Protein AF-0000000080757463 (afdb_homodimer)

Structure (mmCIF, N/CA/C/O backbone):
data_AF-0000000080757463-model_v1
#
loop_
_entity.id
_entity.type
_entity.pdbx_description
1 polymer 'Peptidase M24'
#
loop_
_atom_site.group_PDB
_atom_site.id
_atom_site.type_symbol
_atom_site.label_atom_id
_atom_site.label_alt_id
_atom_site.label_comp_id
_atom_site.label_asym_id
_atom_site.label_entity_id
_atom_site.label_seq_id
_atom_site.pdbx_PDB_ins_code
_atom_site.Cartn_x
_atom_site.Cartn_y
_atom_site.Cartn_z
_atom_site.occupancy
_atom_site.B_iso_or_equiv
_atom_site.auth_seq_id
_atom_site.auth_comp_id
_atom_site.auth_asym_id
_atom_site.auth_atom_id
_atom_site.pdbx_PDB_model_num
ATOM 1 N N . MET A 1 1 ? -2.064 -7.059 25.828 1 57.78 1 MET A N 1
ATOM 2 C CA . MET A 1 1 ? -0.611 -7.168 25.75 1 57.78 1 MET A CA 1
ATOM 3 C C . MET A 1 1 ? -0.156 -7.32 24.312 1 57.78 1 MET A C 1
ATOM 5 O O . MET A 1 1 ? -0.795 -8.023 23.516 1 57.78 1 MET A O 1
ATOM 9 N N . VAL A 1 2 ? 0.838 -6.5 23.859 1 76.94 2 VAL A N 1
ATOM 10 C CA . VAL A 1 2 ? 1.385 -6.512 22.516 1 76.94 2 VAL A CA 1
ATOM 11 C C . VAL A 1 2 ? 2.139 -7.82 22.266 1 76.94 2 VAL A C 1
ATOM 13 O O . VAL A 1 2 ? 2.986 -8.211 23.078 1 76.94 2 VAL A O 1
ATOM 16 N N . LYS A 1 3 ? 1.661 -8.602 21.438 1 87.75 3 LYS A N 1
ATOM 17 C CA . LYS A 1 3 ? 2.367 -9.812 21.031 1 87.75 3 LYS A CA 1
ATOM 18 C C . LYS A 1 3 ? 3.713 -9.484 20.406 1 87.75 3 LYS A C 1
ATOM 20 O O . LYS A 1 3 ? 3.766 -8.93 19.297 1 87.75 3 LYS A O 1
ATOM 25 N N . ARG A 1 4 ? 4.797 -9.875 21.188 1 96.62 4 ARG A N 1
ATOM 26 C CA . ARG A 1 4 ? 6.141 -9.562 20.719 1 96.62 4 ARG A CA 1
ATOM 27 C C . ARG A 1 4 ? 6.809 -10.789 20.109 1 96.62 4 ARG A C 1
ATOM 29 O O . ARG A 1 4 ? 6.652 -11.906 20.609 1 96.62 4 ARG A O 1
ATOM 36 N N . VAL A 1 5 ? 7.516 -10.57 18.984 1 98.5 5 VAL A N 1
ATOM 37 C CA . VAL A 1 5 ? 8.359 -11.648 18.469 1 98.5 5 VAL A CA 1
ATOM 38 C C . VAL A 1 5 ? 9.383 -12.055 19.531 1 98.5 5 VAL A C 1
ATOM 40 O O . VAL A 1 5 ? 10.078 -11.203 20.094 1 98.5 5 VAL A O 1
ATOM 43 N N . PRO A 1 6 ? 9.484 -13.352 19.828 1 98.44 6 PRO A N 1
ATOM 44 C CA . PRO A 1 6 ? 10.406 -13.789 20.891 1 98.44 6 PRO A CA 1
ATOM 45 C C . PRO A 1 6 ? 11.859 -13.414 20.594 1 98.44 6 PRO A C 1
ATOM 47 O O . PRO A 1 6 ? 12.289 -13.484 19.438 1 98.44 6 PRO A O 1
ATOM 50 N N . LEU A 1 7 ? 12.625 -13.086 21.656 1 98.44 7 LEU A N 1
ATOM 51 C CA . LEU A 1 7 ? 14.023 -12.695 21.516 1 98.44 7 LEU A CA 1
ATOM 52 C C . LEU A 1 7 ? 14.828 -13.797 20.828 1 98.44 7 LEU A C 1
ATOM 54 O O . LEU A 1 7 ? 15.672 -13.508 19.969 1 98.44 7 LEU A O 1
ATOM 58 N N . GLU A 1 8 ? 14.57 -15.008 21.203 1 98.56 8 GLU A N 1
ATOM 59 C CA . GLU A 1 8 ? 15.305 -16.141 20.641 1 98.56 8 GLU A CA 1
ATOM 60 C C . GLU A 1 8 ? 15.086 -16.234 19.125 1 98.56 8 GLU A C 1
ATOM 62 O O . GLU A 1 8 ? 16 -16.609 18.391 1 98.56 8 GLU A O 1
ATOM 67 N N . GLU A 1 9 ? 13.852 -15.93 18.672 1 98.75 9 GLU A N 1
ATOM 68 C CA . GLU A 1 9 ? 13.555 -15.914 17.234 1 98.75 9 GLU A CA 1
ATOM 69 C C . GLU A 1 9 ? 14.336 -14.82 16.531 1 98.75 9 GLU A C 1
ATOM 71 O O . GLU A 1 9 ? 14.898 -15.047 15.453 1 98.75 9 GLU A O 1
ATOM 76 N N . LEU A 1 10 ? 14.414 -13.641 17.109 1 98.81 10 LEU A N 1
ATOM 77 C CA . LEU A 1 10 ? 15.156 -12.531 16.516 1 98.81 10 LEU A CA 1
ATOM 78 C C . LEU A 1 10 ? 16.641 -12.852 16.422 1 98.81 10 LEU A C 1
ATOM 80 O O . LEU A 1 10 ? 17.266 -12.586 15.391 1 98.81 10 LEU A O 1
ATOM 84 N N . LYS A 1 11 ? 17.188 -13.445 17.469 1 98.44 11 LYS A N 1
ATOM 85 C CA . LYS A 1 11 ? 18.594 -13.828 17.484 1 98.44 11 LYS A CA 1
ATOM 86 C C . LYS A 1 11 ? 18.891 -14.875 16.406 1 98.44 11 LYS A C 1
ATOM 88 O O . LYS A 1 11 ? 19.891 -14.781 15.711 1 98.44 11 LYS A O 1
ATOM 93 N N . ALA A 1 12 ? 18 -15.82 16.312 1 98.62 12 ALA A N 1
ATOM 94 C CA . ALA A 1 12 ? 18.172 -16.891 15.336 1 98.62 12 ALA A CA 1
ATOM 95 C C . ALA A 1 12 ? 18.156 -16.328 13.914 1 98.62 12 ALA A C 1
ATOM 97 O O . ALA A 1 12 ? 18.922 -16.766 13.062 1 98.62 12 ALA A O 1
ATOM 98 N N . ARG A 1 13 ? 17.266 -15.375 13.625 1 98.69 13 ARG A N 1
ATOM 99 C CA . ARG A 1 13 ? 17.188 -14.742 12.312 1 98.69 13 ARG A CA 1
ATOM 100 C C . ARG A 1 13 ? 18.469 -14 11.969 1 98.69 13 ARG A C 1
ATOM 102 O O . ARG A 1 13 ? 18.969 -14.109 10.852 1 98.69 13 ARG A O 1
ATOM 109 N N . MET A 1 14 ? 18.984 -13.281 12.938 1 98.62 14 MET A N 1
ATOM 110 C CA . MET A 1 14 ? 20.219 -12.539 12.742 1 98.62 14 MET A CA 1
ATOM 111 C C . MET A 1 14 ? 21.391 -13.492 12.477 1 98.62 14 MET A C 1
ATOM 113 O O . MET A 1 14 ? 22.219 -13.234 11.602 1 98.62 14 MET A O 1
ATOM 117 N N . GLU A 1 15 ? 21.422 -14.586 13.227 1 98.25 15 GLU A N 1
ATOM 118 C CA . GLU A 1 15 ? 22.484 -15.57 13.047 1 98.25 15 GLU A CA 1
ATOM 119 C C . GLU A 1 15 ? 22.406 -16.219 11.672 1 98.25 15 GLU A C 1
ATOM 121 O O . GLU A 1 15 ? 23.438 -16.391 11 1 98.25 15 GLU A O 1
ATOM 126 N N . ARG A 1 16 ? 21.234 -16.562 11.242 1 98.31 16 ARG A N 1
ATOM 127 C CA . ARG A 1 16 ? 21.062 -17.156 9.922 1 98.31 16 ARG A CA 1
ATOM 128 C C . ARG A 1 16 ? 21.453 -16.172 8.828 1 98.31 16 ARG A C 1
ATOM 130 O O . ARG A 1 16 ? 22.047 -16.562 7.82 1 98.31 16 ARG A O 1
ATOM 137 N N . PHE A 1 17 ? 21.156 -14.922 9.039 1 98.69 17 PHE A N 1
ATOM 138 C CA . PHE A 1 17 ? 21.516 -13.875 8.094 1 98.69 17 PHE A CA 1
ATOM 139 C C . PHE A 1 17 ? 23.031 -13.789 7.949 1 98.69 17 PHE A C 1
ATOM 141 O O . PHE A 1 17 ? 23.562 -13.797 6.836 1 98.69 17 PHE A O 1
ATOM 148 N N . ARG A 1 18 ? 23.703 -13.719 9.07 1 98.56 18 ARG A N 1
ATOM 149 C CA . ARG A 1 18 ? 25.156 -13.602 9.047 1 98.56 18 ARG A CA 1
ATOM 150 C C . ARG A 1 18 ? 25.781 -14.836 8.406 1 98.56 18 ARG A C 1
ATOM 152 O O . ARG A 1 18 ? 26.75 -14.719 7.645 1 98.56 18 ARG A O 1
ATOM 159 N N . THR A 1 19 ? 25.25 -15.969 8.727 1 98.25 19 THR A N 1
ATOM 160 C CA . THR A 1 19 ? 25.766 -17.203 8.133 1 98.25 19 THR A CA 1
ATOM 161 C C . THR A 1 19 ? 25.609 -17.172 6.617 1 98.25 19 THR A C 1
ATOM 163 O O . THR A 1 19 ? 26.547 -17.516 5.891 1 98.25 19 THR A O 1
ATOM 166 N N . MET A 1 20 ? 24.516 -16.734 6.121 1 98.12 20 MET A N 1
ATOM 167 C CA . MET A 1 20 ? 24.266 -16.672 4.688 1 98.12 20 MET A CA 1
ATOM 168 C C . MET A 1 20 ? 25.141 -15.617 4.02 1 98.12 20 MET A C 1
ATOM 170 O O . MET A 1 20 ? 25.656 -15.844 2.928 1 98.12 20 MET A O 1
ATOM 174 N N . MET A 1 21 ? 25.25 -14.461 4.676 1 98.5 21 MET A N 1
ATOM 175 C CA . MET A 1 21 ? 26.141 -13.43 4.145 1 98.5 21 MET A CA 1
ATOM 176 C C . MET A 1 21 ? 27.562 -13.945 4.016 1 98.5 21 MET A C 1
ATOM 178 O O . MET A 1 21 ? 28.219 -13.711 3 1 98.5 21 MET A O 1
ATOM 182 N N . ASN A 1 22 ? 27.984 -14.656 5.074 1 98.06 22 ASN A N 1
ATOM 183 C CA . ASN A 1 22 ? 29.328 -15.219 5.051 1 98.06 22 ASN A CA 1
ATOM 184 C C . ASN A 1 22 ? 29.5 -16.203 3.898 1 98.06 22 ASN A C 1
ATOM 186 O O . ASN A 1 22 ? 30.594 -16.297 3.312 1 98.06 22 ASN A O 1
ATOM 190 N N . GLN A 1 23 ? 28.5 -16.859 3.576 1 97.38 23 GLN A N 1
ATOM 191 C CA . GLN A 1 23 ? 28.531 -17.875 2.525 1 97.38 23 GLN A CA 1
ATOM 192 C C . GLN A 1 23 ? 28.516 -17.219 1.142 1 97.38 23 GLN A C 1
ATOM 194 O O . GLN A 1 23 ? 29.328 -17.562 0.283 1 97.38 23 GLN A O 1
ATOM 199 N N . TYR A 1 24 ? 27.641 -16.266 0.895 1 96.38 24 TYR A N 1
ATOM 200 C CA . TYR A 1 24 ? 27.406 -15.734 -0.442 1 96.38 24 TYR A CA 1
ATOM 201 C C . TYR A 1 24 ? 28.297 -14.523 -0.704 1 96.38 24 TYR A C 1
ATOM 203 O O . TYR A 1 24 ? 28.609 -14.211 -1.856 1 96.38 24 TYR A O 1
ATOM 211 N N . ASN A 1 25 ? 28.625 -13.82 0.354 1 97.31 25 ASN A N 1
ATOM 212 C CA . ASN A 1 25 ? 29.438 -12.609 0.281 1 97.31 25 ASN A CA 1
ATOM 213 C C . ASN A 1 25 ? 30.516 -12.594 1.356 1 97.31 25 ASN A C 1
ATOM 215 O O . ASN A 1 25 ? 30.5 -11.742 2.25 1 97.31 25 ASN A O 1
ATOM 219 N N . PRO A 1 26 ? 31.547 -13.406 1.146 1 97.19 26 PRO A N 1
ATOM 220 C CA . PRO A 1 26 ? 32.531 -13.586 2.219 1 97.19 26 PRO A CA 1
ATOM 221 C C . PRO A 1 26 ? 33.25 -12.297 2.574 1 97.19 26 PRO A C 1
ATOM 223 O O . PRO A 1 26 ? 33.812 -12.188 3.668 1 97.19 26 PRO A O 1
ATOM 226 N N . GLU A 1 27 ? 33.219 -11.305 1.724 1 96.81 27 GLU A N 1
ATOM 227 C CA . GLU A 1 27 ? 34 -10.086 1.969 1 96.81 27 GLU A CA 1
ATOM 228 C C . GLU A 1 27 ? 33.094 -8.984 2.557 1 96.81 27 GLU A C 1
ATOM 230 O O . GLU A 1 27 ? 33.562 -7.863 2.775 1 96.81 27 GLU A O 1
ATOM 235 N N . TRP A 1 28 ? 31.812 -9.352 2.783 1 98.19 28 TRP A N 1
ATOM 236 C CA . TRP A 1 28 ? 30.922 -8.289 3.256 1 98.19 28 TRP A CA 1
ATOM 237 C C . TRP A 1 28 ? 31.391 -7.762 4.609 1 98.19 28 TRP A C 1
ATOM 239 O O . TRP A 1 28 ? 31.969 -8.5 5.41 1 98.19 28 TRP A O 1
ATOM 249 N N . LYS A 1 29 ? 31.172 -6.41 4.883 1 97.75 29 LYS A N 1
ATOM 250 C CA . LYS A 1 29 ? 31.578 -5.797 6.148 1 97.75 29 LYS A CA 1
ATOM 251 C C . LYS A 1 29 ? 30.391 -5.125 6.828 1 97.75 29 LYS A C 1
ATOM 253 O O . LYS A 1 29 ? 30.359 -4.98 8.055 1 97.75 29 LYS A O 1
ATOM 258 N N . MET A 1 30 ? 29.422 -4.688 6.07 1 97.94 30 MET A N 1
ATOM 259 C CA . MET A 1 30 ? 28.281 -3.982 6.633 1 97.94 30 MET A CA 1
ATOM 260 C C . MET A 1 30 ? 27.047 -4.113 5.73 1 97.94 30 MET A C 1
ATOM 262 O O . MET A 1 30 ? 27.172 -4.031 4.504 1 97.94 30 MET A O 1
ATOM 266 N N . ALA A 1 31 ? 25.953 -4.414 6.332 1 98.75 31 ALA A N 1
ATOM 267 C CA . ALA A 1 31 ? 24.656 -4.402 5.664 1 98.75 31 ALA A CA 1
ATOM 268 C C . ALA A 1 31 ? 23.719 -3.367 6.289 1 98.75 31 ALA A C 1
ATOM 270 O O . ALA A 1 31 ? 23.844 -3.053 7.477 1 98.75 31 ALA A O 1
ATOM 271 N N . VAL A 1 32 ? 22.875 -2.822 5.543 1 98.75 32 VAL A N 1
ATOM 272 C CA . VAL A 1 32 ? 21.875 -1.878 6.043 1 98.75 32 VAL A CA 1
ATOM 273 C C . VAL A 1 32 ? 20.5 -2.242 5.5 1 98.75 32 VAL A C 1
ATOM 275 O O . VAL A 1 32 ? 20.359 -2.553 4.316 1 98.75 32 VAL A O 1
ATOM 278 N N . ILE A 1 33 ? 19.531 -2.295 6.352 1 98.75 33 ILE A N 1
ATOM 279 C CA . ILE A 1 33 ? 18.141 -2.572 6.012 1 98.75 33 ILE A CA 1
ATOM 280 C C . ILE A 1 33 ? 17.297 -1.323 6.234 1 98.75 33 ILE A C 1
ATOM 282 O O . ILE A 1 33 ? 17.344 -0.718 7.309 1 98.75 33 ILE A O 1
ATOM 286 N N . PHE A 1 34 ? 16.5 -0.985 5.176 1 98.44 34 PHE A N 1
ATOM 287 C CA . PHE A 1 34 ? 15.672 0.215 5.262 1 98.44 34 PHE A CA 1
ATOM 288 C C . PHE A 1 34 ? 14.188 -0.142 5.254 1 98.44 34 PHE A C 1
ATOM 290 O O . PHE A 1 34 ? 13.383 0.524 5.902 1 98.44 34 PHE A O 1
ATOM 297 N N . SER A 1 35 ? 13.797 -1.185 4.473 1 98.19 35 SER A N 1
ATOM 298 C CA . SER A 1 35 ? 12.383 -1.499 4.305 1 98.19 35 SER A CA 1
ATOM 299 C C . SER A 1 35 ? 11.734 -1.857 5.633 1 98.19 35 SER A C 1
ATOM 301 O O . SER A 1 35 ? 12.273 -2.66 6.398 1 98.19 35 SER A O 1
ATOM 303 N N . LYS A 1 36 ? 10.57 -1.315 5.934 1 97.56 36 LYS A N 1
ATOM 304 C CA . LYS A 1 36 ? 9.875 -1.559 7.191 1 97.56 36 LYS A CA 1
ATOM 305 C C . LYS A 1 36 ? 9.57 -3.043 7.371 1 97.56 36 LYS A C 1
ATOM 307 O O . LYS A 1 36 ? 9.625 -3.562 8.492 1 97.56 36 LYS A O 1
ATOM 312 N N . ILE A 1 37 ? 9.305 -3.752 6.285 1 98.06 37 ILE A N 1
ATOM 313 C CA . ILE A 1 37 ? 8.961 -5.168 6.375 1 98.06 37 ILE A CA 1
ATOM 314 C C . ILE A 1 37 ? 10.188 -5.977 6.785 1 98.06 37 ILE A C 1
ATOM 316 O O . ILE A 1 37 ? 10.094 -6.898 7.594 1 98.06 37 ILE A O 1
ATOM 320 N N . ASN A 1 38 ? 11.367 -5.629 6.207 1 98.75 38 ASN A N 1
ATOM 321 C CA . ASN A 1 38 ? 12.578 -6.348 6.586 1 98.75 38 ASN A CA 1
ATOM 322 C C . ASN A 1 38 ? 13.055 -5.945 7.977 1 98.75 38 ASN A C 1
ATOM 324 O O . ASN A 1 38 ? 13.602 -6.77 8.711 1 98.75 38 ASN A O 1
ATOM 328 N N . ILE A 1 39 ? 12.852 -4.688 8.336 1 98.75 39 ILE A N 1
ATOM 329 C CA . ILE A 1 39 ? 13.141 -4.289 9.711 1 98.75 39 ILE A CA 1
ATOM 330 C C . ILE A 1 39 ? 12.273 -5.094 10.68 1 98.75 39 ILE A C 1
ATOM 332 O O . ILE A 1 39 ? 12.766 -5.605 11.688 1 98.75 39 ILE A O 1
ATOM 336 N N . TYR A 1 40 ? 11.008 -5.25 10.367 1 98.69 40 TYR A N 1
ATOM 337 C CA . TYR A 1 40 ? 10.125 -6.047 11.211 1 98.69 40 TYR A CA 1
ATOM 338 C C . TYR A 1 40 ? 10.641 -7.48 11.328 1 98.69 40 TYR A C 1
ATOM 340 O O . TYR A 1 40 ? 10.633 -8.055 12.422 1 98.69 40 TYR A O 1
ATOM 348 N N . TYR A 1 41 ? 11.07 -8.039 10.203 1 98.88 41 TYR A N 1
ATOM 349 C CA . TYR A 1 41 ? 11.57 -9.406 10.219 1 98.88 41 TYR A CA 1
ATOM 350 C C . TYR A 1 41 ? 12.703 -9.562 11.227 1 98.88 41 TYR A C 1
ATOM 352 O O . TYR A 1 41 ? 12.695 -10.484 12.047 1 98.88 41 TYR A O 1
ATOM 360 N N . PHE A 1 42 ? 13.609 -8.617 11.242 1 98.88 42 PHE A N 1
ATOM 361 C CA . PHE A 1 42 ? 14.836 -8.773 12.023 1 98.88 42 PHE A CA 1
ATOM 362 C C . PHE A 1 42 ? 14.641 -8.281 13.453 1 98.88 42 PHE A C 1
ATOM 364 O O . PHE A 1 42 ? 15.367 -8.68 14.359 1 98.88 42 PHE A O 1
ATOM 371 N N . THR A 1 43 ? 13.625 -7.355 13.625 1 98.81 43 THR A N 1
ATOM 372 C CA . THR A 1 43 ? 13.648 -6.676 14.914 1 98.81 43 THR A CA 1
ATOM 373 C C . THR A 1 43 ? 12.289 -6.754 15.602 1 98.81 43 THR A C 1
ATOM 375 O O . THR A 1 43 ? 12.156 -6.41 16.781 1 98.81 43 THR A O 1
ATOM 378 N N . GLY A 1 44 ? 11.211 -7.078 14.898 1 98.56 44 GLY A N 1
ATOM 379 C CA . GLY A 1 44 ? 9.906 -7.277 15.492 1 98.56 44 GLY A CA 1
ATOM 380 C C . GLY A 1 44 ? 9.086 -6 15.586 1 98.56 44 GLY A C 1
ATOM 381 O O . GLY A 1 44 ? 8.031 -5.977 16.219 1 98.56 44 GLY A O 1
ATOM 382 N N . THR A 1 45 ? 9.594 -4.871 15.016 1 98 45 THR A N 1
ATOM 383 C CA . THR A 1 45 ? 8.867 -3.605 14.977 1 98 45 THR A CA 1
ATOM 384 C C . THR A 1 45 ? 9.062 -2.92 13.625 1 98 45 THR A C 1
ATOM 386 O O . THR A 1 45 ? 9.969 -3.279 12.867 1 98 45 THR A O 1
ATOM 389 N N . MET A 1 46 ? 8.125 -2.021 13.273 1 95.56 46 MET A N 1
ATOM 390 C CA . MET A 1 46 ? 8.133 -1.376 11.969 1 95.56 46 MET A CA 1
ATOM 391 C C . MET A 1 46 ? 8.305 0.133 12.102 1 95.56 46 MET A C 1
ATOM 393 O O . MET A 1 46 ? 7.477 0.904 11.617 1 95.56 46 MET A O 1
ATOM 397 N N . PRO A 1 47 ? 9.352 0.654 12.688 1 96.31 47 PRO A N 1
ATOM 398 C CA . PRO A 1 47 ? 9.562 2.102 12.773 1 96.31 47 PRO A CA 1
ATOM 399 C C . PRO A 1 47 ? 10.086 2.705 11.477 1 96.31 47 PRO A C 1
ATOM 401 O O . PRO A 1 47 ? 10.445 1.971 10.547 1 96.31 47 PRO A O 1
ATOM 404 N N . GLU A 1 48 ? 9.992 4.031 11.305 1 96.06 48 GLU A N 1
ATOM 405 C CA . GLU A 1 48 ? 10.828 4.73 10.336 1 96.06 48 GLU A CA 1
ATOM 406 C C . GLU A 1 48 ? 12.281 4.789 10.797 1 96.06 48 GLU A C 1
ATOM 408 O O . GLU A 1 48 ? 12.57 5.316 11.875 1 96.06 48 GLU A O 1
ATOM 413 N N . GLY A 1 49 ? 13.133 4.191 10.078 1 97.19 49 GLY A N 1
ATOM 414 C CA . GLY A 1 49 ? 14.531 4.145 10.469 1 97.19 49 GLY A CA 1
ATOM 415 C C . GLY A 1 49 ? 15.367 3.227 9.602 1 97.19 49 GLY A C 1
ATOM 416 O O . GLY A 1 49 ? 15.125 3.113 8.398 1 97.19 49 GLY A O 1
ATOM 417 N N . MET A 1 50 ? 16.484 2.717 10.164 1 98.38 50 MET A N 1
ATOM 418 C CA . MET A 1 50 ? 17.359 1.792 9.461 1 98.38 50 MET A CA 1
ATOM 419 C C . MET A 1 50 ? 18.016 0.817 10.438 1 98.38 50 MET A C 1
ATOM 421 O O . MET A 1 50 ? 18.234 1.154 11.602 1 98.38 50 MET A O 1
ATOM 425 N N . LEU A 1 51 ? 18.188 -0.385 10.07 1 98.81 51 LEU A N 1
ATOM 426 C CA . LEU A 1 51 ? 18.938 -1.396 10.805 1 98.81 51 LEU A CA 1
ATOM 427 C C . LEU A 1 51 ? 20.344 -1.545 10.242 1 98.81 51 LEU A C 1
ATOM 429 O O . LEU A 1 51 ? 20.516 -1.907 9.078 1 98.81 51 LEU A O 1
ATOM 433 N N . LEU A 1 52 ? 21.359 -1.188 11.008 1 98.56 52 LEU A N 1
ATOM 434 C CA . LEU A 1 52 ? 22.75 -1.374 10.617 1 98.56 52 LEU A CA 1
ATOM 435 C C . LEU A 1 52 ? 23.312 -2.676 11.188 1 98.56 52 LEU A C 1
ATOM 437 O O . LEU A 1 52 ? 23.266 -2.898 12.398 1 98.56 52 LEU A O 1
ATOM 441 N N . ILE A 1 53 ? 23.875 -3.525 10.344 1 98.56 53 ILE A N 1
ATOM 442 C CA . ILE A 1 53 ? 24.406 -4.824 10.734 1 98.56 53 ILE A CA 1
ATOM 443 C C . ILE A 1 53 ? 25.875 -4.914 10.352 1 98.56 53 ILE A C 1
ATOM 445 O O . ILE A 1 53 ? 26.219 -5.359 9.25 1 98.56 53 ILE A O 1
ATOM 449 N N . PRO A 1 54 ? 26.781 -4.492 11.227 1 97.31 54 PRO A N 1
ATOM 450 C CA . PRO A 1 54 ? 28.188 -4.785 10.992 1 97.31 54 PRO A CA 1
ATOM 451 C C . PRO A 1 54 ? 28.5 -6.281 11.039 1 97.31 54 PRO A C 1
ATOM 453 O O . PRO A 1 54 ? 27.875 -7.02 11.805 1 97.31 54 PRO A O 1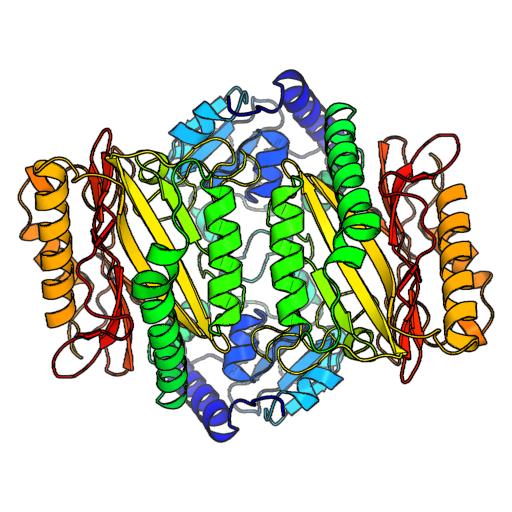
ATOM 456 N N . ARG A 1 55 ? 29.453 -6.715 10.258 1 96.44 55 ARG A N 1
ATOM 457 C CA . ARG A 1 55 ? 29.812 -8.125 10.172 1 96.44 55 ARG A CA 1
ATOM 458 C C . ARG A 1 55 ? 30.188 -8.68 11.539 1 96.44 55 ARG A C 1
ATOM 460 O O . ARG A 1 55 ? 29.766 -9.781 11.906 1 96.44 55 ARG A O 1
ATOM 467 N N . GLU A 1 56 ? 30.969 -7.91 12.312 1 91.44 56 GLU A N 1
ATOM 468 C CA . GLU A 1 56 ? 31.578 -8.453 13.523 1 91.44 56 GLU A CA 1
ATOM 469 C C . GLU A 1 56 ? 30.922 -7.859 14.773 1 91.44 56 GLU A C 1
ATOM 471 O O . GLU A 1 56 ? 31.094 -8.391 15.875 1 91.44 56 GLU A O 1
ATOM 476 N N . ASP A 1 57 ? 30.203 -6.789 14.711 1 93.56 57 ASP A N 1
ATOM 477 C CA . ASP A 1 57 ? 29.641 -6.109 15.875 1 93.56 57 ASP A CA 1
ATOM 478 C C . ASP A 1 57 ? 28.125 -6.316 15.945 1 93.56 57 ASP A C 1
ATOM 480 O O . ASP A 1 57 ? 27.531 -6.883 15.031 1 93.56 57 ASP A O 1
ATOM 484 N N . GLU A 1 58 ? 27.594 -5.867 17.062 1 95.75 58 GLU A N 1
ATOM 485 C CA . GLU A 1 58 ? 26.156 -5.977 17.281 1 95.75 58 GLU A CA 1
ATOM 486 C C . GLU A 1 58 ? 25.391 -5.102 16.297 1 95.75 58 GLU A C 1
ATOM 488 O O . GLU A 1 58 ? 25.812 -3.99 15.977 1 95.75 58 GLU A O 1
ATOM 493 N N . ALA A 1 59 ? 24.281 -5.641 15.789 1 98.38 59 ALA A N 1
ATOM 494 C CA . ALA A 1 59 ? 23.375 -4.859 14.953 1 98.38 59 ALA A CA 1
ATOM 495 C C . ALA A 1 59 ? 22.625 -3.818 15.773 1 98.38 59 ALA A C 1
ATOM 497 O O . ALA A 1 59 ? 22.281 -4.066 16.938 1 98.38 59 ALA A O 1
ATOM 498 N N . VAL A 1 60 ? 22.375 -2.645 15.188 1 98.62 60 VAL A N 1
ATOM 499 C CA . VAL A 1 60 ? 21.672 -1.571 15.883 1 98.62 60 VAL A CA 1
ATOM 500 C C . VAL A 1 60 ? 20.5 -1.083 15.023 1 98.62 60 VAL A C 1
ATOM 502 O O . VAL A 1 60 ? 20.672 -0.78 13.844 1 98.62 60 VAL A O 1
ATOM 505 N N . LEU A 1 61 ? 19.281 -1.061 15.625 1 98.81 61 LEU A N 1
ATOM 506 C CA . LEU A 1 61 ? 18.141 -0.414 15 1 98.81 61 LEU A CA 1
ATOM 507 C C . LEU A 1 61 ? 18.094 1.072 15.344 1 98.81 61 LEU A C 1
ATOM 509 O O . LEU A 1 61 ? 17.875 1.444 16.5 1 98.81 61 LEU A O 1
ATOM 513 N N . TRP A 1 62 ? 18.375 1.896 14.328 1 98.75 62 TRP A N 1
ATOM 514 C CA . TRP A 1 62 ? 18.281 3.344 14.477 1 98.75 62 TRP A CA 1
ATOM 515 C C . TRP A 1 62 ? 16.891 3.83 14.094 1 98.75 62 TRP A C 1
ATOM 517 O O . TRP A 1 62 ? 16.438 3.633 12.953 1 98.75 62 TRP A O 1
ATOM 527 N N . VAL A 1 63 ? 16.172 4.488 15.047 1 98.12 63 VAL A N 1
ATOM 528 C CA . VAL A 1 63 ? 14.773 4.828 14.852 1 98.12 63 VAL A CA 1
ATOM 529 C C . VAL A 1 63 ? 14.617 6.34 14.734 1 98.12 63 VAL A C 1
ATOM 531 O O . VAL A 1 63 ? 15.047 7.086 15.617 1 98.12 63 VAL A O 1
ATOM 534 N N . ARG A 1 64 ? 14.094 6.777 13.633 1 95.44 64 ARG A N 1
ATOM 535 C CA . ARG A 1 64 ? 13.812 8.195 13.406 1 95.44 64 ARG A CA 1
ATOM 536 C C . ARG A 1 64 ? 12.445 8.578 13.953 1 95.44 64 ARG A C 1
ATOM 538 O O . ARG A 1 64 ? 12.297 9.633 14.57 1 95.44 64 ARG A O 1
ATOM 545 N N . ARG A 1 65 ? 11.398 7.777 13.672 1 93.12 65 ARG A N 1
ATOM 546 C CA . ARG A 1 65 ? 10.055 7.992 14.203 1 93.12 65 ARG A CA 1
ATOM 547 C C . ARG A 1 65 ? 9.531 6.734 14.883 1 93.12 65 ARG A C 1
ATOM 549 O O . ARG A 1 65 ? 9.711 5.625 14.375 1 93.12 65 ARG A O 1
ATOM 556 N N . SER A 1 66 ? 8.859 6.945 16.078 1 91 66 SER A N 1
ATOM 557 C CA . SER A 1 66 ? 8.188 5.93 16.891 1 91 66 SER A CA 1
ATOM 558 C C . SER A 1 66 ? 9.188 5.141 17.734 1 91 66 SER A C 1
ATOM 560 O O . SER A 1 66 ? 9.125 3.91 17.781 1 91 66 SER A O 1
ATOM 562 N N . PHE A 1 67 ? 10.188 5.859 18.266 1 96.19 67 PHE A N 1
ATOM 563 C CA . PHE A 1 67 ? 11.18 5.219 19.125 1 96.19 67 PHE A CA 1
ATOM 564 C C . PHE A 1 67 ? 10.516 4.535 20.312 1 96.19 67 PHE A C 1
ATOM 566 O O . PHE A 1 67 ? 10.781 3.369 20.594 1 96.19 67 PHE A O 1
ATOM 573 N N . GLU A 1 68 ? 9.633 5.219 21 1 95.62 68 GLU A N 1
ATOM 574 C CA . GLU A 1 68 ? 8.938 4.676 22.156 1 95.62 68 GLU A CA 1
ATOM 575 C C . GLU A 1 68 ? 8.156 3.418 21.797 1 95.62 68 GLU A C 1
ATOM 577 O O . GLU A 1 68 ? 8.172 2.434 22.531 1 95.62 68 GLU A O 1
ATOM 582 N N . ARG A 1 69 ? 7.496 3.471 20.688 1 96.31 69 ARG A N 1
ATOM 583 C CA . ARG A 1 69 ? 6.738 2.307 20.234 1 96.31 69 ARG A CA 1
ATOM 584 C C . ARG A 1 69 ? 7.664 1.133 19.938 1 96.31 69 ARG A C 1
ATOM 586 O O . ARG A 1 69 ? 7.352 -0.013 20.266 1 96.31 69 ARG A O 1
ATOM 593 N N . ALA A 1 70 ? 8.789 1.41 19.25 1 97.81 70 ALA A N 1
ATOM 594 C CA . ALA A 1 70 ? 9.75 0.352 18.953 1 97.81 70 ALA A CA 1
ATOM 595 C C . ALA A 1 70 ? 10.219 -0.34 20.234 1 97.81 70 ALA A C 1
ATOM 597 O O . ALA A 1 70 ? 10.328 -1.567 20.281 1 97.81 70 ALA A O 1
ATOM 598 N N . LYS A 1 71 ? 10.438 0.456 21.25 1 97.19 71 LYS A N 1
ATOM 599 C CA . LYS A 1 71 ? 10.867 -0.094 22.531 1 97.19 71 LYS A CA 1
ATOM 600 C C . LYS A 1 71 ? 9.758 -0.92 23.172 1 97.19 71 LYS A C 1
ATOM 602 O O . LYS A 1 71 ? 10.023 -1.932 23.828 1 97.19 71 LYS A O 1
ATOM 607 N N . ASP A 1 72 ? 8.562 -0.498 22.969 1 96.25 72 ASP A N 1
ATOM 608 C CA . ASP A 1 72 ? 7.406 -1.176 23.531 1 96.25 72 ASP A CA 1
ATOM 609 C C . ASP A 1 72 ? 7.16 -2.516 22.844 1 96.25 72 ASP A C 1
ATOM 611 O O . ASP A 1 72 ? 6.809 -3.502 23.5 1 96.25 72 ASP A O 1
ATOM 615 N N . GLU A 1 73 ? 7.387 -2.592 21.547 1 96.69 73 GLU A N 1
ATOM 616 C CA . GLU A 1 73 ? 6.879 -3.711 20.766 1 96.69 73 GLU A CA 1
ATOM 617 C C . GLU A 1 73 ? 7.988 -4.707 20.438 1 96.69 73 GLU A C 1
ATOM 619 O O . GLU A 1 73 ? 7.715 -5.832 20.016 1 96.69 73 GLU A O 1
ATOM 624 N N . SER A 1 74 ? 9.266 -4.355 20.672 1 98.25 74 SER A N 1
ATOM 625 C CA . SER A 1 74 ? 10.367 -5.191 20.188 1 98.25 74 SER A CA 1
ATOM 626 C C . SER A 1 74 ? 11.242 -5.66 21.344 1 98.25 74 SER A C 1
ATOM 628 O O . SER A 1 74 ? 11.508 -4.898 22.281 1 98.25 74 SER A O 1
ATOM 630 N N . LEU A 1 75 ? 11.688 -6.875 21.266 1 98.44 75 LEU A N 1
ATOM 631 C CA . LEU A 1 75 ? 12.656 -7.41 22.219 1 98.44 75 LEU A CA 1
ATOM 632 C C . LEU A 1 75 ? 14.07 -7.324 21.656 1 98.44 75 LEU A C 1
ATOM 634 O O . LEU A 1 75 ? 15.016 -7.859 22.234 1 98.44 75 LEU A O 1
ATOM 638 N N . PHE A 1 76 ? 14.219 -6.648 20.453 1 98.56 76 PHE A N 1
ATOM 639 C CA . PHE A 1 76 ? 15.539 -6.465 19.859 1 98.56 76 PHE A CA 1
ATOM 640 C C . PHE A 1 76 ? 16.453 -5.703 20.812 1 98.56 76 PHE A C 1
ATOM 642 O O . PHE A 1 76 ? 16.062 -4.668 21.359 1 98.56 76 PHE A O 1
ATOM 649 N N . PRO A 1 77 ? 17.625 -6.141 21.031 1 97.25 77 PRO A N 1
ATOM 650 C CA . PRO A 1 77 ? 18.422 -5.66 22.172 1 97.25 77 PRO A CA 1
ATOM 651 C C . PRO A 1 77 ? 18.922 -4.23 21.969 1 97.25 77 PRO A C 1
ATOM 653 O O . PRO A 1 77 ? 19.062 -3.484 22.938 1 97.25 77 PRO A O 1
ATOM 656 N N . GLU A 1 78 ? 19.281 -3.824 20.766 1 98.25 78 GLU A N 1
ATOM 657 C CA . GLU A 1 78 ? 19.938 -2.537 20.547 1 98.25 78 GLU A CA 1
ATOM 658 C C . GLU A 1 78 ? 19.078 -1.625 19.672 1 98.25 78 GLU A C 1
ATOM 660 O O . GLU A 1 78 ? 19.266 -1.57 18.453 1 98.25 78 GLU A O 1
ATOM 665 N N . ILE A 1 79 ? 18.234 -0.833 20.281 1 98.69 79 ILE A N 1
ATOM 666 C CA . ILE A 1 79 ? 17.391 0.163 19.625 1 98.69 79 ILE A CA 1
ATOM 667 C C . ILE A 1 79 ? 17.812 1.562 20.062 1 98.69 79 ILE A C 1
ATOM 669 O O . ILE A 1 79 ? 17.859 1.853 21.266 1 98.69 79 ILE A O 1
ATOM 673 N N . ARG A 1 80 ? 18.156 2.404 19.125 1 98.56 80 ARG A N 1
ATOM 674 C CA . ARG A 1 80 ? 18.625 3.752 19.422 1 98.56 80 ARG A CA 1
ATOM 675 C C . ARG A 1 80 ? 17.844 4.793 18.625 1 98.56 80 ARG A C 1
ATOM 677 O O . ARG A 1 80 ? 17.453 4.539 17.484 1 98.56 80 ARG A O 1
ATOM 684 N N . PRO A 1 81 ? 17.594 5.945 19.172 1 97.25 81 PRO A N 1
ATOM 685 C CA . PRO A 1 81 ? 16.922 7.023 18.438 1 97.25 81 PRO A CA 1
ATOM 686 C C . PRO A 1 81 ? 17.859 7.773 17.5 1 97.25 81 PRO A C 1
ATOM 688 O O . PRO A 1 81 ? 19.062 7.82 17.734 1 97.25 81 PRO A O 1
ATOM 691 N N . MET A 1 82 ? 17.375 8.297 16.453 1 96.69 82 MET A N 1
ATOM 692 C CA . MET A 1 82 ? 18.078 9.234 15.586 1 96.69 82 MET A CA 1
ATOM 693 C C . MET A 1 82 ? 17.125 10.289 15.023 1 96.69 82 MET A C 1
ATOM 695 O O . MET A 1 82 ? 15.945 10.008 14.828 1 96.69 82 MET A O 1
ATOM 699 N N . ASN A 1 83 ? 17.625 11.484 14.734 1 93.06 83 ASN A N 1
ATOM 700 C CA . ASN A 1 83 ? 16.875 12.5 14 1 93.06 83 ASN A CA 1
ATOM 701 C C . ASN A 1 83 ? 17.219 12.484 12.508 1 93.06 83 ASN A C 1
ATOM 703 O O . ASN A 1 83 ? 16.391 12.852 11.672 1 93.06 83 ASN A O 1
ATOM 707 N N . SER A 1 84 ? 18.453 12.172 12.289 1 94.44 84 SER A N 1
ATOM 708 C CA . SER A 1 84 ? 18.969 12.062 10.938 1 94.44 84 SER A CA 1
ATOM 709 C C . SER A 1 84 ? 20.109 11.047 10.867 1 94.44 84 SER A C 1
ATOM 711 O O . SER A 1 84 ? 20.594 10.57 11.898 1 94.44 84 SER A O 1
ATOM 713 N N . TYR A 1 85 ? 20.516 10.734 9.648 1 96.88 85 TYR A N 1
ATOM 714 C CA . TYR A 1 85 ? 21.625 9.789 9.461 1 96.88 85 TYR A CA 1
ATOM 715 C C . TYR A 1 85 ? 22.891 10.297 10.141 1 96.88 85 TYR A C 1
ATOM 717 O O . TYR A 1 85 ? 23.734 9.5 10.562 1 96.88 85 TYR A O 1
ATOM 725 N N . ARG A 1 86 ? 23.031 11.625 10.266 1 95.62 86 ARG A N 1
ATOM 726 C CA . ARG A 1 86 ? 24.188 12.242 10.898 1 95.62 86 ARG A CA 1
ATOM 727 C C . ARG A 1 86 ? 24.344 11.766 12.344 1 95.62 86 ARG A C 1
ATOM 729 O O . ARG A 1 86 ? 25.469 11.602 12.828 1 95.62 86 ARG A O 1
ATOM 736 N N . ASP A 1 87 ? 23.234 11.531 13 1 96.25 87 ASP A N 1
ATOM 737 C CA . ASP A 1 87 ? 23.25 11.109 14.391 1 96.25 87 ASP A CA 1
ATOM 738 C C . ASP A 1 87 ? 23.797 9.688 14.523 1 96.25 87 ASP A C 1
ATOM 740 O O . ASP A 1 87 ? 24.422 9.352 15.539 1 96.25 87 ASP A O 1
ATOM 744 N N . ALA A 1 88 ? 23.562 8.875 13.555 1 96.19 88 ALA A N 1
ATOM 745 C CA . ALA A 1 88 ? 23.875 7.449 13.633 1 96.19 88 ALA A CA 1
ATOM 746 C C . ALA A 1 88 ? 25.344 7.195 13.25 1 96.19 88 ALA A C 1
ATOM 748 O O . ALA A 1 88 ? 26 6.352 13.852 1 96.19 88 ALA A O 1
ATOM 749 N N . VAL A 1 89 ? 25.859 7.984 12.258 1 96.06 89 VAL A N 1
ATOM 750 C CA . VAL A 1 89 ? 27.156 7.676 11.648 1 96.06 89 VAL A CA 1
ATOM 751 C C . VAL A 1 89 ? 28.266 7.789 12.703 1 96.06 89 VAL A C 1
ATOM 753 O O . VAL A 1 89 ? 29.266 7.074 12.633 1 96.06 89 VAL A O 1
ATOM 756 N N . GLY A 1 90 ? 28.109 8.648 13.688 1 92.38 90 GLY A N 1
ATOM 757 C CA . GLY A 1 90 ? 29.109 8.875 14.719 1 92.38 90 GLY A CA 1
ATOM 758 C C . GLY A 1 90 ? 29.406 7.645 15.547 1 92.38 90 GLY A C 1
ATOM 759 O O . GLY A 1 90 ? 30.453 7.562 16.203 1 92.38 90 GLY A O 1
ATOM 760 N N . SER A 1 91 ? 28.516 6.719 15.516 1 93.06 91 SER A N 1
ATOM 761 C CA . SER A 1 91 ? 28.672 5.512 16.312 1 93.06 91 SER A CA 1
ATOM 762 C C . SER A 1 91 ? 29.531 4.477 15.602 1 93.06 91 SER A C 1
ATOM 764 O O . SER A 1 91 ? 29.828 3.416 16.156 1 93.06 91 SER A O 1
ATOM 766 N N . TYR A 1 92 ? 30 4.852 14.391 1 92.75 92 TYR A N 1
ATOM 767 C CA . TYR A 1 92 ? 30.766 3.906 13.594 1 92.75 92 TYR A CA 1
ATOM 768 C C . TYR A 1 92 ? 32.094 4.516 13.156 1 92.75 92 TYR A C 1
ATOM 770 O O . TYR A 1 92 ? 32.125 5.621 12.609 1 92.75 92 TYR A O 1
ATOM 778 N N . GLN A 1 93 ? 33.312 4.055 13.445 1 85.06 93 GLN A N 1
ATOM 779 C CA . GLN A 1 93 ? 34.625 4.629 13.203 1 85.06 93 GLN A CA 1
ATOM 780 C C . GLN A 1 93 ? 35.188 4.133 11.883 1 85.06 93 GLN A C 1
ATOM 782 O O . GLN A 1 93 ? 35.875 4.883 11.18 1 85.06 93 GLN A O 1
ATOM 787 N N . ASN A 1 94 ? 34.969 2.949 11.391 1 87.38 94 ASN A N 1
ATOM 788 C CA . ASN A 1 94 ? 35.562 2.352 10.211 1 87.38 94 ASN A CA 1
ATOM 789 C C . ASN A 1 94 ? 34.531 1.813 9.242 1 87.38 94 ASN A C 1
ATOM 791 O O . ASN A 1 94 ? 34.375 0.599 9.086 1 87.38 94 ASN A O 1
ATOM 795 N N . LEU A 1 95 ? 34.031 2.867 8.523 1 94.19 95 LEU A N 1
ATOM 796 C CA . LEU A 1 95 ? 33.062 2.451 7.535 1 94.19 95 LEU A CA 1
ATOM 797 C C . LEU A 1 95 ? 33.719 1.812 6.324 1 94.19 95 LEU A C 1
ATOM 799 O O . LEU A 1 95 ? 34.719 2.334 5.816 1 94.19 95 LEU A O 1
ATOM 803 N N . PRO A 1 96 ? 33.25 0.67 5.898 1 96.12 96 PRO A N 1
ATOM 804 C CA . PRO A 1 96 ? 33.812 0.043 4.703 1 96.12 96 PRO A CA 1
ATOM 805 C C . PRO A 1 96 ? 33.5 0.819 3.426 1 96.12 96 PRO A C 1
ATOM 807 O O . PRO A 1 96 ? 32.656 1.705 3.434 1 96.12 96 PRO A O 1
ATOM 810 N N . ASP A 1 97 ? 34.219 0.446 2.332 1 96.62 97 ASP A N 1
ATOM 811 C CA . ASP A 1 97 ? 33.969 1.07 1.034 1 96.62 97 ASP A CA 1
ATOM 812 C C . ASP A 1 97 ? 32.656 0.586 0.426 1 96.62 97 ASP A C 1
ATOM 814 O O . ASP A 1 97 ? 32.031 1.315 -0.329 1 96.62 97 ASP A O 1
ATOM 818 N N . THR A 1 98 ? 32.344 -0.687 0.77 1 98 98 THR A N 1
ATOM 819 C CA . THR A 1 98 ? 31.172 -1.318 0.147 1 98 98 THR A CA 1
ATOM 820 C C . THR A 1 98 ? 30.078 -1.589 1.181 1 98 98 THR A C 1
ATOM 822 O O . THR A 1 98 ? 30.359 -2.141 2.25 1 98 98 THR A O 1
ATOM 825 N N . VAL A 1 99 ? 28.859 -1.165 0.919 1 98.25 99 VAL A N 1
ATOM 826 C CA . VAL A 1 99 ? 27.719 -1.479 1.765 1 98.25 99 VAL A CA 1
ATOM 827 C C . VAL A 1 99 ? 26.75 -2.387 1.007 1 98.25 99 VAL A C 1
ATOM 829 O O . VAL A 1 99 ? 26.578 -2.25 -0.207 1 98.25 99 VAL A O 1
ATOM 832 N N . TYR A 1 100 ? 26.203 -3.4 1.685 1 98.75 100 TYR A N 1
ATOM 833 C CA . TYR A 1 100 ? 25.141 -4.246 1.138 1 98.75 100 TYR A CA 1
ATOM 834 C C . TYR A 1 100 ? 23.766 -3.748 1.567 1 98.75 100 TYR A C 1
ATOM 836 O O . TYR A 1 100 ? 23.516 -3.539 2.758 1 98.75 100 TYR A O 1
ATOM 844 N N . LEU A 1 101 ? 22.844 -3.453 0.66 1 98.62 101 LEU A N 1
ATOM 845 C CA . LEU A 1 101 ? 21.516 -2.988 1.008 1 98.62 101 LEU A CA 1
ATOM 846 C C . LEU A 1 101 ? 20.484 -3.49 0.002 1 98.62 101 LEU A C 1
ATOM 848 O O . LEU A 1 101 ? 20.828 -4.203 -0.943 1 98.62 101 LEU A O 1
ATOM 852 N N . GLU A 1 102 ? 19.219 -3.26 0.226 1 98.56 102 GLU A N 1
ATOM 853 C CA . GLU A 1 102 ? 18.125 -3.695 -0.633 1 98.56 102 GLU A CA 1
ATOM 854 C C . GLU A 1 102 ? 18.016 -2.816 -1.875 1 98.56 102 GLU A C 1
ATOM 856 O O . GLU A 1 102 ? 17.219 -1.866 -1.901 1 98.56 102 GLU A O 1
ATOM 861 N N . THR A 1 103 ? 18.672 -3.207 -2.924 1 98.69 103 THR A N 1
ATOM 862 C CA . THR A 1 103 ? 18.75 -2.365 -4.113 1 98.69 103 THR A CA 1
ATOM 863 C C . THR A 1 103 ? 17.422 -2.379 -4.871 1 98.69 103 THR A C 1
ATOM 865 O O . THR A 1 103 ? 17.156 -1.485 -5.68 1 98.69 103 THR A O 1
ATOM 868 N N . GLU A 1 104 ? 16.562 -3.395 -4.656 1 98.31 104 GLU A N 1
ATOM 869 C CA . GLU A 1 104 ? 15.242 -3.465 -5.285 1 98.31 104 GLU A CA 1
ATOM 870 C C . GLU A 1 104 ? 14.242 -2.561 -4.57 1 98.31 104 GLU A C 1
ATOM 872 O O . GLU A 1 104 ? 13.141 -2.336 -5.062 1 98.31 104 GLU A O 1
ATOM 877 N N . PHE A 1 105 ? 14.641 -2.002 -3.461 1 98.25 105 PHE A N 1
ATOM 878 C CA . PHE A 1 105 ? 13.75 -1.221 -2.615 1 98.25 105 PHE A CA 1
ATOM 879 C C . PHE A 1 105 ? 14.227 0.221 -2.506 1 98.25 105 PHE A C 1
ATOM 881 O O . PHE A 1 105 ? 13.438 1.157 -2.633 1 98.25 105 PHE A O 1
ATOM 888 N N . VAL A 1 106 ? 15.477 0.495 -2.299 1 98.69 106 VAL A N 1
ATOM 889 C CA . VAL A 1 106 ? 16.016 1.803 -1.95 1 98.69 106 VAL A CA 1
ATOM 890 C C . VAL A 1 106 ? 16.062 2.693 -3.189 1 98.69 106 VAL A C 1
ATOM 892 O O . VAL A 1 106 ? 16.781 2.41 -4.145 1 98.69 106 VAL A O 1
ATOM 895 N N . PRO A 1 107 ? 15.305 3.82 -3.176 1 98.56 107 PRO A N 1
ATOM 896 C CA . PRO A 1 107 ? 15.344 4.762 -4.297 1 98.56 107 PRO A CA 1
ATOM 897 C C . PRO A 1 107 ? 16.703 5.445 -4.445 1 98.56 107 PRO A C 1
ATOM 899 O O . PRO A 1 107 ? 17.422 5.605 -3.463 1 98.56 107 PRO A O 1
ATOM 902 N N . ILE A 1 108 ? 16.922 5.934 -5.602 1 98.44 108 ILE A N 1
ATOM 903 C CA . ILE A 1 108 ? 18.188 6.586 -5.93 1 98.44 108 ILE A CA 1
ATOM 904 C C . ILE A 1 108 ? 18.422 7.758 -4.977 1 98.44 108 ILE A C 1
ATOM 906 O O . ILE A 1 108 ? 19.484 7.855 -4.359 1 98.44 108 ILE A O 1
ATOM 910 N N . ALA A 1 109 ? 17.406 8.586 -4.781 1 98.44 109 ALA A N 1
ATOM 911 C CA . ALA A 1 109 ? 17.562 9.789 -3.967 1 98.44 109 ALA A CA 1
ATOM 912 C C . ALA A 1 109 ? 17.75 9.43 -2.496 1 98.44 109 ALA A C 1
ATOM 914 O O . ALA A 1 109 ? 18.484 10.117 -1.779 1 98.44 109 ALA A O 1
ATOM 915 N N . MET A 1 110 ? 17.047 8.422 -2.035 1 97.69 110 MET A N 1
ATOM 916 C CA . MET A 1 110 ? 17.203 7.984 -0.652 1 97.69 110 MET A CA 1
ATOM 917 C C . MET A 1 110 ? 18.641 7.531 -0.384 1 97.69 110 MET A C 1
ATOM 919 O O . MET A 1 110 ? 19.219 7.871 0.648 1 97.69 110 MET A O 1
ATOM 923 N N . PHE A 1 111 ? 19.234 6.73 -1.216 1 97.81 111 PHE A N 1
ATOM 924 C CA . PHE A 1 111 ? 20.609 6.277 -1.063 1 97.81 111 PHE A CA 1
ATOM 925 C C . PHE A 1 111 ? 21.562 7.457 -1.061 1 97.81 111 PHE A C 1
ATOM 927 O O . PHE A 1 111 ? 22.531 7.473 -0.299 1 97.81 111 PHE A O 1
ATOM 934 N N . GLN A 1 112 ? 21.297 8.445 -1.982 1 97.62 112 GLN A N 1
ATOM 935 C CA . GLN A 1 112 ? 22.172 9.625 -2.053 1 97.62 112 GLN A CA 1
ATOM 936 C C . GLN A 1 112 ? 22.172 10.383 -0.729 1 97.62 112 GLN A C 1
ATOM 938 O O . GLN A 1 112 ? 23.234 10.812 -0.261 1 97.62 112 GLN A O 1
ATOM 943 N N . ARG A 1 113 ? 21.016 10.562 -0.112 1 97.25 113 ARG A N 1
ATOM 944 C CA . ARG A 1 113 ? 20.938 11.219 1.188 1 97.25 113 ARG A CA 1
ATOM 945 C C . ARG A 1 113 ? 21.672 10.422 2.254 1 97.25 113 ARG A C 1
ATOM 947 O O . ARG A 1 113 ? 22.359 10.992 3.098 1 97.25 113 ARG A O 1
ATOM 954 N N . PHE A 1 114 ? 21.5 9.094 2.229 1 97.94 114 PHE A N 1
ATOM 955 C CA . PHE A 1 114 ? 22.188 8.195 3.146 1 97.94 114 PHE A CA 1
ATOM 956 C C . PHE A 1 114 ? 23.703 8.289 2.967 1 97.94 114 PHE A C 1
ATOM 958 O O . PHE A 1 114 ? 24.438 8.398 3.947 1 97.94 114 PHE A O 1
ATOM 965 N N . GLN A 1 115 ? 24.141 8.32 1.738 1 97.44 115 GLN A N 1
ATOM 966 C CA . GLN A 1 115 ? 25.547 8.305 1.361 1 97.44 115 GLN A CA 1
ATOM 967 C C . GLN A 1 115 ? 26.25 9.602 1.782 1 97.44 115 GLN A C 1
ATOM 969 O O . GLN A 1 115 ? 27.453 9.617 2.008 1 97.44 115 GLN A O 1
ATOM 974 N N . LYS A 1 116 ? 25.531 10.68 1.89 1 97.06 116 LYS A N 1
ATOM 975 C CA . LYS A 1 116 ? 26.078 11.961 2.322 1 97.06 116 LYS A CA 1
ATOM 976 C C . LYS A 1 116 ? 26.75 11.836 3.688 1 97.06 116 LYS A C 1
ATOM 978 O O . LYS A 1 116 ? 27.781 12.477 3.945 1 97.06 116 LYS A O 1
ATOM 983 N N . TYR A 1 117 ? 26.203 11.016 4.531 1 96.62 117 TYR A N 1
ATOM 984 C CA . TYR A 1 117 ? 26.719 10.875 5.887 1 96.62 117 TYR A CA 1
ATOM 985 C C . TYR A 1 117 ? 27.469 9.562 6.043 1 96.62 117 TYR A C 1
ATOM 987 O O . TYR A 1 117 ? 28.422 9.477 6.828 1 96.62 117 TYR A O 1
ATOM 995 N N . PHE A 1 118 ? 27 8.547 5.293 1 97.44 118 PHE A N 1
ATOM 996 C CA . PHE A 1 118 ? 27.719 7.273 5.195 1 97.44 118 PHE A CA 1
ATOM 997 C C . PHE A 1 118 ? 28.406 7.145 3.846 1 97.44 118 PHE A C 1
ATOM 999 O O . PHE A 1 118 ? 27.891 6.504 2.932 1 97.44 118 PHE A O 1
ATOM 1006 N N . PRO A 1 119 ? 29.625 7.664 3.74 1 95.25 119 PRO A N 1
ATOM 1007 C CA . PRO A 1 119 ? 30.25 7.855 2.428 1 95.25 119 PRO A CA 1
ATOM 1008 C C . PRO A 1 119 ? 30.766 6.551 1.827 1 95.25 119 PRO A C 1
ATOM 1010 O O . PRO A 1 119 ? 31.938 6.469 1.438 1 95.25 119 PRO A O 1
ATOM 1013 N N . PHE A 1 120 ? 29.875 5.543 1.755 1 95.69 120 PHE A N 1
ATOM 1014 C CA . PHE A 1 120 ? 30.188 4.312 1.044 1 95.69 120 PHE A CA 1
ATOM 1015 C C . PHE A 1 120 ? 30.469 4.594 -0.428 1 95.69 120 PHE A C 1
ATOM 1017 O O . PHE A 1 120 ? 29.812 5.43 -1.042 1 95.69 120 PHE A O 1
ATOM 1024 N N . LYS A 1 121 ? 31.406 3.84 -1.006 1 95.56 121 LYS A N 1
ATOM 1025 C CA . LYS A 1 121 ? 31.781 4.047 -2.4 1 95.56 121 LYS A CA 1
ATOM 1026 C C . LYS A 1 121 ? 31 3.107 -3.324 1 95.56 121 LYS A C 1
ATOM 1028 O O . LYS A 1 121 ? 30.719 3.453 -4.473 1 95.56 121 LYS A O 1
ATOM 1033 N N . ASN A 1 122 ? 30.75 1.896 -2.811 1 96.81 122 ASN A N 1
ATOM 1034 C CA . ASN A 1 122 ? 30.094 0.865 -3.613 1 96.81 122 ASN A CA 1
ATOM 1035 C C . ASN A 1 122 ? 28.859 0.303 -2.912 1 96.81 122 ASN A C 1
ATOM 1037 O O . ASN A 1 122 ? 28.828 0.235 -1.683 1 96.81 122 ASN A O 1
ATOM 1041 N N . VAL A 1 123 ? 27.875 -0.029 -3.764 1 97.94 123 VAL A N 1
ATOM 1042 C CA . VAL A 1 123 ? 26.656 -0.658 -3.27 1 97.94 123 VAL A CA 1
ATOM 1043 C C . VAL A 1 123 ? 26.484 -2.043 -3.893 1 97.94 123 VAL A C 1
ATOM 1045 O O . VAL A 1 123 ? 26.688 -2.213 -5.098 1 97.94 123 VAL A O 1
ATOM 1048 N N . LYS A 1 124 ? 26.25 -3.02 -3.104 1 98.38 124 LYS A N 1
ATOM 1049 C CA . LYS A 1 124 ? 25.922 -4.367 -3.562 1 98.38 124 LYS A CA 1
ATOM 1050 C C . LYS A 1 124 ? 24.562 -4.82 -3.027 1 98.38 124 LYS A C 1
ATOM 1052 O O . LYS A 1 124 ? 24.141 -4.379 -1.96 1 98.38 124 LYS A O 1
ATOM 1057 N N . PRO A 1 125 ? 23.844 -5.68 -3.758 1 98.38 125 PRO A N 1
ATOM 1058 C CA . PRO A 1 125 ? 22.484 -6.039 -3.395 1 98.38 125 PRO A CA 1
ATOM 1059 C C . PRO A 1 125 ? 22.422 -7.062 -2.26 1 98.38 125 PRO A C 1
ATOM 1061 O O . PRO A 1 125 ? 23.25 -7.977 -2.203 1 98.38 125 PRO A O 1
ATOM 1064 N N . LEU A 1 126 ? 21.438 -6.863 -1.377 1 97.75 126 LEU A N 1
ATOM 1065 C CA . LEU A 1 126 ? 21.078 -7.797 -0.315 1 97.75 126 LEU A CA 1
ATOM 1066 C C . LEU A 1 126 ? 19.828 -8.586 -0.688 1 97.75 126 LEU A C 1
ATOM 1068 O O . LEU A 1 126 ? 19.469 -9.539 0.005 1 97.75 126 LEU A O 1
ATOM 1072 N N . ASP A 1 127 ? 19.234 -8.305 -1.741 1 98.06 127 ASP A N 1
ATOM 1073 C CA . ASP A 1 127 ? 17.875 -8.703 -2.051 1 98.06 127 ASP A CA 1
ATOM 1074 C C . ASP A 1 127 ? 17.734 -10.219 -2.094 1 98.06 127 ASP A C 1
ATOM 1076 O O . ASP A 1 127 ? 16.828 -10.789 -1.475 1 98.06 127 ASP A O 1
ATOM 1080 N N . MET A 1 128 ? 18.656 -10.883 -2.727 1 97.19 128 MET A N 1
ATOM 1081 C CA . MET A 1 128 ? 18.578 -12.336 -2.877 1 97.19 128 MET A CA 1
ATOM 1082 C C . MET A 1 128 ? 18.812 -13.039 -1.542 1 97.19 128 MET A C 1
ATOM 1084 O O . MET A 1 128 ? 18.172 -14.047 -1.25 1 97.19 128 MET A O 1
ATOM 1088 N N . VAL A 1 129 ? 19.734 -12.5 -0.725 1 98.12 129 VAL A N 1
ATOM 1089 C CA . VAL A 1 129 ? 20.016 -13.094 0.575 1 98.12 129 VAL A CA 1
ATOM 1090 C C . VAL A 1 129 ? 18.781 -13.023 1.469 1 98.12 129 VAL A C 1
ATOM 1092 O O . VAL A 1 129 ? 18.422 -14.008 2.104 1 98.12 129 VAL A O 1
ATOM 1095 N N . ILE A 1 130 ? 18.141 -11.898 1.486 1 98.38 130 ILE A N 1
ATOM 1096 C CA . ILE A 1 130 ? 16.953 -11.703 2.322 1 98.38 130 ILE A CA 1
ATOM 1097 C C . ILE A 1 130 ? 15.82 -12.586 1.815 1 98.38 130 ILE A C 1
ATOM 1099 O O . ILE A 1 130 ? 15.102 -13.211 2.607 1 98.38 130 ILE A O 1
ATOM 1103 N N . ALA A 1 131 ? 15.648 -12.664 0.477 1 98.19 131 ALA A N 1
ATOM 1104 C CA . ALA A 1 131 ? 14.609 -13.5 -0.113 1 98.19 131 ALA A CA 1
ATOM 1105 C C . ALA A 1 131 ? 14.797 -14.969 0.273 1 98.19 131 ALA A C 1
ATOM 1107 O O . ALA A 1 131 ? 13.836 -15.641 0.652 1 98.19 131 ALA A O 1
ATOM 1108 N N . LYS A 1 132 ? 16.031 -15.453 0.188 1 98.06 132 LYS A N 1
ATOM 1109 C CA . LYS A 1 132 ? 16.328 -16.844 0.534 1 98.06 132 LYS A CA 1
ATOM 1110 C C . LYS A 1 132 ? 16.109 -17.094 2.023 1 98.06 132 LYS A C 1
ATOM 1112 O O . LYS A 1 132 ? 15.547 -18.125 2.406 1 98.06 132 LYS A O 1
ATOM 1117 N N . LEU A 1 133 ? 16.547 -16.156 2.799 1 98.38 133 LEU A N 1
ATOM 1118 C CA . LEU A 1 133 ? 16.391 -16.25 4.246 1 98.38 133 LEU A CA 1
ATOM 1119 C C . LEU A 1 133 ? 14.922 -16.375 4.633 1 98.38 133 LEU A C 1
ATOM 1121 O O . LEU A 1 133 ? 14.547 -17.266 5.395 1 98.38 133 LEU A O 1
ATOM 1125 N N . ARG A 1 134 ? 14.07 -15.547 4.051 1 98.69 134 ARG A N 1
ATOM 1126 C CA . ARG A 1 134 ? 12.656 -15.477 4.402 1 98.69 134 ARG A CA 1
ATOM 1127 C C . ARG A 1 134 ? 11.883 -16.625 3.758 1 98.69 134 ARG A C 1
ATOM 1129 O O . ARG A 1 134 ? 10.742 -16.906 4.137 1 98.69 134 ARG A O 1
ATOM 1136 N N . SER A 1 135 ? 12.477 -17.281 2.752 1 98.69 135 SER A N 1
ATOM 1137 C CA . SER A 1 135 ? 11.773 -18.344 2.041 1 98.69 135 SER A CA 1
ATOM 1138 C C . SER A 1 135 ? 11.602 -19.578 2.922 1 98.69 135 SER A C 1
ATOM 1140 O O . SER A 1 135 ? 10.703 -20.391 2.693 1 98.69 135 SER A O 1
ATOM 1142 N N . VAL A 1 136 ? 12.469 -19.766 3.895 1 98.69 136 VAL A N 1
ATOM 1143 C CA . VAL A 1 136 ? 12.359 -20.875 4.828 1 98.69 136 VAL A CA 1
ATOM 1144 C C . VAL A 1 136 ? 11.812 -20.391 6.164 1 98.69 136 VAL A C 1
ATOM 1146 O O . VAL A 1 136 ? 12.492 -19.641 6.879 1 98.69 136 VAL A O 1
ATOM 1149 N N . LYS A 1 137 ? 10.672 -20.859 6.527 1 98.81 137 LYS A N 1
ATOM 1150 C CA . LYS A 1 137 ? 10 -20.359 7.734 1 98.81 137 LYS A CA 1
ATOM 1151 C C . LYS A 1 137 ? 10.438 -21.156 8.961 1 98.81 137 LYS A C 1
ATOM 1153 O O . LYS A 1 137 ? 10.641 -22.375 8.883 1 98.81 137 LYS A O 1
ATOM 1158 N N . SER A 1 138 ? 10.594 -20.469 10.07 1 98.56 138 SER A N 1
ATOM 1159 C CA . SER A 1 138 ? 10.766 -21.109 11.367 1 98.56 138 SER A CA 1
ATOM 1160 C C . SER A 1 138 ? 9.453 -21.688 11.883 1 98.56 138 SER A C 1
ATOM 1162 O O . SER A 1 138 ? 8.391 -21.438 11.305 1 98.56 138 SER A O 1
ATOM 1164 N N . SER A 1 139 ? 9.578 -22.469 13 1 98.44 139 SER A N 1
ATOM 1165 C CA . SER A 1 139 ? 8.375 -22.984 13.641 1 98.44 139 SER A CA 1
ATOM 1166 C C . SER A 1 139 ? 7.473 -21.844 14.109 1 98.44 139 SER A C 1
ATOM 1168 O O . SER A 1 139 ? 6.246 -21.953 14.039 1 98.44 139 SER A O 1
ATOM 1170 N N . TYR A 1 140 ? 8.07 -20.781 14.609 1 98.44 140 TYR A N 1
ATOM 1171 C CA . TYR A 1 140 ? 7.328 -19.609 15.031 1 98.44 140 TYR A CA 1
ATOM 1172 C C . TYR A 1 140 ? 6.508 -19.031 13.883 1 98.44 140 TYR A C 1
ATOM 1174 O O . TYR A 1 140 ? 5.32 -18.75 14.039 1 98.44 140 TYR A O 1
ATOM 1182 N N . GLU A 1 141 ? 7.125 -18.875 12.742 1 98.81 141 GLU A N 1
ATOM 1183 C CA . GLU A 1 141 ? 6.465 -18.312 11.57 1 98.81 141 GLU A CA 1
ATOM 1184 C C . GLU A 1 141 ? 5.363 -19.25 11.062 1 98.81 141 GLU A C 1
ATOM 1186 O O . GLU A 1 141 ? 4.285 -18.797 10.68 1 98.81 141 GLU A O 1
ATOM 1191 N N . LEU A 1 142 ? 5.637 -20.484 11.039 1 98.88 142 LEU A N 1
ATOM 1192 C CA . LEU A 1 142 ? 4.68 -21.453 10.531 1 98.88 142 LEU A CA 1
ATOM 1193 C C . LEU A 1 142 ? 3.398 -21.453 11.359 1 98.88 142 LEU A C 1
ATOM 1195 O O . LEU A 1 142 ? 2.305 -21.625 10.82 1 98.88 142 LEU A O 1
ATOM 1199 N N . GLU A 1 143 ? 3.557 -21.297 12.633 1 98.69 143 GLU A N 1
ATOM 1200 C CA . GLU A 1 143 ? 2.371 -21.25 13.484 1 98.69 143 GLU A CA 1
ATOM 1201 C C . GLU A 1 143 ? 1.473 -20.078 13.102 1 98.69 143 GLU A C 1
ATOM 1203 O O . GLU A 1 143 ? 0.248 -20.203 13.078 1 98.69 143 GLU A O 1
ATOM 1208 N N . ILE A 1 144 ? 2.037 -18.969 12.812 1 98.75 144 ILE A N 1
ATOM 1209 C CA . ILE A 1 144 ? 1.286 -17.766 12.438 1 98.75 144 ILE A CA 1
ATOM 1210 C C . ILE A 1 144 ? 0.646 -17.969 11.07 1 98.75 144 ILE A C 1
ATOM 1212 O O . ILE A 1 144 ? -0.524 -17.641 10.867 1 98.75 144 ILE A O 1
ATOM 1216 N N . VAL A 1 145 ? 1.402 -18.516 10.125 1 98.81 145 VAL A N 1
ATOM 1217 C CA . VAL A 1 145 ? 0.891 -18.75 8.781 1 98.81 145 VAL A CA 1
ATOM 1218 C C . VAL A 1 145 ? -0.285 -19.719 8.836 1 98.81 145 VAL A C 1
ATOM 1220 O O . VAL A 1 145 ? -1.269 -19.562 8.117 1 98.81 145 VAL A O 1
ATOM 1223 N N . LYS A 1 146 ? -0.193 -20.75 9.688 1 98.88 146 LYS A N 1
ATOM 1224 C CA . LYS A 1 146 ? -1.282 -21.703 9.852 1 98.88 146 LYS A CA 1
ATOM 1225 C C . LYS A 1 146 ? -2.539 -21.031 10.391 1 98.88 146 LYS A C 1
ATOM 1227 O O . LYS A 1 146 ? -3.652 -21.344 9.969 1 98.88 146 LYS A O 1
ATOM 1232 N N . GLN A 1 147 ? -2.352 -20.141 11.328 1 98.81 147 GLN A N 1
ATOM 1233 C CA . GLN A 1 147 ? -3.482 -19.359 11.82 1 98.81 147 GLN A CA 1
ATOM 1234 C C . GLN A 1 147 ? -4.152 -18.578 10.688 1 98.81 147 GLN A C 1
ATOM 1236 O O . GLN A 1 147 ? -5.379 -18.562 10.578 1 98.81 147 GLN A O 1
ATOM 1241 N N . ALA A 1 148 ? -3.365 -17.922 9.867 1 98.88 148 ALA A N 1
ATOM 1242 C CA . ALA A 1 148 ? -3.896 -17.219 8.711 1 98.88 148 ALA A CA 1
ATOM 1243 C C . ALA A 1 148 ? -4.656 -18.172 7.789 1 98.88 148 ALA A C 1
ATOM 1245 O O . ALA A 1 148 ? -5.715 -17.812 7.262 1 98.88 148 ALA A O 1
ATOM 1246 N N . GLY A 1 149 ? -4.105 -19.312 7.598 1 98.88 149 GLY A N 1
ATOM 1247 C CA . GLY A 1 149 ? -4.738 -20.297 6.746 1 98.88 149 GLY A CA 1
ATOM 1248 C C . GLY A 1 149 ? -6.102 -20.734 7.246 1 98.88 149 GLY A C 1
ATOM 1249 O O . GLY A 1 149 ? -7.047 -20.859 6.461 1 98.88 149 GLY A O 1
ATOM 1250 N N . GLU A 1 150 ? -6.191 -20.969 8.531 1 98.88 150 GLU A N 1
ATOM 1251 C CA . GLU A 1 150 ? -7.461 -21.375 9.125 1 98.88 150 GLU A CA 1
ATOM 1252 C C . GLU A 1 150 ? -8.531 -20.312 8.93 1 98.88 150 GLU A C 1
ATOM 1254 O O . GLU A 1 150 ? -9.68 -20.625 8.602 1 98.88 150 GLU A O 1
ATOM 1259 N N . ILE A 1 151 ? -8.172 -19.109 9.18 1 98.81 151 ILE A N 1
ATOM 1260 C CA . ILE A 1 151 ? -9.078 -17.984 8.961 1 98.81 151 ILE A CA 1
ATOM 1261 C C . ILE A 1 151 ? -9.492 -17.938 7.492 1 98.81 151 ILE A C 1
ATOM 1263 O O . ILE A 1 151 ? -10.68 -17.797 7.18 1 98.81 151 ILE A O 1
ATOM 1267 N N . HIS A 1 152 ? -8.477 -18.062 6.621 1 98.88 152 HIS A N 1
ATOM 1268 C CA . HIS A 1 152 ? -8.688 -17.984 5.18 1 98.88 152 HIS A CA 1
ATOM 1269 C C . HIS A 1 152 ? -9.688 -19.031 4.707 1 98.88 152 HIS A C 1
ATOM 1271 O O . HIS A 1 152 ? -10.594 -18.719 3.93 1 98.88 152 HIS A O 1
ATOM 1277 N N . LYS A 1 153 ? -9.531 -20.234 5.184 1 98.88 153 LYS A N 1
ATOM 1278 C CA . LYS A 1 153 ? -10.445 -21.344 4.875 1 98.88 153 LYS A CA 1
ATOM 1279 C C . LYS A 1 153 ? -11.867 -21.016 5.324 1 98.88 153 LYS A C 1
ATOM 1281 O O . LYS A 1 153 ? -12.812 -21.109 4.535 1 98.88 153 LYS A O 1
ATOM 1286 N N . ARG A 1 154 ? -11.992 -20.656 6.543 1 98.81 154 ARG A N 1
ATOM 1287 C CA . ARG A 1 154 ? -13.312 -20.391 7.113 1 98.81 154 ARG A CA 1
ATOM 1288 C C . ARG A 1 154 ? -14.016 -19.281 6.344 1 98.81 154 ARG A C 1
ATOM 1290 O O . ARG A 1 154 ? -15.203 -19.391 6.031 1 98.81 154 ARG A O 1
ATOM 1297 N N . VAL A 1 155 ? -13.312 -18.219 6.027 1 98.81 155 VAL A N 1
ATOM 1298 C CA . VAL A 1 155 ? -13.891 -17.062 5.363 1 98.81 155 VAL A CA 1
ATOM 1299 C C . VAL A 1 155 ? -14.398 -17.453 3.979 1 98.81 155 VAL A C 1
ATOM 1301 O O . VAL A 1 155 ? -15.57 -17.25 3.656 1 98.81 155 VAL A O 1
ATOM 1304 N N . LEU A 1 156 ? -13.57 -18.047 3.168 1 98.81 156 LEU A N 1
ATOM 1305 C CA . LEU A 1 156 ? -13.93 -18.266 1.77 1 98.81 156 LEU A CA 1
ATOM 1306 C C . LEU A 1 156 ? -14.852 -19.469 1.618 1 98.81 156 LEU A C 1
ATOM 1308 O O . LEU A 1 156 ? -15.695 -19.5 0.721 1 98.81 156 LEU A O 1
ATOM 1312 N N . GLU A 1 157 ? -14.727 -20.469 2.469 1 98.69 157 GLU A N 1
ATOM 1313 C CA . GLU A 1 157 ? -15.5 -21.703 2.279 1 98.69 157 GLU A CA 1
ATOM 1314 C C . GLU A 1 157 ? -16.844 -21.625 3.008 1 98.69 157 GLU A C 1
ATOM 1316 O O . GLU A 1 157 ? -17.812 -22.25 2.6 1 98.69 157 GLU A O 1
ATOM 1321 N N . GLU A 1 158 ? -16.906 -20.828 4.094 1 98.44 158 GLU A N 1
ATOM 1322 C CA . GLU A 1 158 ? -18.109 -20.859 4.918 1 98.44 158 GLU A CA 1
ATOM 1323 C C . GLU A 1 158 ? -18.781 -19.484 4.953 1 98.44 158 GLU A C 1
ATOM 1325 O O . GLU A 1 158 ? -20 -19.391 4.785 1 98.44 158 GLU A O 1
ATOM 1330 N N . ARG A 1 159 ? -18.062 -18.391 5.109 1 98.62 159 ARG A N 1
ATOM 1331 C CA . ARG A 1 159 ? -18.641 -17.078 5.328 1 98.62 159 ARG A CA 1
ATOM 1332 C C . ARG A 1 159 ? -19.109 -16.453 4.012 1 98.62 159 ARG A C 1
ATOM 1334 O O . ARG A 1 159 ? -20.156 -15.82 3.949 1 98.62 159 ARG A O 1
ATOM 1341 N N . VAL A 1 160 ? -18.344 -16.609 2.949 1 98.69 160 VAL A N 1
ATOM 1342 C CA . VAL A 1 160 ? -18.641 -15.969 1.669 1 98.69 160 VAL A CA 1
ATOM 1343 C C . VAL A 1 160 ? -19.984 -16.469 1.141 1 98.69 160 VAL A C 1
ATOM 1345 O O . VAL A 1 160 ? -20.812 -15.68 0.697 1 98.69 160 VAL A O 1
ATOM 1348 N N . PRO A 1 161 ? -20.25 -17.797 1.146 1 98.5 161 PRO A N 1
ATOM 1349 C CA . PRO A 1 161 ? -21.547 -18.281 0.672 1 98.5 161 PRO A CA 1
ATOM 1350 C C . PRO A 1 161 ? -22.719 -17.578 1.355 1 98.5 161 PRO A C 1
ATOM 1352 O O . PRO A 1 161 ? -23.781 -17.422 0.75 1 98.5 161 PRO A O 1
ATOM 1355 N N . GLU A 1 162 ? -22.5 -17.078 2.564 1 97.81 162 GLU A N 1
ATOM 1356 C CA . GLU A 1 162 ? -23.578 -16.469 3.346 1 97.81 162 GLU A CA 1
ATOM 1357 C C . GLU A 1 162 ? -23.797 -15.016 2.941 1 97.81 162 GLU A C 1
ATOM 1359 O O . GLU A 1 162 ? -24.859 -14.438 3.23 1 97.81 162 GLU A O 1
ATOM 1364 N N . ILE A 1 163 ? -22.859 -14.422 2.281 1 96.88 163 ILE A N 1
ATOM 1365 C CA . ILE A 1 163 ? -23 -12.984 2.068 1 96.88 163 ILE A CA 1
ATOM 1366 C C . ILE A 1 163 ? -23.281 -12.711 0.593 1 96.88 163 ILE A C 1
ATOM 1368 O O . ILE A 1 163 ? -23.578 -11.57 0.216 1 96.88 163 ILE A O 1
ATOM 1372 N N . LEU A 1 164 ? -23.203 -13.719 -0.298 1 98.5 164 LEU A N 1
ATOM 1373 C CA . LEU A 1 164 ? -23.484 -13.531 -1.716 1 98.5 164 LEU A CA 1
ATOM 1374 C C . LEU A 1 164 ? -24.984 -13.359 -1.948 1 98.5 164 LEU A C 1
ATOM 1376 O O . LEU A 1 164 ? -25.781 -14.156 -1.462 1 98.5 164 LEU A O 1
ATOM 1380 N N . GLU A 1 165 ? -25.297 -12.312 -2.623 1 97.75 165 GLU A N 1
ATOM 1381 C CA . GLU A 1 165 ? -26.703 -11.992 -2.924 1 97.75 165 GLU A CA 1
ATOM 1382 C C . GLU A 1 165 ? -26.859 -11.523 -4.367 1 97.75 165 GLU A C 1
ATOM 1384 O O . GLU A 1 165 ? -26.047 -10.734 -4.859 1 97.75 165 GLU A O 1
ATOM 1389 N N . GLU A 1 166 ? -27.953 -12.047 -4.996 1 98.38 166 GLU A N 1
ATOM 1390 C CA . GLU A 1 166 ? -28.234 -11.586 -6.348 1 98.38 166 GLU A CA 1
ATOM 1391 C C . GLU A 1 166 ? -28.375 -10.062 -6.395 1 98.38 166 GLU A C 1
ATOM 1393 O O . GLU A 1 166 ? -29.031 -9.469 -5.527 1 98.38 166 GLU A O 1
ATOM 1398 N N . GLY A 1 167 ? -27.703 -9.445 -7.348 1 98.56 167 GLY A N 1
ATOM 1399 C CA . GLY A 1 167 ? -27.859 -8.016 -7.562 1 98.56 167 GLY A CA 1
ATOM 1400 C C . GLY A 1 167 ? -26.766 -7.195 -6.891 1 98.56 167 GLY A C 1
ATOM 1401 O O . GLY A 1 167 ? -26.594 -6.016 -7.203 1 98.56 167 GLY A O 1
ATOM 1402 N N . MET A 1 168 ? -26.031 -7.789 -6.023 1 98.31 168 MET A N 1
ATOM 1403 C CA . MET A 1 168 ? -24.953 -7.027 -5.387 1 98.31 168 MET A CA 1
ATOM 1404 C C . MET A 1 168 ? -23.844 -6.719 -6.383 1 98.31 168 MET A C 1
ATOM 1406 O O . MET A 1 168 ? -23.625 -7.473 -7.332 1 98.31 168 MET A O 1
ATOM 1410 N N . THR A 1 169 ? -23.125 -5.664 -6.18 1 98.12 169 THR A N 1
ATOM 1411 C CA . THR A 1 169 ? -21.984 -5.32 -7.031 1 98.12 169 THR A CA 1
ATOM 1412 C C . THR A 1 169 ? -20.719 -5.992 -6.531 1 98.12 169 THR A C 1
ATOM 1414 O O . THR A 1 169 ? -20.672 -6.477 -5.398 1 98.12 169 THR A O 1
ATOM 1417 N N . GLU A 1 170 ? -19.672 -6.055 -7.383 1 98.31 170 GLU A N 1
ATOM 1418 C CA . GLU A 1 170 ? -18.375 -6.555 -6.949 1 98.31 170 GLU A CA 1
ATOM 1419 C C . GLU A 1 170 ? -17.828 -5.727 -5.789 1 98.31 170 GLU A C 1
ATOM 1421 O O . GLU A 1 170 ? -17.234 -6.277 -4.852 1 98.31 170 GLU A O 1
ATOM 1426 N N . ALA A 1 171 ? -18.016 -4.406 -5.863 1 97.44 171 ALA A N 1
ATOM 1427 C CA . ALA A 1 171 ? -17.531 -3.512 -4.816 1 97.44 171 ALA A CA 1
ATOM 1428 C C . ALA A 1 171 ? -18.234 -3.789 -3.49 1 97.44 171 ALA A C 1
ATOM 1430 O O . ALA A 1 171 ? -17.594 -3.76 -2.432 1 97.44 171 ALA A O 1
ATOM 1431 N N . GLU A 1 172 ? -19.516 -4.016 -3.562 1 97.69 172 GLU A N 1
ATOM 1432 C CA . GLU A 1 172 ? -20.25 -4.371 -2.357 1 97.69 172 GLU A CA 1
ATOM 1433 C C . GLU A 1 172 ? -19.719 -5.664 -1.742 1 97.69 172 GLU A C 1
ATOM 1435 O O . GLU A 1 172 ? -19.531 -5.742 -0.528 1 97.69 172 GLU A O 1
ATOM 1440 N N . LEU A 1 173 ? -19.484 -6.645 -2.584 1 98.31 173 LEU A N 1
ATOM 1441 C CA . LEU A 1 173 ? -18.922 -7.895 -2.092 1 98.31 173 LEU A CA 1
ATOM 1442 C C . LEU A 1 173 ? -17.547 -7.664 -1.464 1 98.31 173 LEU A C 1
ATOM 1444 O O . LEU A 1 173 ? -17.25 -8.211 -0.403 1 98.31 173 LEU A O 1
ATOM 1448 N N . ALA A 1 174 ? -16.734 -6.898 -2.104 1 97.5 174 ALA A N 1
ATOM 1449 C CA . ALA A 1 174 ? -15.391 -6.629 -1.611 1 97.5 174 ALA A CA 1
ATOM 1450 C C . ALA A 1 174 ? -15.43 -6.008 -0.218 1 97.5 174 ALA A C 1
ATOM 1452 O O . ALA A 1 174 ? -14.656 -6.395 0.662 1 97.5 174 ALA A O 1
ATOM 1453 N N . THR A 1 175 ? -16.297 -5.051 0.014 1 96.75 175 THR A N 1
ATOM 1454 C CA . THR A 1 175 ? -16.375 -4.359 1.296 1 96.75 175 THR A CA 1
ATOM 1455 C C . THR A 1 175 ? -16.906 -5.297 2.383 1 96.75 175 THR A C 1
ATOM 1457 O O . THR A 1 175 ? -16.391 -5.293 3.506 1 96.75 175 THR A O 1
ATOM 1460 N N . ARG A 1 176 ? -17.891 -6.074 2.025 1 97.5 176 ARG A N 1
ATOM 1461 C CA . ARG A 1 176 ? -18.406 -7.043 2.986 1 97.5 176 ARG A CA 1
ATOM 1462 C C . ARG A 1 176 ? -17.344 -8.078 3.336 1 97.5 176 ARG A C 1
ATOM 1464 O O . ARG A 1 176 ? -17.188 -8.445 4.504 1 97.5 176 ARG A O 1
ATOM 1471 N N . LEU A 1 177 ? -16.688 -8.562 2.311 1 98.19 177 LEU A N 1
ATOM 1472 C CA . LEU A 1 177 ? -15.625 -9.555 2.508 1 98.19 177 LEU A CA 1
ATOM 1473 C C . LEU A 1 177 ? -14.523 -8.992 3.398 1 98.19 177 LEU A C 1
ATOM 1475 O O . LEU A 1 177 ? -14.031 -9.688 4.293 1 98.19 177 LEU A O 1
ATOM 1479 N N . PHE A 1 178 ? -14.117 -7.742 3.18 1 97.31 178 PHE A N 1
ATOM 1480 C CA . PHE A 1 178 ? -13.102 -7.094 4.004 1 97.31 178 PHE A CA 1
ATOM 1481 C C . PHE A 1 178 ? -13.5 -7.117 5.473 1 97.31 178 PHE A C 1
ATOM 1483 O O . PHE A 1 178 ? -12.695 -7.461 6.336 1 97.31 178 PHE A O 1
ATOM 1490 N N . SER A 1 179 ? -14.727 -6.77 5.699 1 96.75 179 SER A N 1
ATOM 1491 C CA . SER A 1 179 ? -15.234 -6.73 7.07 1 96.75 179 SER A CA 1
ATOM 1492 C C . SER A 1 179 ? -15.203 -8.117 7.707 1 96.75 179 SER A C 1
ATOM 1494 O O . SER A 1 179 ? -14.75 -8.273 8.844 1 96.75 179 SER A O 1
ATOM 1496 N N . VAL A 1 180 ? -15.633 -9.078 6.965 1 98 180 VAL A N 1
ATOM 1497 C CA . VAL A 1 180 ? -15.68 -10.453 7.461 1 98 180 VAL A CA 1
ATOM 1498 C C . VAL A 1 180 ? -14.266 -10.945 7.742 1 98 180 VAL A C 1
ATOM 1500 O O . VAL A 1 180 ? -14.016 -11.594 8.766 1 98 180 VAL A O 1
ATOM 1503 N N . MET A 1 181 ? -13.367 -10.68 6.879 1 98.31 181 MET A N 1
ATOM 1504 C CA . MET A 1 181 ? -11.984 -11.109 7.039 1 98.31 181 MET A CA 1
ATOM 1505 C C . MET A 1 181 ? -11.375 -10.531 8.312 1 98.31 181 MET A C 1
ATOM 1507 O O . MET A 1 181 ? -10.766 -11.25 9.102 1 98.31 181 MET A O 1
ATOM 1511 N N . VAL A 1 182 ? -11.516 -9.227 8.5 1 97.56 182 VAL A N 1
ATOM 1512 C CA . VAL A 1 182 ? -10.938 -8.578 9.672 1 97.56 182 VAL A CA 1
ATOM 1513 C C . VAL A 1 182 ? -11.602 -9.102 10.938 1 97.56 182 VAL A C 1
ATOM 1515 O O . VAL A 1 182 ? -10.93 -9.359 11.945 1 97.56 182 VAL A O 1
ATOM 1518 N N . GLU A 1 183 ? -12.906 -9.266 10.844 1 97.06 183 GLU A N 1
ATOM 1519 C CA . GLU A 1 183 ? -13.633 -9.836 11.977 1 97.06 183 GLU A CA 1
ATOM 1520 C C . GLU A 1 183 ? -13.062 -11.195 12.367 1 97.06 183 GLU A C 1
ATOM 1522 O O . GLU A 1 183 ? -12.938 -11.508 13.547 1 97.06 183 GLU A O 1
ATOM 1527 N N . GLU A 1 184 ? -12.656 -11.977 11.375 1 98.12 184 GLU A N 1
ATOM 1528 C CA . GLU A 1 184 ? -12.188 -13.344 11.609 1 98.12 184 GLU A CA 1
ATOM 1529 C C . GLU A 1 184 ? -10.711 -13.359 12 1 98.12 184 GLU A C 1
ATOM 1531 O O . GLU A 1 184 ? -10.188 -14.398 12.414 1 98.12 184 GLU A O 1
ATOM 1536 N N . GLY A 1 185 ? -10.023 -12.266 11.828 1 97.56 185 GLY A N 1
ATOM 1537 C CA . GLY A 1 185 ? -8.664 -12.227 12.344 1 97.56 185 GLY A CA 1
ATOM 1538 C C . GLY A 1 185 ? -7.66 -11.711 11.328 1 97.56 185 GLY A C 1
ATOM 1539 O O . GLY A 1 185 ? -6.477 -11.555 11.648 1 97.56 185 GLY A O 1
ATOM 1540 N N . HIS A 1 186 ? -8.117 -11.445 10.078 1 98.06 186 HIS A N 1
ATOM 1541 C CA . HIS A 1 186 ? -7.25 -10.883 9.047 1 98.06 186 HIS A CA 1
ATOM 1542 C C . HIS A 1 186 ? -6.672 -9.547 9.492 1 98.06 186 HIS A C 1
ATOM 1544 O O . HIS A 1 186 ? -7.32 -8.797 10.227 1 98.06 186 HIS A O 1
ATOM 1550 N N . GLN A 1 187 ? -5.52 -9.195 9 1 97 187 GLN A N 1
ATOM 1551 C CA . GLN A 1 187 ? -4.77 -8.039 9.477 1 97 187 GLN A CA 1
ATOM 1552 C C . GLN A 1 187 ? -5.117 -6.789 8.672 1 97 187 GLN A C 1
ATOM 1554 O O . GLN A 1 187 ? -4.445 -5.762 8.789 1 97 187 GLN A O 1
ATOM 1559 N N . GLY A 1 188 ? -5.984 -6.859 7.711 1 95.31 188 GLY A N 1
ATOM 1560 C CA . GLY A 1 188 ? -6.574 -5.676 7.105 1 95.31 188 GLY A CA 1
ATOM 1561 C C . GLY A 1 188 ? -5.773 -5.141 5.938 1 95.31 188 GLY A C 1
ATOM 1562 O O . GLY A 1 188 ? -6.152 -4.141 5.32 1 95.31 188 GLY A O 1
ATOM 1563 N N . ILE A 1 189 ? -4.629 -5.773 5.578 1 95.38 189 ILE A N 1
ATOM 1564 C CA . ILE A 1 189 ? -3.824 -5.348 4.438 1 95.38 189 ILE A CA 1
ATOM 1565 C C . ILE A 1 189 ? -3.131 -6.555 3.814 1 95.38 189 ILE A C 1
ATOM 1567 O O . ILE A 1 189 ? -2.926 -7.574 4.48 1 95.38 189 ILE A O 1
ATOM 1571 N N . SER A 1 190 ? -2.834 -6.496 2.551 1 96.62 190 SER A N 1
ATOM 1572 C CA . SER A 1 190 ? -2.023 -7.461 1.817 1 96.62 190 SER A CA 1
ATOM 1573 C C . SER A 1 190 ? -0.785 -6.805 1.219 1 96.62 190 SER A C 1
ATOM 1575 O O . SER A 1 190 ? -0.887 -5.785 0.535 1 96.62 190 SER A O 1
ATOM 1577 N N . ARG A 1 191 ? 0.375 -7.398 1.501 1 97.19 191 ARG A N 1
ATOM 1578 C CA . ARG A 1 191 ? 1.637 -6.832 1.04 1 97.19 191 ARG A CA 1
ATOM 1579 C C . ARG A 1 191 ? 2.238 -7.668 -0.083 1 97.19 191 ARG A C 1
ATOM 1581 O O . ARG A 1 191 ? 2.186 -8.898 -0.042 1 97.19 191 ARG A O 1
ATOM 1588 N N . PHE A 1 192 ? 2.82 -6.973 -1.063 1 96.5 192 PHE A N 1
ATOM 1589 C CA . PHE A 1 192 ? 3.432 -7.652 -2.199 1 96.5 192 PHE A CA 1
ATOM 1590 C C . PHE A 1 192 ? 4.883 -7.219 -2.375 1 96.5 192 PHE A C 1
ATOM 1592 O O . PHE A 1 192 ? 5.219 -6.055 -2.15 1 96.5 192 PHE A O 1
ATOM 1599 N N . SER A 1 193 ? 5.711 -8.125 -2.816 1 95.44 193 SER A N 1
ATOM 1600 C CA . SER A 1 193 ? 7.121 -7.84 -3.072 1 95.44 193 SER A CA 1
ATOM 1601 C C . SER A 1 193 ? 7.301 -7.082 -4.383 1 95.44 193 SER A C 1
ATOM 1603 O O . SER A 1 193 ? 8.227 -6.281 -4.523 1 95.44 193 SER A O 1
ATOM 1605 N N . MET A 1 194 ? 6.418 -7.355 -5.324 1 93.25 194 MET A N 1
ATOM 1606 C CA . MET A 1 194 ? 6.488 -6.617 -6.578 1 93.25 194 MET A CA 1
ATOM 1607 C C . MET A 1 194 ? 6.383 -5.113 -6.332 1 93.25 194 MET A C 1
ATOM 1609 O O . MET A 1 194 ? 5.434 -4.648 -5.699 1 93.25 194 MET A O 1
ATOM 1613 N N . PHE A 1 195 ? 7.363 -4.371 -6.859 1 93.94 195 PHE A N 1
ATOM 1614 C CA . PHE A 1 195 ? 7.477 -2.941 -6.594 1 93.94 195 PHE A CA 1
ATOM 1615 C C . PHE A 1 195 ? 6.273 -2.191 -7.164 1 93.94 195 PHE A C 1
ATOM 1617 O O . PHE A 1 195 ? 5.805 -2.504 -8.258 1 93.94 195 PHE A O 1
ATOM 1624 N N . ASP A 1 196 ? 5.754 -1.218 -6.414 1 95 196 ASP A N 1
ATOM 1625 C CA . ASP A 1 196 ? 4.676 -0.319 -6.82 1 95 196 ASP A CA 1
ATOM 1626 C C . ASP A 1 196 ? 3.414 -1.1 -7.176 1 95 196 ASP A C 1
ATOM 1628 O O . ASP A 1 196 ? 2.816 -0.874 -8.227 1 95 196 ASP A O 1
ATOM 1632 N N . THR A 1 197 ? 3.062 -2.137 -6.336 1 93.19 197 THR A N 1
ATOM 1633 C CA . THR A 1 197 ? 1.876 -2.963 -6.535 1 93.19 197 THR A CA 1
ATOM 1634 C C . THR A 1 197 ? 0.908 -2.814 -5.367 1 93.19 197 THR A C 1
ATOM 1636 O O . THR A 1 197 ? 1.246 -3.143 -4.227 1 93.19 197 THR A O 1
ATOM 1639 N N . GLU A 1 198 ? -0.269 -2.299 -5.656 1 90.88 198 GLU A N 1
ATOM 1640 C CA . GLU A 1 198 ? -1.353 -2.16 -4.688 1 90.88 198 GLU A CA 1
ATOM 1641 C C . GLU A 1 198 ? -2.414 -3.238 -4.887 1 90.88 198 GLU A C 1
ATOM 1643 O O . GLU A 1 198 ? -2.734 -3.598 -6.023 1 90.88 198 GLU A O 1
ATOM 1648 N N . MET A 1 199 ? -3.021 -3.854 -3.848 1 90.31 199 MET A N 1
ATOM 1649 C CA . MET A 1 199 ? -4.023 -4.898 -4.031 1 90.31 199 MET A CA 1
ATOM 1650 C C . MET A 1 199 ? -5.125 -4.785 -2.982 1 90.31 199 MET A C 1
ATOM 1652 O O . MET A 1 199 ? -6.195 -5.375 -3.133 1 90.31 199 MET A O 1
ATOM 1656 N N . VAL A 1 200 ? -5.098 -3.938 -1.944 1 90.44 200 VAL A N 1
ATOM 1657 C CA . VAL A 1 200 ? -5.996 -3.848 -0.795 1 90.44 200 VAL A CA 1
ATOM 1658 C C . VAL A 1 200 ? -6.203 -5.234 -0.192 1 90.44 200 VAL A C 1
ATOM 1660 O O . VAL A 1 200 ? -5.445 -5.656 0.684 1 90.44 200 VAL A O 1
ATOM 1663 N N . ILE A 1 201 ? -7.129 -6.145 -0.853 1 92.88 201 ILE A N 1
ATOM 1664 C CA . ILE A 1 201 ? -7.23 -7.504 -0.337 1 92.88 201 ILE A CA 1
ATOM 1665 C C . ILE A 1 201 ? -7.105 -8.5 -1.486 1 92.88 201 ILE A C 1
ATOM 1667 O O . ILE A 1 201 ? -6.895 -9.695 -1.26 1 92.88 201 ILE A O 1
ATOM 1671 N N . GLY A 1 202 ? -7.289 -8.109 -2.711 1 96.06 202 GLY A N 1
ATOM 1672 C CA . GLY A 1 202 ? -7.156 -9.008 -3.842 1 96.06 202 GLY A CA 1
ATOM 1673 C C . GLY A 1 202 ? -8.148 -8.727 -4.953 1 96.06 202 GLY A C 1
ATOM 1674 O O . GLY A 1 202 ? -8.578 -7.586 -5.137 1 96.06 202 GLY A O 1
ATOM 1675 N N . HIS A 1 203 ? -8.422 -9.703 -5.816 1 96.94 203 HIS A N 1
ATOM 1676 C CA . HIS A 1 203 ? -9.359 -9.609 -6.934 1 96.94 203 HIS A CA 1
ATOM 1677 C C . HIS A 1 203 ? -10.695 -10.266 -6.586 1 96.94 203 HIS A C 1
ATOM 1679 O O . HIS A 1 203 ? -10.75 -11.461 -6.297 1 96.94 203 HIS A O 1
ATOM 1685 N N . ILE A 1 204 ? -11.727 -9.523 -6.559 1 98 204 ILE A N 1
ATOM 1686 C CA . ILE A 1 204 ? -13.102 -9.961 -6.332 1 98 204 ILE A CA 1
ATOM 1687 C C . ILE A 1 204 ? -13.945 -9.68 -7.578 1 98 204 ILE A C 1
ATOM 1689 O O . ILE A 1 204 ? -14.164 -8.523 -7.938 1 98 204 ILE A O 1
ATOM 1693 N N . CYS A 1 205 ? -14.422 -10.781 -8.195 1 97.38 205 CYS A N 1
ATOM 1694 C CA . CYS A 1 205 ? -14.953 -10.594 -9.539 1 97.38 205 CYS A CA 1
ATOM 1695 C C . CYS A 1 205 ? -16.172 -11.492 -9.781 1 97.38 205 CYS A C 1
ATOM 1697 O O . CYS A 1 205 ? -16.281 -12.555 -9.18 1 97.38 205 CYS A O 1
ATOM 1699 N N . PHE A 1 206 ? -17.062 -11.008 -10.672 1 98.62 206 PHE A N 1
ATOM 1700 C CA . PHE A 1 206 ? -18.109 -11.836 -11.258 1 98.62 206 PHE A CA 1
ATOM 1701 C C . PHE A 1 206 ? -17.844 -12.078 -12.742 1 98.62 206 PHE A C 1
ATOM 1703 O O . PHE A 1 206 ? -17.594 -11.133 -13.492 1 98.62 206 PHE A O 1
ATOM 1710 N N . GLY A 1 207 ? -17.859 -13.305 -13.133 1 98.06 207 GLY A N 1
ATOM 1711 C CA . GLY A 1 207 ? -17.812 -13.672 -14.539 1 98.06 207 GLY A CA 1
ATOM 1712 C C . GLY A 1 207 ? -16.594 -13.133 -15.266 1 98.06 207 GLY A C 1
ATOM 1713 O O . GLY A 1 207 ? -15.469 -13.305 -14.797 1 98.06 207 GLY A O 1
ATOM 1714 N N . GLU A 1 208 ? -16.812 -12.398 -16.297 1 97.25 208 GLU A N 1
ATOM 1715 C CA . GLU A 1 208 ? -15.781 -12 -17.25 1 97.25 208 GLU A CA 1
ATOM 1716 C C . GLU A 1 208 ? -14.844 -10.969 -16.625 1 97.25 208 GLU A C 1
ATOM 1718 O O . GLU A 1 208 ? -13.75 -10.727 -17.141 1 97.25 208 GLU A O 1
ATOM 1723 N N . SER A 1 209 ? -15.305 -10.367 -15.578 1 97.81 209 SER A N 1
ATOM 1724 C CA . SER A 1 209 ? -14.398 -9.461 -14.875 1 97.81 209 SER A CA 1
ATOM 1725 C C . SER A 1 209 ? -13.117 -10.164 -14.469 1 97.81 209 SER A C 1
ATOM 1727 O O . SER A 1 209 ? -12.047 -9.555 -14.445 1 97.81 209 SER A O 1
ATOM 1729 N N . SER A 1 210 ? -13.195 -11.461 -14.242 1 98.19 210 SER A N 1
ATOM 1730 C CA . SER A 1 210 ? -12.078 -12.234 -13.711 1 98.19 210 SER A CA 1
ATOM 1731 C C . SER A 1 210 ? -11.047 -12.523 -14.789 1 98.19 210 SER A C 1
ATOM 1733 O O . SER A 1 210 ? -9.953 -13.008 -14.5 1 98.19 210 SER A O 1
ATOM 1735 N N . ILE A 1 211 ? -11.32 -12.219 -16.047 1 97.69 211 ILE A N 1
ATOM 1736 C CA . ILE A 1 211 ? -10.336 -12.422 -17.109 1 97.69 211 ILE A CA 1
ATOM 1737 C C . ILE A 1 211 ? -10.023 -11.094 -17.797 1 97.69 211 ILE A C 1
ATOM 1739 O O . ILE A 1 211 ? -9.422 -11.07 -18.859 1 97.69 211 ILE A O 1
ATOM 1743 N N . TYR A 1 212 ? -10.531 -9.953 -17.203 1 96.56 212 TYR A N 1
ATOM 1744 C CA . TYR A 1 212 ? -10.172 -8.617 -17.688 1 96.56 212 TYR A CA 1
ATOM 1745 C C . TYR A 1 212 ? -8.758 -8.25 -17.25 1 96.56 212 TYR A C 1
ATOM 1747 O O . TYR A 1 212 ? -8.352 -8.531 -16.125 1 96.56 212 TYR A O 1
ATOM 1755 N N . PRO A 1 213 ? -7.965 -7.594 -18.078 1 95.25 213 PRO A N 1
ATOM 1756 C CA . PRO A 1 213 ? -6.547 -7.344 -17.797 1 95.25 213 PRO A CA 1
ATOM 1757 C C . PRO A 1 213 ? -6.336 -6.473 -16.562 1 95.25 213 PRO A C 1
ATOM 1759 O O . PRO A 1 213 ? -7.09 -5.527 -16.328 1 95.25 213 PRO A O 1
ATOM 1762 N N . THR A 1 214 ? -5.336 -6.773 -15.828 1 94.12 214 THR A N 1
ATOM 1763 C CA . THR A 1 214 ? -4.867 -5.969 -14.711 1 94.12 214 THR A CA 1
ATOM 1764 C C . THR A 1 214 ? -3.365 -5.73 -14.805 1 94.12 214 THR A C 1
ATOM 1766 O O . THR A 1 214 ? -2.668 -6.41 -15.555 1 94.12 214 THR A O 1
ATOM 1769 N N . TYR A 1 215 ? -2.818 -4.781 -14.062 1 92.38 215 TYR A N 1
ATOM 1770 C CA . TYR A 1 215 ? -1.381 -4.531 -14.07 1 92.38 215 TYR A CA 1
ATOM 1771 C C . TYR A 1 215 ? -0.648 -5.512 -13.164 1 92.38 215 TYR A C 1
ATOM 1773 O O . TYR A 1 215 ? 0.584 -5.551 -13.148 1 92.38 215 TYR A O 1
ATOM 1781 N N . PHE A 1 216 ? -1.38 -6.266 -12.367 1 92.81 216 PHE A N 1
ATOM 1782 C CA . PHE A 1 216 ? -0.807 -7.277 -11.492 1 92.81 216 PHE A CA 1
ATOM 1783 C C . PHE A 1 216 ? -0.333 -8.484 -12.289 1 92.81 216 PHE A C 1
ATOM 1785 O O . PHE A 1 216 ? -1.004 -8.914 -13.234 1 92.81 216 PHE A O 1
ATOM 1792 N N . ASN A 1 217 ? 0.827 -8.977 -11.914 1 93.38 217 ASN A N 1
ATOM 1793 C CA . ASN A 1 217 ? 1.353 -10.172 -12.555 1 93.38 217 ASN A CA 1
ATOM 1794 C C . ASN A 1 217 ? 0.713 -11.445 -11.992 1 93.38 217 ASN A C 1
ATOM 1796 O O . ASN A 1 217 ? 1.362 -12.203 -11.273 1 93.38 217 ASN A O 1
ATOM 1800 N N . GLY A 1 218 ? -0.476 -11.734 -12.328 1 94.75 218 GLY A N 1
ATOM 1801 C CA . GLY A 1 218 ? -1.269 -12.898 -11.984 1 94.75 218 GLY A CA 1
ATOM 1802 C C . GLY A 1 218 ? -2.203 -13.344 -13.094 1 94.75 218 GLY A C 1
ATOM 1803 O O . GLY A 1 218 ? -2.389 -12.625 -14.078 1 94.75 218 GLY A O 1
ATOM 1804 N N . PRO A 1 219 ? -2.641 -14.516 -13.008 1 96.56 219 PRO A N 1
ATOM 1805 C CA . PRO A 1 219 ? -3.449 -15.062 -14.094 1 96.56 219 PRO A CA 1
ATOM 1806 C C . PRO A 1 219 ? -4.836 -14.43 -14.18 1 96.56 219 PRO A C 1
ATOM 1808 O O . PRO A 1 219 ? -5.465 -14.453 -15.242 1 96.56 219 PRO A O 1
ATOM 1811 N N . GLY A 1 220 ? -5.324 -13.922 -13.07 1 94.88 220 GLY A N 1
ATOM 1812 C CA . GLY A 1 220 ? -6.688 -13.414 -13.023 1 94.88 220 GLY A CA 1
ATOM 1813 C C . GLY A 1 220 ? -6.793 -11.953 -13.43 1 94.88 220 GLY A C 1
ATOM 1814 O O . GLY A 1 220 ? -5.859 -11.398 -14.008 1 94.88 220 GLY A O 1
ATOM 1815 N N . GLY A 1 221 ? -8.016 -11.445 -13.258 1 93.88 221 GLY A N 1
ATOM 1816 C CA . GLY A 1 221 ? -8.281 -10.062 -13.617 1 93.88 221 GLY A CA 1
ATOM 1817 C C . GLY A 1 221 ? -9.344 -9.414 -12.742 1 93.88 221 GLY A C 1
ATOM 1818 O O . GLY A 1 221 ? -9.734 -9.977 -11.719 1 93.88 221 GLY A O 1
ATOM 1819 N N . CYS A 1 222 ? -9.688 -8.211 -13.117 1 95.75 222 CYS A N 1
ATOM 1820 C CA . CYS A 1 222 ? -10.742 -7.461 -12.445 1 95.75 222 CYS A CA 1
ATOM 1821 C C . CYS A 1 222 ? -10.984 -6.125 -13.133 1 95.75 222 CYS A C 1
ATOM 1823 O O . CYS A 1 222 ? -10.031 -5.43 -13.5 1 95.75 222 CYS A O 1
ATOM 1825 N N . TYR A 1 223 ? -12.234 -5.793 -13.273 1 95.94 223 TYR A N 1
ATOM 1826 C CA . TYR A 1 223 ? -12.531 -4.477 -13.82 1 95.94 223 TYR A CA 1
ATOM 1827 C C . TYR A 1 223 ? -12.07 -3.373 -12.883 1 95.94 223 TYR A C 1
ATOM 1829 O O . TYR A 1 223 ? -11.516 -2.361 -13.32 1 95.94 223 TYR A O 1
ATOM 1837 N N . GLY A 1 224 ? -12.289 -3.664 -11.547 1 95.19 224 GLY A N 1
ATOM 1838 C CA . GLY A 1 224 ? -11.898 -2.688 -10.547 1 95.19 224 GLY A CA 1
ATOM 1839 C C . GLY A 1 224 ? -12.859 -1.52 -10.438 1 95.19 224 GLY A C 1
ATOM 1840 O O . GLY A 1 224 ? -13.977 -1.583 -10.953 1 95.19 224 GLY A O 1
ATOM 1841 N N . LEU A 1 225 ? -12.461 -0.442 -9.797 1 96 225 LEU A N 1
ATOM 1842 C CA . LEU A 1 225 ? -13.336 0.67 -9.453 1 96 225 LEU A CA 1
ATOM 1843 C C . LEU A 1 225 ? -13.273 1.763 -10.516 1 96 225 LEU A C 1
ATOM 1845 O O . LEU A 1 225 ? -14.281 2.391 -10.828 1 96 225 LEU A O 1
ATOM 1849 N N . SER A 1 226 ? -12.086 2.02 -11.031 1 96 226 SER A N 1
ATOM 1850 C CA . SER A 1 226 ? -11.828 3.066 -12.016 1 96 226 SER A CA 1
ATOM 1851 C C . SER A 1 226 ? -10.422 2.938 -12.594 1 96 226 SER A C 1
ATOM 1853 O O . SER A 1 226 ? -9.609 2.154 -12.102 1 96 226 SER A O 1
ATOM 1855 N N . PRO A 1 227 ? -10.117 3.656 -13.664 1 96.69 227 PRO A N 1
ATOM 1856 C CA . PRO A 1 227 ? -8.75 3.646 -14.195 1 96.69 227 PRO A CA 1
ATOM 1857 C C . PRO A 1 227 ? -7.711 4.047 -13.148 1 96.69 227 PRO A C 1
ATOM 1859 O O . PRO A 1 227 ? -6.57 3.576 -13.195 1 96.69 227 PRO A O 1
ATOM 1862 N N . ALA A 1 228 ? -8.148 4.867 -12.156 1 97.12 228 ALA A N 1
ATOM 1863 C CA . ALA A 1 228 ? -7.238 5.332 -11.117 1 97.12 228 ALA A CA 1
ATOM 1864 C C . ALA A 1 228 ? -7.086 4.289 -10.016 1 97.12 228 ALA A C 1
ATOM 1866 O O . ALA A 1 228 ? -6.117 4.316 -9.25 1 97.12 228 ALA A O 1
ATOM 1867 N N . VAL A 1 229 ? -8.117 3.404 -9.906 1 96.31 229 VAL A N 1
ATOM 1868 C CA . VAL A 1 229 ? -8.102 2.365 -8.875 1 96.31 229 VAL A CA 1
ATOM 1869 C C . VAL A 1 229 ? -8.641 1.06 -9.461 1 96.31 229 VAL A C 1
ATOM 1871 O O . VAL A 1 229 ? -9.734 0.615 -9.094 1 96.31 229 VAL A O 1
ATOM 1874 N N . PRO A 1 230 ? -7.848 0.408 -10.258 1 94.44 230 PRO A N 1
ATOM 1875 C CA . PRO A 1 230 ? -8.281 -0.856 -10.859 1 94.44 230 PRO A CA 1
ATOM 1876 C C . PRO A 1 230 ? -8.211 -2.029 -9.891 1 94.44 230 PRO A C 1
ATOM 1878 O O . PRO A 1 230 ? -7.688 -3.092 -10.234 1 94.44 230 PRO A O 1
ATOM 1881 N N . LEU A 1 231 ? -8.727 -1.846 -8.672 1 93.62 231 LEU A N 1
ATOM 1882 C CA . LEU A 1 231 ? -8.664 -2.797 -7.562 1 93.62 231 LEU A CA 1
ATOM 1883 C C . LEU A 1 231 ? -10.055 -3.061 -7 1 93.62 231 LEU A C 1
ATOM 1885 O O . LEU A 1 231 ? -11.016 -2.365 -7.344 1 93.62 231 LEU A O 1
ATOM 1889 N N . LEU A 1 232 ? -10.141 -4.043 -6.035 1 90.44 232 LEU A N 1
ATOM 1890 C CA . LEU A 1 232 ? -11.312 -4.402 -5.246 1 90.44 232 LEU A CA 1
ATOM 1891 C C . LEU A 1 232 ? -12.383 -5.047 -6.121 1 90.44 232 LEU A C 1
ATOM 1893 O O . LEU A 1 232 ? -12.305 -6.242 -6.422 1 90.44 232 LEU A O 1
ATOM 1897 N N . GLY A 1 233 ? -13.25 -4.246 -6.867 1 94.56 233 GLY A N 1
ATOM 1898 C CA . GLY A 1 233 ? -14.359 -4.703 -7.695 1 94.56 233 GLY A CA 1
ATOM 1899 C C . GLY A 1 233 ? -15.141 -3.568 -8.328 1 94.56 233 GLY A C 1
ATOM 1900 O O . GLY A 1 233 ? -15.102 -2.436 -7.844 1 94.56 233 GLY A O 1
ATOM 1901 N N . SER A 1 234 ? -15.867 -3.941 -9.305 1 96.25 234 SER A N 1
ATOM 1902 C CA . SER A 1 234 ? -16.641 -2.969 -10.062 1 96.25 234 SER A CA 1
ATOM 1903 C C . SER A 1 234 ? -17.859 -2.502 -9.273 1 96.25 234 SER A C 1
ATOM 1905 O O . SER A 1 234 ? -18.531 -3.305 -8.617 1 96.25 234 SER A O 1
ATOM 1907 N N . ARG A 1 235 ? -18.141 -1.198 -9.328 1 95.75 235 ARG A N 1
ATOM 1908 C CA . ARG A 1 235 ? -19.359 -0.65 -8.758 1 95.75 235 ARG A CA 1
ATOM 1909 C C . ARG A 1 235 ? -20.562 -0.918 -9.664 1 95.75 235 ARG A C 1
ATOM 1911 O O . ARG A 1 235 ? -21.703 -0.75 -9.25 1 95.75 235 ARG A O 1
ATOM 1918 N N . GLU A 1 236 ? -20.344 -1.372 -10.883 1 95.81 236 GLU A N 1
ATOM 1919 C CA . GLU A 1 236 ? -21.391 -1.476 -11.898 1 95.81 236 GLU A CA 1
ATOM 1920 C C . GLU A 1 236 ? -21.781 -2.93 -12.133 1 95.81 236 GLU A C 1
ATOM 1922 O O . GLU A 1 236 ? -22.969 -3.229 -12.359 1 95.81 236 GLU A O 1
ATOM 1927 N N . ARG A 1 237 ? -20.766 -3.822 -12.094 1 96.94 237 ARG A N 1
ATOM 1928 C CA . ARG A 1 237 ? -21.031 -5.23 -12.352 1 96.94 237 ARG A CA 1
ATOM 1929 C C . ARG A 1 237 ? -21.828 -5.855 -11.211 1 96.94 237 ARG A C 1
ATOM 1931 O O . ARG A 1 237 ? -21.391 -5.824 -10.055 1 96.94 237 ARG A O 1
ATOM 1938 N N . ARG A 1 238 ? -22.938 -6.43 -11.562 1 98.19 238 ARG A N 1
ATOM 1939 C CA . ARG A 1 238 ? -23.828 -7.004 -10.562 1 98.19 238 ARG A CA 1
ATOM 1940 C C . ARG A 1 238 ? -23.906 -8.523 -10.695 1 98.19 238 ARG A C 1
ATOM 1942 O O . ARG A 1 238 ? -23.891 -9.055 -11.805 1 98.19 238 ARG A O 1
ATOM 1949 N N . LEU A 1 239 ? -24.047 -9.18 -9.609 1 98.69 239 LEU A N 1
ATOM 1950 C CA . LEU A 1 239 ? -24.125 -10.633 -9.555 1 98.69 239 LEU A CA 1
ATOM 1951 C C . LEU A 1 239 ? -25.469 -11.117 -10.109 1 98.69 239 LEU A C 1
ATOM 1953 O O . LEU A 1 239 ? -26.516 -10.633 -9.711 1 98.69 239 LEU A O 1
ATOM 1957 N N . LYS A 1 240 ? -25.406 -12.07 -11 1 98.25 240 LYS A N 1
ATOM 1958 C CA . LYS A 1 240 ? -26.594 -12.672 -11.578 1 98.25 240 LYS A CA 1
ATOM 1959 C C . LYS A 1 240 ? -26.516 -14.195 -11.562 1 98.25 240 LYS A C 1
ATOM 1961 O O . LYS A 1 240 ? -25.422 -14.758 -11.508 1 98.25 240 LYS A O 1
ATOM 1966 N N . LYS A 1 241 ? -27.719 -14.812 -11.633 1 98.12 241 LYS A N 1
ATOM 1967 C CA . LYS A 1 241 ? -27.766 -16.266 -11.758 1 98.12 241 LYS A CA 1
ATOM 1968 C C . LYS A 1 241 ? -26.953 -16.734 -12.969 1 98.12 241 LYS A C 1
ATOM 1970 O O . LYS A 1 241 ? -27.047 -16.141 -14.047 1 98.12 241 LYS A O 1
ATOM 1975 N N . GLY A 1 242 ? -26.109 -17.688 -12.703 1 98.12 242 GLY A N 1
ATOM 1976 C CA . GLY A 1 242 ? -25.281 -18.234 -13.766 1 98.12 242 GLY A CA 1
ATOM 1977 C C . GLY A 1 242 ? -23.859 -17.719 -13.727 1 98.12 242 GLY A C 1
ATOM 1978 O O . GLY A 1 242 ? -22.969 -18.25 -14.406 1 98.12 242 GLY A O 1
ATOM 1979 N N . ASP A 1 243 ? -23.641 -16.688 -12.906 1 98.62 243 ASP A N 1
ATOM 1980 C CA . ASP A 1 243 ? -22.312 -16.094 -12.836 1 98.62 243 ASP A CA 1
ATOM 1981 C C . ASP A 1 243 ? -21.344 -16.984 -12.07 1 98.62 243 ASP A C 1
ATOM 1983 O O . ASP A 1 243 ? -21.719 -17.609 -11.07 1 98.62 243 ASP A O 1
ATOM 1987 N N . LEU A 1 244 ? -20.094 -17.016 -12.562 1 98.81 244 LEU A N 1
ATOM 1988 C CA . LEU A 1 244 ? -18.969 -17.422 -11.742 1 98.81 244 LEU A CA 1
ATOM 1989 C C . LEU A 1 244 ? -18.562 -16.312 -10.773 1 98.81 244 LEU A C 1
ATOM 1991 O O . LEU A 1 244 ? -18.391 -15.164 -11.18 1 98.81 244 LEU A O 1
ATOM 1995 N N . VAL A 1 245 ? -18.547 -16.594 -9.508 1 98.88 245 VAL A N 1
ATOM 1996 C CA . VAL A 1 245 ? -17.938 -15.695 -8.539 1 98.88 245 VAL A CA 1
ATOM 1997 C C . VAL A 1 245 ? -16.484 -16.109 -8.289 1 98.88 245 VAL A C 1
ATOM 1999 O O . VAL A 1 245 ? -16.219 -17.25 -7.91 1 98.88 245 VAL A O 1
ATOM 2002 N N . PHE A 1 246 ? -15.562 -15.258 -8.57 1 98.75 246 PHE A N 1
ATOM 2003 C CA . PHE A 1 246 ? -14.125 -15.477 -8.461 1 98.75 246 PHE A CA 1
ATOM 2004 C C . PHE A 1 246 ? -13.531 -14.602 -7.363 1 98.75 246 PHE A C 1
ATOM 2006 O O . PHE A 1 246 ? -13.539 -13.375 -7.469 1 98.75 246 PHE A O 1
ATOM 2013 N N . ILE A 1 247 ? -13.047 -15.188 -6.277 1 98.75 247 ILE A N 1
ATOM 2014 C CA . ILE A 1 247 ? -12.43 -14.461 -5.18 1 98.75 247 ILE A CA 1
ATOM 2015 C C . ILE A 1 247 ? -10.992 -14.93 -4.996 1 98.75 247 ILE A C 1
ATOM 2017 O O . ILE A 1 247 ? -10.75 -16.078 -4.617 1 98.75 247 ILE A O 1
ATOM 2021 N N . ASP A 1 248 ? -10.055 -14.141 -5.34 1 98.44 248 ASP A N 1
ATOM 2022 C CA . ASP A 1 248 ? -8.617 -14.344 -5.18 1 98.44 248 ASP A CA 1
ATOM 2023 C C . ASP A 1 248 ? -8.016 -13.297 -4.25 1 98.44 248 ASP A C 1
ATOM 2025 O O . ASP A 1 248 ? -7.684 -12.188 -4.684 1 98.44 248 ASP A O 1
ATOM 2029 N N . VAL A 1 249 ? -7.855 -13.633 -2.98 1 98.44 249 VAL A N 1
ATOM 2030 C CA . VAL A 1 249 ? -7.453 -12.641 -1.988 1 98.44 249 VAL A CA 1
ATOM 2031 C C . VAL A 1 249 ? -6.391 -13.234 -1.068 1 98.44 249 VAL A C 1
ATOM 2033 O O . VAL A 1 249 ? -6.254 -14.461 -0.973 1 98.44 249 VAL A O 1
ATOM 2036 N N . ALA A 1 250 ? -5.602 -12.422 -0.439 1 98.5 250 ALA A N 1
ATOM 2037 C CA . ALA A 1 250 ? -4.672 -12.812 0.617 1 98.5 250 ALA A CA 1
ATOM 2038 C C . ALA A 1 250 ? -5.309 -12.648 1.995 1 98.5 250 ALA A C 1
ATOM 2040 O O . ALA A 1 250 ? -6.27 -11.891 2.156 1 98.5 250 ALA A O 1
ATOM 2041 N N . CYS A 1 251 ? -4.895 -13.367 2.9 1 98.75 251 CYS A N 1
ATOM 2042 C CA . CYS A 1 251 ? -5.234 -13.258 4.316 1 98.75 251 CYS A CA 1
ATOM 2043 C C . CYS A 1 251 ? -3.977 -13.281 5.18 1 98.75 251 CYS A C 1
ATOM 2045 O O . CYS A 1 251 ? -3.086 -14.109 4.961 1 98.75 251 CYS A O 1
ATOM 2047 N N . GLY A 1 252 ? -3.895 -12.359 6.09 1 98.38 252 GLY A N 1
ATOM 2048 C CA . GLY A 1 252 ? -2.678 -12.273 6.883 1 98.38 252 GLY A CA 1
ATOM 2049 C C . GLY A 1 252 ? -2.943 -12.156 8.375 1 98.38 252 GLY A C 1
ATOM 2050 O O . GLY A 1 252 ? -3.986 -11.641 8.781 1 98.38 252 GLY A O 1
ATOM 2051 N N . VAL A 1 253 ? -2.004 -12.625 9.18 1 98.38 253 VAL A N 1
ATOM 2052 C CA . VAL A 1 253 ? -1.949 -12.5 10.633 1 98.38 253 VAL A CA 1
ATOM 2053 C C . VAL A 1 253 ? -0.533 -12.125 11.062 1 98.38 253 VAL A C 1
ATOM 2055 O O . VAL A 1 253 ? 0.436 -12.773 10.664 1 98.38 253 VAL A O 1
ATOM 2058 N N . ASP A 1 254 ? -0.402 -11.047 11.805 1 97.69 254 ASP A N 1
ATOM 2059 C CA . ASP A 1 254 ? 0.866 -10.609 12.383 1 97.69 254 ASP A CA 1
ATOM 2060 C C . ASP A 1 254 ? 1.96 -10.555 11.32 1 97.69 254 ASP A C 1
ATOM 2062 O O . ASP A 1 254 ? 3.094 -10.969 11.562 1 97.69 254 ASP A O 1
ATOM 2066 N N . GLY A 1 255 ? 1.569 -10.148 10.164 1 97.94 255 GLY A N 1
ATOM 2067 C CA . GLY A 1 255 ? 2.52 -9.891 9.094 1 97.94 255 GLY A CA 1
ATOM 2068 C C . GLY A 1 255 ? 2.598 -11.016 8.078 1 97.94 255 GLY A C 1
ATOM 2069 O O . GLY A 1 255 ? 2.973 -10.789 6.922 1 97.94 255 GLY A O 1
ATOM 2070 N N . TYR A 1 256 ? 2.232 -12.195 8.438 1 98.81 256 TYR A N 1
ATOM 2071 C CA . TYR A 1 256 ? 2.406 -13.352 7.562 1 98.81 256 TYR A CA 1
ATOM 2072 C C . TYR A 1 256 ? 1.11 -13.688 6.832 1 98.81 256 TYR A C 1
ATOM 2074 O O . TYR A 1 256 ? 0.033 -13.68 7.43 1 98.81 256 TYR A O 1
ATOM 2082 N N . HIS A 1 257 ? 1.257 -14.094 5.52 1 98.81 257 HIS A N 1
ATOM 2083 C CA . HIS A 1 257 ? 0.093 -14.211 4.648 1 98.81 257 HIS A CA 1
ATOM 2084 C C . HIS A 1 257 ? -0.114 -15.656 4.207 1 98.81 257 HIS A C 1
ATOM 2086 O O . HIS A 1 257 ? 0.828 -16.453 4.207 1 98.81 257 HIS A O 1
ATOM 2092 N N . THR A 1 258 ? -1.303 -15.922 3.836 1 98.88 258 THR A N 1
ATOM 2093 C CA . THR A 1 258 ? -1.684 -17 2.926 1 98.88 258 THR A CA 1
ATOM 2094 C C . THR A 1 258 ? -2.404 -16.438 1.702 1 98.88 258 THR A C 1
ATOM 2096 O O . THR A 1 258 ? -2.807 -15.273 1.69 1 98.88 258 THR A O 1
ATOM 2099 N N . ASP A 1 259 ? -2.461 -17.234 0.69 1 98.81 259 ASP A N 1
ATOM 2100 C CA . ASP A 1 259 ? -3.139 -16.906 -0.559 1 98.81 259 ASP A CA 1
ATOM 2101 C C . ASP A 1 259 ? -4.121 -18 -0.959 1 98.81 259 ASP A C 1
ATOM 2103 O O . ASP A 1 259 ? -3.832 -19.188 -0.806 1 98.81 259 ASP A O 1
ATOM 2107 N N . LYS A 1 260 ? -5.305 -17.594 -1.343 1 98.81 260 LYS A N 1
ATOM 2108 C CA . LYS A 1 260 ? -6.336 -18.562 -1.718 1 98.81 260 LYS A CA 1
ATOM 2109 C C . LYS A 1 260 ? -7.277 -17.984 -2.77 1 98.81 260 LYS A C 1
ATOM 2111 O O . LYS A 1 260 ? -7.637 -16.797 -2.705 1 98.81 260 LYS A O 1
ATOM 2116 N N . THR A 1 261 ? -7.535 -18.719 -3.764 1 98.75 261 THR A N 1
ATOM 2117 C CA . THR A 1 261 ? -8.625 -18.453 -4.695 1 98.75 261 THR A CA 1
ATOM 2118 C C . THR A 1 261 ? -9.758 -19.453 -4.508 1 98.75 261 THR A C 1
ATOM 2120 O O . THR A 1 261 ? -9.508 -20.656 -4.414 1 98.75 261 THR A O 1
ATOM 2123 N N . MET A 1 262 ? -10.891 -19 -4.352 1 98.75 262 MET A N 1
ATOM 2124 C CA . MET A 1 262 ? -12.102 -19.812 -4.32 1 98.75 262 MET A CA 1
ATOM 2125 C C . MET A 1 262 ? -13.094 -19.344 -5.379 1 98.75 262 MET A C 1
ATOM 2127 O O . MET A 1 262 ? -13.125 -18.156 -5.727 1 98.75 262 MET A O 1
ATOM 2131 N N . THR A 1 263 ? -13.844 -20.281 -5.898 1 98.75 263 THR A N 1
ATOM 2132 C CA . THR A 1 263 ? -14.852 -19.984 -6.918 1 98.75 263 THR A CA 1
ATOM 2133 C C . THR A 1 263 ? -16.219 -20.531 -6.504 1 98.75 263 THR A C 1
ATOM 2135 O O . THR A 1 263 ? -16.297 -21.531 -5.789 1 98.75 263 THR A O 1
ATOM 2138 N N . TYR A 1 264 ? -17.219 -19.875 -6.965 1 98.88 264 TYR A N 1
ATOM 2139 C CA . TYR A 1 264 ? -18.594 -20.25 -6.652 1 98.88 264 TYR A CA 1
ATOM 2140 C C . TYR A 1 264 ? -19.469 -20.203 -7.898 1 98.88 264 TYR A C 1
ATOM 2142 O O . TYR A 1 264 ? -19.297 -19.344 -8.766 1 98.88 264 TYR A O 1
ATOM 2150 N N . MET A 1 265 ? -20.375 -21.172 -8 1 98.81 265 MET A N 1
ATOM 2151 C CA . MET A 1 265 ? -21.422 -21.141 -9.023 1 98.81 265 MET A CA 1
ATOM 2152 C C . MET A 1 265 ? -22.719 -20.578 -8.453 1 98.81 265 MET A C 1
ATOM 2154 O O . MET A 1 265 ? -23.359 -21.203 -7.605 1 98.81 265 MET A O 1
ATOM 2158 N N . PHE A 1 266 ? -23.094 -19.406 -8.914 1 98.75 266 PHE A N 1
ATOM 2159 C CA . PHE A 1 266 ? -24.188 -18.688 -8.273 1 98.75 266 PHE A CA 1
ATOM 2160 C C . PHE A 1 266 ? -25.5 -18.938 -9.023 1 98.75 266 PHE A C 1
ATOM 2162 O O . PHE A 1 266 ? -25.609 -18.625 -10.203 1 98.75 266 PHE A O 1
ATOM 2169 N N . GLY A 1 267 ? -26.516 -19.516 -8.391 1 98.25 267 GLY A N 1
ATOM 2170 C CA . GLY A 1 267 ? -27.875 -19.641 -8.875 1 98.25 267 GLY A CA 1
ATOM 2171 C C . GLY A 1 267 ? -28.078 -20.812 -9.82 1 98.25 267 GLY A C 1
ATOM 2172 O O . GLY A 1 267 ? -29.188 -21.328 -9.969 1 98.25 267 GLY A O 1
ATOM 2173 N N . SER A 1 268 ? -27.094 -21.188 -10.609 1 98 268 SER A N 1
ATOM 2174 C CA . SER A 1 268 ? -27.141 -22.312 -11.539 1 98 268 SER A CA 1
ATOM 2175 C C . SER A 1 268 ? -25.734 -22.812 -11.859 1 98 268 SER A C 1
ATOM 2177 O O . SER A 1 268 ? -24.75 -22.125 -11.594 1 98 268 SER A O 1
ATOM 2179 N N . PRO A 1 269 ? -25.656 -23.984 -12.422 1 98 269 PRO A N 1
ATOM 2180 C CA . PRO A 1 269 ? -24.344 -24.5 -12.789 1 98 269 PRO A CA 1
ATOM 2181 C C . PRO A 1 269 ? -23.719 -23.734 -13.961 1 98 269 PRO A C 1
ATOM 2183 O O . PRO A 1 269 ? -24.438 -23.203 -14.805 1 98 269 PRO A O 1
ATOM 2186 N N . LEU A 1 270 ? -22.422 -23.734 -13.977 1 98.44 270 LEU A N 1
ATOM 2187 C CA . LEU A 1 270 ? -21.688 -23.234 -15.141 1 98.44 270 LEU A CA 1
ATOM 2188 C C . LEU A 1 270 ? -21.75 -24.234 -16.297 1 98.44 270 LEU A C 1
ATOM 2190 O O . LEU A 1 270 ? -22.172 -25.375 -16.109 1 98.44 270 LEU A O 1
ATOM 2194 N N . PRO A 1 271 ? -21.328 -23.781 -17.484 1 98.19 271 PRO A N 1
ATOM 2195 C CA . PRO A 1 271 ? -21.234 -24.734 -18.578 1 98.19 271 PRO A CA 1
ATOM 2196 C C . PRO A 1 271 ? -20.266 -25.891 -18.297 1 98.19 271 PRO A C 1
ATOM 2198 O O . PRO A 1 271 ? -19.234 -25.672 -17.625 1 98.19 271 PRO A O 1
ATOM 2201 N N . ASP A 1 272 ? -20.516 -27.047 -18.828 1 98.19 272 ASP A N 1
ATOM 2202 C CA . ASP A 1 272 ? -19.75 -28.266 -18.562 1 98.19 272 ASP A CA 1
ATOM 2203 C C . ASP A 1 272 ? -18.266 -28.047 -18.859 1 98.19 272 ASP A C 1
ATOM 2205 O O . ASP A 1 272 ? -17.406 -28.516 -18.109 1 98.19 272 ASP A O 1
ATOM 2209 N N . GLU A 1 273 ? -18 -27.328 -19.875 1 97.56 273 GLU A N 1
ATOM 2210 C CA . GLU A 1 273 ? -16.609 -27.078 -20.25 1 97.56 273 GLU A CA 1
ATOM 2211 C C . GLU A 1 273 ? -15.859 -26.344 -19.156 1 97.56 273 GLU A C 1
ATOM 2213 O O . GLU A 1 273 ? -14.711 -26.656 -18.859 1 97.56 273 GLU A O 1
ATOM 2218 N N . ALA A 1 274 ? -16.516 -25.344 -18.625 1 98.5 274 ALA A N 1
ATOM 2219 C CA . ALA A 1 274 ? -15.906 -24.578 -17.531 1 98.5 274 ALA A CA 1
ATOM 2220 C C . ALA A 1 274 ? -15.656 -25.453 -16.312 1 98.5 274 ALA A C 1
ATOM 2222 O O . ALA A 1 274 ? -14.594 -25.375 -15.695 1 98.5 274 ALA A O 1
ATOM 2223 N N . ILE A 1 275 ? -16.562 -26.297 -16 1 98.75 275 ILE A N 1
ATOM 2224 C CA . ILE A 1 275 ? -16.469 -27.188 -14.852 1 98.75 275 ILE A CA 1
ATOM 2225 C C . ILE A 1 275 ? -15.328 -28.188 -15.062 1 98.75 275 ILE A C 1
ATOM 2227 O O . ILE A 1 275 ? -14.531 -28.438 -14.156 1 98.75 275 ILE A O 1
ATOM 2231 N N . GLU A 1 276 ? -15.258 -28.734 -16.234 1 98.31 276 GLU A N 1
ATOM 2232 C CA . GLU A 1 276 ? -14.211 -29.703 -16.562 1 98.31 276 GLU A CA 1
ATOM 2233 C C . GLU A 1 276 ? -12.828 -29.062 -16.469 1 98.31 276 GLU A C 1
ATOM 2235 O O . GLU A 1 276 ? -11.883 -29.672 -15.961 1 98.31 276 GLU A O 1
ATOM 2240 N N . ASN A 1 277 ? -12.719 -27.875 -17.031 1 98.56 277 ASN A N 1
ATOM 2241 C CA . ASN A 1 277 ? -11.445 -27.156 -16.953 1 98.56 277 ASN A CA 1
ATOM 2242 C C . ASN A 1 277 ? -11.07 -26.828 -15.508 1 98.56 277 ASN A C 1
ATOM 2244 O O . ASN A 1 277 ? -9.898 -26.906 -15.141 1 98.56 277 ASN A O 1
ATOM 2248 N N . HIS A 1 278 ? -12.062 -26.469 -14.727 1 98.81 278 HIS A N 1
ATOM 2249 C CA . HIS A 1 278 ? -11.82 -26.234 -13.305 1 98.81 278 HIS A CA 1
ATOM 2250 C C . HIS A 1 278 ? -11.273 -27.484 -12.633 1 98.81 278 HIS A C 1
ATOM 2252 O O . HIS A 1 278 ? -10.289 -27.422 -11.898 1 98.81 278 HIS A O 1
ATOM 2258 N N . LYS A 1 279 ? -11.922 -28.594 -12.859 1 98.69 279 LYS A N 1
ATOM 2259 C CA . LYS A 1 279 ? -11.492 -29.844 -12.258 1 98.69 279 LYS A CA 1
ATOM 2260 C C . LYS A 1 279 ? -10.047 -30.172 -12.641 1 98.69 279 LYS A C 1
ATOM 2262 O O . LYS A 1 279 ? -9.281 -30.672 -11.812 1 98.69 279 LYS A O 1
ATOM 2267 N N . LYS A 1 280 ? -9.742 -29.938 -13.844 1 98.62 280 LYS A N 1
ATOM 2268 C CA . LYS A 1 280 ? -8.367 -30.156 -14.289 1 98.62 280 LYS A CA 1
ATOM 2269 C C . LYS A 1 280 ? -7.391 -29.266 -13.539 1 98.62 280 LYS A C 1
ATOM 2271 O O . LYS A 1 280 ? -6.293 -29.703 -13.18 1 98.62 280 LYS A O 1
ATOM 2276 N N . CYS A 1 281 ? -7.742 -28 -13.32 1 98.81 281 CYS A N 1
ATOM 2277 C CA . CYS A 1 281 ? -6.906 -27.094 -12.539 1 98.81 281 CYS A CA 1
ATOM 2278 C C . CYS A 1 281 ? -6.707 -27.625 -11.125 1 98.81 281 CYS A C 1
ATOM 2280 O O . CYS A 1 281 ? -5.605 -27.547 -10.578 1 98.81 281 CYS A O 1
ATOM 2282 N N . VAL A 1 282 ? -7.754 -28.156 -10.508 1 98.81 282 VAL A N 1
ATOM 2283 C CA . VAL A 1 282 ? -7.672 -28.75 -9.172 1 98.81 282 VAL A CA 1
ATOM 2284 C C . VAL A 1 282 ? -6.707 -29.938 -9.188 1 98.81 282 VAL A C 1
ATOM 2286 O O . VAL A 1 282 ? -5.867 -30.062 -8.297 1 98.81 282 VAL A O 1
ATOM 2289 N N . ASP A 1 283 ? -6.84 -30.766 -10.203 1 98.69 283 ASP A N 1
ATOM 2290 C CA . ASP A 1 283 ? -5.949 -31.922 -10.336 1 98.69 283 ASP A CA 1
ATOM 2291 C C . ASP A 1 283 ? -4.492 -31.484 -10.453 1 98.69 283 ASP A C 1
ATOM 2293 O O . ASP A 1 283 ? -3.6 -32.094 -9.875 1 98.69 283 ASP A O 1
ATOM 2297 N N . ILE A 1 284 ? -4.258 -30.453 -11.211 1 98.75 284 ILE A N 1
ATOM 2298 C CA . ILE A 1 284 ? -2.912 -29.922 -11.398 1 98.75 284 ILE A CA 1
ATOM 2299 C C . ILE A 1 284 ? -2.359 -29.422 -10.062 1 98.75 284 ILE A C 1
ATOM 2301 O O . ILE A 1 284 ? -1.21 -29.703 -9.719 1 98.75 284 ILE A O 1
ATOM 2305 N N . GLN A 1 285 ? -3.188 -28.656 -9.305 1 98.81 285 GLN A N 1
ATOM 2306 C CA . GLN A 1 285 ? -2.75 -28.203 -7.988 1 98.81 285 GLN A CA 1
ATOM 2307 C C . GLN A 1 285 ? -2.334 -29.391 -7.117 1 98.81 285 GLN A C 1
ATOM 2309 O O . GLN A 1 285 ? -1.29 -29.359 -6.465 1 98.81 285 GLN A O 1
ATOM 2314 N N . ASN A 1 286 ? -3.189 -30.438 -7.109 1 98.62 286 ASN A N 1
ATOM 2315 C CA . ASN A 1 286 ? -2.912 -31.609 -6.293 1 98.62 286 ASN A CA 1
ATOM 2316 C C . ASN A 1 286 ? -1.615 -32.312 -6.715 1 98.62 286 ASN A C 1
ATOM 2318 O O . ASN A 1 286 ? -0.845 -32.75 -5.871 1 98.62 286 ASN A O 1
ATOM 2322 N N . LYS A 1 287 ? -1.441 -32.375 -8.008 1 98.69 287 LYS A N 1
ATOM 2323 C CA . LYS A 1 287 ? -0.211 -32.969 -8.516 1 98.69 287 LYS A CA 1
ATOM 2324 C C . LYS A 1 287 ? 1.013 -32.188 -8.07 1 98.69 287 LYS A C 1
ATOM 2326 O O . LYS A 1 287 ? 1.98 -32.75 -7.562 1 98.69 287 LYS A O 1
ATOM 2331 N N . ILE A 1 288 ? 1.002 -30.859 -8.25 1 98.88 288 ILE A N 1
ATOM 2332 C CA . ILE A 1 288 ? 2.115 -30.016 -7.82 1 98.88 288 ILE A CA 1
ATOM 2333 C C . ILE A 1 288 ? 2.338 -30.172 -6.316 1 98.88 288 ILE A C 1
ATOM 2335 O O . ILE A 1 288 ? 3.475 -30.328 -5.863 1 98.88 288 ILE A O 1
ATOM 2339 N N . ALA A 1 289 ? 1.241 -30.156 -5.547 1 98.81 289 ALA A N 1
ATOM 2340 C CA . ALA A 1 289 ? 1.325 -30.281 -4.094 1 98.81 289 ALA A CA 1
ATOM 2341 C C . ALA A 1 289 ? 2.055 -31.562 -3.699 1 98.81 289 ALA A C 1
ATOM 2343 O O . ALA A 1 289 ? 2.871 -31.562 -2.773 1 98.81 289 ALA A O 1
ATOM 2344 N N . SER A 1 290 ? 1.762 -32.656 -4.395 1 98.69 290 SER A N 1
ATOM 2345 C CA . SER A 1 290 ? 2.379 -33.938 -4.082 1 98.69 290 SER A CA 1
ATOM 2346 C C . SER A 1 290 ? 3.883 -33.906 -4.332 1 98.69 290 SER A C 1
ATOM 2348 O O . SER A 1 290 ? 4.629 -34.719 -3.783 1 98.69 290 SER A O 1
ATOM 2350 N N . MET A 1 291 ? 4.352 -32.938 -5.125 1 98.69 291 MET A N 1
ATOM 2351 C CA . MET A 1 291 ? 5.758 -32.844 -5.5 1 98.69 291 MET A CA 1
ATOM 2352 C C . MET A 1 291 ? 6.504 -31.875 -4.582 1 98.69 291 MET A C 1
ATOM 2354 O O . MET A 1 291 ? 7.73 -31.766 -4.648 1 98.69 291 MET A O 1
ATOM 2358 N N . LEU A 1 292 ? 5.816 -31.109 -3.734 1 98.81 292 LEU A N 1
ATOM 2359 C CA . LEU A 1 292 ? 6.441 -30.141 -2.848 1 98.81 292 LEU A CA 1
ATOM 2360 C C . LEU A 1 292 ? 7.176 -30.828 -1.704 1 98.81 292 LEU A C 1
ATOM 2362 O O . LEU A 1 292 ? 6.754 -30.75 -0.548 1 98.81 292 LEU A O 1
ATOM 2366 N N . LYS A 1 293 ? 8.281 -31.406 -2.027 1 98.75 293 LYS A N 1
ATOM 2367 C CA . LYS A 1 293 ? 9.141 -32.125 -1.082 1 98.75 293 LYS A CA 1
ATOM 2368 C C . LYS A 1 293 ? 10.539 -31.5 -1.047 1 98.75 293 LYS A C 1
ATOM 2370 O O . LYS A 1 293 ? 11.008 -30.953 -2.047 1 98.75 293 LYS A O 1
ATOM 2375 N N . PRO A 1 294 ? 11.18 -31.578 0.21 1 98.69 294 PRO A N 1
ATOM 2376 C CA . PRO A 1 294 ? 12.57 -31.125 0.236 1 98.69 294 PRO A CA 1
ATOM 2377 C C . PRO A 1 294 ? 13.43 -31.781 -0.843 1 98.69 294 PRO A C 1
ATOM 2379 O O . PRO A 1 294 ? 13.328 -33 -1.062 1 98.69 294 PRO A O 1
ATOM 2382 N N . GLY A 1 295 ? 14.172 -30.969 -1.523 1 98.69 295 GLY A N 1
ATOM 2383 C CA . GLY A 1 295 ? 15.023 -31.484 -2.578 1 98.69 295 GLY A CA 1
ATOM 2384 C C . GLY A 1 295 ? 14.453 -31.281 -3.969 1 98.69 295 GLY A C 1
ATOM 2385 O O . GLY A 1 295 ? 15.188 -31.297 -4.957 1 98.69 295 GLY A O 1
ATOM 2386 N N . ALA A 1 296 ? 13.102 -31.188 -4.094 1 98.75 296 ALA A N 1
ATOM 2387 C CA . ALA A 1 296 ? 12.477 -30.938 -5.391 1 98.75 296 ALA A CA 1
ATOM 2388 C C . ALA A 1 296 ? 12.906 -29.594 -5.961 1 98.75 296 ALA A C 1
ATOM 2390 O O . ALA A 1 296 ? 13.062 -28.609 -5.219 1 98.75 296 ALA A O 1
ATOM 2391 N N . ILE A 1 297 ? 13.117 -29.547 -7.258 1 98.81 297 ILE A N 1
ATOM 2392 C CA . ILE A 1 297 ? 13.531 -28.328 -7.934 1 98.81 297 ILE A CA 1
ATOM 2393 C C . ILE A 1 297 ? 12.32 -27.656 -8.586 1 98.81 297 ILE A C 1
ATOM 2395 O O . ILE A 1 297 ? 11.656 -28.25 -9.438 1 98.81 297 ILE A O 1
ATOM 2399 N N . PRO A 1 298 ? 11.984 -26.438 -8.227 1 98.88 298 PRO A N 1
ATOM 2400 C CA . PRO A 1 298 ? 10.797 -25.75 -8.75 1 98.88 298 PRO A CA 1
ATOM 2401 C C . PRO A 1 298 ? 10.742 -25.75 -10.281 1 98.88 298 PRO A C 1
ATOM 2403 O O . PRO A 1 298 ? 9.68 -26 -10.859 1 98.88 298 PRO A O 1
ATOM 2406 N N . ALA A 1 299 ? 11.852 -25.5 -10.945 1 98.81 299 ALA A N 1
ATOM 2407 C CA . ALA A 1 299 ? 11.875 -25.484 -12.406 1 98.81 299 ALA A CA 1
ATOM 2408 C C . ALA A 1 299 ? 11.469 -26.844 -12.969 1 98.81 299 ALA A C 1
ATOM 2410 O O . ALA A 1 299 ? 10.797 -26.922 -14 1 98.81 299 ALA A O 1
ATOM 2411 N N . ASN A 1 300 ? 11.914 -27.938 -12.32 1 98.81 300 ASN A N 1
ATOM 2412 C CA . ASN A 1 300 ? 11.539 -29.281 -12.75 1 98.81 300 ASN A CA 1
ATOM 2413 C C . ASN A 1 300 ? 10.047 -29.531 -12.555 1 98.81 300 ASN A C 1
ATOM 2415 O O . ASN A 1 300 ? 9.406 -30.141 -13.414 1 98.81 300 ASN A O 1
ATOM 2419 N N . ILE A 1 301 ? 9.516 -29.078 -11.43 1 98.88 301 ILE A N 1
ATOM 2420 C CA . ILE A 1 301 ? 8.086 -29.203 -11.188 1 98.88 301 ILE A CA 1
ATOM 2421 C C . ILE A 1 301 ? 7.309 -28.484 -12.281 1 98.88 301 ILE A C 1
ATOM 2423 O O . ILE A 1 301 ? 6.363 -29.031 -12.852 1 98.88 301 ILE A O 1
ATOM 2427 N N . TYR A 1 302 ? 7.742 -27.266 -12.602 1 98.81 302 TYR A N 1
ATOM 2428 C CA . TYR A 1 302 ? 7.113 -26.453 -13.641 1 98.81 302 TYR A CA 1
ATOM 2429 C C . TYR A 1 302 ? 7.102 -27.188 -14.977 1 98.81 302 TYR A C 1
ATOM 2431 O O . TYR A 1 302 ? 6.051 -27.328 -15.602 1 98.81 302 TYR A O 1
ATOM 2439 N N . ARG A 1 303 ? 8.227 -27.719 -15.383 1 98.5 303 ARG A N 1
ATOM 2440 C CA . ARG A 1 303 ? 8.359 -28.391 -16.656 1 98.5 303 ARG A CA 1
ATOM 2441 C C . ARG A 1 303 ? 7.508 -29.656 -16.703 1 98.5 303 ARG A C 1
ATOM 2443 O O . ARG A 1 303 ? 6.852 -29.938 -17.703 1 98.5 303 ARG A O 1
ATOM 2450 N N . ASP A 1 304 ? 7.59 -30.391 -15.609 1 98.31 304 ASP A N 1
ATOM 2451 C CA . ASP A 1 304 ? 6.828 -31.625 -15.539 1 98.31 304 ASP A CA 1
ATOM 2452 C C . ASP A 1 304 ? 5.34 -31.375 -15.766 1 98.31 304 ASP A C 1
ATOM 2454 O O . ASP A 1 304 ? 4.688 -32.094 -16.531 1 98.31 304 ASP A O 1
ATOM 2458 N N . ILE A 1 305 ? 4.824 -30.359 -15.133 1 98.5 305 ILE A N 1
ATOM 2459 C CA . ILE A 1 305 ? 3.404 -30.031 -15.227 1 98.5 305 ILE A CA 1
ATOM 2460 C C . ILE A 1 305 ? 3.092 -29.5 -16.625 1 98.5 305 ILE A C 1
ATOM 2462 O O . ILE A 1 305 ? 2.191 -30 -17.297 1 98.5 305 ILE A O 1
ATOM 2466 N N . MET A 1 306 ? 3.865 -28.531 -17.094 1 98.19 306 MET A N 1
ATOM 2467 C CA . MET A 1 306 ? 3.592 -27.891 -18.375 1 98.19 306 MET A CA 1
ATOM 2468 C C . MET A 1 306 ? 3.691 -28.891 -19.516 1 98.19 306 MET A C 1
ATOM 2470 O O . MET A 1 306 ? 2.887 -28.859 -20.453 1 98.19 306 MET A O 1
ATOM 2474 N N . ASP A 1 307 ? 4.621 -29.797 -19.422 1 97.44 307 ASP A N 1
ATOM 2475 C CA . ASP A 1 307 ? 4.832 -30.781 -20.469 1 97.44 307 ASP A CA 1
ATOM 2476 C C . ASP A 1 307 ? 3.707 -31.812 -20.484 1 97.44 307 ASP A C 1
ATOM 2478 O O . ASP A 1 307 ? 3.477 -32.469 -21.5 1 97.44 307 ASP A O 1
ATOM 2482 N N . SER A 1 308 ? 3.078 -31.969 -19.375 1 97.19 308 SER A N 1
ATOM 2483 C CA . SER A 1 308 ? 2.039 -33 -19.266 1 97.19 308 SER A CA 1
ATOM 2484 C C . SER A 1 308 ? 0.717 -32.5 -19.828 1 97.19 308 SER A C 1
ATOM 2486 O O . SER A 1 308 ? -0.213 -33.281 -20.031 1 97.19 308 SER A O 1
ATOM 2488 N N . LEU A 1 309 ? 0.554 -31.188 -20.109 1 97.12 309 LEU A N 1
ATOM 2489 C CA . LEU A 1 309 ? -0.702 -30.594 -20.562 1 97.12 309 LEU A CA 1
ATOM 2490 C C . LEU A 1 309 ? -0.831 -30.672 -22.078 1 97.12 309 LEU A C 1
ATOM 2492 O O . LEU A 1 309 ? 0.158 -30.516 -22.797 1 97.12 309 LEU A O 1
ATOM 2496 N N . ASP A 1 310 ? -2.002 -30.953 -22.625 1 95.31 310 ASP A N 1
ATOM 2497 C CA . ASP A 1 310 ? -2.221 -30.953 -24.062 1 95.31 310 ASP A CA 1
ATOM 2498 C C . ASP A 1 310 ? -2.363 -29.531 -24.594 1 95.31 310 ASP A C 1
ATOM 2500 O O . ASP A 1 310 ? -2.533 -28.578 -23.828 1 95.31 310 ASP A O 1
ATOM 2504 N N . GLU A 1 311 ? -2.307 -29.344 -25.844 1 93.81 311 GLU A N 1
ATOM 2505 C CA . GLU A 1 311 ? -2.311 -28.047 -26.5 1 93.81 311 GLU A CA 1
ATOM 2506 C C . GLU A 1 311 ? -3.592 -27.281 -26.188 1 93.81 311 GLU A C 1
ATOM 2508 O O . GLU A 1 311 ? -3.561 -26.062 -26 1 93.81 311 GLU A O 1
ATOM 2513 N N . LYS A 1 312 ? -4.629 -27.984 -26.172 1 94.12 312 LYS A N 1
ATOM 2514 C CA . LYS A 1 312 ? -5.918 -27.359 -25.922 1 94.12 312 LYS A CA 1
ATOM 2515 C C . LYS A 1 312 ? -5.965 -26.75 -24.516 1 94.12 312 LYS A C 1
ATOM 2517 O O . LYS A 1 312 ? -6.457 -25.625 -24.344 1 94.12 312 LYS A O 1
ATOM 2522 N N . PHE A 1 313 ? -5.469 -27.453 -23.547 1 96.62 313 PHE A N 1
ATOM 2523 C CA . PHE A 1 313 ? -5.496 -26.953 -22.172 1 96.62 313 PHE A CA 1
ATOM 2524 C C . PHE A 1 313 ? -4.5 -25.812 -22 1 96.62 313 PHE A C 1
ATOM 2526 O O . PHE A 1 313 ? -4.734 -24.906 -21.203 1 96.62 313 PHE A O 1
ATOM 2533 N N . HIS A 1 314 ? -3.439 -25.797 -22.766 1 96.12 314 HIS A N 1
ATOM 2534 C CA . HIS A 1 314 ? -2.436 -24.75 -22.703 1 96.12 314 HIS A CA 1
ATOM 2535 C C . HIS A 1 314 ? -3.043 -23.391 -23.047 1 96.12 314 HIS A C 1
ATOM 2537 O O . HIS A 1 314 ? -2.605 -22.359 -22.531 1 96.12 314 HIS A O 1
ATOM 2543 N N . GLN A 1 315 ? -3.996 -23.484 -23.953 1 96.06 315 GLN A N 1
ATOM 2544 C CA . GLN A 1 315 ? -4.652 -22.25 -24.344 1 96.06 315 GLN A CA 1
ATOM 2545 C C . GLN A 1 315 ? -5.395 -21.625 -23.172 1 96.06 315 GLN A C 1
ATOM 2547 O O . GLN A 1 315 ? -6.242 -22.266 -22.547 1 96.06 315 GLN A O 1
ATOM 2552 N N . ASN A 1 316 ? -5.047 -20.406 -22.766 1 97.31 316 ASN A N 1
ATOM 2553 C CA . ASN A 1 316 ? -5.668 -19.625 -21.703 1 97.31 316 ASN A CA 1
ATOM 2554 C C . ASN A 1 316 ? -5.387 -20.234 -20.328 1 97.31 316 ASN A C 1
ATOM 2556 O O . ASN A 1 316 ? -6.078 -19.922 -19.359 1 97.31 316 ASN A O 1
ATOM 2560 N N . PHE A 1 317 ? -4.453 -21.281 -20.266 1 98.56 317 PHE A N 1
ATOM 2561 C CA . PHE A 1 317 ? -3.967 -21.734 -18.969 1 98.56 317 PHE A CA 1
ATOM 2562 C C . PHE A 1 317 ? -3.031 -20.703 -18.359 1 98.56 317 PHE A C 1
ATOM 2564 O O . PHE A 1 317 ? -2.141 -20.188 -19.031 1 98.56 317 PHE A O 1
ATOM 2571 N N . MET A 1 318 ? -3.25 -20.359 -17.094 1 98.56 318 MET A N 1
ATOM 2572 C CA . MET A 1 318 ? -2.531 -19.359 -16.312 1 98.56 318 MET A CA 1
ATOM 2573 C C . MET A 1 318 ? -2.664 -17.984 -16.953 1 98.56 318 MET A C 1
ATOM 2575 O O . MET A 1 318 ? -1.688 -17.219 -17.031 1 98.56 318 MET A O 1
ATOM 2579 N N . GLY A 1 319 ? -3.859 -17.703 -17.406 1 97.06 319 GLY A N 1
ATOM 2580 C CA . GLY A 1 319 ? -4.176 -16.406 -17.984 1 97.06 319 GLY A CA 1
ATOM 2581 C C . GLY A 1 319 ? -5.297 -16.469 -19.016 1 97.06 319 GLY A C 1
ATOM 2582 O O . GLY A 1 319 ? -6.094 -17.406 -19.016 1 97.06 319 GLY A O 1
ATOM 2583 N N . PHE A 1 320 ? -5.438 -15.461 -19.812 1 96.75 320 PHE A N 1
ATOM 2584 C CA . PHE A 1 320 ? -6.441 -15.359 -20.875 1 96.75 320 PHE A CA 1
ATOM 2585 C C . PHE A 1 320 ? -5.898 -14.57 -22.062 1 96.75 320 PHE A C 1
ATOM 2587 O O . PHE A 1 320 ? -5.414 -13.453 -21.891 1 96.75 320 PHE A O 1
ATOM 2594 N N . GLY A 1 321 ? -5.992 -15.117 -23.188 1 92.5 321 GLY A N 1
ATOM 2595 C CA . GLY A 1 321 ? -5.469 -14.484 -24.375 1 92.5 321 GLY A CA 1
ATOM 2596 C C . GLY A 1 321 ? -3.959 -14.328 -24.359 1 92.5 321 GLY A C 1
ATOM 2597 O O . GLY A 1 321 ? -3.232 -15.297 -24.125 1 92.5 321 GLY A O 1
ATOM 2598 N N . LYS A 1 322 ? -3.449 -13.125 -24.5 1 88.56 322 LYS A N 1
ATOM 2599 C CA . LYS A 1 322 ? -2.016 -12.859 -24.578 1 88.56 322 LYS A CA 1
ATOM 2600 C C . LYS A 1 322 ? -1.438 -12.539 -23.203 1 88.56 322 LYS A C 1
ATOM 2602 O O . LYS A 1 322 ? -0.263 -12.188 -23.094 1 88.56 322 LYS A O 1
ATOM 2607 N N . ARG A 1 323 ? -2.262 -12.695 -22.25 1 91.06 323 ARG A N 1
ATOM 2608 C CA . ARG A 1 323 ? -1.837 -12.312 -20.922 1 91.06 323 ARG A CA 1
ATOM 2609 C C . ARG A 1 323 ? -1.675 -13.539 -20.016 1 91.06 323 ARG A C 1
ATOM 2611 O O . ARG A 1 323 ? -2.391 -13.688 -19.031 1 91.06 323 ARG A O 1
ATOM 2618 N N . LYS A 1 324 ? -0.797 -14.367 -20.359 1 94.94 324 LYS A N 1
ATOM 2619 C CA . LYS A 1 324 ? -0.482 -15.539 -19.531 1 94.94 324 LYS A CA 1
ATOM 2620 C C . LYS A 1 324 ? 0.757 -15.297 -18.688 1 94.94 324 LYS A C 1
ATOM 2622 O O . LYS A 1 324 ? 1.715 -14.664 -19.125 1 94.94 324 LYS A O 1
ATOM 2627 N N . VAL A 1 325 ? 0.702 -15.766 -17.5 1 96.94 325 VAL A N 1
ATOM 2628 C CA . VAL A 1 325 ? 1.885 -15.68 -16.641 1 96.94 325 VAL A CA 1
ATOM 2629 C C . VAL A 1 325 ? 2.705 -16.969 -16.766 1 96.94 325 VAL A C 1
ATOM 2631 O O . VAL A 1 325 ? 2.205 -17.984 -17.25 1 96.94 325 VAL A O 1
ATOM 2634 N N . LYS A 1 326 ? 3.961 -16.922 -16.328 1 96.5 326 LYS A N 1
ATOM 2635 C CA . LYS A 1 326 ? 4.902 -18.016 -16.578 1 96.5 326 LYS A CA 1
ATOM 2636 C C . LYS A 1 326 ? 5.305 -18.688 -15.266 1 96.5 326 LYS A C 1
ATOM 2638 O O . LYS A 1 326 ? 6.488 -18.938 -15.039 1 96.5 326 LYS A O 1
ATOM 2643 N N . PHE A 1 327 ? 4.398 -18.875 -14.406 1 98.62 327 PHE A N 1
ATOM 2644 C CA . PHE A 1 327 ? 4.613 -19.578 -13.141 1 98.62 327 PHE A CA 1
ATOM 2645 C C . PHE A 1 327 ? 3.35 -20.312 -12.711 1 98.62 327 PHE A C 1
ATOM 2647 O O . PHE A 1 327 ? 2.258 -20.031 -13.211 1 98.62 327 PHE A O 1
ATOM 2654 N N . LEU A 1 328 ? 3.443 -21.266 -11.828 1 98.81 328 LEU A N 1
ATOM 2655 C CA . LEU A 1 328 ? 2.311 -22.062 -11.359 1 98.81 328 LEU A CA 1
ATOM 2656 C C . LEU A 1 328 ? 2.064 -21.844 -9.875 1 98.81 328 LEU A C 1
ATOM 2658 O O . LEU A 1 328 ? 1.025 -22.234 -9.344 1 98.81 328 LEU A O 1
ATOM 2662 N N . GLY A 1 329 ? 2.992 -21.172 -9.227 1 98.75 329 GLY A N 1
ATOM 2663 C CA . GLY A 1 329 ? 2.943 -20.922 -7.797 1 98.75 329 GLY A CA 1
ATOM 2664 C C . GLY A 1 329 ? 4.094 -20.062 -7.309 1 98.75 329 GLY A C 1
ATOM 2665 O O . GLY A 1 329 ? 5.027 -19.781 -8.062 1 98.75 329 GLY A O 1
ATOM 2666 N N . HIS A 1 330 ? 4.02 -19.625 -6.152 1 98.88 330 HIS A N 1
ATOM 2667 C CA . HIS A 1 330 ? 5.035 -18.75 -5.59 1 98.88 330 HIS A CA 1
ATOM 2668 C C . HIS A 1 330 ? 5.145 -18.922 -4.082 1 98.88 330 HIS A C 1
ATOM 2670 O O . HIS A 1 330 ? 4.18 -19.328 -3.426 1 98.88 330 HIS A O 1
ATOM 2676 N N . GLY A 1 331 ? 6.391 -18.594 -3.59 1 98.88 331 GLY A N 1
ATOM 2677 C CA . GLY A 1 331 ? 6.551 -18.5 -2.146 1 98.88 331 GLY A CA 1
ATOM 2678 C C . GLY A 1 331 ? 5.711 -17.406 -1.521 1 98.88 331 GLY A C 1
ATOM 2679 O O . GLY A 1 331 ? 5.273 -16.469 -2.209 1 98.88 331 GLY A O 1
ATOM 2680 N N . ILE A 1 332 ? 5.484 -17.562 -0.225 1 98.88 332 ILE A N 1
ATOM 2681 C CA . ILE A 1 332 ? 4.629 -16.609 0.475 1 98.88 332 ILE A CA 1
ATOM 2682 C C . ILE A 1 332 ? 5.047 -16.516 1.94 1 98.88 332 ILE A C 1
ATOM 2684 O O . ILE A 1 332 ? 5.496 -17.516 2.525 1 98.88 332 ILE A O 1
ATOM 2688 N N . GLY A 1 333 ? 4.977 -15.352 2.51 1 98.75 333 GLY A N 1
ATOM 2689 C CA . GLY A 1 333 ? 5.332 -15.055 3.887 1 98.75 333 GLY A CA 1
ATOM 2690 C C . GLY A 1 333 ? 4.895 -13.672 4.328 1 98.75 333 GLY A C 1
ATOM 2691 O O . GLY A 1 333 ? 3.705 -13.352 4.289 1 98.75 333 GLY A O 1
ATOM 2692 N N . LEU A 1 334 ? 5.855 -12.812 4.637 1 98.75 334 LEU A N 1
ATOM 2693 C CA . LEU A 1 334 ? 5.539 -11.445 5.027 1 98.75 334 LEU A CA 1
ATOM 2694 C C . LEU A 1 334 ? 4.953 -10.664 3.855 1 98.75 334 LEU A C 1
ATOM 2696 O O . LEU A 1 334 ? 4.285 -9.648 4.051 1 98.75 334 LEU A O 1
ATOM 2700 N N . GLN A 1 335 ? 5.238 -11.148 2.676 1 98.5 335 GLN A N 1
ATOM 2701 C CA . GLN A 1 335 ? 4.617 -10.695 1.438 1 98.5 335 GLN A CA 1
ATOM 2702 C C . GLN A 1 335 ? 3.982 -11.852 0.677 1 98.5 335 GLN A C 1
ATOM 2704 O O . GLN A 1 335 ? 4.387 -13.008 0.846 1 98.5 335 GLN A O 1
ATOM 2709 N N . VAL A 1 336 ? 3.045 -11.57 -0.159 1 98.5 336 VAL A N 1
ATOM 2710 C CA . VAL A 1 336 ? 2.25 -12.586 -0.833 1 98.5 336 VAL A CA 1
ATOM 2711 C C . VAL A 1 336 ? 3.088 -13.266 -1.915 1 98.5 336 VAL A C 1
ATOM 2713 O O . VAL A 1 336 ? 3.064 -14.492 -2.053 1 98.5 336 VAL A O 1
ATOM 2716 N N . ASP A 1 337 ? 3.814 -12.445 -2.65 1 97.81 337 ASP A N 1
ATOM 2717 C CA . ASP A 1 337 ? 4.645 -12.953 -3.736 1 97.81 337 ASP A CA 1
ATOM 2718 C C . ASP A 1 337 ? 6.113 -13.016 -3.322 1 97.81 337 ASP A C 1
ATOM 2720 O O . ASP A 1 337 ? 6.855 -12.047 -3.502 1 97.81 337 ASP A O 1
ATOM 2724 N N . GLU A 1 338 ? 6.559 -14.133 -2.797 1 98.38 338 GLU A N 1
ATOM 2725 C CA . GLU A 1 338 ? 7.945 -14.344 -2.387 1 98.38 338 GLU A CA 1
ATOM 2726 C C . GLU A 1 338 ? 8.57 -15.516 -3.137 1 98.38 338 GLU A C 1
ATOM 2728 O O . GLU A 1 338 ? 7.902 -16.172 -3.945 1 98.38 338 GLU A O 1
ATOM 2733 N N . MET A 1 339 ? 9.82 -15.742 -2.92 1 97.75 339 MET A N 1
ATOM 2734 C CA . MET A 1 339 ? 10.547 -16.906 -3.438 1 97.75 339 MET A CA 1
ATOM 2735 C C . MET A 1 339 ? 10.273 -18.141 -2.582 1 97.75 339 MET A C 1
ATOM 2737 O O . MET A 1 339 ? 10 -18.016 -1.388 1 97.75 339 MET A O 1
ATOM 2741 N N . PRO A 1 340 ? 10.352 -19.219 -3.232 1 98.5 340 PRO A N 1
ATOM 2742 C CA . PRO A 1 340 ? 10.641 -19.484 -4.645 1 98.5 340 PRO A CA 1
ATOM 2743 C C . PRO A 1 340 ? 9.391 -19.438 -5.52 1 98.5 340 PRO A C 1
ATOM 2745 O O . PRO A 1 340 ? 8.273 -19.328 -5 1 98.5 340 PRO A O 1
ATOM 2748 N N . VAL A 1 341 ? 9.609 -19.469 -6.738 1 98.81 341 VAL A N 1
ATOM 2749 C CA . VAL A 1 341 ? 8.531 -19.484 -7.719 1 98.81 341 VAL A CA 1
ATOM 2750 C C . VAL A 1 341 ? 8.57 -20.812 -8.492 1 98.81 341 VAL A C 1
ATOM 2752 O O . VAL A 1 341 ? 9.641 -21.297 -8.844 1 98.81 341 VAL A O 1
ATOM 2755 N N . ILE A 1 342 ? 7.43 -21.438 -8.664 1 98.88 342 ILE A N 1
ATOM 2756 C CA . ILE A 1 342 ? 7.363 -22.594 -9.539 1 98.88 342 ILE A CA 1
ATOM 2757 C C . ILE A 1 342 ? 7.344 -22.141 -11 1 98.88 342 ILE A C 1
ATOM 2759 O O . ILE A 1 342 ? 6.273 -21.953 -11.578 1 98.88 342 ILE A O 1
ATOM 2763 N N . ALA A 1 343 ? 8.477 -22.062 -11.555 1 98.75 343 ALA A N 1
ATOM 2764 C CA . ALA A 1 343 ? 8.703 -21.531 -12.898 1 98.75 343 ALA A CA 1
ATOM 2765 C C . ALA A 1 343 ? 10.078 -21.953 -13.43 1 98.75 343 ALA A C 1
ATOM 2767 O O . ALA A 1 343 ? 10.914 -22.453 -12.672 1 98.75 343 ALA A O 1
ATOM 2768 N N . GLU A 1 344 ? 10.281 -21.719 -14.672 1 98.25 344 GLU A N 1
ATOM 2769 C CA . GLU A 1 344 ? 11.602 -21.938 -15.25 1 98.25 344 GLU A CA 1
ATOM 2770 C C . GLU A 1 344 ? 12.641 -21.031 -14.594 1 98.25 344 GLU A C 1
ATOM 2772 O O . GLU A 1 344 ? 12.336 -19.906 -14.195 1 98.25 344 GLU A O 1
ATOM 2777 N N . GLY A 1 345 ? 13.773 -21.531 -14.406 1 97.38 345 GLY A N 1
ATOM 2778 C CA . GLY A 1 345 ? 14.875 -20.719 -13.914 1 97.38 345 GLY A CA 1
ATOM 2779 C C . GLY A 1 345 ? 15.07 -20.828 -12.406 1 97.38 345 GLY A C 1
ATOM 2780 O O . GLY A 1 345 ? 16.109 -20.438 -11.883 1 97.38 345 GLY A O 1
ATOM 2781 N N . PHE A 1 346 ? 14.156 -21.375 -11.734 1 98.19 346 PHE A N 1
ATOM 2782 C CA . PHE A 1 346 ? 14.289 -21.578 -10.297 1 98.19 346 PHE A CA 1
ATOM 2783 C C . PHE A 1 346 ? 14.82 -22.984 -10 1 98.19 346 PHE A C 1
ATOM 2785 O O . PHE A 1 346 ? 14.039 -23.922 -9.836 1 98.19 346 PHE A O 1
ATOM 2792 N N . ASN A 1 347 ? 16.141 -23.078 -9.805 1 98.19 347 ASN A N 1
ATOM 2793 C CA . ASN A 1 347 ? 16.812 -24.375 -9.812 1 98.19 347 ASN A CA 1
ATOM 2794 C C . ASN A 1 347 ? 17.281 -24.766 -8.422 1 98.19 347 ASN A C 1
ATOM 2796 O O . ASN A 1 347 ? 17.812 -25.875 -8.227 1 98.19 347 ASN A O 1
ATOM 2800 N N . GLU A 1 348 ? 17.141 -23.891 -7.426 1 97.88 348 GLU A N 1
ATOM 2801 C CA . GLU A 1 348 ? 17.5 -24.281 -6.062 1 97.88 348 GLU A CA 1
ATOM 2802 C C . GLU A 1 348 ? 16.438 -25.203 -5.465 1 97.88 348 GLU A C 1
ATOM 2804 O O . GLU A 1 348 ? 15.234 -24.938 -5.598 1 97.88 348 GLU A O 1
ATOM 2809 N N . PRO A 1 349 ? 16.812 -26.234 -4.805 1 98.56 349 PRO A N 1
ATOM 2810 C CA . PRO A 1 349 ? 15.859 -27.203 -4.266 1 98.56 349 PRO A CA 1
ATOM 2811 C C . PRO A 1 349 ? 14.984 -26.609 -3.16 1 98.56 349 PRO A C 1
ATOM 2813 O O . PRO A 1 349 ? 15.445 -25.766 -2.391 1 98.56 349 PRO A O 1
ATOM 2816 N N . LEU A 1 350 ? 13.773 -27.125 -3.074 1 98.81 350 LEU A N 1
ATOM 2817 C CA . LEU A 1 350 ? 12.875 -26.781 -1.973 1 98.81 350 LEU A CA 1
ATOM 2818 C C . LEU A 1 350 ? 13.422 -27.312 -0.649 1 98.81 350 LEU A C 1
ATOM 2820 O O . LEU A 1 350 ? 14.18 -28.281 -0.628 1 98.81 350 LEU A O 1
ATOM 2824 N N . LYS A 1 351 ? 13.094 -26.625 0.397 1 98.69 351 LYS A N 1
ATOM 2825 C CA . LYS A 1 351 ? 13.469 -27.031 1.751 1 98.69 351 LYS A CA 1
ATOM 2826 C C . LYS A 1 351 ? 12.234 -27.156 2.645 1 98.69 351 LYS A C 1
ATOM 2828 O O . LYS A 1 351 ? 11.211 -26.516 2.395 1 98.69 351 LYS A O 1
ATOM 2833 N N . GLU A 1 352 ? 12.383 -28.047 3.68 1 98.25 352 GLU A N 1
ATOM 2834 C CA . GLU A 1 352 ? 11.336 -28.125 4.695 1 98.25 352 GLU A CA 1
ATOM 2835 C C . GLU A 1 352 ? 11.078 -26.766 5.328 1 98.25 352 GLU A C 1
ATOM 2837 O O . GLU A 1 352 ? 12.016 -26.016 5.621 1 98.25 352 GLU A O 1
ATOM 2842 N N . GLY A 1 353 ? 9.812 -26.406 5.438 1 97.75 353 GLY A N 1
ATOM 2843 C CA . GLY A 1 353 ? 9.453 -25.141 6.07 1 97.75 353 GLY A CA 1
ATOM 2844 C C . GLY A 1 353 ? 9.141 -24.047 5.07 1 97.75 353 GLY A C 1
ATOM 2845 O O . GLY A 1 353 ? 8.617 -22.984 5.441 1 97.75 353 GLY A O 1
ATOM 2846 N N . MET A 1 354 ? 9.469 -24.297 3.791 1 98.88 354 MET A N 1
ATOM 2847 C CA . MET A 1 354 ? 9.016 -23.359 2.771 1 98.88 354 MET A CA 1
ATOM 2848 C C . MET A 1 354 ? 7.496 -23.422 2.615 1 98.88 354 MET A C 1
ATOM 2850 O O . MET A 1 354 ? 6.887 -24.469 2.838 1 98.88 354 MET A O 1
ATOM 2854 N N . VAL A 1 355 ? 6.887 -22.312 2.387 1 98.94 355 VAL A N 1
ATOM 2855 C CA . VAL A 1 355 ? 5.453 -22.172 2.166 1 98.94 355 VAL A CA 1
ATOM 2856 C C . VAL A 1 355 ? 5.191 -21.609 0.771 1 98.94 355 VAL A C 1
ATOM 2858 O O . VAL A 1 355 ? 5.785 -20.609 0.38 1 98.94 355 VAL A O 1
ATOM 2861 N N . LEU A 1 356 ? 4.328 -22.266 -0.011 1 98.94 356 LEU A N 1
ATOM 2862 C CA . LEU A 1 356 ? 4.039 -21.844 -1.375 1 98.94 356 LEU A CA 1
ATOM 2863 C C . LEU A 1 356 ? 2.533 -21.781 -1.619 1 98.94 356 LEU A C 1
ATOM 2865 O O . LEU A 1 356 ? 1.793 -22.656 -1.147 1 98.94 356 LEU A O 1
ATOM 2869 N N . ALA A 1 357 ? 2.098 -20.828 -2.303 1 98.94 357 ALA A N 1
ATOM 2870 C CA . ALA A 1 357 ? 0.758 -20.812 -2.885 1 98.94 357 ALA A CA 1
ATOM 2871 C C . ALA A 1 357 ? 0.763 -21.406 -4.293 1 98.94 357 ALA A C 1
ATOM 2873 O O . ALA A 1 357 ? 1.559 -20.984 -5.141 1 98.94 357 ALA A O 1
ATOM 2874 N N . LEU A 1 358 ? -0.045 -22.375 -4.562 1 98.88 358 LEU A N 1
ATOM 2875 C CA . LEU A 1 358 ? -0.204 -22.984 -5.875 1 98.88 358 LEU A CA 1
ATOM 2876 C C . LEU A 1 358 ? -1.491 -22.516 -6.543 1 98.88 358 LEU A C 1
ATOM 2878 O O . LEU A 1 358 ? -2.568 -22.594 -5.949 1 98.88 358 LEU A O 1
ATOM 2882 N N . GLU A 1 359 ? -1.404 -22.016 -7.754 1 98.5 359 GLU A N 1
ATOM 2883 C CA . GLU A 1 359 ? -2.578 -21.297 -8.242 1 98.5 359 GLU A CA 1
ATOM 2884 C C . GLU A 1 359 ? -2.834 -21.594 -9.719 1 98.5 359 GLU A C 1
ATOM 2886 O O . GLU A 1 359 ? -2.973 -20.672 -10.523 1 98.5 359 GLU A O 1
ATOM 2891 N N . PRO A 1 360 ? -2.939 -22.891 -10.102 1 98.56 360 PRO A N 1
ATOM 2892 C CA . PRO A 1 360 ? -3.365 -23.156 -11.477 1 98.56 360 PRO A CA 1
ATOM 2893 C C . PRO A 1 360 ? -4.75 -22.594 -11.781 1 98.56 360 PRO A C 1
ATOM 2895 O O . PRO A 1 360 ? -5.719 -22.922 -11.094 1 98.56 360 PRO A O 1
ATOM 2898 N N . LYS A 1 361 ? -4.875 -21.781 -12.789 1 98.75 361 LYS A N 1
ATOM 2899 C CA . LYS A 1 361 ? -6.121 -21.156 -13.219 1 98.75 361 LYS A CA 1
ATOM 2900 C C . LYS A 1 361 ? -6.211 -21.078 -14.742 1 98.75 361 LYS A C 1
ATOM 2902 O O . LYS A 1 361 ? -5.188 -21.094 -15.43 1 98.75 361 LYS A O 1
ATOM 2907 N N . LYS A 1 362 ? -7.395 -21.062 -15.172 1 98.75 362 LYS A N 1
ATOM 2908 C CA . LYS A 1 362 ? -7.602 -21 -16.609 1 98.75 362 LYS A CA 1
ATOM 2909 C C . LYS A 1 362 ? -8.75 -20.062 -16.969 1 98.75 362 LYS A C 1
ATOM 2911 O O . LYS A 1 362 ? -9.82 -20.141 -16.359 1 98.75 362 LYS A O 1
ATOM 2916 N N . GLY A 1 363 ? -8.461 -19.188 -17.922 1 98.44 363 GLY A N 1
ATOM 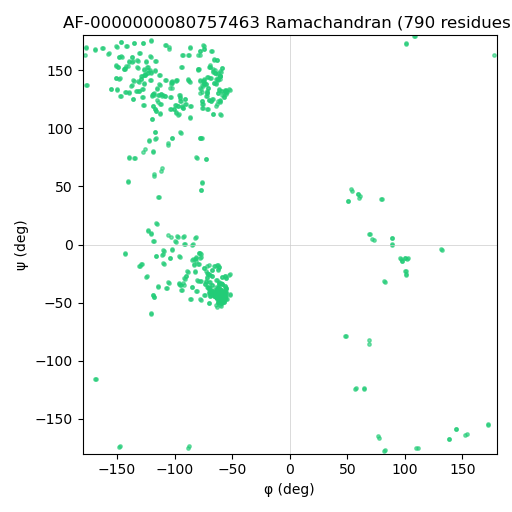2917 C CA . GLY A 1 363 ? -9.523 -18.328 -18.406 1 98.44 363 GLY A CA 1
ATOM 2918 C C . GLY A 1 363 ? -10.469 -19.016 -19.375 1 98.44 363 GLY A C 1
ATOM 2919 O O . GLY A 1 363 ? -10.039 -19.766 -20.25 1 98.44 363 GLY A O 1
ATOM 2920 N N . ILE A 1 364 ? -11.727 -18.828 -19.188 1 98.31 364 ILE A N 1
ATOM 2921 C CA . ILE A 1 364 ? -12.766 -19.359 -20.062 1 98.31 364 ILE A CA 1
ATOM 2922 C C . ILE A 1 364 ? -13.57 -18.219 -20.672 1 98.31 364 ILE A C 1
ATOM 2924 O O . ILE A 1 364 ? -14.203 -17.453 -19.953 1 98.31 364 ILE A O 1
ATOM 2928 N N . GLU A 1 365 ? -13.578 -18.094 -21.953 1 96.88 365 GLU A N 1
ATOM 2929 C CA . GLU A 1 365 ? -14.297 -17.047 -22.656 1 96.88 365 GLU A CA 1
ATOM 2930 C C . GLU A 1 365 ? -15.766 -17.016 -22.266 1 96.88 365 GLU A C 1
ATOM 2932 O O . GLU A 1 365 ? -16.406 -18.078 -22.188 1 96.88 365 GLU A O 1
ATOM 2937 N N . ASN A 1 366 ? -16.297 -15.883 -21.938 1 97 366 ASN A N 1
ATOM 2938 C CA . ASN A 1 366 ? -17.688 -15.609 -21.625 1 97 366 ASN A CA 1
ATOM 2939 C C . ASN A 1 366 ? -18.094 -16.188 -20.281 1 97 366 ASN A C 1
ATOM 2941 O O . ASN A 1 366 ? -19.281 -16.188 -19.922 1 97 366 ASN A O 1
ATOM 2945 N N . VAL A 1 367 ? -17.188 -16.766 -19.516 1 98.38 367 VAL A N 1
ATOM 2946 C CA . VAL A 1 367 ? -17.469 -17.328 -18.219 1 98.38 367 VAL A CA 1
ATOM 2947 C C . VAL A 1 367 ? -16.625 -16.641 -17.141 1 98.38 367 VAL A C 1
ATOM 2949 O O . VAL A 1 367 ? -17.156 -16.078 -16.188 1 98.38 367 VAL A O 1
ATOM 2952 N N . GLY A 1 368 ? -15.336 -16.688 -17.266 1 98.56 368 GLY A N 1
ATOM 2953 C CA . GLY A 1 368 ? -14.43 -16.125 -16.281 1 98.56 368 GLY A CA 1
ATOM 2954 C C . GLY A 1 368 ? -13.227 -17.016 -16 1 98.56 368 GLY A C 1
ATOM 2955 O O . GLY A 1 368 ? -12.914 -17.906 -16.797 1 98.56 368 GLY A O 1
ATOM 2956 N N . MET A 1 369 ? -12.516 -16.734 -14.992 1 98.75 369 MET A N 1
ATOM 2957 C CA . MET A 1 369 ? -11.336 -17.484 -14.562 1 98.75 369 MET A CA 1
ATOM 2958 C C . MET A 1 369 ? -11.727 -18.656 -13.672 1 98.75 369 MET A C 1
ATOM 2960 O O . MET A 1 369 ? -12.328 -18.469 -12.617 1 98.75 369 MET A O 1
ATOM 2964 N N . VAL A 1 370 ? -11.414 -19.859 -14.078 1 98.75 370 VAL A N 1
ATOM 2965 C CA . VAL A 1 370 ? -11.695 -21.031 -13.25 1 98.75 370 VAL A CA 1
ATOM 2966 C C . VAL A 1 370 ? -10.391 -21.531 -12.625 1 98.75 370 VAL A C 1
ATOM 2968 O O . VAL A 1 370 ? -9.305 -21.109 -13.016 1 98.75 370 VAL A O 1
ATOM 2971 N N . GLY A 1 371 ? -10.539 -22.422 -11.68 1 98.56 371 GLY A N 1
ATOM 2972 C CA . GLY A 1 371 ? -9.414 -22.922 -10.906 1 98.56 371 GLY A CA 1
ATOM 2973 C C . GLY A 1 371 ? -9.438 -22.469 -9.453 1 98.56 371 GLY A C 1
ATOM 2974 O O . GLY A 1 371 ? -10.422 -21.875 -9 1 98.56 371 GLY A O 1
ATOM 2975 N N . ILE A 1 372 ? -8.383 -22.812 -8.727 1 98.19 372 ILE A N 1
ATOM 2976 C CA . ILE A 1 372 ? -8.273 -22.516 -7.297 1 98.19 372 ILE A CA 1
ATOM 2977 C C . ILE A 1 372 ? -6.84 -22.109 -6.961 1 98.19 372 ILE A C 1
ATOM 2979 O O . ILE A 1 372 ? -5.961 -22.141 -7.824 1 98.19 372 ILE A O 1
ATOM 2983 N N . GLU A 1 373 ? -6.645 -21.672 -5.871 1 98.81 373 GLU A N 1
ATOM 2984 C CA . GLU A 1 373 ? -5.34 -21.438 -5.262 1 98.81 373 GLU A CA 1
ATOM 2985 C C . GLU A 1 373 ? -5.359 -21.75 -3.771 1 98.81 373 GLU A C 1
ATOM 2987 O O . GLU A 1 373 ? -6.293 -21.375 -3.061 1 98.81 373 GLU A O 1
ATOM 2992 N N . ASN A 1 374 ? -4.445 -22.469 -3.346 1 98.88 374 ASN A N 1
ATOM 2993 C CA . ASN A 1 374 ? -4.281 -22.75 -1.924 1 98.88 374 ASN A CA 1
ATOM 2994 C C . ASN A 1 374 ? -2.82 -22.672 -1.498 1 98.88 374 ASN A C 1
ATOM 2996 O O . ASN A 1 374 ? -1.923 -22.656 -2.342 1 98.88 374 ASN A O 1
ATOM 3000 N N . THR A 1 375 ? -2.598 -22.531 -0.213 1 98.94 375 THR A N 1
ATOM 3001 C CA . THR A 1 375 ? -1.269 -22.391 0.368 1 98.94 375 THR A CA 1
ATOM 3002 C C . THR A 1 375 ? -0.811 -23.703 1.01 1 98.94 375 THR A C 1
ATOM 3004 O O . THR A 1 375 ? -1.566 -24.328 1.751 1 98.94 375 THR A O 1
ATOM 3007 N N . PHE A 1 376 ? 0.44 -24.062 0.739 1 98.94 376 PHE A N 1
ATOM 3008 C CA . PHE A 1 376 ? 0.974 -25.344 1.152 1 98.94 376 PHE A CA 1
ATOM 3009 C C . PHE A 1 376 ? 2.299 -25.172 1.884 1 98.94 376 PHE A C 1
ATOM 3011 O O . PHE A 1 376 ? 3.117 -24.328 1.509 1 98.94 376 PHE A O 1
ATOM 3018 N N . ILE A 1 377 ? 2.521 -26 2.92 1 98.94 377 ILE A N 1
ATOM 3019 C CA . ILE A 1 377 ? 3.818 -26.109 3.58 1 98.94 377 ILE A CA 1
ATOM 3020 C C . ILE A 1 377 ? 4.586 -27.297 3 1 98.94 377 ILE A C 1
ATOM 3022 O O . ILE A 1 377 ? 4.035 -28.391 2.861 1 98.94 377 ILE A O 1
ATOM 3026 N N . VAL A 1 378 ? 5.793 -27.094 2.596 1 98.94 378 VAL A N 1
ATOM 3027 C CA . VAL A 1 378 ? 6.648 -28.156 2.082 1 98.94 378 VAL A CA 1
ATOM 3028 C C . VAL A 1 378 ? 7.008 -29.125 3.211 1 98.94 378 VAL A C 1
ATOM 3030 O O . VAL A 1 378 ? 7.555 -28.719 4.234 1 98.94 378 VAL A O 1
ATOM 3033 N N . THR A 1 379 ? 6.707 -30.422 3.043 1 98.44 379 THR A N 1
ATOM 3034 C CA . THR A 1 379 ? 7.035 -31.453 4.012 1 98.44 379 THR A CA 1
ATOM 3035 C C . THR A 1 379 ? 7.609 -32.688 3.311 1 98.44 379 THR A C 1
ATOM 3037 O O . THR A 1 379 ? 7.621 -32.75 2.08 1 98.44 379 THR A O 1
ATOM 3040 N N . GLY A 1 380 ? 8.039 -33.594 4.121 1 98 380 GLY A N 1
ATOM 3041 C CA . GLY A 1 380 ? 8.578 -34.844 3.588 1 98 380 GLY A CA 1
ATOM 3042 C C . GLY A 1 380 ? 7.555 -35.656 2.809 1 98 380 GLY A C 1
ATOM 3043 O O . GLY A 1 380 ? 7.914 -36.438 1.942 1 98 380 GLY A O 1
ATOM 3044 N N . GLN A 1 381 ? 6.262 -35.438 3.01 1 97.94 381 GLN A N 1
ATOM 3045 C CA . GLN A 1 381 ? 5.18 -36.219 2.387 1 97.94 381 GLN A CA 1
ATOM 3046 C C . GLN A 1 381 ? 4.516 -35.406 1.273 1 97.94 381 GLN A C 1
ATOM 3048 O O . GLN A 1 381 ? 3.494 -35.812 0.724 1 97.94 381 GLN A O 1
ATOM 3053 N N . GLY A 1 382 ? 5.062 -34.312 0.949 1 98.38 382 GLY A N 1
ATOM 3054 C CA . GLY A 1 382 ? 4.418 -33.406 0.011 1 98.38 382 GLY A CA 1
ATOM 3055 C C . GLY A 1 382 ? 3.861 -32.156 0.673 1 98.38 382 GLY A C 1
ATOM 3056 O O . GLY A 1 382 ? 4.043 -31.953 1.875 1 98.38 382 GLY A O 1
ATOM 3057 N N . GLY A 1 383 ? 3.311 -31.359 -0.169 1 98.75 383 GLY A N 1
ATOM 3058 C CA . GLY A 1 383 ? 2.736 -30.125 0.353 1 98.75 383 GLY A CA 1
ATOM 3059 C C . GLY A 1 383 ? 1.53 -30.359 1.242 1 98.75 383 GLY A C 1
ATOM 3060 O O . GLY A 1 383 ? 0.57 -31.016 0.835 1 98.75 383 GLY A O 1
ATOM 3061 N N . LYS A 1 384 ? 1.571 -29.844 2.422 1 98.69 384 LYS A N 1
ATOM 3062 C CA . LYS A 1 384 ? 0.415 -29.875 3.314 1 98.69 384 LYS A CA 1
ATOM 3063 C C . LYS A 1 384 ? -0.419 -28.594 3.17 1 98.69 384 LYS A C 1
ATOM 3065 O O . LYS A 1 384 ? 0.054 -27.5 3.473 1 98.69 384 LYS A O 1
ATOM 3070 N N . CYS A 1 385 ? -1.636 -28.75 2.752 1 98.88 385 CYS A N 1
ATOM 3071 C CA . CYS A 1 385 ? -2.51 -27.594 2.557 1 98.88 385 CYS A CA 1
ATOM 3072 C C . CYS A 1 385 ? -2.92 -27 3.895 1 98.88 385 CYS A C 1
ATOM 3074 O O . CYS A 1 385 ? -3.328 -27.719 4.809 1 98.88 385 CYS A O 1
ATOM 3076 N N . ILE A 1 386 ? -2.854 -25.672 4.008 1 98.88 386 ILE A N 1
ATOM 3077 C CA . ILE A 1 386 ? -3.215 -25.062 5.277 1 98.88 386 ILE A CA 1
ATOM 3078 C C . ILE A 1 386 ? -4.41 -24.125 5.078 1 98.88 386 ILE A C 1
ATOM 3080 O O . ILE A 1 386 ? -4.855 -23.469 6.016 1 98.88 386 ILE A O 1
ATOM 3084 N N . THR A 1 387 ? -4.965 -24.062 3.832 1 98.88 387 THR A N 1
ATOM 3085 C CA . THR A 1 387 ? -6.105 -23.203 3.564 1 98.88 387 THR A CA 1
ATOM 3086 C C . THR A 1 387 ? -7.332 -24.031 3.184 1 98.88 387 THR A C 1
ATOM 3088 O O . THR A 1 387 ? -8.242 -23.531 2.52 1 98.88 387 THR A O 1
ATOM 3091 N N . GLY A 1 388 ? -7.379 -25.25 3.451 1 97.88 388 GLY A N 1
ATOM 3092 C CA . GLY A 1 388 ? -8.547 -26.094 3.24 1 97.88 388 GLY A CA 1
ATOM 3093 C C . GLY A 1 388 ? -8.445 -26.938 1.991 1 97.88 388 GLY A C 1
ATOM 3094 O O . GLY A 1 388 ? -7.527 -26.766 1.186 1 97.88 388 GLY A O 1
ATOM 3095 N N . ASP A 1 389 ? -9.383 -27.875 1.733 1 94.69 389 ASP A N 1
ATOM 3096 C CA . ASP A 1 389 ? -9.305 -28.859 0.65 1 94.69 389 ASP A CA 1
ATOM 3097 C C . ASP A 1 389 ? -10.523 -28.75 -0.265 1 94.69 389 ASP A C 1
ATOM 3099 O O . ASP A 1 389 ? -10.797 -29.672 -1.048 1 94.69 389 ASP A O 1
ATOM 3103 N N . ASN A 1 390 ? -11.305 -27.672 -0.089 1 98.31 390 ASN A N 1
ATOM 3104 C CA . ASN A 1 390 ? -12.445 -27.5 -0.979 1 98.31 390 ASN A CA 1
ATOM 3105 C C . ASN A 1 390 ? -12.008 -27.344 -2.432 1 98.31 390 ASN A C 1
ATOM 3107 O O . ASN A 1 390 ? -11.148 -26.5 -2.732 1 98.31 390 ASN A O 1
ATOM 3111 N N . PRO A 1 391 ? -12.578 -28.078 -3.338 1 98.38 391 PRO A N 1
ATOM 3112 C CA . PRO A 1 391 ? -12.109 -28.047 -4.727 1 98.38 391 PRO A CA 1
ATOM 3113 C C . PRO A 1 391 ? -12.672 -26.859 -5.508 1 98.38 391 PRO A C 1
ATOM 3115 O O . PRO A 1 391 ? -12.43 -26.734 -6.711 1 98.38 391 PRO A O 1
ATOM 3118 N N . GLY A 1 392 ? -13.375 -25.953 -4.887 1 98.44 392 GLY A N 1
ATOM 3119 C CA . GLY A 1 392 ? -13.922 -24.797 -5.562 1 98.44 392 GLY A CA 1
ATOM 3120 C C . GLY A 1 392 ? -15.219 -25.078 -6.289 1 98.44 392 GLY A C 1
ATOM 3121 O O . GLY A 1 392 ? -15.805 -26.156 -6.117 1 98.44 392 GLY A O 1
ATOM 3122 N N . LEU A 1 393 ? -15.766 -24.094 -6.969 1 98.69 393 LEU A N 1
ATOM 3123 C CA . LEU A 1 393 ? -17.062 -24.156 -7.633 1 98.69 393 LEU A CA 1
ATOM 3124 C C . LEU A 1 393 ? -18.156 -24.578 -6.656 1 98.69 393 LEU A C 1
ATOM 3126 O O . LEU A 1 393 ? -18.922 -25.5 -6.945 1 98.69 393 LEU A O 1
ATOM 3130 N N . ILE A 1 394 ? -18.125 -23.938 -5.492 1 98.75 394 ILE A N 1
ATOM 3131 C CA . ILE A 1 394 ? -19.156 -24.203 -4.504 1 98.75 394 ILE A CA 1
ATOM 3132 C C . ILE A 1 394 ? -20.531 -23.844 -5.078 1 98.75 394 ILE A C 1
ATOM 3134 O O . ILE A 1 394 ? -20.75 -22.703 -5.492 1 98.75 394 ILE A O 1
ATOM 3138 N N . PRO A 1 395 ? -21.438 -24.781 -5.113 1 98.56 395 PRO A N 1
ATOM 3139 C CA . PRO A 1 395 ? -22.75 -24.484 -5.66 1 98.56 395 PRO A CA 1
ATOM 3140 C C . PRO A 1 395 ? -23.625 -23.672 -4.699 1 98.56 395 PRO A C 1
ATOM 3142 O O . PRO A 1 395 ? -23.844 -24.094 -3.559 1 98.56 395 PRO A O 1
ATOM 3145 N N . LEU A 1 396 ? -24.016 -22.547 -5.148 1 97.94 396 LEU A N 1
ATOM 3146 C CA . LEU A 1 396 ? -24.953 -21.703 -4.402 1 97.94 396 LEU A CA 1
ATOM 3147 C C . LEU A 1 396 ? -26.234 -21.484 -5.184 1 97.94 396 LEU A C 1
ATOM 3149 O O . LEU A 1 396 ? -26.438 -20.422 -5.785 1 97.94 396 LEU A O 1
ATOM 3153 N N . TYR A 1 397 ? -27.125 -22.625 -5.074 1 94.25 397 TYR A N 1
ATOM 3154 C CA . TYR A 1 397 ? -28.344 -22.625 -5.875 1 94.25 397 TYR A CA 1
ATOM 3155 C C . TYR A 1 397 ? -29.547 -22.266 -5.023 1 94.25 397 TYR A C 1
ATOM 3157 O O . TYR A 1 397 ? -29.609 -22.594 -3.838 1 94.25 397 TYR A O 1
ATOM 3165 N N . MET B 1 1 ? -19.859 2.582 -18.453 1 57.66 1 MET B N 1
ATOM 3166 C CA . MET B 1 1 ? -18.828 3.217 -19.266 1 57.66 1 MET B CA 1
ATOM 3167 C C . MET B 1 1 ? -17.688 3.707 -18.375 1 57.66 1 MET B C 1
ATOM 3169 O O . MET B 1 1 ? -17.906 4.219 -17.281 1 57.66 1 MET B O 1
ATOM 3173 N N . VAL B 1 2 ? -16.406 3.365 -18.734 1 77.12 2 VAL B N 1
ATOM 3174 C CA . VAL B 1 2 ? -15.203 3.748 -18.016 1 77.12 2 VAL B CA 1
ATOM 3175 C C . VAL B 1 2 ? -15 5.258 -18.109 1 77.12 2 VAL B C 1
ATOM 3177 O O . VAL B 1 2 ? -15.023 5.82 -19.219 1 77.12 2 VAL B O 1
ATOM 3180 N N . LYS B 1 3 ? -15.117 5.926 -17.078 1 87.5 3 LYS B N 1
ATOM 3181 C CA . LYS B 1 3 ? -14.805 7.352 -17.047 1 87.5 3 LYS B CA 1
ATOM 3182 C C . LYS B 1 3 ? -13.344 7.605 -17.406 1 87.5 3 LYS B C 1
ATOM 3184 O O . LYS B 1 3 ? -12.438 7.234 -16.656 1 87.5 3 LYS B O 1
ATOM 3189 N N . ARG B 1 4 ? -13.203 8.266 -18.625 1 96.69 4 ARG B N 1
ATOM 3190 C CA . ARG B 1 4 ? -11.852 8.523 -19.109 1 96.69 4 ARG B CA 1
ATOM 3191 C C . ARG B 1 4 ? -11.453 9.977 -18.891 1 96.69 4 ARG B C 1
ATOM 3193 O O . ARG B 1 4 ? -12.273 10.883 -19.047 1 96.69 4 ARG B O 1
ATOM 3200 N N . VAL B 1 5 ? -10.195 10.172 -18.453 1 98.5 5 VAL B N 1
ATOM 3201 C CA . VAL B 1 5 ? -9.68 11.539 -18.438 1 98.5 5 VAL B CA 1
ATOM 3202 C C . VAL B 1 5 ? -9.75 12.148 -19.828 1 98.5 5 VAL B C 1
ATOM 3204 O O . VAL B 1 5 ? -9.289 11.547 -20.797 1 98.5 5 VAL B O 1
ATOM 3207 N N . PRO B 1 6 ? -10.336 13.352 -19.953 1 98.44 6 PRO B N 1
ATOM 3208 C CA . PRO B 1 6 ? -10.484 13.945 -21.281 1 98.44 6 PRO B CA 1
ATOM 3209 C C . PRO B 1 6 ? -9.141 14.18 -21.969 1 98.44 6 PRO B C 1
ATOM 3211 O O . PRO B 1 6 ? -8.164 14.547 -21.328 1 98.44 6 PRO B O 1
ATOM 3214 N N . LEU B 1 7 ? -9.117 14.008 -23.312 1 98.44 7 LEU B N 1
ATOM 3215 C CA . LEU B 1 7 ? -7.906 14.18 -24.109 1 98.44 7 LEU B CA 1
ATOM 3216 C C . LEU B 1 7 ? -7.32 15.578 -23.922 1 98.44 7 LEU B C 1
ATOM 3218 O O . LEU B 1 7 ? -6.102 15.727 -23.797 1 98.44 7 LEU B O 1
ATOM 3222 N N . GLU B 1 8 ? -8.172 16.547 -23.891 1 98.56 8 GLU B N 1
ATOM 3223 C CA . GLU B 1 8 ? -7.723 17.922 -23.75 1 98.56 8 GLU B CA 1
ATOM 3224 C C . GLU B 1 8 ? -7.004 18.141 -22.422 1 98.56 8 GLU B C 1
ATOM 3226 O O . GLU B 1 8 ? -6.051 18.906 -22.344 1 98.56 8 GLU B O 1
ATOM 3231 N N . GLU B 1 9 ? -7.484 17.469 -21.344 1 98.75 9 GLU B N 1
ATOM 3232 C CA . GLU B 1 9 ? -6.824 17.516 -20.047 1 98.75 9 GLU B CA 1
ATOM 3233 C C . GLU B 1 9 ? -5.438 16.891 -20.109 1 98.75 9 GLU B C 1
ATOM 3235 O O . GLU B 1 9 ? -4.477 17.453 -19.562 1 98.75 9 GLU B O 1
ATOM 3240 N N . LEU B 1 10 ? -5.305 15.758 -20.766 1 98.81 10 LEU B N 1
ATOM 3241 C CA . LEU B 1 10 ? -4.02 15.086 -20.891 1 98.81 10 LEU B CA 1
ATOM 3242 C C . LEU B 1 10 ? -3.029 15.938 -21.672 1 98.81 10 LEU B C 1
ATOM 3244 O O . LEU B 1 10 ? -1.865 16.062 -21.281 1 98.81 10 LEU B O 1
ATOM 3248 N N . LYS B 1 11 ? -3.502 16.547 -22.75 1 98.44 11 LYS B N 1
ATOM 3249 C CA . LYS B 1 11 ? -2.654 17.422 -23.562 1 98.44 11 LYS B CA 1
ATOM 3250 C C . LYS B 1 11 ? -2.18 18.625 -22.766 1 98.44 11 LYS B C 1
ATOM 3252 O O . LYS B 1 11 ? -1.007 19 -22.828 1 98.44 11 LYS B O 1
ATOM 3257 N N . ALA B 1 12 ? -3.096 19.188 -22.031 1 98.62 12 ALA B N 1
ATOM 3258 C CA . ALA B 1 12 ? -2.766 20.359 -21.219 1 98.62 12 ALA B CA 1
ATOM 3259 C C . ALA B 1 12 ? -1.718 20.016 -20.172 1 98.62 12 ALA B C 1
ATOM 3261 O O . ALA B 1 12 ? -0.809 20.812 -19.906 1 98.62 12 ALA B O 1
ATOM 3262 N N . ARG B 1 13 ? -1.81 18.859 -19.531 1 98.69 13 ARG B N 1
ATOM 3263 C CA . ARG B 1 13 ? -0.845 18.406 -18.531 1 98.69 13 ARG B CA 1
ATOM 3264 C C . ARG B 1 13 ? 0.542 18.25 -19.141 1 98.69 13 ARG B C 1
ATOM 3266 O O . ARG B 1 13 ? 1.538 18.688 -18.547 1 98.69 13 ARG B O 1
ATOM 3273 N N . MET B 1 14 ? 0.574 17.641 -20.297 1 98.62 14 MET B N 1
ATOM 3274 C CA . MET B 1 14 ? 1.842 17.438 -20.984 1 98.62 14 MET B CA 1
ATOM 3275 C C . MET B 1 14 ? 2.479 18.781 -21.375 1 98.62 14 MET B C 1
ATOM 3277 O O . MET B 1 14 ? 3.688 18.953 -21.219 1 98.62 14 MET B O 1
ATOM 3281 N N . GLU B 1 15 ? 1.65 19.703 -21.828 1 98.31 15 GLU B N 1
ATOM 3282 C CA . GLU B 1 15 ? 2.145 21.016 -22.203 1 98.31 15 GLU B CA 1
ATOM 3283 C C . GLU B 1 15 ? 2.691 21.766 -21 1 98.31 15 GLU B C 1
ATOM 3285 O O . GLU B 1 15 ? 3.758 22.375 -21.078 1 98.31 15 GLU B O 1
ATOM 3290 N N . ARG B 1 16 ? 1.992 21.719 -19.906 1 98.38 16 ARG B N 1
ATOM 3291 C CA . ARG B 1 16 ? 2.459 22.359 -18.688 1 98.38 16 ARG B CA 1
ATOM 3292 C C . ARG B 1 16 ? 3.764 21.734 -18.203 1 98.38 16 ARG B C 1
ATOM 3294 O O . ARG B 1 16 ? 4.656 22.453 -17.719 1 98.38 16 ARG B O 1
ATOM 3301 N N . PHE B 1 17 ? 3.871 20.453 -18.344 1 98.75 17 PHE B N 1
ATOM 3302 C CA . PHE B 1 17 ? 5.09 19.75 -17.953 1 98.75 17 PHE B CA 1
ATOM 3303 C C . PHE B 1 17 ? 6.277 20.234 -18.766 1 98.75 17 PHE B C 1
ATOM 3305 O O . PHE B 1 17 ? 7.32 20.594 -18.203 1 98.75 17 PHE B O 1
ATOM 3312 N N . ARG B 1 18 ? 6.098 20.266 -20.062 1 98.56 18 ARG B N 1
ATOM 3313 C CA . ARG B 1 18 ? 7.18 20.703 -20.938 1 98.56 18 ARG B CA 1
ATOM 3314 C C . ARG B 1 18 ? 7.566 22.156 -20.656 1 98.56 18 ARG B C 1
ATOM 3316 O O . ARG B 1 18 ? 8.75 22.5 -20.656 1 98.56 18 ARG B O 1
ATOM 3323 N N . THR B 1 19 ? 6.59 22.953 -20.438 1 98.31 19 THR B N 1
ATOM 3324 C CA . THR B 1 19 ? 6.852 24.359 -20.125 1 98.31 19 THR B CA 1
ATOM 3325 C C . THR B 1 19 ? 7.676 24.469 -18.844 1 98.31 19 THR B C 1
ATOM 3327 O O . THR B 1 19 ? 8.664 25.219 -18.797 1 98.31 19 THR B O 1
ATOM 3330 N N . MET B 1 20 ? 7.363 23.734 -17.844 1 98.12 20 MET B N 1
ATOM 3331 C CA . MET B 1 20 ? 8.078 23.766 -16.562 1 98.12 20 MET B CA 1
ATOM 3332 C C . MET B 1 20 ? 9.484 23.203 -16.719 1 98.12 20 MET B C 1
ATOM 3334 O O . MET B 1 20 ? 10.438 23.734 -16.156 1 98.12 20 MET B O 1
ATOM 3338 N N . MET B 1 21 ? 9.578 22.094 -17.453 1 98.5 21 MET B N 1
ATOM 3339 C CA . MET B 1 21 ? 10.906 21.531 -17.703 1 98.5 21 MET B CA 1
ATOM 3340 C C . MET B 1 21 ? 11.805 22.547 -18.406 1 98.5 21 MET B C 1
ATOM 3342 O O . MET B 1 21 ? 12.969 22.703 -18.031 1 98.5 21 MET B O 1
ATOM 3346 N N . ASN B 1 22 ? 11.203 23.219 -19.406 1 98.06 22 ASN B N 1
ATOM 3347 C CA . ASN B 1 22 ? 11.969 24.234 -20.125 1 98.06 22 ASN B CA 1
ATOM 3348 C C . ASN B 1 22 ? 12.43 25.359 -19.203 1 98.06 22 ASN B C 1
ATOM 3350 O O . ASN B 1 22 ? 13.516 25.906 -19.375 1 98.06 22 ASN B O 1
ATOM 3354 N N . GLN B 1 23 ? 11.664 25.625 -18.25 1 97.38 23 GLN B N 1
ATOM 3355 C CA . GLN B 1 23 ? 11.961 26.703 -17.312 1 97.38 23 GLN B CA 1
ATOM 3356 C C . GLN B 1 23 ? 13.016 26.281 -16.297 1 97.38 23 GLN B C 1
ATOM 3358 O O . GLN B 1 23 ? 13.992 27 -16.078 1 97.38 23 GLN B O 1
ATOM 3363 N N . TYR B 1 24 ? 12.898 25.125 -15.703 1 96.38 24 TYR B N 1
ATOM 3364 C CA . TYR B 1 24 ? 13.742 24.703 -14.586 1 96.38 24 TYR B CA 1
ATOM 3365 C C . TYR B 1 24 ? 14.969 23.953 -15.078 1 96.38 24 TYR B C 1
ATOM 3367 O O . TYR B 1 24 ? 16 23.938 -14.398 1 96.38 24 TYR B O 1
ATOM 3375 N N . ASN B 1 25 ? 14.812 23.297 -16.188 1 97.38 25 ASN B N 1
ATOM 3376 C CA . ASN B 1 25 ? 15.875 22.484 -16.781 1 97.38 25 ASN B CA 1
ATOM 3377 C C . ASN B 1 25 ? 16 22.734 -18.281 1 97.38 25 ASN B C 1
ATOM 3379 O O . ASN B 1 25 ? 15.75 21.828 -19.094 1 97.38 25 ASN B O 1
ATOM 3383 N N . PRO B 1 26 ? 16.562 23.875 -18.641 1 97.25 26 PRO B N 1
ATOM 3384 C CA . PRO B 1 26 ? 16.547 24.266 -20.047 1 97.25 26 PRO B CA 1
ATOM 3385 C C . PRO B 1 26 ? 17.312 23.297 -20.938 1 97.25 26 PRO B C 1
ATOM 3387 O O . PRO B 1 26 ? 17.109 23.266 -22.156 1 97.25 26 PRO B O 1
ATOM 3390 N N . GLU B 1 27 ? 18.172 22.469 -20.375 1 96.88 27 GLU B N 1
ATOM 3391 C CA . GLU B 1 27 ? 19.016 21.594 -21.188 1 96.88 27 GLU B CA 1
ATOM 3392 C C . GLU B 1 27 ? 18.438 20.188 -21.266 1 96.88 27 GLU B C 1
ATOM 3394 O O . GLU B 1 27 ? 19.031 19.281 -21.859 1 96.88 27 GLU B O 1
ATOM 3399 N N . TRP B 1 28 ? 17.234 20.016 -20.609 1 98.19 28 TRP B N 1
ATOM 3400 C CA . TRP B 1 28 ? 16.719 18.656 -20.578 1 98.19 28 TRP B CA 1
ATOM 3401 C C . TRP B 1 28 ? 16.406 18.156 -22 1 98.19 28 TRP B C 1
ATOM 3403 O O . TRP B 1 28 ? 16.062 18.953 -22.875 1 98.19 28 TRP B O 1
ATOM 3413 N N . LYS B 1 29 ? 16.594 16.812 -22.25 1 97.81 29 LYS B N 1
ATOM 3414 C CA . LYS B 1 29 ? 16.328 16.234 -23.562 1 97.81 29 LYS B CA 1
ATOM 3415 C C . LYS B 1 29 ? 15.32 15.086 -23.469 1 97.81 29 LYS B C 1
ATOM 3417 O O . LYS B 1 29 ? 14.617 14.789 -24.438 1 97.81 29 LYS B O 1
ATOM 3422 N N . MET B 1 30 ? 15.258 14.43 -22.344 1 97.94 30 MET B N 1
ATOM 3423 C CA . MET B 1 30 ? 14.367 13.289 -22.188 1 97.94 30 MET B CA 1
ATOM 3424 C C . MET B 1 30 ? 14 13.078 -20.719 1 97.94 30 MET B C 1
ATOM 3426 O O . MET B 1 30 ? 14.859 13.203 -19.844 1 97.94 30 MET B O 1
ATOM 3430 N N . ALA B 1 31 ? 12.75 12.867 -20.484 1 98.75 31 ALA B N 1
ATOM 3431 C CA . ALA B 1 31 ? 12.242 12.469 -19.172 1 98.75 31 ALA B CA 1
ATOM 3432 C C . ALA B 1 31 ? 11.586 11.086 -19.234 1 98.75 31 ALA B C 1
ATOM 3434 O O . ALA B 1 31 ? 11.07 10.688 -20.281 1 98.75 31 ALA B O 1
ATOM 3435 N N . VAL B 1 32 ? 11.633 10.383 -18.203 1 98.75 32 VAL B N 1
ATOM 3436 C CA . VAL B 1 32 ? 10.969 9.086 -18.109 1 98.75 32 VAL B CA 1
ATOM 3437 C C . VAL B 1 32 ? 10.195 8.984 -16.797 1 98.75 32 VAL B C 1
ATOM 3439 O O . VAL B 1 32 ? 10.695 9.375 -15.742 1 98.75 32 VAL B O 1
ATOM 3442 N N . ILE B 1 33 ? 8.969 8.562 -16.875 1 98.81 33 ILE B N 1
ATOM 3443 C CA . ILE B 1 33 ? 8.086 8.359 -15.734 1 98.81 33 ILE B CA 1
ATOM 3444 C C . ILE B 1 33 ? 7.809 6.867 -15.562 1 98.81 33 ILE B C 1
ATOM 3446 O O . ILE B 1 33 ? 7.414 6.188 -16.516 1 98.81 33 ILE B O 1
ATOM 3450 N N . PHE B 1 34 ? 8.016 6.402 -14.281 1 98.5 34 PHE B N 1
ATOM 3451 C CA . PHE B 1 34 ? 7.809 4.984 -14.008 1 98.5 34 PHE B CA 1
ATOM 3452 C C . PHE B 1 34 ? 6.637 4.781 -13.055 1 98.5 34 PHE B C 1
ATOM 3454 O O . PHE B 1 34 ? 5.914 3.787 -13.156 1 98.5 34 PHE B O 1
ATOM 3461 N N . SER B 1 35 ? 6.453 5.695 -12.078 1 98.25 35 SER B N 1
ATOM 3462 C CA . SER B 1 35 ? 5.441 5.5 -11.047 1 98.25 35 SER B CA 1
ATOM 3463 C C . SER B 1 35 ? 4.043 5.418 -11.656 1 98.25 35 SER B C 1
ATOM 3465 O O . SER B 1 35 ? 3.668 6.258 -12.477 1 98.25 35 SER B O 1
ATOM 3467 N N . LYS B 1 36 ? 3.244 4.457 -11.266 1 97.62 36 LYS B N 1
ATOM 3468 C CA . LYS B 1 36 ? 1.899 4.258 -11.797 1 97.62 36 LYS B CA 1
ATOM 3469 C C . LYS B 1 36 ? 1.028 5.488 -11.562 1 97.62 36 LYS B C 1
ATOM 3471 O O . LYS B 1 36 ? 0.2 5.84 -12.398 1 97.62 36 LYS B O 1
ATOM 3476 N N . ILE B 1 37 ? 1.24 6.188 -10.445 1 98.06 37 ILE B N 1
ATOM 3477 C CA . ILE B 1 37 ? 0.424 7.352 -10.125 1 98.06 37 ILE B CA 1
ATOM 3478 C C . ILE B 1 37 ? 0.751 8.492 -11.086 1 98.06 37 ILE B C 1
ATOM 3480 O O . ILE B 1 37 ? -0.146 9.203 -11.539 1 98.06 37 ILE B O 1
ATOM 3484 N N . ASN B 1 38 ? 2.055 8.68 -11.383 1 98.75 38 ASN B N 1
ATOM 3485 C CA . ASN B 1 38 ? 2.424 9.734 -12.32 1 98.75 38 ASN B CA 1
ATOM 3486 C C . ASN B 1 38 ? 2.062 9.359 -13.758 1 98.75 38 ASN B C 1
ATOM 3488 O O . ASN B 1 38 ? 1.705 10.227 -14.555 1 98.75 38 ASN B O 1
ATOM 3492 N N . ILE B 1 39 ? 2.162 8.078 -14.078 1 98.75 39 ILE B N 1
ATOM 3493 C CA . ILE B 1 39 ? 1.681 7.637 -15.383 1 98.75 39 ILE B CA 1
ATOM 3494 C C . ILE B 1 39 ? 0.189 7.938 -15.516 1 98.75 39 ILE B C 1
ATOM 3496 O O . ILE B 1 39 ? -0.26 8.453 -16.531 1 98.75 39 ILE B O 1
ATOM 3500 N N . TYR B 1 40 ? -0.565 7.664 -14.492 1 98.75 40 TYR B N 1
ATOM 3501 C CA . TYR B 1 40 ? -1.992 7.969 -14.516 1 98.75 40 TYR B CA 1
ATOM 3502 C C . TYR B 1 40 ? -2.229 9.453 -14.734 1 98.75 40 TYR B C 1
ATOM 3504 O O . TYR B 1 40 ? -3.107 9.844 -15.508 1 98.75 40 TYR B O 1
ATOM 3512 N N . TYR B 1 41 ? -1.446 10.281 -14.039 1 98.88 41 TYR B N 1
ATOM 3513 C CA . TYR B 1 41 ? -1.605 11.719 -14.18 1 98.88 41 TYR B CA 1
ATOM 3514 C C . TYR B 1 41 ? -1.469 12.148 -15.633 1 98.88 41 TYR B C 1
ATOM 3516 O O . TYR B 1 41 ? -2.305 12.891 -16.156 1 98.88 41 TYR B O 1
ATOM 3524 N N . PHE B 1 42 ? -0.494 11.602 -16.328 1 98.88 42 PHE B N 1
ATOM 3525 C CA . PHE B 1 42 ? -0.157 12.094 -17.656 1 98.88 42 PHE B CA 1
ATOM 3526 C C . PHE B 1 42 ? -0.978 11.375 -18.719 1 98.88 42 PHE B C 1
ATOM 3528 O O . PHE B 1 42 ? -1.159 11.891 -19.828 1 98.88 42 PHE B O 1
ATOM 3535 N N . THR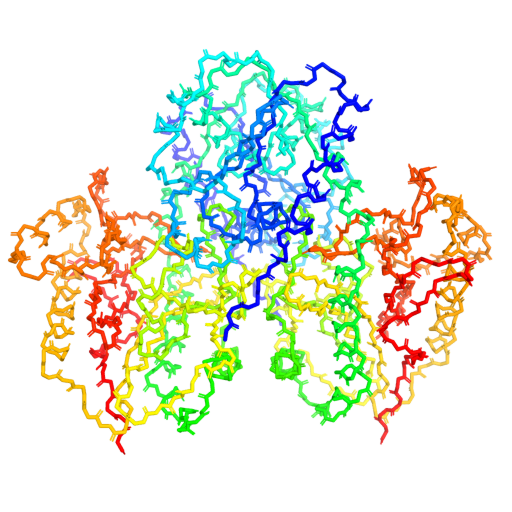 B 1 43 ? -1.468 10.133 -18.359 1 98.81 43 THR B N 1
ATOM 3536 C CA . THR B 1 43 ? -1.978 9.344 -19.469 1 98.81 43 THR B CA 1
ATOM 3537 C C . THR B 1 43 ? -3.383 8.828 -19.172 1 98.81 43 THR B C 1
ATOM 3539 O O . THR B 1 43 ? -4.062 8.312 -20.062 1 98.81 43 THR B O 1
ATOM 3542 N N . GLY B 1 44 ? -3.838 8.828 -17.938 1 98.56 44 GLY B N 1
ATOM 3543 C CA . GLY B 1 44 ? -5.199 8.461 -17.594 1 98.56 44 GLY B CA 1
ATOM 3544 C C . GLY B 1 44 ? -5.363 6.973 -17.328 1 98.56 44 GLY B C 1
ATOM 3545 O O . GLY B 1 44 ? -6.484 6.488 -17.188 1 98.56 44 GLY B O 1
ATOM 3546 N N . THR B 1 45 ? -4.254 6.191 -17.328 1 98 45 THR B N 1
ATOM 3547 C CA . THR B 1 45 ? -4.273 4.766 -17.031 1 98 45 THR B CA 1
ATOM 3548 C C . THR B 1 45 ? -3.07 4.379 -16.172 1 98 45 THR B C 1
ATOM 3550 O O . THR B 1 45 ? -2.104 5.141 -16.078 1 98 45 THR B O 1
ATOM 3553 N N . MET B 1 46 ? -3.197 3.252 -15.445 1 95.62 46 MET B N 1
ATOM 3554 C CA . MET B 1 46 ? -2.162 2.822 -14.508 1 95.62 46 MET B CA 1
ATOM 3555 C C . MET B 1 46 ? -1.58 1.475 -14.922 1 95.62 46 MET B C 1
ATOM 3557 O O . MET B 1 46 ? -1.615 0.515 -14.156 1 95.62 46 MET B O 1
ATOM 3561 N N . PRO B 1 47 ? -0.985 1.315 -16.078 1 96.38 47 PRO B N 1
ATOM 3562 C CA . PRO B 1 47 ? -0.368 0.044 -16.453 1 96.38 47 PRO B CA 1
ATOM 3563 C C . PRO B 1 47 ? 1.011 -0.156 -15.836 1 96.38 47 PRO B C 1
ATOM 3565 O O . PRO B 1 47 ? 1.555 0.766 -15.219 1 96.38 47 PRO B O 1
ATOM 3568 N N . GLU B 1 48 ? 1.529 -1.4 -15.82 1 96.12 48 GLU B N 1
ATOM 3569 C CA . GLU B 1 48 ? 2.963 -1.618 -15.648 1 96.12 48 GLU B CA 1
ATOM 3570 C C . GLU B 1 48 ? 3.734 -1.2 -16.906 1 96.12 48 GLU B C 1
ATOM 3572 O O . GLU B 1 48 ? 3.49 -1.722 -17.984 1 96.12 48 GLU B O 1
ATOM 3577 N N . GLY B 1 49 ? 4.555 -0.232 -16.766 1 97.25 49 GLY B N 1
ATOM 3578 C CA . GLY B 1 49 ? 5.289 0.273 -17.922 1 97.25 49 GLY B CA 1
ATOM 3579 C C . GLY B 1 49 ? 6.07 1.536 -17.625 1 97.25 49 GLY B C 1
ATOM 3580 O O . GLY B 1 49 ? 6.586 1.705 -16.516 1 97.25 49 GLY B O 1
ATOM 3581 N N . MET B 1 50 ? 6.336 2.338 -18.672 1 98.44 50 MET B N 1
ATOM 3582 C CA . MET B 1 50 ? 7.043 3.605 -18.531 1 98.44 50 MET B CA 1
ATOM 3583 C C . MET B 1 50 ? 6.555 4.617 -19.562 1 98.44 50 MET B C 1
ATOM 3585 O O . MET B 1 50 ? 6.125 4.234 -20.656 1 98.44 50 MET B O 1
ATOM 3589 N N . LEU B 1 51 ? 6.461 5.84 -19.234 1 98.88 51 LEU B N 1
ATOM 3590 C CA . LEU B 1 51 ? 6.18 6.949 -20.125 1 98.88 51 LEU B CA 1
ATOM 3591 C C . LEU B 1 51 ? 7.461 7.676 -20.516 1 98.88 51 LEU B C 1
ATOM 3593 O O . LEU B 1 51 ? 8.156 8.227 -19.656 1 98.88 51 LEU B O 1
ATOM 3597 N N . LEU B 1 52 ? 7.848 7.609 -21.781 1 98.62 52 LEU B N 1
ATOM 3598 C CA . LEU B 1 52 ? 9 8.336 -22.297 1 98.62 52 LEU B CA 1
ATOM 3599 C C . LEU B 1 52 ? 8.578 9.664 -22.922 1 98.62 52 LEU B C 1
ATOM 3601 O O . LEU B 1 52 ? 7.727 9.695 -23.812 1 98.62 52 LEU B O 1
ATOM 3605 N N . ILE B 1 53 ? 9.172 10.766 -22.484 1 98.56 53 ILE B N 1
ATOM 3606 C CA . ILE B 1 53 ? 8.836 12.102 -22.953 1 98.56 53 ILE B CA 1
ATOM 3607 C C . ILE B 1 53 ? 10.078 12.773 -23.531 1 98.56 53 ILE B C 1
ATOM 3609 O O . ILE B 1 53 ? 10.82 13.453 -22.812 1 98.56 53 ILE B O 1
ATOM 3613 N N . PRO B 1 54 ? 10.336 12.609 -24.812 1 97.38 54 PRO B N 1
ATOM 3614 C CA . PRO B 1 54 ? 11.367 13.422 -25.453 1 97.38 54 PRO B CA 1
ATOM 3615 C C . PRO B 1 54 ? 11.008 14.906 -25.469 1 97.38 54 PRO B C 1
ATOM 3617 O O . PRO B 1 54 ? 9.836 15.266 -25.609 1 97.38 54 PRO B O 1
ATOM 3620 N N . ARG B 1 55 ? 12.016 15.758 -25.391 1 96.5 55 ARG B N 1
ATOM 3621 C CA . ARG B 1 55 ? 11.805 17.203 -25.359 1 96.5 55 ARG B CA 1
ATOM 3622 C C . ARG B 1 55 ? 11.039 17.672 -26.578 1 96.5 55 ARG B C 1
ATOM 3624 O O . ARG B 1 55 ? 10.117 18.484 -26.469 1 96.5 55 ARG B O 1
ATOM 3631 N N . GLU B 1 56 ? 11.383 17.141 -27.75 1 91.44 56 GLU B N 1
ATOM 3632 C CA . GLU B 1 56 ? 10.875 17.703 -29 1 91.44 56 GLU B CA 1
ATOM 3633 C C . GLU B 1 56 ? 9.883 16.766 -29.672 1 91.44 56 GLU B C 1
ATOM 3635 O O . GLU B 1 56 ? 9.148 17.172 -30.578 1 91.44 56 GLU B O 1
ATOM 3640 N N . ASP B 1 57 ? 9.805 15.523 -29.312 1 93.62 57 ASP B N 1
ATOM 3641 C CA . ASP B 1 57 ? 8.953 14.539 -29.969 1 93.62 57 ASP B CA 1
ATOM 3642 C C . ASP B 1 57 ? 7.758 14.164 -29.094 1 93.62 57 ASP B C 1
ATOM 3644 O O . ASP B 1 57 ? 7.68 14.586 -27.938 1 93.62 57 ASP B O 1
ATOM 3648 N N . GLU B 1 58 ? 6.883 13.414 -29.703 1 95.81 58 GLU B N 1
ATOM 3649 C CA . GLU B 1 58 ? 5.695 12.961 -29 1 95.81 58 GLU B CA 1
ATOM 3650 C C . GLU B 1 58 ? 6.062 12 -27.859 1 95.81 58 GLU B C 1
ATOM 3652 O O . GLU B 1 58 ? 6.965 11.172 -28.016 1 95.81 58 GLU B O 1
ATOM 3657 N N . ALA B 1 59 ? 5.391 12.156 -26.734 1 98.38 59 ALA B N 1
ATOM 3658 C CA . ALA B 1 59 ? 5.547 11.219 -25.625 1 98.38 59 ALA B CA 1
ATOM 3659 C C . ALA B 1 59 ? 4.895 9.875 -25.953 1 98.38 59 ALA B C 1
ATOM 3661 O O . ALA B 1 59 ? 3.855 9.828 -26.609 1 98.38 59 ALA B O 1
ATOM 3662 N N . VAL B 1 60 ? 5.504 8.781 -25.5 1 98.62 60 VAL B N 1
ATOM 3663 C CA . VAL B 1 60 ? 4.977 7.441 -25.75 1 98.62 60 VAL B CA 1
ATOM 3664 C C . VAL B 1 60 ? 4.848 6.68 -24.438 1 98.62 60 VAL B C 1
ATOM 3666 O O . VAL B 1 60 ? 5.797 6.613 -23.656 1 98.62 60 VAL B O 1
ATOM 3669 N N . LEU B 1 61 ? 3.633 6.137 -24.172 1 98.81 61 LEU B N 1
ATOM 3670 C CA . LEU B 1 61 ? 3.43 5.203 -23.062 1 98.81 61 LEU B CA 1
ATOM 3671 C C . LEU B 1 61 ? 3.742 3.773 -23.5 1 98.81 61 LEU B C 1
ATOM 3673 O O . LEU B 1 61 ? 3.018 3.197 -24.312 1 98.81 61 LEU B O 1
ATOM 3677 N N . TRP B 1 62 ? 4.852 3.254 -23 1 98.75 62 TRP B N 1
ATOM 3678 C CA . TRP B 1 62 ? 5.219 1.862 -23.234 1 98.75 62 TRP B CA 1
ATOM 3679 C C . TRP B 1 62 ? 4.645 0.956 -22.141 1 98.75 62 TRP B C 1
ATOM 3681 O O . TRP B 1 62 ? 4.949 1.121 -20.969 1 98.75 62 TRP B O 1
ATOM 3691 N N . VAL B 1 63 ? 3.809 -0.041 -22.547 1 98.12 63 VAL B N 1
ATOM 3692 C CA . VAL B 1 63 ? 3.055 -0.843 -21.594 1 98.12 63 VAL B CA 1
ATOM 3693 C C . VAL B 1 63 ? 3.572 -2.279 -21.609 1 98.12 63 VAL B C 1
ATOM 3695 O O . VAL B 1 63 ? 3.607 -2.928 -22.656 1 98.12 63 VAL B O 1
ATOM 3698 N N . ARG B 1 64 ? 4.023 -2.729 -20.484 1 95.5 64 ARG B N 1
ATOM 3699 C CA . ARG B 1 64 ? 4.48 -4.105 -20.312 1 95.5 64 ARG B CA 1
ATOM 3700 C C . ARG B 1 64 ? 3.318 -5.031 -19.969 1 95.5 64 ARG B C 1
ATOM 3702 O O . ARG B 1 64 ? 3.223 -6.137 -20.5 1 95.5 64 ARG B O 1
ATOM 3709 N N . ARG B 1 65 ? 2.457 -4.645 -19.016 1 93.25 65 ARG B N 1
ATOM 3710 C CA . ARG B 1 65 ? 1.262 -5.398 -18.656 1 93.25 65 ARG B CA 1
ATOM 3711 C C . ARG B 1 65 ? 0.02 -4.516 -18.719 1 93.25 65 ARG B C 1
ATOM 3713 O O . ARG B 1 65 ? 0.057 -3.355 -18.297 1 93.25 65 ARG B O 1
ATOM 3720 N N . SER B 1 66 ? -1.102 -5.109 -19.266 1 91.31 66 SER B N 1
ATOM 3721 C CA . SER B 1 66 ? -2.428 -4.508 -19.344 1 91.31 66 SER B CA 1
ATOM 3722 C C . SER B 1 66 ? -2.514 -3.531 -20.516 1 91.31 66 SER B C 1
ATOM 3724 O O . SER B 1 66 ? -3.041 -2.426 -20.375 1 91.31 66 SER B O 1
ATOM 3726 N N . PHE B 1 67 ? -1.885 -3.908 -21.641 1 96.25 67 PHE B N 1
ATOM 3727 C CA . PHE B 1 67 ? -1.934 -3.064 -22.828 1 96.25 67 PHE B CA 1
ATOM 3728 C C . PHE B 1 67 ? -3.373 -2.834 -23.266 1 96.25 67 PHE B C 1
ATOM 3730 O O . PHE B 1 67 ? -3.779 -1.696 -23.516 1 96.25 67 PHE B O 1
ATOM 3737 N N . GLU B 1 68 ? -4.148 -3.869 -23.359 1 95.62 68 GLU B N 1
ATOM 3738 C CA . GLU B 1 68 ? -5.543 -3.775 -23.781 1 95.62 68 GLU B CA 1
ATOM 3739 C C . GLU B 1 68 ? -6.34 -2.854 -22.859 1 95.62 68 GLU B C 1
ATOM 3741 O O . GLU B 1 68 ? -7.129 -2.035 -23.328 1 95.62 68 GLU B O 1
ATOM 3746 N N . ARG B 1 69 ? -6.113 -2.996 -21.609 1 96.31 69 ARG B N 1
ATOM 3747 C CA . ARG B 1 69 ? -6.801 -2.139 -20.641 1 96.31 69 ARG B CA 1
ATOM 3748 C C . ARG B 1 69 ? -6.395 -0.681 -20.828 1 96.31 69 ARG B C 1
ATOM 3750 O O . ARG B 1 69 ? -7.234 0.218 -20.75 1 96.31 69 ARG B O 1
ATOM 3757 N N . ALA B 1 70 ? -5.082 -0.437 -20.984 1 97.81 70 ALA B N 1
ATOM 3758 C CA . ALA B 1 70 ? -4.605 0.927 -21.203 1 97.81 70 ALA B CA 1
ATOM 3759 C C . ALA B 1 70 ? -5.301 1.57 -22.406 1 97.81 70 ALA B C 1
ATOM 3761 O O . ALA B 1 70 ? -5.695 2.738 -22.344 1 97.81 70 ALA B O 1
ATOM 3762 N N . LYS B 1 71 ? -5.477 0.786 -23.438 1 97.19 71 LYS B N 1
ATOM 3763 C CA . LYS B 1 71 ? -6.152 1.284 -24.625 1 97.19 71 LYS B CA 1
ATOM 3764 C C . LYS B 1 71 ? -7.629 1.558 -24.344 1 97.19 71 LYS B C 1
ATOM 3766 O O . LYS B 1 71 ? -8.203 2.508 -24.891 1 97.19 71 LYS B O 1
ATOM 3771 N N . ASP B 1 72 ? -8.188 0.756 -23.531 1 96.25 72 ASP B N 1
ATOM 3772 C CA . ASP B 1 72 ? -9.602 0.879 -23.188 1 96.25 72 ASP B CA 1
ATOM 3773 C C . ASP B 1 72 ? -9.852 2.115 -22.328 1 96.25 72 ASP B C 1
ATOM 3775 O O . ASP B 1 72 ? -10.859 2.803 -22.484 1 96.25 72 ASP B O 1
ATOM 3779 N N . GLU B 1 73 ? -8.922 2.441 -21.438 1 96.62 73 GLU B N 1
ATOM 3780 C CA . GLU B 1 73 ? -9.219 3.391 -20.359 1 96.62 73 GLU B CA 1
ATOM 3781 C C . GLU B 1 73 ? -8.594 4.754 -20.641 1 96.62 73 GLU B C 1
ATOM 3783 O O . GLU B 1 73 ? -8.938 5.746 -20 1 96.62 73 GLU B O 1
ATOM 3788 N N . SER B 1 74 ? -7.703 4.863 -21.641 1 98.25 74 SER B N 1
ATOM 3789 C CA . SER B 1 74 ? -6.945 6.094 -21.828 1 98.25 74 SER B CA 1
ATOM 3790 C C . SER B 1 74 ? -7.191 6.699 -23.203 1 98.25 74 SER B C 1
ATOM 3792 O O . SER B 1 74 ? -7.297 5.973 -24.203 1 98.25 74 SER B O 1
ATOM 3794 N N . LEU B 1 75 ? -7.27 7.996 -23.25 1 98.44 75 LEU B N 1
ATOM 3795 C CA . LEU B 1 75 ? -7.352 8.719 -24.516 1 98.44 75 LEU B CA 1
ATOM 3796 C C . LEU B 1 75 ? -5.98 9.234 -24.938 1 98.44 75 LEU B C 1
ATOM 3798 O O . LEU B 1 75 ? -5.871 10 -25.891 1 98.44 75 LEU B O 1
ATOM 3802 N N . PHE B 1 76 ? -4.914 8.805 -24.172 1 98.56 76 PHE B N 1
ATOM 3803 C CA . PHE B 1 76 ? -3.555 9.195 -24.531 1 98.56 76 PHE B CA 1
ATOM 3804 C C . PHE B 1 76 ? -3.205 8.711 -25.922 1 98.56 76 PHE B C 1
ATOM 3806 O O . PHE B 1 76 ? -3.438 7.547 -26.266 1 98.56 76 PHE B O 1
ATOM 3813 N N . PRO B 1 77 ? -2.67 9.523 -26.75 1 97.31 77 PRO B N 1
ATOM 3814 C CA . PRO B 1 77 ? -2.613 9.234 -28.188 1 97.31 77 PRO B CA 1
ATOM 3815 C C . PRO B 1 77 ? -1.629 8.117 -28.516 1 97.31 77 PRO B C 1
ATOM 3817 O O . PRO B 1 77 ? -1.854 7.355 -29.469 1 97.31 77 PRO B O 1
ATOM 3820 N N . GLU B 1 78 ? -0.487 8.031 -27.844 1 98.25 78 GLU B N 1
ATOM 3821 C CA . GLU B 1 78 ? 0.568 7.102 -28.234 1 98.25 78 GLU B CA 1
ATOM 3822 C C . GLU B 1 78 ? 0.823 6.062 -27.156 1 98.25 78 GLU B C 1
ATOM 3824 O O . GLU B 1 78 ? 1.705 6.242 -26.312 1 98.25 78 GLU B O 1
ATOM 3829 N N . ILE B 1 79 ? 0.156 4.938 -27.234 1 98.69 79 ILE B N 1
ATOM 3830 C CA . ILE B 1 79 ? 0.326 3.799 -26.328 1 98.69 79 ILE B CA 1
ATOM 3831 C C . ILE B 1 79 ? 0.864 2.604 -27.125 1 98.69 79 ILE B C 1
ATOM 3833 O O . ILE B 1 79 ? 0.278 2.199 -28.125 1 98.69 79 ILE B O 1
ATOM 3837 N N . ARG B 1 80 ? 1.979 2.072 -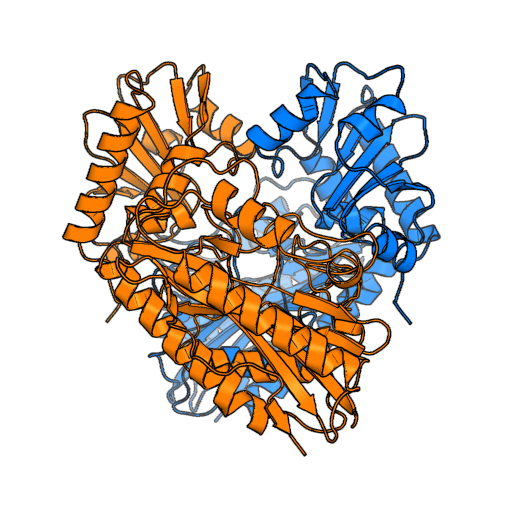26.688 1 98.56 80 ARG B N 1
ATOM 3838 C CA . ARG B 1 80 ? 2.625 0.963 -27.391 1 98.56 80 ARG B CA 1
ATOM 3839 C C . ARG B 1 80 ? 2.939 -0.176 -26.422 1 98.56 80 ARG B C 1
ATOM 3841 O O . ARG B 1 80 ? 3.256 0.061 -25.25 1 98.56 80 ARG B O 1
ATOM 3848 N N . PRO B 1 81 ? 2.855 -1.403 -26.844 1 97.25 81 PRO B N 1
ATOM 3849 C CA . PRO B 1 81 ? 3.215 -2.547 -26 1 97.25 81 PRO B CA 1
ATOM 3850 C C . PRO B 1 81 ? 4.723 -2.775 -25.938 1 97.25 81 PRO B C 1
ATOM 3852 O O . PRO B 1 81 ? 5.453 -2.404 -26.859 1 97.25 81 PRO B O 1
ATOM 3855 N N . MET B 1 82 ? 5.199 -3.293 -24.875 1 96.69 82 MET B N 1
ATOM 3856 C CA . MET B 1 82 ? 6.57 -3.789 -24.75 1 96.69 82 MET B CA 1
ATOM 3857 C C . MET B 1 82 ? 6.621 -5.031 -23.875 1 96.69 82 MET B C 1
ATOM 3859 O O . MET B 1 82 ? 5.805 -5.184 -22.953 1 96.69 82 MET B O 1
ATOM 3863 N N . ASN B 1 83 ? 7.582 -5.926 -24.109 1 93.12 83 ASN B N 1
ATOM 3864 C CA . ASN B 1 83 ? 7.863 -7.039 -23.203 1 93.12 83 ASN B CA 1
ATOM 3865 C C . ASN B 1 83 ? 9 -6.707 -22.25 1 93.12 83 ASN B C 1
ATOM 3867 O O . ASN B 1 83 ? 9.047 -7.238 -21.125 1 93.12 83 ASN B O 1
ATOM 3871 N N . SER B 1 84 ? 9.891 -5.945 -22.766 1 94.5 84 SER B N 1
ATOM 3872 C CA . SER B 1 84 ? 11.047 -5.473 -22 1 94.5 84 SER B CA 1
ATOM 3873 C C . SER B 1 84 ? 11.523 -4.113 -22.5 1 94.5 84 SER B C 1
ATOM 3875 O O . SER B 1 84 ? 11.07 -3.637 -23.547 1 94.5 84 SER B O 1
ATOM 3877 N N . TYR B 1 85 ? 12.422 -3.512 -21.75 1 96.94 85 TYR B N 1
ATOM 3878 C CA . TYR B 1 85 ? 12.969 -2.219 -22.156 1 96.94 85 TYR B CA 1
ATOM 3879 C C . TYR B 1 85 ? 13.641 -2.309 -23.516 1 96.94 85 TYR B C 1
ATOM 3881 O O . TYR B 1 85 ? 13.695 -1.325 -24.266 1 96.94 85 TYR B O 1
ATOM 3889 N N . ARG B 1 86 ? 14.148 -3.5 -23.859 1 95.62 86 ARG B N 1
ATOM 3890 C CA . ARG B 1 86 ? 14.82 -3.73 -25.141 1 95.62 86 ARG B CA 1
ATOM 3891 C C . ARG B 1 86 ? 13.883 -3.428 -26.312 1 95.62 86 ARG B C 1
ATOM 3893 O O . ARG B 1 86 ? 14.32 -2.93 -27.344 1 95.62 86 ARG B O 1
ATOM 3900 N N . ASP B 1 87 ? 12.609 -3.701 -26.125 1 96.31 87 ASP B N 1
ATOM 3901 C CA . ASP B 1 87 ? 11.625 -3.48 -27.188 1 96.31 87 ASP B CA 1
ATOM 3902 C C . ASP B 1 87 ? 11.414 -1.989 -27.438 1 96.31 87 ASP B C 1
ATOM 3904 O O . ASP B 1 87 ? 11.117 -1.581 -28.562 1 96.31 87 ASP B O 1
ATOM 3908 N N . ALA B 1 88 ? 11.539 -1.2 -26.422 1 96.31 88 ALA B N 1
ATOM 3909 C CA . ALA B 1 88 ? 11.203 0.218 -26.484 1 96.31 88 ALA B CA 1
ATOM 3910 C C . ALA B 1 88 ? 12.367 1.036 -27.031 1 96.31 88 ALA B C 1
ATOM 3912 O O . ALA B 1 88 ? 12.164 1.98 -27.797 1 96.31 88 ALA B O 1
ATOM 3913 N N . VAL B 1 89 ? 13.625 0.633 -26.672 1 96.12 89 VAL B N 1
ATOM 3914 C CA . VAL B 1 89 ? 14.797 1.464 -26.953 1 96.12 89 VAL B CA 1
ATOM 3915 C C . VAL B 1 89 ? 14.977 1.621 -28.453 1 96.12 89 VAL B C 1
ATOM 3917 O O . VAL B 1 89 ? 15.461 2.654 -28.922 1 96.12 89 VAL B O 1
ATOM 3920 N N . GLY B 1 90 ? 14.586 0.645 -29.234 1 92.44 90 GLY B N 1
ATOM 3921 C CA . GLY B 1 90 ? 14.75 0.659 -30.688 1 92.44 90 GLY B CA 1
ATOM 3922 C C . GLY B 1 90 ? 14.008 1.796 -31.359 1 92.44 90 GLY B C 1
ATOM 3923 O O . GLY B 1 90 ? 14.32 2.168 -32.5 1 92.44 90 GLY B O 1
ATOM 3924 N N . SER B 1 91 ? 13.07 2.334 -30.672 1 93.25 91 SER B N 1
ATOM 3925 C CA . SER B 1 91 ? 12.25 3.402 -31.234 1 93.25 91 SER B CA 1
ATOM 3926 C C . SER B 1 91 ? 12.922 4.762 -31.062 1 93.25 91 SER B C 1
ATOM 3928 O O . SER B 1 91 ? 12.406 5.773 -31.547 1 93.25 91 SER B O 1
ATOM 3930 N N . TYR B 1 92 ? 14.109 4.738 -30.438 1 92.88 92 TYR B N 1
ATOM 3931 C CA . TYR B 1 92 ? 14.797 5.996 -30.156 1 92.88 92 TYR B CA 1
ATOM 3932 C C . TYR B 1 92 ? 16.219 5.973 -30.703 1 92.88 92 TYR B C 1
ATOM 3934 O O . TYR B 1 92 ? 16.984 5.039 -30.422 1 92.88 92 TYR B O 1
ATOM 3942 N N . GLN B 1 93 ? 16.703 6.793 -31.594 1 85.31 93 GLN B N 1
ATOM 3943 C CA . GLN B 1 93 ? 18 6.777 -32.281 1 85.31 93 GLN B CA 1
ATOM 3944 C C . GLN B 1 93 ? 19.031 7.609 -31.516 1 85.31 93 GLN B C 1
ATOM 3946 O O . GLN B 1 93 ? 20.203 7.25 -31.469 1 85.31 93 GLN B O 1
ATOM 3951 N N . ASN B 1 94 ? 18.719 8.695 -30.875 1 87.44 94 ASN B N 1
ATOM 3952 C CA . ASN B 1 94 ? 19.656 9.609 -30.234 1 87.44 94 ASN B CA 1
ATOM 3953 C C . ASN B 1 94 ? 19.297 9.844 -28.766 1 87.44 94 ASN B C 1
ATOM 3955 O O . ASN B 1 94 ? 18.797 10.906 -28.406 1 87.44 94 ASN B O 1
ATOM 3959 N N . LEU B 1 95 ? 19.812 8.797 -28.031 1 94.31 95 LEU B N 1
ATOM 3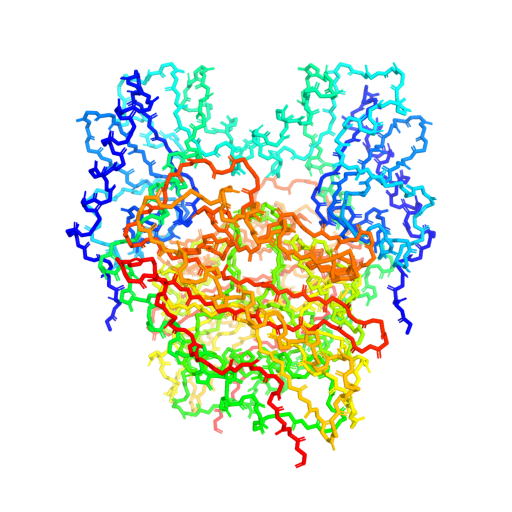960 C CA . LEU B 1 95 ? 19.562 8.953 -26.609 1 94.31 95 LEU B CA 1
ATOM 3961 C C . LEU B 1 95 ? 20.531 9.953 -25.984 1 94.31 95 LEU B C 1
ATOM 3963 O O . LEU B 1 95 ? 21.734 9.906 -26.266 1 94.31 95 LEU B O 1
ATOM 3967 N N . PRO B 1 96 ? 20.031 10.898 -25.234 1 96.19 96 PRO B N 1
ATOM 3968 C CA . PRO B 1 96 ? 20.922 11.844 -24.547 1 96.19 96 PRO B CA 1
ATOM 3969 C C . PRO B 1 96 ? 21.766 11.188 -23.453 1 96.19 96 PRO B C 1
ATOM 3971 O O . PRO B 1 96 ? 21.484 10.055 -23.062 1 96.19 96 PRO B O 1
ATOM 3974 N N . ASP B 1 97 ? 22.781 11.93 -22.984 1 96.69 97 ASP B N 1
ATOM 3975 C CA . ASP B 1 97 ? 23.641 11.445 -21.891 1 96.69 97 ASP B CA 1
ATOM 3976 C C . ASP B 1 97 ? 22.891 11.484 -20.562 1 96.69 97 ASP B C 1
ATOM 3978 O O . ASP B 1 97 ? 23.172 10.68 -19.672 1 96.69 97 ASP B O 1
ATOM 3982 N N . THR B 1 98 ? 21.984 12.492 -20.469 1 98 98 THR B N 1
ATOM 3983 C CA . THR B 1 98 ? 21.312 12.734 -19.188 1 98 98 THR B CA 1
ATOM 3984 C C . THR B 1 98 ? 19.812 12.445 -19.312 1 98 98 THR B C 1
ATOM 3986 O O . THR B 1 98 ? 19.156 12.914 -20.234 1 98 98 THR B O 1
ATOM 3989 N N . VAL B 1 99 ? 19.25 11.641 -18.422 1 98.31 99 VAL B N 1
ATOM 3990 C CA . VAL B 1 99 ? 17.812 11.398 -18.344 1 98.31 99 VAL B CA 1
ATOM 3991 C C . VAL B 1 99 ? 17.266 11.984 -17.047 1 98.31 99 VAL B C 1
ATOM 3993 O O . VAL B 1 99 ? 17.938 11.953 -16 1 98.31 99 VAL B O 1
ATOM 3996 N N . TYR B 1 100 ? 16.109 12.641 -17.109 1 98.75 100 TYR B N 1
ATOM 3997 C CA . TYR B 1 100 ? 15.383 13.102 -15.93 1 98.75 100 TYR B CA 1
ATOM 3998 C C . TYR B 1 100 ? 14.328 12.086 -15.492 1 98.75 100 TYR B C 1
ATOM 4000 O O . TYR B 1 100 ? 13.508 11.656 -16.297 1 98.75 100 TYR B O 1
ATOM 4008 N N . LEU B 1 101 ? 14.336 11.594 -14.266 1 98.69 101 LEU B N 1
ATOM 4009 C CA . LEU B 1 101 ? 13.352 10.625 -13.789 1 98.69 101 LEU B CA 1
ATOM 4010 C C . LEU B 1 101 ? 13.055 10.844 -12.312 1 98.69 101 LEU B C 1
ATOM 4012 O O . LEU B 1 101 ? 13.602 11.758 -11.688 1 98.69 101 LEU B O 1
ATOM 4016 N N . GLU B 1 102 ? 12.109 10.141 -11.75 1 98.56 102 GLU B N 1
ATOM 4017 C CA . GLU B 1 102 ? 11.695 10.258 -10.359 1 98.56 102 GLU B CA 1
ATOM 4018 C C . GLU B 1 102 ? 12.688 9.562 -9.43 1 98.56 102 GLU B C 1
ATOM 4020 O O . GLU B 1 102 ? 12.5 8.406 -9.055 1 98.56 102 GLU B O 1
ATOM 4025 N N . THR B 1 103 ? 13.641 10.297 -8.953 1 98.69 103 THR B N 1
ATOM 4026 C CA . THR B 1 103 ? 14.727 9.703 -8.172 1 98.69 103 THR B CA 1
ATOM 4027 C C . THR B 1 103 ? 14.242 9.336 -6.773 1 98.69 103 THR B C 1
ATOM 4029 O O . THR B 1 103 ? 14.867 8.523 -6.094 1 98.69 103 THR B O 1
ATOM 4032 N N . GLU B 1 104 ? 13.141 9.93 -6.293 1 98.31 104 GLU B N 1
ATOM 4033 C CA . GLU B 1 104 ? 12.562 9.594 -4.992 1 98.31 104 GLU B CA 1
ATOM 4034 C C . GLU B 1 104 ? 11.75 8.312 -5.062 1 98.31 104 GLU B C 1
ATOM 4036 O O . GLU B 1 104 ? 11.344 7.766 -4.035 1 98.31 104 GLU B O 1
ATOM 4041 N N . PHE B 1 105 ? 11.555 7.793 -6.242 1 98.31 105 PHE B N 1
ATOM 4042 C CA . PHE B 1 105 ? 10.695 6.637 -6.465 1 98.31 105 PHE B CA 1
ATOM 4043 C C . PHE B 1 105 ? 11.492 5.469 -7.031 1 98.31 105 PHE B C 1
ATOM 4045 O O . PHE B 1 105 ? 11.352 4.332 -6.574 1 98.31 105 PHE B O 1
ATOM 4052 N N . VAL B 1 106 ? 12.344 5.641 -7.992 1 98.69 106 VAL B N 1
ATOM 4053 C CA . VAL B 1 106 ? 13 4.59 -8.766 1 98.69 106 VAL B CA 1
ATOM 4054 C C . VAL B 1 106 ? 14.102 3.941 -7.93 1 98.69 106 VAL B C 1
ATOM 4056 O O . VAL B 1 106 ? 15.094 4.59 -7.586 1 98.69 106 VAL B O 1
ATOM 4059 N N . PRO B 1 107 ? 13.977 2.629 -7.629 1 98.62 107 PRO B N 1
ATOM 4060 C CA . PRO B 1 107 ? 15.023 1.918 -6.898 1 98.62 107 PRO B CA 1
ATOM 4061 C C . PRO B 1 107 ? 16.328 1.802 -7.688 1 98.62 107 PRO B C 1
ATOM 4063 O O . PRO B 1 107 ? 16.297 1.79 -8.922 1 98.62 107 PRO B O 1
ATOM 4066 N N . ILE B 1 108 ? 17.359 1.582 -6.98 1 98.44 108 ILE B N 1
ATOM 4067 C CA . ILE B 1 108 ? 18.688 1.479 -7.574 1 98.44 108 ILE B CA 1
ATOM 4068 C C . ILE B 1 108 ? 18.703 0.364 -8.617 1 98.44 108 ILE B C 1
ATOM 4070 O O . ILE B 1 108 ? 19.125 0.581 -9.758 1 98.44 108 ILE B O 1
ATOM 4074 N N . ALA B 1 109 ? 18.172 -0.793 -8.25 1 98.44 109 ALA B N 1
ATOM 4075 C CA . ALA B 1 109 ? 18.219 -1.95 -9.141 1 98.44 109 ALA B CA 1
ATOM 4076 C C . ALA B 1 109 ? 17.344 -1.741 -10.367 1 98.44 109 ALA B C 1
ATOM 4078 O O . ALA B 1 109 ? 17.672 -2.197 -11.469 1 98.44 109 ALA B O 1
ATOM 4079 N N . MET B 1 110 ? 16.188 -1.13 -10.18 1 97.75 110 MET B N 1
ATOM 4080 C CA . MET B 1 110 ? 15.305 -0.847 -11.297 1 97.75 110 MET B CA 1
ATOM 4081 C C . MET B 1 110 ? 15.984 0.056 -12.32 1 97.75 110 MET B C 1
ATOM 4083 O O . MET B 1 110 ? 15.891 -0.182 -13.531 1 97.75 110 MET B O 1
ATOM 4087 N N . PHE B 1 111 ? 16.625 1.126 -11.922 1 97.88 111 PHE B N 1
ATOM 4088 C CA . PHE B 1 111 ? 17.328 2.027 -12.82 1 97.88 111 PHE B CA 1
ATOM 4089 C C . PHE B 1 111 ? 18.438 1.287 -13.562 1 97.88 111 PHE B C 1
ATOM 4091 O O . PHE B 1 111 ? 18.656 1.524 -14.75 1 97.88 111 PHE B O 1
ATOM 4098 N N . GLN B 1 112 ? 19.172 0.395 -12.805 1 97.69 112 GLN B N 1
ATOM 4099 C CA . GLN B 1 112 ? 20.25 -0.365 -13.422 1 97.69 112 GLN B CA 1
ATOM 4100 C C . GLN B 1 112 ? 19.734 -1.23 -14.562 1 97.69 112 GLN B C 1
ATOM 4102 O O . GLN B 1 112 ? 20.359 -1.307 -15.625 1 97.69 112 GLN B O 1
ATOM 4107 N N . ARG B 1 113 ? 18.594 -1.896 -14.367 1 97.31 113 ARG B N 1
ATOM 4108 C CA . ARG B 1 113 ? 17.984 -2.699 -15.422 1 97.31 113 ARG B CA 1
ATOM 4109 C C . ARG B 1 113 ? 17.578 -1.83 -16.609 1 97.31 113 ARG B C 1
ATOM 4111 O O . ARG B 1 113 ? 17.766 -2.215 -17.766 1 97.31 113 ARG B O 1
ATOM 4118 N N . PHE B 1 114 ? 17 -0.669 -16.297 1 98 114 PHE B N 1
ATOM 4119 C CA . PHE B 1 114 ? 16.594 0.29 -17.328 1 98 114 PHE B CA 1
ATOM 4120 C C . PHE B 1 114 ? 17.812 0.773 -18.109 1 98 114 PHE B C 1
ATOM 4122 O O . PHE B 1 114 ? 17.797 0.812 -19.344 1 98 114 PHE B O 1
ATOM 4129 N N . GLN B 1 115 ? 18.891 1.074 -17.422 1 97.5 115 GLN B N 1
ATOM 4130 C CA . GLN B 1 115 ? 20.109 1.649 -17.984 1 97.5 115 GLN B CA 1
ATOM 4131 C C . GLN B 1 115 ? 20.812 0.656 -18.891 1 97.5 115 GLN B C 1
ATOM 4133 O O . GLN B 1 115 ? 21.547 1.055 -19.812 1 97.5 115 GLN B O 1
ATOM 4138 N N . LYS B 1 116 ? 20.641 -0.623 -18.672 1 97.12 116 LYS B N 1
ATOM 4139 C CA . LYS B 1 116 ? 21.234 -1.656 -19.516 1 97.12 116 LYS B CA 1
ATOM 4140 C C . LYS B 1 116 ? 20.828 -1.471 -20.984 1 97.12 116 LYS B C 1
ATOM 4142 O O . LYS B 1 116 ? 21.641 -1.727 -21.875 1 97.12 116 LYS B O 1
ATOM 4147 N N . TYR B 1 117 ? 19.641 -1.033 -21.203 1 96.75 117 TYR B N 1
ATOM 4148 C CA . TYR B 1 117 ? 19.125 -0.889 -22.562 1 96.75 117 TYR B CA 1
ATOM 4149 C C . TYR B 1 117 ? 19.094 0.577 -22.984 1 96.75 117 TYR B C 1
ATOM 4151 O O . TYR B 1 117 ? 19.25 0.898 -24.156 1 96.75 117 TYR B O 1
ATOM 4159 N N . PHE B 1 118 ? 18.844 1.445 -21.969 1 97.5 118 PHE B N 1
ATOM 4160 C CA . PHE B 1 118 ? 18.953 2.887 -22.156 1 97.5 118 PHE B CA 1
ATOM 4161 C C . PHE B 1 118 ? 20.203 3.436 -21.5 1 97.5 118 PHE B C 1
ATOM 4163 O O . PHE B 1 118 ? 20.156 3.961 -20.391 1 97.5 118 PHE B O 1
ATOM 4170 N N . PRO B 1 119 ? 21.344 3.4 -22.219 1 95.44 119 PRO B N 1
ATOM 4171 C CA . PRO B 1 119 ? 22.641 3.621 -21.578 1 95.44 119 PRO B CA 1
ATOM 4172 C C . PRO B 1 119 ? 22.906 5.094 -21.266 1 95.44 119 PRO B C 1
ATOM 4174 O O . PRO B 1 119 ? 23.938 5.637 -21.656 1 95.44 119 PRO B O 1
ATOM 4177 N N . PHE B 1 120 ? 21.938 5.715 -20.547 1 95.88 120 PHE B N 1
ATOM 4178 C CA . PHE B 1 120 ? 22.141 7.059 -20.031 1 95.88 120 PHE B CA 1
ATOM 4179 C C . PHE B 1 120 ? 23.328 7.094 -19.078 1 95.88 120 PHE B C 1
ATOM 4181 O O . PHE B 1 120 ? 23.547 6.16 -18.297 1 95.88 120 PHE B O 1
ATOM 4188 N N . LYS B 1 121 ? 24.062 8.211 -19.094 1 95.75 121 LYS B N 1
ATOM 4189 C CA . LYS B 1 121 ? 25.25 8.344 -18.25 1 95.75 121 LYS B CA 1
ATOM 4190 C C . LYS B 1 121 ? 24.922 9.047 -16.938 1 95.75 121 LYS B C 1
ATOM 4192 O O . LYS B 1 121 ? 25.547 8.773 -15.906 1 95.75 121 LYS B O 1
ATOM 4197 N N . ASN B 1 122 ? 23.984 10.008 -17.031 1 96.94 122 ASN B N 1
ATOM 4198 C CA . ASN B 1 122 ? 23.625 10.82 -15.867 1 96.94 122 ASN B CA 1
ATOM 4199 C C . ASN B 1 122 ? 22.125 10.797 -15.594 1 96.94 122 ASN B C 1
ATOM 4201 O O . ASN B 1 122 ? 21.328 10.68 -16.531 1 96.94 122 ASN B O 1
ATOM 4205 N N . VAL B 1 123 ? 21.812 10.852 -14.281 1 98 123 VAL B N 1
ATOM 4206 C CA . VAL B 1 123 ? 20.422 10.914 -13.844 1 98 123 VAL B CA 1
ATOM 4207 C C . VAL B 1 123 ? 20.188 12.219 -13.086 1 98 123 VAL B C 1
ATOM 4209 O O . VAL B 1 123 ? 21 12.602 -12.234 1 98 123 VAL B O 1
ATOM 4212 N N . LYS B 1 124 ? 19.172 12.93 -13.422 1 98.38 124 LYS B N 1
ATOM 4213 C CA . LYS B 1 124 ? 18.734 14.109 -12.695 1 98.38 124 LYS B CA 1
ATOM 4214 C C . LYS B 1 124 ? 17.281 13.969 -12.234 1 98.38 124 LYS B C 1
ATOM 4216 O O . LYS B 1 124 ? 16.484 13.258 -12.867 1 98.38 124 LYS B O 1
ATOM 4221 N N . PRO B 1 125 ? 16.906 14.586 -11.117 1 98.44 125 PRO B N 1
ATOM 4222 C CA . PRO B 1 125 ? 15.586 14.375 -10.523 1 98.44 125 PRO B CA 1
ATOM 4223 C C . PRO B 1 125 ? 14.484 15.148 -11.242 1 98.44 125 PRO B C 1
ATOM 4225 O O . PRO B 1 125 ? 14.695 16.281 -11.672 1 98.44 125 PRO B O 1
ATOM 4228 N N . LEU B 1 126 ? 13.328 14.484 -11.375 1 97.81 126 LEU B N 1
ATOM 4229 C CA . LEU B 1 126 ? 12.094 15.078 -11.875 1 97.81 126 LEU B CA 1
ATOM 4230 C C . LEU B 1 126 ? 11.141 15.391 -10.719 1 97.81 126 LEU B C 1
ATOM 4232 O O . LEU B 1 126 ? 10.109 16.047 -10.922 1 97.81 126 LEU B O 1
ATOM 4236 N N . ASP B 1 127 ? 11.469 15.055 -9.57 1 98.12 127 ASP B N 1
ATOM 4237 C CA . ASP B 1 127 ? 10.539 14.953 -8.445 1 98.12 127 ASP B CA 1
ATOM 4238 C C . ASP B 1 127 ? 9.914 16.312 -8.133 1 98.12 127 ASP B C 1
ATOM 4240 O O . ASP B 1 127 ? 8.695 16.422 -7.996 1 98.12 127 ASP B O 1
ATOM 4244 N N . MET B 1 128 ? 10.711 17.359 -8.109 1 97.19 128 MET B N 1
ATOM 4245 C CA . MET B 1 128 ? 10.219 18.688 -7.758 1 97.19 128 MET B CA 1
ATOM 4246 C C . MET B 1 128 ? 9.32 19.234 -8.852 1 97.19 128 MET B C 1
ATOM 4248 O O . MET B 1 128 ? 8.32 19.891 -8.57 1 97.19 128 MET B O 1
ATOM 4252 N N . VAL B 1 129 ? 9.664 18.969 -10.125 1 98.12 129 VAL B N 1
ATOM 4253 C CA . VAL B 1 129 ? 8.875 19.453 -11.25 1 98.12 129 VAL B CA 1
ATOM 4254 C C . VAL B 1 129 ? 7.484 18.812 -11.203 1 98.12 129 VAL B C 1
ATOM 4256 O O . VAL B 1 129 ? 6.473 19.516 -11.352 1 98.12 129 VAL B O 1
ATOM 4259 N N . ILE B 1 130 ? 7.422 17.547 -10.969 1 98.44 130 ILE B N 1
ATOM 4260 C CA . ILE B 1 130 ? 6.152 16.828 -10.938 1 98.44 130 ILE B CA 1
ATOM 4261 C C . ILE B 1 130 ? 5.332 17.281 -9.734 1 98.44 130 ILE B C 1
ATOM 4263 O O . ILE B 1 130 ? 4.121 17.5 -9.844 1 98.44 130 ILE B O 1
ATOM 4267 N N . ALA B 1 131 ? 6 17.484 -8.57 1 98.25 131 ALA B N 1
ATOM 4268 C CA . ALA B 1 131 ? 5.312 17.938 -7.371 1 98.25 131 ALA B CA 1
ATOM 4269 C C . ALA B 1 131 ? 4.676 19.312 -7.598 1 98.25 131 ALA B C 1
ATOM 4271 O O . ALA B 1 131 ? 3.521 19.531 -7.223 1 98.25 131 ALA B O 1
ATOM 4272 N N . LYS B 1 132 ? 5.414 20.219 -8.211 1 98.06 132 LYS B N 1
ATOM 4273 C CA . LYS B 1 132 ? 4.91 21.562 -8.484 1 98.06 132 LYS B CA 1
ATOM 4274 C C . LYS B 1 132 ? 3.76 21.531 -9.492 1 98.06 132 LYS B C 1
ATOM 4276 O O . LYS B 1 132 ? 2.754 22.219 -9.32 1 98.06 132 LYS B O 1
ATOM 4281 N N . LEU B 1 133 ? 3.943 20.719 -10.484 1 98.38 133 LEU B N 1
ATOM 4282 C CA . LEU B 1 133 ? 2.924 20.562 -11.516 1 98.38 133 LEU B CA 1
ATOM 4283 C C . LEU B 1 133 ? 1.607 20.078 -10.914 1 98.38 133 LEU B C 1
ATOM 4285 O O . LEU B 1 133 ? 0.553 20.672 -11.172 1 98.38 133 LEU B O 1
ATOM 4289 N N . ARG B 1 134 ? 1.669 19.094 -10.047 1 98.69 134 ARG B N 1
ATOM 4290 C CA . ARG B 1 134 ? 0.479 18.469 -9.477 1 98.69 134 ARG B CA 1
ATOM 4291 C C . ARG B 1 134 ? -0.097 19.328 -8.352 1 98.69 134 ARG B C 1
ATOM 4293 O O . ARG B 1 134 ? -1.233 19.109 -7.922 1 98.69 134 ARG B O 1
ATOM 4300 N N . SER B 1 135 ? 0.688 20.266 -7.84 1 98.69 135 SER B N 1
ATOM 4301 C CA . SER B 1 135 ? 0.234 21.094 -6.719 1 98.69 135 SER B CA 1
ATOM 4302 C C . SER B 1 135 ? -0.871 22.047 -7.148 1 98.69 135 SER B C 1
ATOM 4304 O O . SER B 1 135 ? -1.67 22.484 -6.324 1 98.69 135 SER B O 1
ATOM 4306 N N . VAL B 1 136 ? -0.916 22.406 -8.414 1 98.69 136 VAL B N 1
ATOM 4307 C CA . VAL B 1 136 ? -1.966 23.281 -8.938 1 98.69 136 VAL B CA 1
ATOM 4308 C C . VAL B 1 136 ? -2.977 22.438 -9.727 1 98.69 136 VAL B C 1
ATOM 4310 O O . VAL B 1 136 ? -2.656 21.906 -10.789 1 98.69 136 VAL B O 1
ATOM 4313 N N . LYS B 1 137 ? -4.18 22.406 -9.258 1 98.81 137 LYS B N 1
ATOM 4314 C CA . LYS B 1 137 ? -5.203 21.562 -9.859 1 98.81 137 LYS B CA 1
ATOM 4315 C C . LYS B 1 137 ? -5.934 22.297 -10.984 1 98.81 137 LYS B C 1
ATOM 4317 O O . LYS B 1 137 ? -6.195 23.5 -10.883 1 98.81 137 LYS B O 1
ATOM 4322 N N . SER B 1 138 ? -6.238 21.562 -12.039 1 98.62 138 SER B N 1
ATOM 4323 C CA . SER B 1 138 ? -7.137 22.062 -13.078 1 98.62 138 SER B CA 1
ATOM 4324 C C . SER B 1 138 ? -8.586 22.031 -12.609 1 98.62 138 SER B C 1
ATOM 4326 O O . SER B 1 138 ? -8.898 21.484 -11.547 1 98.62 138 SER B O 1
ATOM 4328 N N . SER B 1 139 ? -9.453 22.656 -13.461 1 98.44 139 SER B N 1
ATOM 4329 C CA . SER B 1 139 ? -10.883 22.609 -13.164 1 98.44 139 SER B CA 1
ATOM 4330 C C . SER B 1 139 ? -11.391 21.172 -13.133 1 98.44 139 SER B C 1
ATOM 4332 O O . SER B 1 139 ? -12.25 20.828 -12.32 1 98.44 139 SER B O 1
ATOM 4334 N N . TYR B 1 140 ? -10.883 20.344 -14.031 1 98.44 140 TYR B N 1
ATOM 4335 C CA . TYR B 1 140 ? -11.242 18.938 -14.07 1 98.44 140 TYR B CA 1
ATOM 4336 C C . TYR B 1 140 ? -10.914 18.25 -12.75 1 98.44 140 TYR B C 1
ATOM 4338 O O . TYR B 1 140 ? -11.742 17.531 -12.188 1 98.44 140 TYR B O 1
ATOM 4346 N N . GLU B 1 141 ? -9.734 18.484 -12.242 1 98.81 141 GLU B N 1
ATOM 4347 C CA . GLU B 1 141 ? -9.281 17.891 -10.992 1 98.81 141 GLU B CA 1
ATOM 4348 C C . GLU B 1 141 ? -10.094 18.406 -9.805 1 98.81 141 GLU B C 1
ATOM 4350 O O . GLU B 1 141 ? -10.461 17.641 -8.914 1 98.81 141 GLU B O 1
ATOM 4355 N N . LEU B 1 142 ? -10.344 19.641 -9.797 1 98.88 142 LEU B N 1
ATOM 4356 C CA . LEU B 1 142 ? -11.07 20.266 -8.695 1 98.88 142 LEU B CA 1
ATOM 4357 C C . LEU B 1 142 ? -12.469 19.688 -8.57 1 98.88 142 LEU B C 1
ATOM 4359 O O . LEU B 1 142 ? -12.984 19.516 -7.461 1 98.88 142 LEU B O 1
ATOM 4363 N N . GLU B 1 143 ? -13.078 19.438 -9.688 1 98.69 143 GLU B N 1
ATOM 4364 C CA . GLU B 1 143 ? -14.406 18.844 -9.641 1 98.69 143 GLU B CA 1
ATOM 4365 C C . GLU B 1 143 ? -14.391 17.484 -8.953 1 98.69 143 GLU B C 1
ATOM 4367 O O . GLU B 1 143 ? -15.289 17.156 -8.172 1 98.69 143 GLU B O 1
ATOM 4372 N N . ILE B 1 144 ? -13.406 16.703 -9.211 1 98.75 144 ILE B N 1
ATOM 4373 C CA . ILE B 1 144 ? -13.273 15.383 -8.617 1 98.75 144 ILE B CA 1
ATOM 4374 C C . ILE B 1 144 ? -12.969 15.508 -7.129 1 98.75 144 ILE B C 1
ATOM 4376 O O . ILE B 1 144 ? -13.555 14.797 -6.305 1 98.75 144 ILE B O 1
ATOM 4380 N N . VAL B 1 145 ? -12.062 16.406 -6.773 1 98.81 145 VAL B N 1
ATOM 4381 C CA . VAL B 1 145 ? -11.695 16.609 -5.379 1 98.81 145 VAL B CA 1
ATOM 4382 C C . VAL B 1 145 ? -12.922 17.078 -4.59 1 98.81 145 VAL B C 1
ATOM 4384 O O . VAL B 1 145 ? -13.125 16.656 -3.445 1 98.81 145 VAL B O 1
ATOM 4387 N N . LYS B 1 146 ? -13.742 17.938 -5.172 1 98.88 146 LYS B N 1
ATOM 4388 C CA . LYS B 1 146 ? -14.961 18.406 -4.52 1 98.88 146 LYS B CA 1
ATOM 4389 C C . LYS B 1 146 ? -15.922 17.25 -4.266 1 98.88 146 LYS B C 1
ATOM 4391 O O . LYS B 1 146 ? -16.578 17.188 -3.221 1 98.88 146 LYS B O 1
ATOM 4396 N N . GLN B 1 147 ? -16.031 16.375 -5.234 1 98.81 147 GLN B N 1
ATOM 4397 C CA . GLN B 1 147 ? -16.859 15.18 -5.039 1 98.81 147 GLN B CA 1
ATOM 4398 C C . GLN B 1 147 ? -16.359 14.359 -3.848 1 98.81 147 GLN B C 1
ATOM 4400 O O . GLN B 1 147 ? -17.156 13.914 -3.021 1 98.81 147 GLN B O 1
ATOM 4405 N N . ALA B 1 148 ? -15.07 14.156 -3.766 1 98.88 148 ALA B N 1
ATOM 4406 C CA . ALA B 1 148 ? -14.484 13.453 -2.625 1 98.88 148 ALA B CA 1
ATOM 4407 C C . ALA B 1 148 ? -14.812 14.172 -1.317 1 98.88 148 ALA B C 1
ATOM 4409 O O . ALA B 1 148 ? -15.109 13.523 -0.308 1 98.88 148 ALA B O 1
ATOM 4410 N N . GLY B 1 149 ? -14.719 15.453 -1.356 1 98.88 149 GLY B N 1
ATOM 4411 C CA . GLY B 1 149 ? -15.008 16.25 -0.174 1 98.88 149 GLY B CA 1
ATOM 4412 C C . GLY B 1 149 ? -16.438 16.094 0.315 1 98.88 149 GLY B C 1
ATOM 4413 O O . GLY B 1 149 ? -16.672 15.977 1.519 1 98.88 149 GLY B O 1
ATOM 4414 N N . GLU B 1 150 ? -17.375 16.109 -0.61 1 98.88 150 GLU B N 1
ATOM 4415 C CA . GLU B 1 150 ? -18.781 15.938 -0.257 1 98.88 150 GLU B CA 1
ATOM 4416 C C . GLU B 1 150 ? -19.031 14.586 0.403 1 98.88 150 GLU B C 1
ATOM 4418 O O . GLU B 1 150 ? -19.75 14.5 1.397 1 98.88 150 GLU B O 1
ATOM 4423 N N . ILE B 1 151 ? -18.484 13.578 -0.159 1 98.88 151 ILE B N 1
ATOM 4424 C CA . ILE B 1 151 ? -18.578 12.242 0.419 1 98.88 151 ILE B CA 1
ATOM 4425 C C . ILE B 1 151 ? -17.969 12.242 1.818 1 98.88 151 ILE B C 1
ATOM 4427 O O . ILE B 1 151 ? -18.562 11.727 2.764 1 98.88 151 ILE B O 1
ATOM 4431 N N . HIS B 1 152 ? -16.766 12.82 1.902 1 98.88 152 HIS B N 1
ATOM 4432 C CA . HIS B 1 152 ? -16.016 12.859 3.148 1 98.88 152 HIS B CA 1
ATOM 4433 C C . HIS B 1 152 ? -16.812 13.516 4.262 1 98.88 152 HIS B C 1
ATOM 4435 O O . HIS B 1 152 ? -16.875 13 5.383 1 98.88 152 HIS B O 1
ATOM 4441 N N . LYS B 1 153 ? -17.438 14.641 3.947 1 98.88 153 LYS B N 1
ATOM 4442 C CA . LYS B 1 153 ? -18.281 15.367 4.887 1 98.88 153 LYS B CA 1
ATOM 4443 C C . LYS B 1 153 ? -19.453 14.492 5.352 1 98.88 153 LYS B C 1
ATOM 4445 O O . LYS B 1 153 ? -19.672 14.328 6.555 1 98.88 153 LYS B O 1
ATOM 4450 N N . ARG B 1 154 ? -20.156 13.953 4.426 1 98.81 154 ARG B N 1
ATOM 4451 C CA . ARG B 1 154 ? -21.328 13.148 4.742 1 98.81 154 ARG B CA 1
ATOM 4452 C C . ARG B 1 154 ? -20.953 11.961 5.629 1 98.81 154 ARG B C 1
ATOM 4454 O O . ARG B 1 154 ? -21.641 11.672 6.609 1 98.81 154 ARG B O 1
ATOM 4461 N N . VAL B 1 155 ? -19.875 11.289 5.309 1 98.88 155 VAL B N 1
ATOM 4462 C CA . VAL B 1 155 ? -19.469 10.086 6.031 1 98.88 155 VAL B CA 1
ATOM 4463 C C . VAL B 1 155 ? -19.125 10.445 7.477 1 98.88 155 VAL B C 1
ATOM 4465 O O . VAL B 1 155 ? -19.688 9.867 8.414 1 98.88 155 VAL B O 1
ATOM 4468 N N . LEU B 1 156 ? -18.266 11.414 7.688 1 98.81 156 LEU B N 1
ATOM 4469 C CA . LEU B 1 156 ? -17.75 11.648 9.031 1 98.81 156 LEU B CA 1
ATOM 4470 C C . LEU B 1 156 ? -18.75 12.445 9.867 1 98.81 156 LEU B C 1
ATOM 4472 O O . LEU B 1 156 ? -18.828 12.273 11.086 1 98.81 156 LEU B O 1
ATOM 4476 N N . GLU B 1 157 ? -19.547 13.305 9.258 1 98.69 157 GLU B N 1
ATOM 4477 C CA . GLU B 1 157 ? -20.438 14.172 10.031 1 98.69 157 GLU B CA 1
ATOM 4478 C C . GLU B 1 157 ? -21.797 13.523 10.258 1 98.69 157 GLU B C 1
ATOM 4480 O O . GLU B 1 157 ? -22.469 13.812 11.25 1 98.69 157 GLU B O 1
ATOM 4485 N N . GLU B 1 158 ? -22.203 12.633 9.344 1 98.44 158 GLU B N 1
ATOM 4486 C CA . GLU B 1 158 ? -23.562 12.117 9.43 1 98.44 158 GLU B CA 1
ATOM 4487 C C . GLU B 1 158 ? -23.578 10.602 9.641 1 98.44 158 GLU B C 1
ATOM 4489 O O . GLU B 1 158 ? -24.297 10.094 10.492 1 98.44 158 GLU B O 1
ATOM 4494 N N . ARG B 1 159 ? -22.75 9.836 8.93 1 98.62 159 ARG B N 1
ATOM 4495 C CA . ARG B 1 159 ? -22.828 8.375 8.945 1 98.62 159 ARG B CA 1
ATOM 4496 C C . ARG B 1 159 ? -22.125 7.805 10.18 1 98.62 159 ARG B C 1
ATOM 4498 O O . ARG B 1 159 ? -22.609 6.848 10.781 1 98.62 159 ARG B O 1
ATOM 4505 N N . VAL B 1 160 ? -21 8.359 10.562 1 98.69 160 VAL B N 1
ATOM 4506 C CA . VAL B 1 160 ? -20.203 7.824 11.664 1 98.69 160 VAL B CA 1
ATOM 4507 C C . VAL B 1 160 ? -21.016 7.863 12.953 1 98.69 160 VAL B C 1
ATOM 4509 O O . VAL B 1 160 ? -21.047 6.887 13.703 1 98.69 160 VAL B O 1
ATOM 4512 N N . PRO B 1 161 ? -21.688 8.992 13.289 1 98.5 161 PRO B N 1
ATOM 4513 C CA . PRO B 1 161 ? -22.5 9.016 14.508 1 98.5 161 PRO B CA 1
ATOM 4514 C C . PRO B 1 161 ? -23.484 7.855 14.586 1 98.5 161 PRO B C 1
ATOM 4516 O O . PRO B 1 161 ? -23.812 7.391 15.688 1 98.5 161 PRO B O 1
ATOM 4519 N N . GLU B 1 162 ? -23.875 7.309 13.438 1 97.81 162 GLU B N 1
ATOM 4520 C CA . GLU B 1 162 ? -24.875 6.254 13.391 1 97.81 162 GLU B CA 1
ATOM 4521 C C . GLU B 1 162 ? -24.266 4.883 13.648 1 97.81 162 GLU B C 1
ATOM 4523 O O . GLU B 1 162 ? -24.969 3.932 13.992 1 97.81 162 GLU B O 1
ATOM 4528 N N . ILE B 1 163 ? -22.984 4.773 13.539 1 96.88 163 ILE B N 1
ATOM 4529 C CA . ILE B 1 163 ? -22.422 3.426 13.594 1 96.88 163 ILE B CA 1
ATOM 4530 C C . ILE B 1 163 ? -21.625 3.252 14.883 1 96.88 163 ILE B C 1
ATOM 4532 O O . ILE B 1 163 ? -21.188 2.146 15.203 1 96.88 163 ILE B O 1
ATOM 4536 N N . LEU B 1 164 ? -21.391 4.324 15.656 1 98.5 164 LEU B N 1
ATOM 4537 C CA . LEU B 1 164 ? -20.672 4.23 16.922 1 98.5 164 LEU B CA 1
ATOM 4538 C C . LEU B 1 164 ? -21.531 3.541 17.984 1 98.5 164 LEU B C 1
ATOM 4540 O O . LEU B 1 164 ? -22.688 3.908 18.188 1 98.5 164 LEU B O 1
ATOM 4544 N N . GLU B 1 165 ? -20.953 2.553 18.578 1 97.75 165 GLU B N 1
ATOM 4545 C CA . GLU B 1 165 ? -21.641 1.778 19.609 1 97.75 165 GLU B CA 1
ATOM 4546 C C . GLU B 1 165 ? -20.719 1.478 20.781 1 97.75 165 GLU B C 1
ATOM 4548 O O . GLU B 1 165 ? -19.547 1.116 20.578 1 97.75 165 GLU B O 1
ATOM 4553 N N . GLU B 1 166 ? -21.312 1.65 22 1 98.38 166 GLU B N 1
ATOM 4554 C CA . GLU B 1 166 ? -20.531 1.298 23.188 1 98.38 166 GLU B CA 1
ATOM 4555 C C . GLU B 1 166 ? -20.047 -0.148 23.109 1 98.38 166 GLU B C 1
ATOM 4557 O O . GLU B 1 166 ? -20.797 -1.045 22.734 1 98.38 166 GLU B O 1
ATOM 4562 N N . GLY B 1 167 ? -18.766 -0.345 23.375 1 98.56 167 GLY B N 1
ATOM 4563 C CA . GLY B 1 167 ? -18.219 -1.688 23.453 1 98.56 167 GLY B CA 1
ATOM 4564 C C . GLY B 1 167 ? -17.547 -2.137 22.172 1 98.56 167 GLY B C 1
ATOM 4565 O O . GLY B 1 167 ? -16.812 -3.121 22.156 1 98.56 167 GLY B O 1
ATOM 4566 N N . MET B 1 168 ? -17.766 -1.436 21.109 1 98.31 168 MET B N 1
ATOM 4567 C CA . MET B 1 168 ? -17.109 -1.829 19.859 1 98.31 168 MET B CA 1
ATOM 4568 C C . MET B 1 168 ? -15.602 -1.583 19.938 1 98.31 168 MET B C 1
ATOM 4570 O O . MET B 1 168 ? -15.148 -0.689 20.641 1 98.31 168 MET B O 1
ATOM 4574 N N . THR B 1 169 ? -14.836 -2.309 19.188 1 98.19 169 THR B N 1
ATOM 4575 C CA . THR B 1 169 ? -13.398 -2.102 19.125 1 98.19 169 THR B CA 1
ATOM 4576 C C . THR B 1 169 ? -13.039 -1.079 18.047 1 98.19 169 THR B C 1
ATOM 4578 O O . THR B 1 169 ? -13.867 -0.763 17.203 1 98.19 169 THR B O 1
ATOM 4581 N N . GLU B 1 170 ? -11.812 -0.528 18.109 1 98.38 170 GLU B N 1
ATOM 4582 C CA . GLU B 1 170 ? -11.336 0.354 17.047 1 98.38 170 GLU B CA 1
ATOM 4583 C C . GLU B 1 170 ? -11.352 -0.354 15.695 1 98.38 170 GLU B C 1
ATOM 4585 O O . GLU B 1 170 ? -11.711 0.243 14.68 1 98.38 170 GLU B O 1
ATOM 4590 N N . ALA B 1 171 ? -10.961 -1.633 15.695 1 97.44 171 ALA B N 1
ATOM 4591 C CA . ALA B 1 171 ? -10.922 -2.416 14.461 1 97.44 171 ALA B CA 1
ATOM 4592 C C . ALA B 1 171 ? -12.32 -2.588 13.875 1 97.44 171 ALA B C 1
ATOM 4594 O O . ALA B 1 171 ? -12.508 -2.52 12.664 1 97.44 171 ALA B O 1
ATOM 4595 N N . GLU B 1 172 ? -13.266 -2.842 14.742 1 97.69 172 GLU B N 1
ATOM 4596 C CA . GLU B 1 172 ? -14.656 -2.939 14.289 1 97.69 172 GLU B CA 1
ATOM 4597 C C . GLU B 1 172 ? -15.117 -1.635 13.648 1 97.69 172 GLU B C 1
ATOM 4599 O O . GLU B 1 172 ? -15.742 -1.647 12.586 1 97.69 172 GLU B O 1
ATOM 4604 N N . LEU B 1 173 ? -14.805 -0.532 14.297 1 98.31 173 LEU B N 1
ATOM 4605 C CA . LEU B 1 173 ? -15.164 0.764 13.734 1 98.31 173 LEU B CA 1
ATOM 4606 C C . LEU B 1 173 ? -14.484 0.97 12.383 1 98.31 173 LEU B C 1
ATOM 4608 O O . LEU B 1 173 ? -15.117 1.453 11.438 1 98.31 173 LEU B O 1
ATOM 4612 N N . ALA B 1 174 ? -13.25 0.641 12.297 1 97.5 174 ALA B N 1
ATOM 4613 C CA . ALA B 1 174 ? -12.492 0.821 11.055 1 97.5 174 ALA B CA 1
ATOM 4614 C C . ALA B 1 174 ? -13.141 0.057 9.906 1 97.5 174 ALA B C 1
ATOM 4616 O O . ALA B 1 174 ? -13.266 0.582 8.797 1 97.5 174 ALA B O 1
ATOM 4617 N N . THR B 1 175 ? -13.555 -1.178 10.133 1 96.75 175 THR B N 1
ATOM 4618 C CA . THR B 1 175 ? -14.133 -2.008 9.078 1 96.75 175 THR B CA 1
ATOM 4619 C C . THR B 1 175 ? -15.508 -1.474 8.664 1 96.75 175 THR B C 1
ATOM 4621 O O . THR B 1 175 ? -15.828 -1.435 7.48 1 96.75 175 THR B O 1
ATOM 4624 N N . ARG B 1 176 ? -16.281 -1.071 9.648 1 97.56 176 ARG B N 1
ATOM 4625 C CA . ARG B 1 176 ? -17.578 -0.485 9.336 1 97.56 176 ARG B CA 1
ATOM 4626 C C . ARG B 1 176 ? -17.406 0.814 8.555 1 97.56 176 ARG B C 1
ATOM 4628 O O . ARG B 1 176 ? -18.141 1.059 7.586 1 97.56 176 ARG B O 1
ATOM 4635 N N . LEU B 1 177 ? -16.484 1.627 9.016 1 98.19 177 LEU B N 1
ATOM 4636 C CA . LEU B 1 177 ? -16.219 2.898 8.352 1 98.19 177 LEU B CA 1
ATOM 4637 C C . LEU B 1 177 ? -15.781 2.674 6.91 1 98.19 177 LEU B C 1
ATOM 4639 O O . LEU B 1 177 ? -16.234 3.381 6.004 1 98.19 177 LEU B O 1
ATOM 4643 N N . PHE B 1 178 ? -14.914 1.695 6.676 1 97.31 178 PHE B N 1
ATOM 4644 C CA . PHE B 1 178 ? -14.461 1.359 5.332 1 97.31 178 PHE B CA 1
ATOM 4645 C C . PHE B 1 178 ? -15.641 1.045 4.422 1 97.31 178 PHE B C 1
ATOM 4647 O O . PHE B 1 178 ? -15.719 1.548 3.299 1 97.31 178 PHE B O 1
ATOM 4654 N N . SER B 1 179 ? -16.516 0.251 4.941 1 96.81 179 SER B N 1
ATOM 4655 C CA . SER B 1 179 ? -17.703 -0.141 4.168 1 96.81 179 SER B CA 1
ATOM 4656 C C . SER B 1 179 ? -18.562 1.066 3.826 1 96.81 179 SER B C 1
ATOM 4658 O O . SER B 1 179 ? -18.984 1.229 2.68 1 96.81 179 SER B O 1
ATOM 4660 N N . VAL B 1 180 ? -18.766 1.895 4.793 1 98.06 180 VAL B N 1
ATOM 4661 C CA . VAL B 1 180 ? -19.594 3.08 4.609 1 98.06 180 VAL B CA 1
ATOM 4662 C C . VAL B 1 180 ? -18.938 4.016 3.594 1 98.06 180 VAL B C 1
ATOM 4664 O O . VAL B 1 180 ? -19.625 4.57 2.725 1 98.06 180 VAL B O 1
ATOM 4667 N N . MET B 1 181 ? -17.688 4.207 3.697 1 98.31 181 MET B N 1
ATOM 4668 C CA . MET B 1 181 ? -16.953 5.09 2.791 1 98.31 181 MET B CA 1
ATOM 4669 C C . MET B 1 181 ? -17.094 4.609 1.348 1 98.31 181 MET B C 1
ATOM 4671 O O . MET B 1 181 ? -17.391 5.398 0.454 1 98.31 181 MET B O 1
ATOM 4675 N N . VAL B 1 182 ? -16.844 3.336 1.119 1 97.62 182 VAL B N 1
ATOM 4676 C CA . VAL B 1 182 ? -16.891 2.799 -0.236 1 97.62 182 VAL B CA 1
ATOM 4677 C C . VAL B 1 182 ? -18.328 2.879 -0.76 1 97.62 182 VAL B C 1
ATOM 4679 O O . VAL B 1 182 ? -18.547 3.227 -1.922 1 97.62 182 VAL B O 1
ATOM 4682 N N . GLU B 1 183 ? -19.25 2.562 0.12 1 97.12 183 GLU B N 1
ATOM 4683 C CA . GLU B 1 183 ? -20.656 2.682 -0.249 1 97.12 183 GLU B CA 1
ATOM 4684 C C . GLU B 1 183 ? -20.984 4.094 -0.725 1 97.12 183 GLU B C 1
ATOM 4686 O O . GLU B 1 183 ? -21.734 4.273 -1.687 1 97.12 183 GLU B O 1
ATOM 4691 N N . GLU B 1 184 ? -20.375 5.094 -0.096 1 98.12 184 GLU B N 1
ATOM 4692 C CA . GLU B 1 184 ? -20.688 6.488 -0.387 1 98.12 184 GLU B CA 1
ATOM 4693 C C . GLU B 1 184 ? -19.891 6.988 -1.589 1 98.12 184 GLU B C 1
ATOM 4695 O O . GLU B 1 184 ? -20.141 8.086 -2.1 1 98.12 184 GLU B O 1
ATOM 4700 N N . GLY B 1 185 ? -18.891 6.258 -2.01 1 97.62 185 GLY B N 1
ATOM 4701 C CA . GLY B 1 185 ? -18.234 6.645 -3.244 1 97.62 185 GLY B CA 1
ATOM 4702 C C . GLY B 1 185 ? -16.719 6.668 -3.125 1 97.62 185 GLY B C 1
ATOM 4703 O O . GLY B 1 185 ? -16.016 6.914 -4.109 1 97.62 185 GLY B O 1
ATOM 4704 N N . HIS B 1 186 ? -16.203 6.426 -1.894 1 98.06 186 HIS B N 1
ATOM 4705 C CA . HIS B 1 186 ? -14.758 6.355 -1.685 1 98.06 186 HIS B CA 1
ATOM 4706 C C . HIS B 1 186 ? -14.125 5.27 -2.551 1 98.06 186 HIS B C 1
ATOM 4708 O O . HIS B 1 186 ? -14.758 4.254 -2.842 1 98.06 186 HIS B O 1
ATOM 4714 N N . GLN B 1 187 ? -12.883 5.434 -2.908 1 97.06 187 GLN B N 1
ATOM 4715 C CA . GLN B 1 187 ? -12.219 4.578 -3.881 1 97.06 187 GLN B CA 1
ATOM 4716 C C . GLN B 1 187 ? -11.523 3.402 -3.197 1 97.06 187 GLN B C 1
ATOM 4718 O O . GLN B 1 187 ? -10.742 2.684 -3.824 1 97.06 187 GLN B O 1
ATOM 4723 N N . GLY B 1 188 ? -11.578 3.273 -1.904 1 95.38 188 GLY B N 1
ATOM 4724 C CA . GLY B 1 188 ? -11.203 2.049 -1.22 1 95.38 188 GLY B CA 1
ATOM 4725 C C . GLY B 1 188 ? -9.727 1.994 -0.863 1 95.38 188 GLY B C 1
ATOM 4726 O O . GLY B 1 188 ? -9.258 1.011 -0.286 1 95.38 188 GLY B O 1
ATOM 4727 N N . ILE B 1 189 ? -8.93 3.043 -1.19 1 95.44 189 ILE B N 1
ATOM 4728 C CA . ILE B 1 189 ? -7.516 3.088 -0.84 1 95.44 189 ILE B CA 1
ATOM 4729 C C . ILE B 1 189 ? -7.086 4.535 -0.622 1 95.44 189 ILE B C 1
ATOM 4731 O O . ILE B 1 189 ? -7.715 5.461 -1.139 1 95.44 189 ILE B O 1
ATOM 4735 N N . SER B 1 190 ? -6.082 4.746 0.183 1 96.62 190 SER B N 1
ATOM 4736 C CA . SER B 1 190 ? -5.414 6.031 0.387 1 96.62 190 SER B CA 1
ATOM 4737 C C . SER B 1 190 ? -3.936 5.949 0.02 1 96.62 190 SER B C 1
ATOM 4739 O O . SER B 1 190 ? -3.227 5.047 0.473 1 96.62 190 SER B O 1
ATOM 4741 N N . ARG B 1 191 ? -3.502 6.891 -0.826 1 97.12 191 ARG B N 1
ATOM 4742 C CA . ARG B 1 191 ? -2.121 6.891 -1.298 1 97.12 191 ARG B CA 1
ATOM 4743 C C . ARG B 1 191 ? -1.329 8.031 -0.672 1 97.12 191 ARG B C 1
ATOM 4745 O O . ARG B 1 191 ? -1.846 9.141 -0.52 1 97.12 191 ARG B O 1
ATOM 4752 N N . PHE B 1 192 ? -0.07 7.734 -0.337 1 96.5 192 PHE B N 1
ATOM 4753 C CA . PHE B 1 192 ? 0.795 8.742 0.275 1 96.5 192 PHE B CA 1
ATOM 4754 C C . PHE B 1 192 ? 2.09 8.891 -0.515 1 96.5 192 PHE B C 1
ATOM 4756 O O . PHE B 1 192 ? 2.619 7.91 -1.043 1 96.5 192 PHE B O 1
ATOM 4763 N N . SER B 1 193 ? 2.607 10.078 -0.551 1 95.44 193 SER B N 1
ATOM 4764 C CA . SER B 1 193 ? 3.861 10.367 -1.24 1 95.44 193 SER B CA 1
ATOM 4765 C C . SER B 1 193 ? 5.062 9.914 -0.418 1 95.44 193 SER B C 1
ATOM 4767 O O . SER B 1 193 ? 6.098 9.539 -0.975 1 95.44 193 SER B O 1
ATOM 4769 N N . MET B 1 194 ? 4.898 9.969 0.887 1 93.25 194 MET B N 1
ATOM 4770 C CA . MET B 1 194 ? 5.977 9.484 1.736 1 93.25 194 MET B CA 1
ATOM 4771 C C . MET B 1 194 ? 6.312 8.031 1.408 1 93.25 194 MET B C 1
ATOM 4773 O O . MET B 1 194 ? 5.434 7.168 1.424 1 93.25 194 MET B O 1
ATOM 4777 N N . PHE B 1 195 ? 7.605 7.773 1.135 1 93.88 195 PHE B N 1
ATOM 4778 C CA . PHE B 1 195 ? 8.055 6.465 0.674 1 93.88 195 PHE B CA 1
ATOM 4779 C C . PHE B 1 195 ? 7.82 5.406 1.745 1 93.88 195 PHE B C 1
ATOM 4781 O O . PHE B 1 195 ? 8.039 5.66 2.932 1 93.88 195 PHE B O 1
ATOM 4788 N N . ASP B 1 196 ? 7.355 4.223 1.344 1 94.88 196 ASP B N 1
ATOM 4789 C CA . ASP B 1 196 ? 7.168 3.049 2.193 1 94.88 196 ASP B CA 1
ATOM 4790 C C . ASP B 1 196 ? 6.203 3.346 3.336 1 94.88 196 ASP B C 1
ATOM 4792 O O . ASP B 1 196 ? 6.496 3.051 4.496 1 94.88 196 ASP B O 1
ATOM 4796 N N . THR B 1 197 ? 5.07 4.062 3.021 1 93.06 197 THR B N 1
ATOM 4797 C CA . THR B 1 197 ? 4.047 4.414 4 1 93.06 197 THR B CA 1
ATOM 4798 C C . THR B 1 197 ? 2.713 3.756 3.648 1 93.06 197 THR B C 1
ATOM 4800 O O . THR B 1 197 ? 2.141 4.031 2.592 1 93.06 197 THR B O 1
ATOM 4803 N N . GLU B 1 198 ? 2.244 2.883 4.527 1 90.81 198 GLU B N 1
ATOM 4804 C CA . GLU B 1 198 ? 0.948 2.223 4.406 1 90.81 198 GLU B CA 1
ATOM 4805 C C . GLU B 1 198 ? -0.082 2.855 5.336 1 90.81 198 GLU B C 1
ATOM 4807 O O . GLU B 1 198 ? 0.241 3.229 6.465 1 90.81 198 GLU B O 1
ATOM 4812 N N . MET B 1 199 ? -1.369 3.061 4.965 1 90.44 199 MET B N 1
ATOM 4813 C CA . MET B 1 199 ? -2.35 3.689 5.844 1 90.44 199 MET B CA 1
ATOM 4814 C C . MET B 1 199 ? -3.725 3.051 5.672 1 90.44 199 MET B C 1
ATOM 4816 O O . MET B 1 199 ? -4.605 3.229 6.512 1 90.44 199 MET B O 1
ATOM 4820 N N . VAL B 1 200 ? -4.031 2.15 4.719 1 90.5 200 VAL B N 1
ATOM 4821 C CA . VAL B 1 200 ? -5.332 1.596 4.348 1 90.5 200 VAL B CA 1
ATOM 4822 C C . VAL B 1 200 ? -6.344 2.725 4.18 1 90.5 200 VAL B C 1
ATOM 4824 O O . VAL B 1 200 ? -6.488 3.281 3.09 1 90.5 200 VAL B O 1
ATOM 4827 N N . ILE B 1 201 ? -6.934 3.312 5.387 1 93 201 ILE B N 1
ATOM 4828 C CA . ILE B 1 201 ? -7.812 4.465 5.223 1 93 201 ILE B CA 1
ATOM 4829 C C . ILE B 1 201 ? -7.395 5.574 6.184 1 93 201 ILE B C 1
ATOM 4831 O O . ILE B 1 201 ? -7.812 6.727 6.031 1 93 201 ILE B O 1
ATOM 4835 N N . GLY B 1 202 ? -6.645 5.289 7.207 1 96.06 202 GLY B N 1
ATOM 4836 C CA . GLY B 1 202 ? -6.191 6.316 8.133 1 96.06 202 GLY B CA 1
ATOM 4837 C C . GLY B 1 202 ? -6.125 5.832 9.57 1 96.06 202 GLY B C 1
ATOM 4838 O O . GLY B 1 202 ? -5.898 4.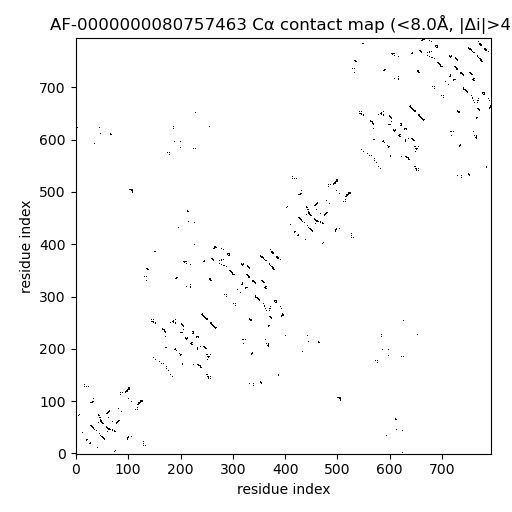648 9.82 1 96.06 202 GLY B O 1
ATOM 4839 N N . HIS B 1 203 ? -6.152 6.746 10.539 1 96.94 203 HIS B N 1
ATOM 4840 C CA . HIS B 1 203 ? -6.105 6.461 11.969 1 96.94 203 HIS B CA 1
ATOM 4841 C C . HIS B 1 203 ? -7.496 6.531 12.594 1 96.94 203 HIS B C 1
ATOM 4843 O O . HIS B 1 203 ? -8.148 7.574 12.547 1 96.94 203 HIS B O 1
ATOM 4849 N N . ILE B 1 204 ? -7.973 5.469 13.102 1 98 204 ILE B N 1
ATOM 4850 C CA . ILE B 1 204 ? -9.242 5.34 13.812 1 98 204 ILE B CA 1
ATOM 4851 C C . ILE B 1 204 ? -8.977 4.938 15.258 1 98 204 ILE B C 1
ATOM 4853 O O . ILE B 1 204 ? -8.484 3.836 15.523 1 98 204 ILE B O 1
ATOM 4857 N N . CYS B 1 205 ? -9.336 5.859 16.188 1 97.5 205 CYS B N 1
ATOM 4858 C CA . CYS B 1 205 ? -8.828 5.672 17.547 1 97.5 205 CYS B CA 1
ATOM 4859 C C . CYS B 1 205 ? -9.859 6.082 18.578 1 97.5 205 CYS B C 1
ATOM 4861 O O . CYS B 1 205 ? -10.695 6.949 18.312 1 97.5 205 CYS B O 1
ATOM 4863 N N . PHE B 1 206 ? -9.781 5.43 19.75 1 98.62 206 PHE B N 1
ATOM 4864 C CA . PHE B 1 206 ? -10.469 5.883 20.953 1 98.62 206 PHE B CA 1
ATOM 4865 C C . PHE B 1 206 ? -9.477 6.391 21.984 1 98.62 206 PHE B C 1
ATOM 4867 O O . PHE B 1 206 ? -8.5 5.707 22.312 1 98.62 206 PHE B O 1
ATOM 4874 N N . GLY B 1 207 ? -9.703 7.547 22.484 1 98.06 207 GLY B N 1
ATOM 4875 C CA . GLY B 1 207 ? -8.953 8.086 23.609 1 98.06 207 GLY B CA 1
ATOM 4876 C C . GLY B 1 207 ? -7.457 8.125 23.359 1 98.06 207 GLY B C 1
ATOM 4877 O O . GLY B 1 207 ? -7.004 8.641 22.328 1 98.06 207 GLY B O 1
ATOM 4878 N N . GLU B 1 208 ? -6.719 7.516 24.219 1 97.25 208 GLU B N 1
ATOM 4879 C CA . GLU B 1 208 ? -5.27 7.645 24.281 1 97.25 208 GLU B CA 1
ATOM 4880 C C . GLU B 1 208 ? -4.602 6.957 23.094 1 97.25 208 GLU B C 1
ATOM 4882 O O . GLU B 1 208 ? -3.43 7.203 22.797 1 97.25 208 GLU B O 1
ATOM 4887 N N . SER B 1 209 ? -5.344 6.102 22.469 1 97.81 209 SER B N 1
ATOM 4888 C CA . SER B 1 209 ? -4.809 5.5 21.25 1 97.81 209 SER B CA 1
ATOM 4889 C C . SER B 1 209 ? -4.398 6.57 20.234 1 97.81 209 SER B C 1
ATOM 4891 O O . SER B 1 209 ? -3.436 6.395 19.484 1 97.81 209 SER B O 1
ATOM 4893 N N . SER B 1 210 ? -5.059 7.707 20.281 1 98.19 210 SER B N 1
ATOM 4894 C CA . SER B 1 210 ? -4.871 8.758 19.281 1 98.19 210 SER B CA 1
ATOM 4895 C C . SER B 1 210 ? -3.588 9.547 19.547 1 98.19 210 SER B C 1
ATOM 4897 O O . SER B 1 210 ? -3.168 10.352 18.719 1 98.19 210 SER B O 1
ATOM 4899 N N . ILE B 1 211 ? -2.91 9.328 20.656 1 97.75 211 ILE B N 1
ATOM 4900 C CA . ILE B 1 211 ? -1.647 10.008 20.922 1 97.75 211 ILE B CA 1
ATOM 4901 C C . ILE B 1 211 ? -0.533 8.977 21.109 1 97.75 211 ILE B C 1
ATOM 4903 O O . ILE B 1 211 ? 0.551 9.312 21.594 1 97.75 211 ILE B O 1
ATOM 4907 N N . TYR B 1 212 ? -0.828 7.664 20.797 1 96.56 212 TYR B N 1
ATOM 4908 C CA . TYR B 1 212 ? 0.198 6.625 20.766 1 96.56 212 TYR B CA 1
ATOM 4909 C C . TYR B 1 212 ? 1.072 6.75 19.531 1 96.56 212 TYR B C 1
ATOM 4911 O O . TYR B 1 212 ? 0.572 7.02 18.438 1 96.56 212 TYR B O 1
ATOM 4919 N N . PRO B 1 213 ? 2.373 6.543 19.625 1 95.19 213 PRO B N 1
ATOM 4920 C CA . PRO B 1 213 ? 3.295 6.797 18.516 1 95.19 213 PRO B CA 1
ATOM 4921 C C . PRO B 1 213 ? 3.012 5.914 17.297 1 95.19 213 PRO B C 1
ATOM 4923 O O . PRO B 1 213 ? 2.682 4.734 17.438 1 95.19 213 PRO B O 1
ATOM 4926 N N . THR B 1 214 ? 3.17 6.465 16.156 1 94 214 THR B N 1
ATOM 4927 C CA . THR B 1 214 ? 3.107 5.746 14.883 1 94 214 THR B CA 1
ATOM 4928 C C . THR B 1 214 ? 4.309 6.09 14.008 1 94 214 THR B C 1
ATOM 4930 O O . THR B 1 214 ? 5.008 7.074 14.266 1 94 214 THR B O 1
ATOM 4933 N N . TYR B 1 215 ? 4.582 5.332 12.969 1 92.19 215 TYR B N 1
ATOM 4934 C CA . TYR B 1 215 ? 5.691 5.621 12.062 1 92.19 215 TYR B CA 1
ATOM 4935 C C . TYR B 1 215 ? 5.301 6.688 11.047 1 92.19 215 TYR B C 1
ATOM 4937 O O . TYR B 1 215 ? 6.148 7.176 10.297 1 92.19 215 TYR B O 1
ATOM 4945 N N . PHE B 1 216 ? 4.035 7.008 10.969 1 92.62 216 PHE B N 1
ATOM 4946 C CA . PHE B 1 216 ? 3.535 8.039 10.062 1 92.62 216 PHE B CA 1
ATOM 4947 C C . PHE B 1 216 ? 3.922 9.43 10.562 1 92.62 216 PHE B C 1
ATOM 4949 O O . PHE B 1 216 ? 3.867 9.703 11.766 1 92.62 216 PHE B O 1
ATOM 4956 N N . ASN B 1 217 ? 4.324 10.258 9.633 1 93.25 217 ASN B N 1
ATOM 4957 C CA . ASN B 1 217 ? 4.656 11.633 9.984 1 93.25 217 ASN B CA 1
ATOM 4958 C C . ASN B 1 217 ? 3.408 12.5 10.094 1 93.25 217 ASN B C 1
ATOM 4960 O O . ASN B 1 217 ? 3.148 13.344 9.234 1 93.25 217 ASN B O 1
ATOM 4964 N N . GLY B 1 218 ? 2.67 12.383 11.117 1 94.69 218 GLY B N 1
ATOM 4965 C CA . GLY B 1 218 ? 1.475 13.125 11.477 1 94.69 218 GLY B CA 1
ATOM 4966 C C . GLY B 1 218 ? 1.326 13.328 12.977 1 94.69 218 GLY B C 1
ATOM 4967 O O . GLY B 1 218 ? 2.053 12.727 13.766 1 94.69 218 GLY B O 1
ATOM 4968 N N . PRO B 1 219 ? 0.532 14.234 13.328 1 96.5 219 PRO B N 1
ATOM 4969 C CA . PRO B 1 219 ? 0.417 14.586 14.75 1 96.5 219 PRO B CA 1
ATOM 4970 C C . PRO B 1 219 ? -0.279 13.5 15.57 1 96.5 219 PRO B C 1
ATOM 4972 O O . PRO B 1 219 ? -0.089 13.422 16.781 1 96.5 219 PRO B O 1
ATOM 4975 N N . GLY B 1 220 ? -1.098 12.711 14.914 1 94.75 220 GLY B N 1
ATOM 4976 C CA . GLY B 1 220 ? -1.903 11.727 15.625 1 94.75 220 GLY B CA 1
ATOM 4977 C C . GLY B 1 220 ? -1.2 10.398 15.812 1 94.75 220 GLY B C 1
ATOM 4978 O O . GLY B 1 220 ? 0.011 10.297 15.609 1 94.75 220 GLY B O 1
ATOM 4979 N N . GLY B 1 221 ? -1.965 9.461 16.375 1 93.88 221 GLY B N 1
ATOM 4980 C CA . GLY B 1 221 ? -1.437 8.133 16.625 1 93.88 221 GLY B CA 1
ATOM 4981 C C . GLY B 1 221 ? -2.484 7.039 16.5 1 93.88 221 GLY B C 1
ATOM 4982 O O . GLY B 1 221 ? -3.588 7.285 16 1 93.88 221 GLY B O 1
ATOM 4983 N N . CYS B 1 222 ? -2.072 5.852 16.844 1 95.75 222 CYS B N 1
ATOM 4984 C CA . CYS B 1 222 ? -2.953 4.688 16.844 1 95.75 222 CYS B CA 1
ATOM 4985 C C . CYS B 1 222 ? -2.225 3.455 17.375 1 95.75 222 CYS B C 1
ATOM 4987 O O . CYS B 1 222 ? -1.078 3.201 17 1 95.75 222 CYS B O 1
ATOM 4989 N N . TYR B 1 223 ? -2.916 2.721 18.203 1 96 223 TYR B N 1
ATOM 4990 C CA . TYR B 1 223 ? -2.318 1.467 18.656 1 96 223 TYR B CA 1
ATOM 4991 C C . TYR B 1 223 ? -2.145 0.499 17.484 1 96 223 TYR B C 1
ATOM 4993 O O . TYR B 1 223 ? -1.112 -0.169 17.375 1 96 223 TYR B O 1
ATOM 5001 N N . GLY B 1 224 ? -3.203 0.508 16.609 1 95.25 224 GLY B N 1
ATOM 5002 C CA . GLY B 1 224 ? -3.16 -0.376 15.461 1 95.25 224 GLY B CA 1
ATOM 5003 C C . GLY B 1 224 ? -3.484 -1.817 15.797 1 95.25 224 GLY B C 1
ATOM 5004 O O . GLY B 1 224 ? -3.984 -2.105 16.891 1 95.25 224 GLY B O 1
ATOM 5005 N N . LEU B 1 225 ? -3.209 -2.734 14.906 1 96 225 LEU B N 1
ATOM 5006 C CA . LEU B 1 225 ? -3.637 -4.125 15.016 1 96 225 LEU B CA 1
ATOM 5007 C C . LEU B 1 225 ? -2.553 -4.977 15.664 1 96 225 LEU B C 1
ATOM 5009 O O . LEU B 1 225 ? -2.854 -5.887 16.438 1 96 225 LEU B O 1
ATOM 5013 N N . SER B 1 226 ? -1.303 -4.719 15.336 1 96 226 SER B N 1
ATOM 5014 C CA . SER B 1 226 ? -0.142 -5.461 15.812 1 96 226 SER B CA 1
ATOM 5015 C C . SER B 1 226 ? 1.158 -4.754 15.453 1 96 226 SER B C 1
ATOM 5017 O O . SER B 1 226 ? 1.151 -3.795 14.68 1 96 226 SER B O 1
ATOM 5019 N N . PRO B 1 227 ? 2.283 -5.16 16.016 1 96.69 227 PRO B N 1
ATOM 5020 C CA . PRO B 1 227 ? 3.566 -4.582 15.617 1 96.69 227 PRO B CA 1
ATOM 5021 C C . PRO B 1 227 ? 3.826 -4.703 14.117 1 96.69 227 PRO B C 1
ATOM 5023 O O . PRO B 1 227 ? 4.492 -3.848 13.531 1 96.69 227 PRO B O 1
ATOM 5026 N N . ALA B 1 228 ? 3.221 -5.754 13.492 1 97.12 228 ALA B N 1
ATOM 5027 C CA . ALA B 1 228 ? 3.412 -5.984 12.062 1 97.12 228 ALA B CA 1
ATOM 5028 C C . ALA B 1 228 ? 2.475 -5.105 11.234 1 97.12 228 ALA B C 1
ATOM 5030 O O . ALA B 1 228 ? 2.715 -4.875 10.047 1 97.12 228 ALA B O 1
ATOM 5031 N N . VAL B 1 229 ? 1.354 -4.676 11.883 1 96.31 229 VAL B N 1
ATOM 5032 C CA . VAL B 1 229 ? 0.365 -3.85 11.195 1 96.31 229 VAL B CA 1
ATOM 5033 C C . VAL B 1 229 ? -0.144 -2.766 12.141 1 96.31 229 VAL B C 1
ATOM 5035 O O . VAL B 1 229 ? -1.298 -2.803 12.578 1 96.31 229 VAL B O 1
ATOM 5038 N N . PRO B 1 230 ? 0.658 -1.767 12.383 1 94.5 230 PRO B N 1
ATOM 5039 C CA . PRO B 1 230 ? 0.256 -0.682 13.281 1 94.5 230 PRO B CA 1
ATOM 5040 C C . PRO B 1 230 ? -0.708 0.302 12.625 1 94.5 230 PRO B C 1
ATOM 5042 O O . PRO B 1 230 ? -0.516 1.518 12.719 1 94.5 230 PRO B O 1
ATOM 5045 N N . LEU B 1 231 ? -1.746 -0.217 11.953 1 93.69 231 LEU B N 1
ATOM 5046 C CA . LEU B 1 231 ? -2.713 0.541 11.164 1 93.69 231 LEU B CA 1
ATOM 5047 C C . LEU B 1 231 ? -4.141 0.211 11.594 1 93.69 231 LEU B C 1
ATOM 5049 O O . LEU B 1 231 ? -4.359 -0.737 12.352 1 93.69 231 LEU B O 1
ATOM 5053 N N . LEU B 1 232 ? -5.109 0.966 11.023 1 90.5 232 LEU B N 1
ATOM 5054 C CA . LEU B 1 232 ? -6.551 0.772 11.164 1 90.5 232 LEU B CA 1
ATOM 5055 C C . LEU B 1 232 ? -7.004 1.088 12.578 1 90.5 232 LEU B C 1
ATOM 5057 O O . LEU B 1 232 ? -7.07 2.256 12.969 1 90.5 232 LEU B O 1
ATOM 5061 N N . GLY B 1 233 ? -6.941 0.108 13.57 1 94.62 233 GLY B N 1
ATOM 5062 C CA . GLY B 1 233 ? -7.391 0.23 14.953 1 94.62 233 GLY B CA 1
ATOM 5063 C C . GLY B 1 233 ? -7.133 -1.019 15.773 1 94.62 233 GLY B C 1
ATOM 5064 O O . GLY B 1 233 ? -6.977 -2.109 15.219 1 94.62 233 GLY B O 1
ATOM 5065 N N . SER B 1 234 ? -7.203 -0.817 17.031 1 96.31 234 SER B N 1
ATOM 5066 C CA . SER B 1 234 ? -6.938 -1.901 17.969 1 96.31 234 SER B CA 1
ATOM 5067 C C . SER B 1 234 ? -8.102 -2.885 18.016 1 96.31 234 SER B C 1
ATOM 5069 O O . SER B 1 234 ? -9.266 -2.48 18.016 1 96.31 234 SER B O 1
ATOM 5071 N N . ARG B 1 235 ? -7.773 -4.18 18.062 1 95.75 235 ARG B N 1
ATOM 5072 C CA . ARG B 1 235 ? -8.781 -5.211 18.281 1 95.75 235 ARG B CA 1
ATOM 5073 C C . ARG B 1 235 ? -9.18 -5.285 19.75 1 95.75 235 ARG B C 1
ATOM 5075 O O . ARG B 1 235 ? -10.18 -5.918 20.094 1 95.75 235 ARG B O 1
ATOM 5082 N N . GLU B 1 236 ? -8.445 -4.629 20.641 1 95.88 236 GLU B N 1
ATOM 5083 C CA . GLU B 1 236 ? -8.617 -4.789 22.078 1 95.88 236 GLU B CA 1
ATOM 5084 C C . GLU B 1 236 ? -9.289 -3.566 22.688 1 95.88 236 GLU B C 1
ATOM 5086 O O . GLU B 1 236 ? -10.094 -3.693 23.625 1 95.88 236 GLU B O 1
ATOM 5091 N N . ARG B 1 237 ? -8.914 -2.373 22.156 1 97 237 ARG B N 1
ATOM 5092 C CA . ARG B 1 237 ? -9.461 -1.144 22.719 1 97 237 ARG B CA 1
ATOM 5093 C C . ARG B 1 237 ? -10.945 -1.008 22.391 1 97 237 ARG B C 1
ATOM 5095 O O . ARG B 1 237 ? -11.328 -1.015 21.219 1 97 237 ARG B O 1
ATOM 5102 N N . ARG B 1 238 ? -11.727 -0.855 23.406 1 98.25 238 ARG B N 1
ATOM 5103 C CA . ARG B 1 238 ? -13.172 -0.782 23.234 1 98.25 238 ARG B CA 1
ATOM 5104 C C . ARG B 1 238 ? -13.703 0.607 23.578 1 98.25 238 ARG B C 1
ATOM 5106 O O . ARG B 1 238 ? -13.211 1.243 24.516 1 98.25 238 ARG B O 1
ATOM 5113 N N . LEU B 1 239 ? -14.695 1.019 22.906 1 98.69 239 LEU B N 1
ATOM 5114 C CA . LEU B 1 239 ? -15.32 2.322 23.094 1 98.69 239 LEU B CA 1
ATOM 5115 C C . LEU B 1 239 ? -16.109 2.354 24.406 1 98.69 239 LEU B C 1
ATOM 5117 O O . LEU B 1 239 ? -16.922 1.462 24.656 1 98.69 239 LEU B O 1
ATOM 5121 N N . LYS B 1 240 ? -15.883 3.371 25.188 1 98.25 240 LYS B N 1
ATOM 5122 C CA . LYS B 1 240 ? -16.609 3.559 26.453 1 98.25 240 LYS B CA 1
ATOM 5123 C C . LYS B 1 240 ? -17.109 4.992 26.578 1 98.25 240 LYS B C 1
ATOM 5125 O O . LYS B 1 240 ? -16.562 5.906 25.953 1 98.25 240 LYS B O 1
ATOM 5130 N N . LYS B 1 241 ? -18.141 5.121 27.453 1 98.12 241 LYS B N 1
ATOM 5131 C CA . LYS B 1 241 ? -18.609 6.465 27.766 1 98.12 241 LYS B CA 1
ATOM 5132 C C . LYS B 1 241 ? -17.484 7.34 28.297 1 98.12 241 LYS B C 1
ATOM 5134 O O . LYS B 1 241 ? -16.688 6.898 29.125 1 98.12 241 LYS B O 1
ATOM 5139 N N . GLY B 1 242 ? -17.406 8.516 27.703 1 98.19 242 GLY B N 1
ATOM 5140 C CA . GLY B 1 242 ? -16.359 9.453 28.109 1 98.19 242 GLY B CA 1
ATOM 5141 C C . GLY B 1 242 ? -15.195 9.492 27.141 1 98.19 242 GLY B C 1
ATOM 5142 O O . GLY B 1 242 ? -14.352 10.398 27.219 1 98.19 242 GLY B O 1
ATOM 5143 N N . ASP B 1 243 ? -15.172 8.523 26.234 1 98.62 243 ASP B N 1
ATOM 5144 C CA . ASP B 1 243 ? -14.055 8.445 25.297 1 98.62 243 ASP B CA 1
ATOM 5145 C C . ASP B 1 243 ? -14.164 9.531 24.219 1 98.62 243 ASP B C 1
ATOM 5147 O O . ASP B 1 243 ? -15.258 9.836 23.75 1 98.62 243 ASP B O 1
ATOM 5151 N N . LEU B 1 244 ? -13 10.078 23.859 1 98.81 244 LEU B N 1
ATOM 5152 C CA . LEU B 1 244 ? -12.844 10.766 22.594 1 98.81 244 LEU B CA 1
ATOM 5153 C C . LEU B 1 244 ? -12.734 9.766 21.438 1 98.81 244 LEU B C 1
ATOM 5155 O O . LEU B 1 244 ? -11.945 8.828 21.5 1 98.81 244 LEU B O 1
ATOM 5159 N N . VAL B 1 245 ? -13.586 9.867 20.469 1 98.88 245 VAL B N 1
ATOM 5160 C CA . VAL B 1 245 ? -13.414 9.141 19.219 1 98.88 245 VAL B CA 1
ATOM 5161 C C . VAL B 1 245 ? -12.695 10.016 18.203 1 98.88 245 VAL B C 1
ATOM 5163 O O . VAL B 1 245 ? -13.148 11.117 17.891 1 98.88 245 VAL B O 1
ATOM 5166 N N . PHE B 1 246 ? -11.555 9.617 17.75 1 98.75 246 PHE B N 1
ATOM 5167 C CA . PHE B 1 246 ? -10.688 10.328 16.828 1 98.75 246 PHE B CA 1
ATOM 5168 C C . PHE B 1 246 ? -10.609 9.602 15.484 1 98.75 246 PHE B C 1
ATOM 5170 O O . PHE B 1 246 ? -10.102 8.477 15.414 1 98.75 246 PHE B O 1
ATOM 5177 N N . ILE B 1 247 ? -11.148 10.172 14.422 1 98.75 247 ILE B N 1
ATOM 5178 C CA . ILE B 1 247 ? -11.109 9.586 13.086 1 98.75 247 ILE B CA 1
ATOM 5179 C C . ILE B 1 247 ? -10.375 10.523 12.133 1 98.75 247 ILE B C 1
ATOM 5181 O O . ILE B 1 247 ? -10.852 11.617 11.836 1 98.75 247 ILE B O 1
ATOM 5185 N N . ASP B 1 248 ? -9.211 10.18 11.734 1 98.44 248 ASP B N 1
ATOM 5186 C CA . ASP B 1 248 ? -8.367 10.875 10.773 1 98.44 248 ASP B CA 1
ATOM 5187 C C . ASP B 1 248 ? -8.117 10.008 9.539 1 98.44 248 ASP B C 1
ATOM 5189 O O . ASP B 1 248 ? -7.215 9.164 9.539 1 98.44 248 ASP B O 1
ATOM 5193 N N . VAL B 1 249 ? -8.898 10.219 8.492 1 98.44 249 VAL B N 1
ATOM 5194 C CA . VAL B 1 249 ? -8.852 9.328 7.336 1 98.44 249 VAL B CA 1
ATOM 5195 C C . VAL B 1 249 ? -8.867 10.148 6.047 1 98.44 249 VAL B C 1
ATOM 5197 O O . VAL B 1 249 ? -9.281 11.312 6.051 1 98.44 249 VAL B O 1
ATOM 5200 N N . ALA B 1 250 ? -8.406 9.602 4.965 1 98.5 250 ALA B N 1
ATOM 5201 C CA . ALA B 1 250 ? -8.531 10.164 3.623 1 98.5 250 ALA B CA 1
ATOM 5202 C C . ALA B 1 250 ? -9.75 9.602 2.9 1 98.5 250 ALA B C 1
ATOM 5204 O O . ALA B 1 250 ? -10.242 8.531 3.254 1 98.5 250 ALA B O 1
ATOM 5205 N N . CYS B 1 251 ? -10.266 10.297 2.043 1 98.75 251 CYS B N 1
ATOM 5206 C CA . CYS B 1 251 ? -11.32 9.891 1.123 1 98.75 251 CYS B CA 1
ATOM 5207 C C . CYS B 1 251 ? -10.969 10.266 -0.313 1 98.75 251 CYS B C 1
ATOM 5209 O O . CYS B 1 251 ? -10.508 11.375 -0.578 1 98.75 251 CYS B O 1
ATOM 5211 N N . GLY B 1 252 ? -11.125 9.312 -1.201 1 98.38 252 GLY B N 1
ATOM 5212 C CA . GLY B 1 252 ? -10.711 9.578 -2.57 1 98.38 252 GLY B CA 1
ATOM 5213 C C . GLY B 1 252 ? -11.758 9.18 -3.596 1 98.38 252 GLY B C 1
ATOM 5214 O O . GLY B 1 252 ? -12.555 8.266 -3.355 1 98.38 252 GLY B O 1
ATOM 5215 N N . VAL B 1 253 ? -11.75 9.859 -4.734 1 98.38 253 VAL B N 1
ATOM 5216 C CA . VAL B 1 253 ? -12.547 9.578 -5.926 1 98.38 253 VAL B CA 1
ATOM 5217 C C . VAL B 1 253 ? -11.672 9.695 -7.172 1 98.38 253 VAL B C 1
ATOM 5219 O O . VAL B 1 253 ? -10.977 10.703 -7.355 1 98.38 253 VAL B O 1
ATOM 5222 N N . ASP B 1 254 ? -11.641 8.664 -7.98 1 97.69 254 ASP B N 1
ATOM 5223 C CA . ASP B 1 254 ? -10.93 8.648 -9.258 1 97.69 254 ASP B CA 1
ATOM 5224 C C . ASP B 1 254 ? -9.484 9.125 -9.086 1 97.69 254 ASP B C 1
ATOM 5226 O O . ASP B 1 254 ? -8.984 9.898 -9.898 1 97.69 254 ASP B O 1
ATOM 5230 N N . GLY B 1 255 ? -8.922 8.75 -7.992 1 97.94 255 GLY B N 1
ATOM 5231 C CA . GLY B 1 255 ? -7.508 8.984 -7.75 1 97.94 255 GLY B CA 1
ATOM 5232 C C . GLY B 1 255 ? -7.246 10.18 -6.859 1 97.94 255 GLY B C 1
ATOM 5233 O O . GLY B 1 255 ? -6.203 10.258 -6.203 1 97.94 255 GLY B O 1
ATOM 5234 N N . TYR B 1 256 ? -8.148 11.109 -6.773 1 98.81 256 TYR B N 1
ATOM 5235 C CA . TYR B 1 256 ? -7.914 12.344 -6.043 1 98.81 256 TYR B CA 1
ATOM 5236 C C . TYR B 1 256 ? -8.508 12.273 -4.641 1 98.81 256 TYR B C 1
ATOM 5238 O O . TYR B 1 256 ? -9.625 11.781 -4.461 1 98.81 256 TYR B O 1
ATOM 5246 N N . HIS B 1 257 ? -7.758 12.875 -3.637 1 98.81 257 HIS B N 1
ATOM 5247 C CA . HIS B 1 257 ? -8.102 12.672 -2.232 1 98.81 257 HIS B CA 1
ATOM 5248 C C . HIS B 1 257 ? -8.5 13.984 -1.571 1 98.81 257 HIS B C 1
ATOM 5250 O O . HIS B 1 257 ? -8.133 15.062 -2.041 1 98.81 257 HIS B O 1
ATOM 5256 N N . THR B 1 258 ? -9.219 13.844 -0.532 1 98.88 258 THR B N 1
ATOM 5257 C CA . THR B 1 258 ? -9.336 14.812 0.553 1 98.88 258 THR B CA 1
ATOM 5258 C C . THR B 1 258 ? -8.898 14.195 1.879 1 98.88 258 THR B C 1
ATOM 5260 O O . THR B 1 258 ? -8.75 12.977 1.981 1 98.88 258 THR B O 1
ATOM 5263 N N . ASP B 1 259 ? -8.609 15.039 2.809 1 98.81 259 ASP B N 1
ATOM 5264 C CA . ASP B 1 259 ? -8.211 14.641 4.156 1 98.81 259 ASP B CA 1
ATOM 5265 C C . ASP B 1 259 ? -9.07 15.344 5.211 1 98.81 259 ASP B C 1
ATOM 5267 O O . ASP B 1 259 ? -9.391 16.531 5.066 1 98.81 259 ASP B O 1
ATOM 5271 N N . LYS B 1 260 ? -9.531 14.594 6.172 1 98.81 260 LYS B N 1
ATOM 5272 C CA . LYS B 1 260 ? -10.383 15.156 7.215 1 98.81 260 LYS B CA 1
ATOM 5273 C C . LYS B 1 260 ? -10.203 14.414 8.539 1 98.81 260 LYS B C 1
ATOM 5275 O O . LYS B 1 260 ? -10.07 13.188 8.547 1 98.81 260 LYS B O 1
ATOM 5280 N N . THR B 1 261 ? -10.062 15.117 9.57 1 98.75 261 THR B N 1
ATOM 5281 C CA . THR B 1 261 ? -10.164 14.594 10.922 1 98.75 261 THR B CA 1
ATOM 5282 C C . THR B 1 261 ? -11.445 15.078 11.594 1 98.75 261 THR B C 1
ATOM 5284 O O . THR B 1 261 ? -11.773 16.266 11.523 1 98.75 261 THR B O 1
ATOM 5287 N N . MET B 1 262 ? -12.172 14.219 12.102 1 98.75 262 MET B N 1
ATOM 5288 C CA . MET B 1 262 ? -13.344 14.523 12.914 1 98.75 262 MET B CA 1
ATOM 5289 C C . MET B 1 262 ? -13.234 13.867 14.289 1 98.75 262 MET B C 1
ATOM 5291 O O . MET B 1 262 ? -12.617 12.812 14.422 1 98.75 262 MET B O 1
ATOM 5295 N N . THR B 1 263 ? -13.789 14.523 15.273 1 98.75 263 THR B N 1
ATOM 5296 C CA . THR B 1 263 ? -13.773 14.016 16.641 1 98.75 263 THR B CA 1
ATOM 5297 C C . THR B 1 263 ? -15.188 13.969 17.219 1 98.75 263 THR B C 1
ATOM 5299 O O . THR B 1 263 ? -16.047 14.773 16.828 1 98.75 263 THR B O 1
ATOM 5302 N N . TYR B 1 264 ? -15.383 13.047 18.094 1 98.88 264 TYR B N 1
ATOM 5303 C CA . TYR B 1 264 ? -16.688 12.844 18.734 1 98.88 264 TYR B CA 1
ATOM 5304 C C . TYR B 1 264 ? -16.531 12.648 20.234 1 98.88 264 TYR B C 1
ATOM 5306 O O . TYR B 1 264 ? -15.57 12.023 20.688 1 98.88 264 TYR B O 1
ATOM 5314 N N . MET B 1 265 ? -17.453 13.219 21 1 98.81 265 MET B N 1
ATOM 5315 C CA . MET B 1 265 ? -17.562 12.938 22.422 1 98.81 265 MET B CA 1
ATOM 5316 C C . MET B 1 265 ? -18.625 11.867 22.688 1 98.81 265 MET B C 1
ATOM 5318 O O . MET B 1 265 ? -19.812 12.102 22.5 1 98.81 265 MET B O 1
ATOM 5322 N N . PHE B 1 266 ? -18.172 10.719 23.125 1 98.75 266 PHE B N 1
ATOM 5323 C CA . PHE B 1 266 ? -19.078 9.578 23.203 1 98.75 266 PHE B CA 1
ATOM 5324 C C . PHE B 1 266 ? -19.641 9.422 24.609 1 98.75 266 PHE B C 1
ATOM 5326 O O . PHE B 1 266 ? -18.891 9.234 25.562 1 98.75 266 PHE B O 1
ATOM 5333 N N . GLY B 1 267 ? -20.953 9.5 24.812 1 98.25 267 GLY B N 1
ATOM 5334 C CA . GLY B 1 267 ? -21.672 9.18 26.031 1 98.25 267 GLY B CA 1
ATOM 5335 C C . GLY B 1 267 ? -21.656 10.312 27.047 1 98.25 267 GLY B C 1
ATOM 5336 O O . GLY B 1 267 ? -22.531 10.391 27.906 1 98.25 267 GLY B O 1
ATOM 5337 N N . SER B 1 268 ? -20.625 11.133 27.109 1 98 268 SER B N 1
ATOM 5338 C CA . SER B 1 268 ? -20.5 12.273 28 1 98 268 SER B CA 1
ATOM 5339 C C . SER B 1 268 ? -19.5 13.289 27.469 1 98 268 SER B C 1
ATOM 5341 O O . SER B 1 268 ? -18.719 12.984 26.562 1 98 268 SER B O 1
ATOM 5343 N N . PRO B 1 269 ? -19.547 14.469 28 1 98 269 PRO B N 1
ATOM 5344 C CA . PRO B 1 269 ? -18.578 15.477 27.562 1 98 269 PRO B CA 1
ATOM 5345 C C . PRO B 1 269 ? -17.156 15.156 28.016 1 98 269 PRO B C 1
ATOM 5347 O O . PRO B 1 269 ? -16.953 14.5 29.047 1 98 269 PRO B O 1
ATOM 5350 N N . LEU B 1 270 ? -16.219 15.633 27.25 1 98.44 270 LEU B N 1
ATOM 5351 C CA . LEU B 1 270 ? -14.812 15.586 27.656 1 98.44 270 LEU B CA 1
ATOM 5352 C C . LEU B 1 270 ? -14.523 16.641 28.734 1 98.44 270 LEU B C 1
ATOM 5354 O O . LEU B 1 270 ? -15.352 17.516 28.984 1 98.44 270 LEU B O 1
ATOM 5358 N N . PRO B 1 271 ? -13.344 16.531 29.359 1 98.19 271 PRO B N 1
ATOM 5359 C CA . PRO B 1 271 ? -12.953 17.594 30.281 1 98.19 271 PRO B CA 1
ATOM 5360 C C . PRO B 1 271 ? -12.859 18.953 29.609 1 98.19 271 PRO B C 1
ATOM 5362 O O . PRO B 1 271 ? -12.461 19.047 28.453 1 98.19 271 PRO B O 1
ATOM 5365 N N . ASP B 1 272 ? -13.141 20 30.344 1 98.19 272 ASP B N 1
ATOM 5366 C CA . ASP B 1 272 ? -13.203 21.375 29.828 1 98.19 272 ASP B CA 1
ATOM 5367 C C . ASP B 1 272 ? -11.898 21.75 29.141 1 98.19 272 ASP B C 1
ATOM 5369 O O . ASP B 1 272 ? -11.914 22.406 28.094 1 98.19 272 ASP B O 1
ATOM 5373 N N . GLU B 1 273 ? -10.836 21.312 29.672 1 97.5 273 GLU B N 1
ATOM 5374 C CA . GLU B 1 273 ? -9.531 21.641 29.109 1 97.5 273 GLU B CA 1
ATOM 5375 C C . GLU B 1 273 ? -9.391 21.094 27.688 1 97.5 273 GLU B C 1
ATOM 5377 O O . GLU B 1 273 ? -8.875 21.766 26.797 1 97.5 273 GLU B O 1
ATOM 5382 N N . ALA B 1 274 ? -9.812 19.859 27.531 1 98.5 274 ALA B N 1
ATOM 5383 C CA . ALA B 1 274 ? -9.766 19.234 26.219 1 98.5 274 ALA B CA 1
ATOM 5384 C C . ALA B 1 274 ? -10.641 19.984 25.219 1 98.5 274 ALA B C 1
ATOM 5386 O O . ALA B 1 274 ? -10.242 20.203 24.078 1 98.5 274 ALA B O 1
ATOM 5387 N N . ILE B 1 275 ? -11.789 20.391 25.625 1 98.75 275 ILE B N 1
ATOM 5388 C CA . ILE B 1 275 ? -12.742 21.094 24.781 1 98.75 275 ILE B CA 1
ATOM 5389 C C . ILE B 1 275 ? -12.172 22.453 24.391 1 98.75 275 ILE B C 1
ATOM 5391 O O . ILE B 1 275 ? -12.25 22.859 23.219 1 98.75 275 ILE B O 1
ATOM 5395 N N . GLU B 1 276 ? -11.602 23.141 25.344 1 98.31 276 GLU B N 1
ATOM 5396 C CA . GLU B 1 276 ? -11.016 24.453 25.094 1 98.31 276 GLU B CA 1
ATOM 5397 C C . GLU B 1 276 ? -9.859 24.359 24.094 1 98.31 276 GLU B C 1
ATOM 5399 O O . GLU B 1 276 ? -9.727 25.188 23.203 1 98.31 276 GLU B O 1
ATOM 5404 N N . ASN B 1 277 ? -9.016 23.375 24.312 1 98.56 277 ASN B N 1
ATOM 5405 C CA . ASN B 1 277 ? -7.902 23.172 23.391 1 98.56 277 ASN B CA 1
ATOM 5406 C C . ASN B 1 277 ? -8.391 22.812 21.984 1 98.56 277 ASN B C 1
ATOM 5408 O O . ASN B 1 277 ? -7.812 23.266 21 1 98.56 277 ASN B O 1
ATOM 5412 N N . HIS B 1 278 ? -9.43 22.016 21.922 1 98.81 278 HIS B N 1
ATOM 5413 C CA . HIS B 1 278 ? -10.047 21.703 20.641 1 98.81 278 HIS B CA 1
ATOM 5414 C C . HIS B 1 278 ? -10.523 22.969 19.938 1 98.81 278 HIS B C 1
ATOM 5416 O O . HIS B 1 278 ? -10.25 23.172 18.75 1 98.81 278 HIS B O 1
ATOM 5422 N N . LYS B 1 279 ? -11.242 23.781 20.641 1 98.69 279 LYS B N 1
ATOM 5423 C CA . LYS B 1 279 ? -11.766 25.031 20.078 1 98.69 279 LYS B CA 1
ATOM 5424 C C . LYS B 1 279 ? -10.641 25.906 19.547 1 98.69 279 LYS B C 1
ATOM 5426 O O . LYS B 1 279 ? -10.773 26.531 18.484 1 98.69 279 LYS B O 1
ATOM 5431 N N . LYS B 1 280 ? -9.602 25.938 20.266 1 98.62 280 LYS B N 1
ATOM 5432 C CA . LYS B 1 280 ? -8.438 26.719 19.828 1 98.62 280 LYS B CA 1
ATOM 5433 C C . LYS B 1 280 ? -7.875 26.141 18.516 1 98.62 280 LYS B C 1
ATOM 5435 O O . LYS B 1 280 ? -7.473 26.906 17.641 1 98.62 280 LYS B O 1
ATOM 5440 N N . CYS B 1 281 ? -7.797 24.828 18.406 1 98.81 281 CYS B N 1
ATOM 5441 C CA . CYS B 1 281 ? -7.352 24.188 17.172 1 98.81 281 CYS B CA 1
ATOM 5442 C C . CYS B 1 281 ? -8.258 24.578 16 1 98.81 281 CYS B C 1
ATOM 5444 O O . CYS B 1 281 ? -7.785 24.844 14.898 1 98.81 281 CYS B O 1
ATOM 5446 N N . VAL B 1 282 ? -9.562 24.609 16.219 1 98.81 282 VAL B N 1
ATOM 5447 C CA . VAL B 1 282 ? -10.523 25 15.203 1 98.81 282 VAL B CA 1
ATOM 5448 C C . VAL B 1 282 ? -10.266 26.453 14.789 1 98.81 282 VAL B C 1
ATOM 5450 O O . VAL B 1 282 ? -10.266 26.766 13.594 1 98.81 282 VAL B O 1
ATOM 5453 N N . ASP B 1 283 ? -10.047 27.312 15.773 1 98.69 283 ASP B N 1
ATOM 5454 C CA . ASP B 1 283 ? -9.758 28.719 15.492 1 98.69 283 ASP B CA 1
ATOM 5455 C C . ASP B 1 283 ? -8.5 28.859 14.641 1 98.69 283 ASP B C 1
ATOM 5457 O O . ASP B 1 283 ? -8.445 29.688 13.734 1 98.69 283 ASP B O 1
ATOM 5461 N N . ILE B 1 284 ? -7.5 28.078 14.961 1 98.75 284 ILE B N 1
ATOM 5462 C CA . ILE B 1 284 ? -6.238 28.109 14.227 1 98.75 284 ILE B CA 1
ATOM 5463 C C . ILE B 1 284 ? -6.48 27.688 12.781 1 98.75 284 ILE B C 1
ATOM 5465 O O . ILE B 1 284 ? -5.977 28.328 11.852 1 98.75 284 ILE B O 1
ATOM 5469 N N . GLN B 1 285 ? -7.238 26.578 12.578 1 98.81 285 GLN B N 1
ATOM 5470 C CA . GLN B 1 285 ? -7.566 26.156 11.219 1 98.81 285 GLN B CA 1
ATOM 5471 C C . GLN B 1 285 ? -8.227 27.281 10.438 1 98.81 285 GLN B C 1
ATOM 5473 O O . GLN B 1 285 ? -7.871 27.547 9.289 1 98.81 285 GLN B O 1
ATOM 5478 N N . ASN B 1 286 ? -9.219 27.938 11.094 1 98.62 286 ASN B N 1
ATOM 5479 C CA . ASN B 1 286 ? -9.953 29.016 10.438 1 98.62 286 ASN B CA 1
ATOM 5480 C C . ASN B 1 286 ? -9.031 30.188 10.078 1 98.62 286 ASN B C 1
ATOM 5482 O O . ASN B 1 286 ? -9.172 30.781 9.008 1 98.62 286 ASN B O 1
ATOM 5486 N N . LYS B 1 287 ? -8.156 30.484 10.992 1 98.69 287 LYS B N 1
ATOM 5487 C CA . LYS B 1 287 ? -7.195 31.547 10.727 1 98.69 287 LYS B CA 1
ATOM 5488 C C . LYS B 1 287 ? -6.309 31.219 9.531 1 98.69 287 LYS B C 1
ATOM 5490 O O . LYS B 1 287 ? -6.145 32.031 8.617 1 98.69 287 LYS B O 1
ATOM 5495 N N . ILE B 1 288 ? -5.727 30 9.5 1 98.88 288 ILE B N 1
ATOM 5496 C CA . ILE B 1 288 ? -4.895 29.578 8.383 1 98.88 288 ILE B CA 1
ATOM 5497 C C . ILE B 1 288 ? -5.707 29.625 7.09 1 98.88 288 ILE B C 1
ATOM 5499 O O . ILE B 1 288 ? -5.23 30.109 6.062 1 98.88 288 ILE B O 1
ATOM 5503 N N . ALA B 1 289 ? -6.93 29.094 7.141 1 98.81 289 ALA B N 1
ATOM 5504 C CA . ALA B 1 289 ? -7.801 29.062 5.965 1 98.81 289 ALA B CA 1
ATOM 5505 C C . ALA B 1 289 ? -7.988 30.453 5.383 1 98.81 289 ALA B C 1
ATOM 5507 O O . ALA B 1 289 ? -7.977 30.641 4.16 1 98.81 289 ALA B O 1
ATOM 5508 N N . SER B 1 290 ? -8.164 31.438 6.254 1 98.69 290 SER B N 1
ATOM 5509 C CA . SER B 1 290 ? -8.391 32.812 5.801 1 98.69 290 SER B CA 1
ATOM 5510 C C . SER B 1 290 ? -7.16 33.375 5.082 1 98.69 290 SER B C 1
ATOM 5512 O O . SER B 1 290 ? -7.266 34.312 4.312 1 98.69 290 SER B O 1
ATOM 5514 N N . MET B 1 291 ? -6 32.75 5.289 1 98.69 291 MET B N 1
ATOM 5515 C CA . MET B 1 291 ? -4.742 33.219 4.719 1 98.69 291 MET B CA 1
ATOM 5516 C C . MET B 1 291 ? -4.426 32.5 3.42 1 98.69 291 MET B C 1
ATOM 5518 O O . MET B 1 291 ? -3.48 32.844 2.715 1 98.69 291 MET B O 1
ATOM 5522 N N . LEU B 1 292 ? -5.148 31.422 3.074 1 98.81 292 LEU B N 1
ATOM 5523 C CA . LEU B 1 292 ? -4.887 30.641 1.876 1 98.81 292 LEU B CA 1
ATOM 5524 C C . LEU B 1 292 ? -5.316 31.391 0.624 1 98.81 292 LEU B C 1
ATOM 5526 O O . LEU B 1 292 ? -6.277 31.016 -0.043 1 98.81 292 LEU B O 1
ATOM 5530 N N . LYS B 1 293 ? -4.551 32.375 0.282 1 98.75 293 LYS B N 1
ATOM 5531 C CA . LYS B 1 293 ? -4.77 33.219 -0.892 1 98.75 293 LYS B CA 1
ATOM 5532 C C . LYS B 1 293 ? -3.578 33.156 -1.845 1 98.75 293 LYS B C 1
ATOM 5534 O O . LYS B 1 293 ? -2.443 32.938 -1.413 1 98.75 293 LYS B O 1
ATOM 5539 N N . PRO B 1 294 ? -3.916 33.312 -3.215 1 98.69 294 PRO B N 1
ATOM 5540 C CA . PRO B 1 294 ? -2.781 33.375 -4.137 1 98.69 294 PRO B CA 1
ATOM 5541 C C . PRO B 1 294 ? -1.766 34.438 -3.723 1 98.69 294 PRO B C 1
ATOM 5543 O O . PRO B 1 294 ? -2.146 35.562 -3.338 1 98.69 294 PRO B O 1
ATOM 5546 N N . GLY B 1 295 ? -0.538 34.062 -3.74 1 98.69 295 GLY B N 1
ATOM 5547 C CA . GLY B 1 295 ? 0.516 35 -3.363 1 98.69 295 GLY B CA 1
ATOM 5548 C C . GLY B 1 295 ? 1.025 34.781 -1.95 1 98.69 295 GLY B C 1
ATOM 5549 O O . GLY B 1 295 ? 2.139 35.188 -1.616 1 98.69 295 GLY B O 1
ATOM 5550 N N . ALA B 1 296 ? 0.197 34.188 -1.045 1 98.75 296 ALA B N 1
ATOM 5551 C CA . ALA B 1 296 ? 0.627 33.906 0.321 1 98.75 296 ALA B CA 1
ATOM 5552 C C . ALA B 1 296 ? 1.767 32.906 0.335 1 98.75 296 ALA B C 1
ATOM 5554 O O . ALA B 1 296 ? 1.781 31.969 -0.467 1 98.75 296 ALA B O 1
ATOM 5555 N N . ILE B 1 297 ? 2.709 33.094 1.218 1 98.81 297 ILE B N 1
ATOM 5556 C CA . ILE B 1 297 ? 3.859 32.219 1.341 1 98.81 297 ILE B CA 1
ATOM 5557 C C . ILE B 1 297 ? 3.641 31.25 2.498 1 98.81 297 ILE B C 1
ATOM 5559 O O . ILE B 1 297 ? 3.473 31.672 3.646 1 98.81 297 ILE B O 1
ATOM 5563 N N . PRO B 1 298 ? 3.635 29.953 2.26 1 98.88 298 PRO B N 1
ATOM 5564 C CA . PRO B 1 298 ? 3.365 28.953 3.303 1 98.88 298 PRO B CA 1
ATOM 5565 C C . PRO B 1 298 ? 4.25 29.141 4.535 1 98.88 298 PRO B C 1
ATOM 5567 O O . PRO B 1 298 ? 3.768 29.047 5.664 1 98.88 298 PRO B O 1
ATOM 5570 N N . ALA B 1 299 ? 5.527 29.391 4.352 1 98.81 299 ALA B N 1
ATOM 5571 C CA . ALA B 1 299 ? 6.434 29.578 5.48 1 98.81 299 ALA B CA 1
ATOM 5572 C C . ALA B 1 299 ? 5.992 30.75 6.344 1 98.81 299 ALA B C 1
ATOM 5574 O O . ALA B 1 299 ? 6.117 30.719 7.57 1 98.81 299 ALA B O 1
ATOM 5575 N N . ASN B 1 300 ? 5.52 31.828 5.715 1 98.81 300 ASN B N 1
ATOM 5576 C CA . ASN B 1 300 ? 5.027 33 6.453 1 98.81 300 ASN B CA 1
ATOM 5577 C C . ASN B 1 300 ? 3.76 32.656 7.238 1 98.81 300 ASN B C 1
ATOM 5579 O O . ASN B 1 300 ? 3.6 33.094 8.383 1 98.81 300 ASN B O 1
ATOM 5583 N N . ILE B 1 301 ? 2.863 31.891 6.613 1 98.88 301 ILE B N 1
ATOM 5584 C CA . ILE B 1 301 ? 1.656 31.453 7.305 1 98.88 301 ILE B CA 1
ATOM 5585 C C . ILE B 1 301 ? 2.037 30.641 8.539 1 98.88 301 ILE B C 1
ATOM 5587 O O . ILE B 1 301 ? 1.511 30.875 9.633 1 98.88 301 ILE B O 1
ATOM 5591 N N . TYR B 1 302 ? 2.986 29.719 8.367 1 98.81 302 TYR B N 1
ATOM 5592 C CA . TYR B 1 302 ? 3.461 28.875 9.453 1 98.81 302 TYR B CA 1
ATOM 5593 C C . TYR B 1 302 ? 3.994 29.719 10.609 1 98.81 302 TYR B C 1
ATOM 5595 O O . TYR B 1 302 ? 3.578 29.547 11.758 1 98.81 302 TYR B O 1
ATOM 5603 N N . ARG B 1 303 ? 4.84 30.672 10.312 1 98.5 303 ARG B N 1
ATOM 5604 C CA . ARG B 1 303 ? 5.461 31.516 11.336 1 98.5 303 ARG B CA 1
ATOM 5605 C C . ARG B 1 303 ? 4.422 32.375 12.047 1 98.5 303 ARG B C 1
ATOM 5607 O O . ARG B 1 303 ? 4.465 32.531 13.266 1 98.5 303 ARG B O 1
ATOM 5614 N N . ASP B 1 304 ? 3.557 32.938 11.234 1 98.31 304 ASP B N 1
ATOM 5615 C CA . ASP B 1 304 ? 2.52 33.781 11.797 1 98.31 304 ASP B CA 1
ATOM 5616 C C . ASP B 1 304 ? 1.699 33.031 12.844 1 98.31 304 ASP B C 1
ATOM 5618 O O . ASP B 1 304 ? 1.436 33.562 13.93 1 98.31 304 ASP B O 1
ATOM 5622 N N . ILE B 1 305 ? 1.33 31.828 12.523 1 98.5 305 ILE B N 1
ATOM 5623 C CA . ILE B 1 305 ? 0.507 31.016 13.422 1 98.5 305 ILE B CA 1
ATOM 5624 C C . ILE B 1 305 ? 1.329 30.594 14.641 1 98.5 305 ILE B C 1
ATOM 5626 O O . ILE B 1 305 ? 0.92 30.812 15.781 1 98.5 305 ILE B O 1
ATOM 5630 N N . MET B 1 306 ? 2.512 30.047 14.414 1 98.12 306 MET B N 1
ATOM 5631 C CA . MET B 1 306 ? 3.332 29.531 15.5 1 98.12 306 MET B CA 1
ATOM 5632 C C . MET B 1 306 ? 3.729 30.641 16.469 1 98.12 306 MET B C 1
ATOM 5634 O O . MET B 1 306 ? 3.74 30.422 17.688 1 98.12 306 MET B O 1
ATOM 5638 N N . ASP B 1 307 ? 3.994 31.781 15.945 1 97.38 307 ASP B N 1
ATOM 5639 C CA . ASP B 1 307 ? 4.414 32.906 16.766 1 97.38 307 ASP B CA 1
ATOM 5640 C C . ASP B 1 307 ? 3.248 33.469 17.594 1 97.38 307 ASP B C 1
ATOM 5642 O O . ASP B 1 307 ? 3.457 34.125 18.625 1 97.38 307 ASP B O 1
ATOM 5646 N N . SER B 1 308 ? 2.072 33.219 17.125 1 97.12 308 SER B N 1
ATOM 5647 C CA . SER B 1 308 ? 0.899 33.75 17.812 1 97.12 308 SER B CA 1
ATOM 5648 C C . SER B 1 308 ? 0.494 32.906 19 1 97.12 308 SER B C 1
ATOM 5650 O O . SER B 1 308 ? -0.326 33.312 19.828 1 97.12 308 SER B O 1
ATOM 5652 N N . LEU B 1 309 ? 1.021 31.656 19.141 1 97.12 309 LEU B N 1
ATOM 5653 C CA . LEU B 1 309 ? 0.619 30.703 20.172 1 97.12 309 LEU B CA 1
ATOM 5654 C C . LEU B 1 309 ? 1.413 30.938 21.453 1 97.12 309 LEU B C 1
ATOM 5656 O O . LEU B 1 309 ? 2.605 31.25 21.406 1 97.12 309 LEU B O 1
ATOM 5660 N N . ASP B 1 310 ? 0.812 30.844 22.625 1 95.31 310 ASP B N 1
ATOM 5661 C CA . ASP B 1 310 ? 1.528 30.953 23.891 1 95.31 310 ASP B CA 1
ATOM 5662 C C . ASP B 1 310 ? 2.266 29.641 24.219 1 95.31 310 ASP B C 1
ATOM 5664 O O . ASP B 1 310 ? 2.02 28.609 23.578 1 95.31 310 ASP B O 1
ATOM 5668 N N . GLU B 1 311 ? 3.125 29.656 25.125 1 93.81 311 GLU B N 1
ATOM 5669 C CA . GLU B 1 311 ? 3.992 28.531 25.484 1 93.81 311 GLU B CA 1
ATOM 5670 C C . GLU B 1 311 ? 3.176 27.312 25.922 1 93.81 311 GLU B C 1
ATOM 5672 O O . GLU B 1 311 ? 3.525 26.188 25.594 1 93.81 311 GLU B O 1
ATOM 5677 N N . LYS B 1 312 ? 2.172 27.594 26.625 1 94 312 LYS B N 1
ATOM 5678 C CA . LYS B 1 312 ? 1.336 26.516 27.125 1 94 312 LYS B CA 1
ATOM 5679 C C . LYS B 1 312 ? 0.677 25.75 25.969 1 94 312 LYS B C 1
ATOM 5681 O O . LYS B 1 312 ? 0.625 24.516 25.984 1 94 312 LYS B O 1
ATOM 5686 N N . PHE B 1 313 ? 0.175 26.453 25 1 96.5 313 PHE B N 1
ATOM 5687 C CA . PHE B 1 313 ? -0.489 25.812 23.875 1 96.5 313 PHE B CA 1
ATOM 5688 C C . PHE B 1 313 ? 0.523 25.109 22.984 1 96.5 313 PHE B C 1
ATOM 5690 O O . PHE B 1 313 ? 0.212 24.078 22.375 1 96.5 313 PHE B O 1
ATOM 5697 N N . HIS B 1 314 ? 1.742 25.594 22.953 1 96 314 HIS B N 1
ATOM 5698 C CA . HIS B 1 314 ? 2.803 24.969 22.156 1 96 314 HIS B CA 1
ATOM 5699 C C . HIS B 1 314 ? 3.084 23.547 22.609 1 96 314 HIS B C 1
ATOM 5701 O O . HIS B 1 314 ? 3.453 22.688 21.812 1 96 314 HIS B O 1
ATOM 5707 N N . GLN B 1 315 ? 2.93 23.422 23.906 1 96 315 GLN B N 1
ATOM 5708 C CA . GLN B 1 315 ? 3.16 22.078 24.453 1 96 315 GLN B CA 1
ATOM 5709 C C . GLN B 1 315 ? 2.15 21.078 23.891 1 96 315 GLN B C 1
ATOM 5711 O O . GLN B 1 315 ? 0.939 21.281 24 1 96 315 GLN B O 1
ATOM 5716 N N . ASN B 1 316 ? 2.588 20.031 23.219 1 97.31 316 ASN B N 1
ATOM 5717 C CA . ASN B 1 316 ? 1.789 18.938 22.656 1 97.31 316 ASN B CA 1
ATOM 5718 C C . ASN B 1 316 ? 0.938 19.422 21.484 1 97.31 316 ASN B C 1
ATOM 5720 O O . ASN B 1 316 ? -0.026 18.766 21.094 1 97.31 316 ASN B O 1
ATOM 5724 N N . PHE B 1 317 ? 1.187 20.734 21 1 98.5 317 PHE B N 1
ATOM 5725 C CA . PHE B 1 317 ? 0.578 21.156 19.75 1 98.5 317 PHE B CA 1
ATOM 5726 C C . PHE B 1 317 ? 1.244 20.469 18.562 1 98.5 317 PHE B C 1
ATOM 5728 O O . PHE B 1 317 ? 2.473 20.406 18.484 1 98.5 317 PHE B O 1
ATOM 5735 N N . MET B 1 318 ? 0.448 19.922 17.656 1 98.56 318 MET B N 1
ATOM 5736 C CA . MET B 1 318 ? 0.852 19.156 16.469 1 98.56 318 MET B CA 1
ATOM 5737 C C . MET B 1 318 ? 1.646 17.922 16.875 1 98.56 318 MET B C 1
ATOM 5739 O O . MET B 1 318 ? 2.648 17.594 16.234 1 98.56 318 MET B O 1
ATOM 5743 N N . GLY B 1 319 ? 1.19 17.297 17.938 1 97.06 319 GLY B N 1
ATOM 5744 C CA . GLY B 1 319 ? 1.793 16.062 18.406 1 97.06 319 GLY B CA 1
ATOM 5745 C C . GLY B 1 319 ? 1.591 15.844 19.906 1 97.06 319 GLY B C 1
ATOM 5746 O O . GLY B 1 319 ? 0.675 16.406 20.5 1 97.06 319 GLY B O 1
ATOM 5747 N N . PHE B 1 320 ? 2.357 14.977 20.484 1 96.69 320 PHE B N 1
ATOM 5748 C CA . PHE B 1 320 ? 2.316 14.648 21.906 1 96.69 320 PHE B CA 1
ATOM 5749 C C . PHE B 1 320 ? 3.703 14.273 22.422 1 96.69 320 PHE B C 1
ATOM 5751 O O . PHE B 1 320 ? 4.367 13.406 21.859 1 96.69 320 PHE B O 1
ATOM 5758 N N . GLY B 1 321 ? 4.102 14.883 23.438 1 92.44 321 GLY B N 1
ATOM 5759 C CA . GLY B 1 321 ? 5.434 14.648 23.984 1 92.44 321 GLY B CA 1
ATOM 5760 C C . GLY B 1 321 ? 6.543 15.07 23.031 1 92.44 321 GLY B C 1
ATOM 5761 O O . GLY B 1 321 ? 6.547 16.203 22.547 1 92.44 321 GLY B O 1
ATOM 5762 N N . LYS B 1 322 ? 7.441 14.18 22.703 1 88.5 322 LYS B N 1
ATOM 5763 C CA . LYS B 1 322 ? 8.594 14.484 21.859 1 88.5 322 LYS B CA 1
ATOM 5764 C C . LYS B 1 322 ? 8.297 14.211 20.391 1 88.5 322 LYS B C 1
ATOM 5766 O O . LYS B 1 322 ? 9.18 14.312 19.531 1 88.5 322 LYS B O 1
ATOM 5771 N N . ARG B 1 323 ? 7.082 13.914 20.156 1 91.25 323 ARG B N 1
ATOM 5772 C CA . ARG B 1 323 ? 6.703 13.539 18.797 1 91.25 323 ARG B CA 1
ATOM 5773 C C . ARG B 1 323 ? 5.82 14.602 18.156 1 91.25 323 ARG B C 1
ATOM 5775 O O . ARG B 1 323 ? 4.641 14.359 17.891 1 91.25 323 ARG B O 1
ATOM 5782 N N . LYS B 1 324 ? 6.359 15.727 17.938 1 94.88 324 LYS B N 1
ATOM 5783 C CA . LYS B 1 324 ? 5.648 16.812 17.25 1 94.88 324 LYS B CA 1
ATOM 5784 C C . LYS B 1 324 ? 6.094 16.938 15.805 1 94.88 324 LYS B C 1
ATOM 5786 O O . LYS B 1 324 ? 7.277 16.766 15.5 1 94.88 324 LYS B O 1
ATOM 5791 N N . VAL B 1 325 ? 5.16 17.188 14.969 1 96.94 325 VAL B N 1
ATOM 5792 C CA . VAL B 1 325 ? 5.516 17.438 13.57 1 96.94 325 VAL B CA 1
ATOM 5793 C C . VAL B 1 325 ? 5.699 18.938 13.344 1 96.94 325 VAL B C 1
ATOM 5795 O O . VAL B 1 325 ? 5.258 19.75 14.156 1 96.94 325 VAL B O 1
ATOM 5798 N N . LYS B 1 326 ? 6.348 19.297 12.25 1 96.5 326 LYS B N 1
ATOM 5799 C CA . LYS B 1 326 ? 6.758 20.672 12.008 1 96.5 326 LYS B CA 1
ATOM 5800 C C . LYS B 1 326 ? 6.008 21.281 10.82 1 96.5 326 LYS B C 1
ATOM 5802 O O . LYS B 1 326 ? 6.613 21.906 9.961 1 96.5 326 LYS B O 1
ATOM 5807 N N . PHE B 1 327 ? 4.773 21.016 10.719 1 98.56 327 PHE B N 1
ATOM 5808 C CA . PHE B 1 327 ? 3.904 21.562 9.688 1 98.56 327 PHE B CA 1
ATOM 5809 C C . PHE B 1 327 ? 2.48 21.734 10.211 1 98.56 327 PHE B C 1
ATOM 5811 O O . PHE B 1 327 ? 2.117 21.141 11.227 1 98.56 327 PHE B O 1
ATOM 5818 N N . LEU B 1 328 ? 1.659 22.531 9.586 1 98.81 328 LEU B N 1
ATOM 5819 C CA . LEU B 1 328 ? 0.287 22.781 10.008 1 98.81 328 LEU B CA 1
ATOM 5820 C C . LEU B 1 328 ? -0.706 22.297 8.961 1 98.81 328 LEU B C 1
ATOM 5822 O O . LEU B 1 328 ? -1.908 22.219 9.227 1 98.81 328 LEU B O 1
ATOM 5826 N N . GLY B 1 329 ? -0.2 21.938 7.809 1 98.75 329 GLY B N 1
ATOM 5827 C CA . GLY B 1 329 ? -1.005 21.5 6.68 1 98.75 329 GLY B CA 1
ATOM 5828 C C . GLY B 1 329 ? -0.174 21.062 5.488 1 98.75 329 GLY B C 1
ATOM 5829 O O . GLY B 1 329 ? 1.047 21.234 5.484 1 98.75 329 GLY B O 1
ATOM 5830 N N . HIS B 1 330 ? -0.768 20.5 4.574 1 98.88 330 HIS B N 1
ATOM 5831 C CA . HIS B 1 330 ? -0.069 19.984 3.402 1 98.88 330 HIS B CA 1
ATOM 5832 C C . HIS B 1 330 ? -0.969 20 2.172 1 98.88 330 HIS B C 1
ATOM 5834 O O . HIS B 1 330 ? -2.195 19.922 2.295 1 98.88 330 HIS B O 1
ATOM 5840 N N . GLY B 1 331 ? -0.26 20.078 0.993 1 98.88 331 GLY B N 1
ATOM 5841 C CA . GLY B 1 331 ? -0.986 19.859 -0.25 1 98.88 331 GLY B CA 1
ATOM 5842 C C . GLY B 1 331 ? -1.558 18.469 -0.375 1 98.88 331 GLY B C 1
ATOM 5843 O O . GLY B 1 331 ? -1.111 17.547 0.311 1 98.88 331 GLY B O 1
ATOM 5844 N N . ILE B 1 332 ? -2.57 18.359 -1.234 1 98.88 332 ILE B N 1
ATOM 5845 C CA . ILE B 1 332 ? -3.254 17.078 -1.392 1 98.88 332 ILE B CA 1
ATOM 5846 C C . ILE B 1 332 ? -3.811 16.969 -2.809 1 98.88 332 ILE B C 1
ATOM 5848 O O . ILE B 1 332 ? -4.211 17.969 -3.408 1 98.88 332 ILE B O 1
ATOM 5852 N N . GLY B 1 333 ? -3.771 15.789 -3.365 1 98.75 333 GLY B N 1
ATOM 5853 C CA . GLY B 1 333 ? -4.246 15.469 -4.703 1 98.75 333 GLY B CA 1
ATOM 5854 C C . GLY B 1 333 ? -4.32 13.977 -4.965 1 98.75 333 GLY B C 1
ATOM 5855 O O . GLY B 1 333 ? -5.016 13.25 -4.254 1 98.75 333 GLY B O 1
ATOM 5856 N N . LEU B 1 334 ? -3.514 13.492 -5.898 1 98.75 334 LEU B N 1
ATOM 5857 C CA . LEU B 1 334 ? -3.473 12.062 -6.191 1 98.75 334 LEU B CA 1
ATOM 5858 C C . LEU B 1 334 ? -2.889 11.289 -5.02 1 98.75 334 LEU B C 1
ATOM 5860 O O . LEU B 1 334 ? -3.109 10.078 -4.898 1 98.75 334 LEU B O 1
ATOM 5864 N N . GLN B 1 335 ? -2.152 11.984 -4.203 1 98.5 335 GLN B N 1
ATOM 5865 C CA . GLN B 1 335 ? -1.673 11.492 -2.914 1 98.5 335 GLN B CA 1
ATOM 5866 C C . GLN B 1 335 ? -2.084 12.43 -1.782 1 98.5 335 GLN B C 1
ATOM 5868 O O . GLN B 1 335 ? -2.322 13.617 -2.008 1 98.5 335 GLN B O 1
ATOM 5873 N N . VAL B 1 336 ? -2.133 11.938 -0.596 1 98.5 336 VAL B N 1
ATOM 5874 C CA . VAL B 1 336 ? -2.662 12.672 0.548 1 98.5 336 VAL B CA 1
ATOM 5875 C C . VAL B 1 336 ? -1.663 13.742 0.978 1 98.5 336 VAL B C 1
ATOM 5877 O O . VAL B 1 336 ? -2.047 14.883 1.258 1 98.5 336 VAL B O 1
ATOM 5880 N N . ASP B 1 337 ? -0.4 13.344 1.014 1 97.81 337 ASP B N 1
ATOM 5881 C CA . ASP B 1 337 ? 0.654 14.266 1.431 1 97.81 337 ASP B CA 1
ATOM 5882 C C . ASP B 1 337 ? 1.423 14.805 0.226 1 97.81 337 ASP B C 1
ATOM 5884 O O . ASP B 1 337 ? 2.404 14.195 -0.21 1 97.81 337 ASP B O 1
ATOM 5888 N N . GLU B 1 338 ? 1.01 15.922 -0.312 1 98.31 338 GLU B N 1
ATOM 5889 C CA . GLU B 1 338 ? 1.664 16.578 -1.443 1 98.31 338 GLU B CA 1
ATOM 5890 C C . GLU B 1 338 ? 2.129 17.984 -1.079 1 98.31 338 GLU B C 1
ATOM 5892 O O . GLU B 1 338 ? 1.907 18.438 0.043 1 98.31 338 GLU B O 1
ATOM 5897 N N . MET B 1 339 ? 2.809 18.625 -1.979 1 97.75 339 MET B N 1
ATOM 5898 C CA . MET B 1 339 ? 3.205 20.016 -1.865 1 97.75 339 MET B CA 1
ATOM 5899 C C . MET B 1 339 ? 2.045 20.938 -2.211 1 97.75 339 MET B C 1
ATOM 5901 O O . MET B 1 339 ? 1.164 20.578 -2.992 1 97.75 339 MET B O 1
ATOM 5905 N N . PRO B 1 340 ? 2.096 22.047 -1.609 1 98.5 340 PRO B N 1
ATOM 5906 C CA . PRO B 1 340 ? 3.057 22.594 -0.64 1 98.5 340 PRO B CA 1
ATOM 5907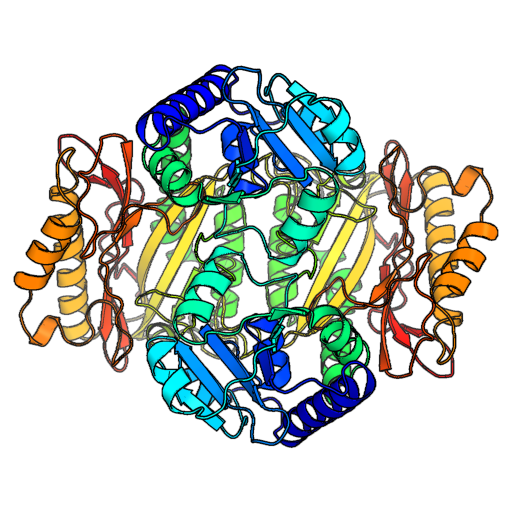 C C . PRO B 1 340 ? 2.719 22.203 0.798 1 98.5 340 PRO B C 1
ATOM 5909 O O . PRO B 1 340 ? 1.657 21.625 1.055 1 98.5 340 PRO B O 1
ATOM 5912 N N . VAL B 1 341 ? 3.602 22.453 1.62 1 98.81 341 VAL B N 1
ATOM 5913 C CA . VAL B 1 341 ? 3.424 22.203 3.049 1 98.81 341 VAL B CA 1
ATOM 5914 C C . VAL B 1 341 ? 3.439 23.531 3.803 1 98.81 341 VAL B C 1
ATOM 5916 O O . VAL B 1 341 ? 4.227 24.438 3.486 1 98.81 341 VAL B O 1
ATOM 5919 N N . ILE B 1 342 ? 2.514 23.719 4.711 1 98.88 342 ILE B N 1
ATOM 5920 C CA . ILE B 1 342 ? 2.572 24.891 5.59 1 98.88 342 ILE B CA 1
ATOM 5921 C C . ILE B 1 342 ? 3.607 24.656 6.688 1 98.88 342 ILE B C 1
ATOM 5923 O O . ILE B 1 342 ? 3.273 24.172 7.77 1 98.88 342 ILE B O 1
ATOM 5927 N N . ALA B 1 343 ? 4.781 25.062 6.414 1 98.75 343 ALA B N 1
ATOM 5928 C CA . ALA B 1 343 ? 5.945 24.828 7.266 1 98.75 343 ALA B CA 1
ATOM 5929 C C . ALA B 1 343 ? 7.082 25.781 6.902 1 98.75 343 ALA B C 1
ATOM 5931 O O . ALA B 1 343 ? 7.035 26.453 5.863 1 98.75 343 ALA B O 1
ATOM 5932 N N . GLU B 1 344 ? 8.062 25.812 7.73 1 98.25 344 GLU B N 1
ATOM 5933 C CA . GLU B 1 344 ? 9.273 26.562 7.402 1 98.25 344 GLU B CA 1
ATOM 5934 C C . GLU B 1 344 ? 9.938 26.016 6.137 1 98.25 344 GLU B C 1
ATOM 5936 O O . GLU B 1 344 ? 9.883 24.812 5.871 1 98.25 344 GLU B O 1
ATOM 5941 N N . GLY B 1 345 ? 10.445 26.875 5.379 1 97.31 345 GLY B N 1
ATOM 5942 C CA . GLY B 1 345 ? 11.219 26.469 4.219 1 97.31 345 GLY B CA 1
ATOM 5943 C C . GLY B 1 345 ? 10.406 26.438 2.938 1 97.31 345 GLY B C 1
ATOM 5944 O O . GLY B 1 345 ? 10.961 26.391 1.841 1 97.31 345 GLY B O 1
ATOM 5945 N N . PHE B 1 346 ? 9.141 26.531 3.037 1 98.19 346 PHE B N 1
ATOM 5946 C CA . PHE B 1 346 ? 8.289 26.578 1.857 1 98.19 346 PHE B CA 1
ATOM 5947 C C . PHE B 1 346 ? 7.969 28.031 1.491 1 98.19 346 PHE B C 1
ATOM 5949 O O . PHE B 1 346 ? 6.969 28.578 1.951 1 98.19 346 PHE B O 1
ATOM 5956 N N . ASN B 1 347 ? 8.758 28.562 0.543 1 98.19 347 ASN B N 1
ATOM 5957 C CA . ASN B 1 347 ? 8.766 30.016 0.321 1 98.19 347 ASN B CA 1
ATOM 5958 C C . ASN B 1 347 ? 8.109 30.375 -1.008 1 98.19 347 ASN B C 1
ATOM 5960 O O . ASN B 1 347 ? 7.965 31.562 -1.328 1 98.19 347 ASN B O 1
ATOM 5964 N N . GLU B 1 348 ? 7.727 29.375 -1.813 1 97.88 348 GLU B N 1
ATOM 5965 C CA . GLU B 1 348 ? 7.008 29.703 -3.045 1 97.88 348 GLU B CA 1
ATOM 5966 C C . GLU B 1 348 ? 5.559 30.078 -2.756 1 97.88 348 GLU B C 1
ATOM 5968 O O . GLU B 1 348 ? 4.887 29.406 -1.963 1 97.88 348 GLU B O 1
ATOM 5973 N N . PRO B 1 349 ? 5.055 31.094 -3.379 1 98.56 349 PRO B N 1
ATOM 5974 C CA . PRO B 1 349 ? 3.699 31.562 -3.098 1 98.56 349 PRO B CA 1
ATOM 5975 C C . PRO B 1 349 ? 2.627 30.562 -3.512 1 98.56 349 PRO B C 1
ATOM 5977 O O . PRO B 1 349 ? 2.795 29.844 -4.504 1 98.56 349 PRO B O 1
ATOM 5980 N N . LEU B 1 350 ? 1.527 30.562 -2.773 1 98.81 350 LEU B N 1
ATOM 5981 C CA . LEU B 1 350 ? 0.351 29.781 -3.141 1 98.81 350 LEU B CA 1
ATOM 5982 C C . LEU B 1 350 ? -0.258 30.297 -4.441 1 98.81 350 LEU B C 1
ATOM 5984 O O . LEU B 1 350 ? -0.095 31.469 -4.789 1 98.81 350 LEU B O 1
ATOM 5988 N N . LYS B 1 351 ? -0.859 29.406 -5.156 1 98.62 351 LYS B N 1
ATOM 5989 C CA . LYS B 1 351 ? -1.562 29.734 -6.391 1 98.62 351 LYS B CA 1
ATOM 5990 C C . LYS B 1 351 ? -3.02 29.281 -6.332 1 98.62 351 LYS B C 1
ATOM 5992 O O . LYS B 1 351 ? -3.359 28.359 -5.602 1 98.62 351 LYS B O 1
ATOM 5997 N N . GLU B 1 352 ? -3.875 30.031 -7.117 1 98.25 352 GLU B N 1
ATOM 5998 C CA . GLU B 1 352 ? -5.258 29.594 -7.273 1 98.25 352 GLU B CA 1
ATOM 5999 C C . GLU B 1 352 ? -5.324 28.156 -7.789 1 98.25 352 GLU B C 1
ATOM 6001 O O . GLU B 1 352 ? -4.566 27.781 -8.688 1 98.25 352 GLU B O 1
ATOM 6006 N N . GLY B 1 353 ? -6.156 27.344 -7.156 1 97.69 353 GLY B N 1
ATOM 6007 C CA . GLY B 1 353 ? -6.328 25.969 -7.598 1 97.69 353 GLY B CA 1
ATOM 6008 C C . GLY B 1 353 ? -5.539 24.984 -6.77 1 97.69 353 GLY B C 1
ATOM 6009 O O . GLY B 1 353 ? -5.754 23.766 -6.875 1 97.69 353 GLY B O 1
ATOM 6010 N N . MET B 1 354 ? -4.633 25.5 -5.93 1 98.88 354 MET B N 1
ATOM 6011 C CA . MET B 1 354 ? -3.994 24.594 -4.973 1 98.88 354 MET B CA 1
ATOM 6012 C C . MET B 1 354 ? -4.992 24.125 -3.926 1 98.88 354 MET B C 1
ATOM 6014 O O . MET B 1 354 ? -5.941 24.828 -3.594 1 98.88 354 MET B O 1
ATOM 6018 N N . VAL B 1 355 ? -4.875 22.906 -3.525 1 98.94 355 VAL B N 1
ATOM 6019 C CA . VAL B 1 355 ? -5.707 22.297 -2.502 1 98.94 355 VAL B CA 1
ATOM 6020 C C . VAL B 1 355 ? -4.844 21.859 -1.321 1 98.94 355 VAL B C 1
ATOM 6022 O O . VAL B 1 355 ? -3.816 21.203 -1.504 1 98.94 355 VAL B O 1
ATOM 6025 N N . LEU B 1 356 ? -5.227 22.25 -0.092 1 98.94 356 LEU B N 1
ATOM 6026 C CA . LEU B 1 356 ? -4.449 21.922 1.1 1 98.94 356 LEU B CA 1
ATOM 6027 C C . LEU B 1 356 ? -5.348 21.359 2.193 1 98.94 356 LEU B C 1
ATOM 6029 O O . LEU B 1 356 ? -6.473 21.828 2.385 1 98.94 356 LEU B O 1
ATOM 6033 N N . ALA B 1 357 ? -4.887 20.406 2.869 1 98.94 357 ALA B N 1
ATOM 6034 C CA . ALA B 1 357 ? -5.477 19.969 4.137 1 98.94 357 ALA B CA 1
ATOM 6035 C C . ALA B 1 357 ? -4.832 20.688 5.316 1 98.94 357 ALA B C 1
ATOM 6037 O O . ALA B 1 357 ? -3.607 20.719 5.445 1 98.94 357 ALA B O 1
ATOM 6038 N N . LEU B 1 358 ? -5.602 21.328 6.133 1 98.88 358 LEU B N 1
ATOM 6039 C CA . LEU B 1 358 ? -5.141 22 7.344 1 98.88 358 LEU B CA 1
ATOM 6040 C C . LEU B 1 358 ? -5.473 21.188 8.586 1 98.88 358 LEU B C 1
ATOM 6042 O O . LEU B 1 358 ? -6.625 20.781 8.781 1 98.88 358 LEU B O 1
ATOM 6046 N N . GLU B 1 359 ? -4.496 20.906 9.422 1 98.5 359 GLU B N 1
ATOM 6047 C CA . GLU B 1 359 ? -4.77 19.891 10.422 1 98.5 359 GLU B CA 1
ATOM 6048 C C . GLU B 1 359 ? -4.16 20.25 11.773 1 98.5 359 GLU B C 1
ATOM 6050 O O . GLU B 1 359 ? -3.43 19.453 12.367 1 98.5 359 GLU B O 1
ATOM 6055 N N . PRO B 1 360 ? -4.48 21.469 12.312 1 98.56 360 PRO B N 1
ATOM 6056 C CA . PRO B 1 360 ? -4.043 21.734 13.688 1 98.56 360 PRO B CA 1
ATOM 6057 C C . PRO B 1 360 ? -4.629 20.75 14.695 1 98.56 360 PRO B C 1
ATOM 6059 O O . PRO B 1 360 ? -5.852 20.609 14.781 1 98.56 360 PRO B O 1
ATOM 6062 N N . LYS B 1 361 ? -3.814 20.078 15.445 1 98.75 361 LYS B N 1
ATOM 6063 C CA . LYS B 1 361 ? -4.211 19.094 16.453 1 98.75 361 LYS B CA 1
ATOM 6064 C C . LYS B 1 361 ? -3.328 19.203 17.703 1 98.75 361 LYS B C 1
ATOM 6066 O O . LYS B 1 361 ? -2.195 19.688 17.625 1 98.75 361 LYS B O 1
ATOM 6071 N N . LYS B 1 362 ? -3.896 18.812 18.75 1 98.75 362 LYS B N 1
ATOM 6072 C CA . LYS B 1 362 ? -3.145 18.859 20 1 98.75 362 LYS B CA 1
ATOM 6073 C C . LYS B 1 362 ? -3.406 17.625 20.859 1 98.75 362 LYS B C 1
ATOM 6075 O O . LYS B 1 362 ? -4.555 17.219 21.031 1 98.75 362 LYS B O 1
ATOM 6080 N N . GLY B 1 363 ? -2.301 17.031 21.312 1 98.44 363 GLY B N 1
ATOM 6081 C CA . GLY B 1 363 ? -2.438 15.914 22.219 1 98.44 363 GLY B CA 1
ATOM 6082 C C . GLY B 1 363 ? -2.785 16.328 23.641 1 98.44 363 GLY B C 1
ATOM 6083 O O . GLY B 1 363 ? -2.225 17.297 24.156 1 98.44 363 GLY B O 1
ATOM 6084 N N . ILE B 1 364 ? -3.717 15.68 24.234 1 98.31 364 ILE B N 1
ATOM 6085 C CA . ILE B 1 364 ? -4.109 15.906 25.609 1 98.31 364 ILE B CA 1
ATOM 6086 C C . ILE B 1 364 ? -3.895 14.633 26.438 1 98.31 364 ILE B C 1
ATOM 6088 O O . ILE B 1 364 ? -4.504 13.594 26.156 1 98.31 364 ILE B O 1
ATOM 6092 N N . GLU B 1 365 ? -3.078 14.688 27.438 1 96.81 365 GLU B N 1
ATOM 6093 C CA . GLU B 1 365 ? -2.775 13.539 28.281 1 96.81 365 GLU B CA 1
ATOM 6094 C C . GLU B 1 365 ? -4.047 12.93 28.859 1 96.81 365 GLU B C 1
ATOM 6096 O O . GLU B 1 365 ? -4.934 13.656 29.328 1 96.81 365 GLU B O 1
ATOM 6101 N N . ASN B 1 366 ? -4.203 11.648 28.766 1 97 366 ASN B N 1
ATOM 6102 C CA . ASN B 1 366 ? -5.281 10.852 29.344 1 97 366 ASN B CA 1
ATOM 6103 C C . ASN B 1 366 ? -6.594 11.062 28.594 1 97 366 ASN B C 1
ATOM 6105 O O . ASN B 1 366 ? -7.645 10.594 29.047 1 97 366 ASN B O 1
ATOM 6109 N N . VAL B 1 367 ? -6.617 11.812 27.531 1 98.31 367 VAL B N 1
ATOM 6110 C CA . VAL B 1 367 ? -7.824 12.07 26.75 1 98.31 367 VAL B CA 1
ATOM 6111 C C . VAL B 1 367 ? -7.621 11.602 25.312 1 98.31 367 VAL B C 1
ATOM 6113 O O . VAL B 1 367 ? -8.383 10.773 24.812 1 98.31 367 VAL B O 1
ATOM 6116 N N . GLY B 1 368 ? -6.648 12.133 24.625 1 98.56 368 GLY B N 1
ATOM 6117 C CA . GLY B 1 368 ? -6.395 11.82 23.234 1 98.56 368 GLY B CA 1
ATOM 6118 C C . GLY B 1 368 ? -6.039 13.039 22.406 1 98.56 368 GLY B C 1
ATOM 6119 O O . GLY B 1 368 ? -5.672 14.078 22.953 1 98.56 368 GLY B O 1
ATOM 6120 N N . MET B 1 369 ? -6.047 12.922 21.141 1 98.75 369 MET B N 1
ATOM 6121 C CA . MET B 1 369 ? -5.742 13.984 20.188 1 98.75 369 MET B CA 1
ATOM 6122 C C . MET B 1 369 ? -6.988 14.805 19.875 1 98.75 369 MET B C 1
ATOM 6124 O O . MET B 1 369 ? -7.984 14.266 19.391 1 98.75 369 MET B O 1
ATOM 6128 N N . VAL B 1 370 ? -6.957 16.078 20.172 1 98.75 370 VAL B N 1
ATOM 6129 C CA . VAL B 1 370 ? -8.086 16.938 19.828 1 98.75 370 VAL B CA 1
ATOM 6130 C C . VAL B 1 370 ? -7.73 17.797 18.625 1 98.75 370 VAL B C 1
ATOM 6132 O O . VAL B 1 370 ? -6.566 17.859 18.219 1 98.75 370 VAL B O 1
ATOM 6135 N N . GLY B 1 371 ? -8.734 18.453 18.094 1 98.56 371 GLY B N 1
ATOM 6136 C CA . GLY B 1 371 ? -8.594 19.234 16.859 1 98.56 371 GLY B CA 1
ATOM 6137 C C . GLY B 1 371 ? -9.312 18.609 15.68 1 98.56 371 GLY B C 1
ATOM 6138 O O . GLY B 1 371 ? -10.055 17.641 15.844 1 98.56 371 GLY B O 1
ATOM 6139 N N . ILE B 1 372 ? -9.141 19.203 14.508 1 98.19 372 ILE B N 1
ATOM 6140 C CA . ILE B 1 372 ? -9.82 18.781 13.289 1 98.19 372 ILE B CA 1
ATOM 6141 C C . ILE B 1 372 ? -8.867 18.906 12.102 1 98.19 372 ILE B C 1
ATOM 6143 O O . ILE B 1 372 ? -7.727 19.359 12.25 1 98.19 372 ILE B O 1
ATOM 6147 N N . GLU B 1 373 ? -9.219 18.438 11.07 1 98.81 373 GLU B N 1
ATOM 6148 C CA . GLU B 1 373 ? -8.578 18.609 9.766 1 98.81 373 GLU B CA 1
ATOM 6149 C C . GLU B 1 373 ? -9.617 18.719 8.656 1 98.81 373 GLU B C 1
ATOM 6151 O O . GLU B 1 373 ? -10.57 17.938 8.609 1 98.81 373 GLU B O 1
ATOM 6156 N N . ASN B 1 374 ? -9.484 19.656 7.859 1 98.88 374 ASN B N 1
ATOM 6157 C CA . ASN B 1 374 ? -10.336 19.797 6.684 1 98.88 374 ASN B CA 1
ATOM 6158 C C . ASN B 1 374 ? -9.531 20.188 5.449 1 98.88 374 ASN B C 1
ATOM 6160 O O . ASN B 1 374 ? -8.383 20.625 5.566 1 98.88 374 ASN B O 1
ATOM 6164 N N . THR B 1 375 ? -10.109 19.984 4.293 1 98.94 375 THR B N 1
ATOM 6165 C CA . THR B 1 375 ? -9.461 20.25 3.01 1 98.94 375 THR B CA 1
ATOM 6166 C C . THR B 1 375 ? -10.008 21.547 2.398 1 98.94 375 THR B C 1
ATOM 6168 O O . THR B 1 375 ? -11.219 21.75 2.352 1 98.94 375 THR B O 1
ATOM 6171 N N . PHE B 1 376 ? -9.086 22.375 1.905 1 98.94 376 PHE B N 1
ATOM 6172 C CA . PHE B 1 376 ? -9.43 23.703 1.424 1 98.94 376 PHE B CA 1
ATOM 6173 C C . PHE B 1 376 ? -8.875 23.938 0.024 1 98.94 376 PHE B C 1
ATOM 6175 O O . PHE B 1 376 ? -7.766 23.5 -0.289 1 98.94 376 PHE B O 1
ATOM 6182 N N . ILE B 1 377 ? -9.641 24.641 -0.819 1 98.94 377 ILE B N 1
ATOM 6183 C CA . ILE B 1 377 ? -9.172 25.141 -2.105 1 98.94 377 ILE B CA 1
ATOM 6184 C C . ILE B 1 377 ? -8.703 26.594 -1.962 1 98.94 377 ILE B C 1
ATOM 6186 O O . ILE B 1 377 ? -9.414 27.422 -1.381 1 98.94 377 ILE B O 1
ATOM 6190 N N . VAL B 1 378 ? -7.535 26.891 -2.406 1 98.94 378 VAL B N 1
ATOM 6191 C CA . VAL B 1 378 ? -7.008 28.25 -2.383 1 98.94 378 VAL B CA 1
ATOM 6192 C C . VAL B 1 378 ? -7.789 29.125 -3.359 1 98.94 378 VAL B C 1
ATOM 6194 O O . VAL B 1 378 ? -7.871 28.828 -4.551 1 98.94 378 VAL B O 1
ATOM 6197 N N . THR B 1 379 ? -8.375 30.234 -2.869 1 98.38 379 THR B N 1
ATOM 6198 C CA . THR B 1 379 ? -9.109 31.188 -3.691 1 98.38 379 THR B CA 1
ATOM 6199 C C . THR B 1 379 ? -8.727 32.625 -3.326 1 98.38 379 THR B C 1
ATOM 6201 O O . THR B 1 379 ? -8 32.844 -2.357 1 98.38 379 THR B O 1
ATOM 6204 N N . GLY B 1 380 ? -9.242 33.5 -4.117 1 98 380 GLY B N 1
ATOM 6205 C CA . GLY B 1 380 ? -8.992 34.906 -3.855 1 98 380 GLY B CA 1
ATOM 6206 C C . GLY B 1 380 ? -9.539 35.375 -2.521 1 98 380 GLY B C 1
ATOM 6207 O O . GLY B 1 380 ? -9.055 36.375 -1.953 1 98 380 GLY B O 1
ATOM 6208 N N . GLN B 1 381 ? -10.5 34.719 -1.923 1 97.94 381 GLN B N 1
ATOM 6209 C CA . GLN B 1 381 ? -11.164 35.094 -0.683 1 97.94 381 GLN B CA 1
ATOM 6210 C C . GLN B 1 381 ? -10.664 34.25 0.49 1 97.94 381 GLN B C 1
ATOM 6212 O O . GLN B 1 381 ? -11.211 34.344 1.594 1 97.94 381 GLN B O 1
ATOM 6217 N N . GLY B 1 382 ? -9.688 33.469 0.273 1 98.38 382 GLY B N 1
ATOM 6218 C CA . GLY B 1 382 ? -9.242 32.531 1.279 1 98.38 382 GLY B CA 1
ATOM 6219 C C . GLY B 1 382 ? -9.578 31.094 0.932 1 98.38 382 GLY B C 1
ATOM 6220 O O . GLY B 1 382 ? -10.102 30.812 -0.149 1 98.38 382 GLY B O 1
ATOM 6221 N N . GLY B 1 383 ? -9.172 30.266 1.825 1 98.69 383 GLY B N 1
ATOM 6222 C CA . GLY B 1 383 ? -9.445 28.859 1.602 1 98.69 383 GLY B CA 1
ATOM 6223 C C . GLY B 1 383 ? -10.922 28.516 1.662 1 98.69 383 GLY B C 1
ATOM 6224 O O . GLY B 1 383 ? -11.594 28.828 2.648 1 98.69 383 GLY B O 1
ATOM 6225 N N . LYS B 1 384 ? -11.414 27.906 0.637 1 98.69 384 LYS B N 1
ATOM 6226 C CA . LYS B 1 384 ? -12.781 27.391 0.639 1 98.69 384 LYS B CA 1
ATOM 6227 C C . LYS B 1 384 ? -12.82 25.938 1.092 1 98.69 384 LYS B C 1
ATOM 6229 O O . LYS B 1 384 ? -12.266 25.047 0.425 1 98.69 384 LYS B O 1
ATOM 6234 N N . CYS B 1 385 ? -13.484 25.688 2.182 1 98.88 385 CYS B N 1
ATOM 6235 C CA . CYS B 1 385 ? -13.562 24.328 2.715 1 98.88 385 CYS B CA 1
ATOM 6236 C C . CYS B 1 385 ? -14.438 23.438 1.835 1 98.88 385 CYS B C 1
ATOM 6238 O O . CYS B 1 385 ? -15.539 23.844 1.455 1 98.88 385 CYS B O 1
ATOM 6240 N N . ILE B 1 386 ? -13.977 22.234 1.537 1 98.88 386 ILE B N 1
ATOM 6241 C CA . ILE B 1 386 ? -14.781 21.359 0.68 1 98.88 386 ILE B CA 1
ATOM 6242 C C . ILE B 1 386 ? -15.164 20.094 1.442 1 98.88 386 ILE B C 1
ATOM 6244 O O . ILE B 1 386 ? -15.797 19.203 0.887 1 98.88 386 ILE B O 1
ATOM 6248 N N . THR B 1 387 ? -14.781 20 2.744 1 98.88 387 THR B N 1
ATOM 6249 C CA . THR B 1 387 ? -15.109 18.812 3.535 1 98.88 387 THR B CA 1
ATOM 6250 C C . THR B 1 387 ? -16.047 19.188 4.684 1 98.88 387 THR B C 1
ATOM 6252 O O . THR B 1 387 ? -16.094 18.484 5.695 1 98.88 387 THR B O 1
ATOM 6255 N N . GLY B 1 388 ? -16.688 20.25 4.656 1 97.88 388 GLY B N 1
ATOM 6256 C CA . GLY B 1 388 ? -17.688 20.625 5.637 1 97.88 388 GLY B CA 1
ATOM 6257 C C . GLY B 1 388 ? -17.172 21.609 6.672 1 97.88 388 GLY B C 1
ATOM 6258 O O . GLY B 1 388 ? -15.977 21.891 6.723 1 97.88 388 GLY B O 1
ATOM 6259 N N . ASP B 1 389 ? -18.031 22.172 7.566 1 94.69 389 ASP B N 1
ATOM 6260 C CA . ASP B 1 389 ? -17.672 23.234 8.492 1 94.69 389 ASP B CA 1
ATOM 6261 C C . ASP B 1 389 ? -17.953 22.812 9.938 1 94.69 389 ASP B C 1
ATOM 6263 O O . ASP B 1 389 ? -17.984 23.656 10.836 1 94.69 389 ASP B O 1
ATOM 6267 N N . ASN B 1 390 ? -18.219 21.5 10.133 1 98.31 390 ASN B N 1
ATOM 6268 C CA . ASN B 1 390 ? -18.422 21.047 11.5 1 98.31 390 ASN B CA 1
ATOM 6269 C C . ASN B 1 390 ? -17.172 21.25 12.352 1 98.31 390 ASN B C 1
ATOM 6271 O O . ASN B 1 390 ? -16.078 20.828 11.953 1 98.31 390 ASN B O 1
ATOM 6275 N N . PRO B 1 391 ? -17.297 21.828 13.5 1 98.31 391 PRO B N 1
ATOM 6276 C CA . PRO B 1 391 ? -16.094 22.156 14.297 1 98.31 391 PRO B CA 1
ATOM 6277 C C . PRO B 1 391 ? -15.586 20.953 15.094 1 98.31 391 PRO B C 1
ATOM 6279 O O . PRO B 1 391 ? -14.641 21.094 15.875 1 98.31 391 PRO B O 1
ATOM 6282 N N . GLY B 1 392 ? -16.141 19.781 14.922 1 98.44 392 GLY B N 1
ATOM 6283 C CA . GLY B 1 392 ? -15.695 18.594 15.641 1 98.44 392 GLY B CA 1
ATOM 6284 C C . GLY B 1 392 ? -16.281 18.484 17.031 1 98.44 392 GLY B C 1
ATOM 6285 O O . GLY B 1 392 ? -17.172 19.25 17.391 1 98.44 392 GLY B O 1
ATOM 6286 N N . LEU B 1 393 ? -15.891 17.484 17.766 1 98.69 393 LEU B N 1
ATOM 6287 C CA . LEU B 1 393 ? -16.422 17.141 19.078 1 98.69 393 LEU B CA 1
ATOM 6288 C C . LEU B 1 393 ? -17.938 17.016 19.031 1 98.69 393 LEU B C 1
ATOM 6290 O O . LEU B 1 393 ? -18.641 17.609 19.844 1 98.69 393 LEU B O 1
ATOM 6294 N N . ILE B 1 394 ? -18.391 16.266 18.016 1 98.75 394 ILE B N 1
ATOM 6295 C CA . ILE B 1 394 ? -19.828 16.016 17.906 1 98.75 394 ILE B CA 1
ATOM 6296 C C . ILE B 1 394 ? -20.312 15.25 19.141 1 98.75 394 ILE B C 1
ATOM 6298 O O . ILE B 1 394 ? -19.797 14.172 19.453 1 98.75 394 ILE B O 1
ATOM 6302 N N . PRO B 1 395 ? -21.266 15.797 19.828 1 98.56 395 PRO B N 1
ATOM 6303 C CA . PRO B 1 395 ? -21.766 15.109 21.031 1 98.56 395 PRO B CA 1
ATOM 6304 C C . PRO B 1 395 ? -22.656 13.922 20.688 1 98.56 395 PRO B C 1
ATOM 6306 O O . PRO B 1 395 ? -23.656 14.07 19.984 1 98.56 395 PRO B O 1
ATOM 6309 N N . LEU B 1 396 ? -22.25 12.789 21.141 1 97.94 396 LEU B N 1
ATOM 6310 C CA . LEU B 1 396 ? -23.062 11.578 21.016 1 97.94 396 LEU B CA 1
ATOM 6311 C C . LEU B 1 396 ? -23.406 11.008 22.375 1 97.94 396 LEU B C 1
ATOM 6313 O O . LEU B 1 396 ? -22.797 10.039 22.828 1 97.94 396 LEU B O 1
ATOM 6317 N N . TYR B 1 397 ? -24.516 11.703 22.984 1 94.31 397 TYR B N 1
ATOM 6318 C CA . TYR B 1 397 ? -24.891 11.367 24.344 1 94.31 397 TYR B CA 1
ATOM 6319 C C . TYR B 1 397 ? -26.125 10.477 24.375 1 94.31 397 TYR B C 1
ATOM 6321 O O . TYR B 1 397 ? -27.016 10.609 23.516 1 94.31 397 TYR B O 1
#

Radius of gyration: 25.9 Å; Cα contacts (8 Å, |Δi|>4): 1950; chains: 2; bounding box: 64×71×63 Å

Solvent-accessible surface area (backbone atoms only — not comparable to full-atom values): 39218 Å² total; per-residue (Å²): 131,84,80,53,56,52,52,68,59,33,52,50,51,51,50,53,49,52,54,49,40,51,70,80,38,68,81,64,51,34,36,44,41,61,52,42,68,59,38,23,69,55,36,32,24,51,44,36,46,39,37,41,35,40,69,88,51,80,54,37,38,37,22,56,31,27,48,70,45,38,60,73,34,24,57,53,88,45,73,44,76,29,89,46,66,67,64,54,44,77,80,54,89,79,79,56,54,49,38,30,29,44,30,77,65,43,16,45,45,55,51,54,61,51,31,73,59,49,76,48,76,41,80,45,72,35,49,67,61,53,42,56,56,62,27,46,42,50,74,72,52,46,55,39,29,44,52,16,12,50,43,46,24,47,41,64,73,56,50,45,72,72,67,66,50,83,61,42,26,24,33,55,48,38,39,52,49,52,36,51,39,40,72,65,53,31,58,79,58,52,48,54,60,58,76,96,58,86,41,60,50,33,35,30,20,53,18,51,28,16,50,30,59,37,52,62,97,51,41,57,20,25,65,10,60,34,52,63,36,60,42,43,12,22,77,77,53,54,41,47,76,46,31,36,38,34,39,40,35,52,31,17,28,81,45,21,31,33,40,37,28,45,28,29,21,31,56,35,77,64,58,67,68,56,52,51,53,22,51,50,23,44,51,49,39,52,54,54,30,58,53,33,23,55,64,35,31,30,22,56,55,33,48,55,54,59,69,69,52,53,73,73,59,55,57,25,40,26,4,39,80,92,50,53,51,80,53,45,29,27,4,37,29,71,25,55,56,37,45,59,43,27,14,78,85,31,71,66,52,41,48,66,40,21,32,34,29,36,46,34,28,31,35,40,88,94,40,16,46,36,30,36,23,40,23,25,37,25,27,92,85,11,34,46,65,42,36,65,83,78,81,41,59,45,77,48,109,131,84,80,52,55,53,51,68,59,32,52,50,50,50,51,52,48,52,53,49,41,51,69,80,39,70,82,64,51,36,36,43,42,62,55,43,69,61,39,24,69,56,36,32,25,51,46,35,46,38,37,41,36,40,69,88,52,80,53,39,38,37,22,56,30,26,48,70,44,38,61,73,34,24,58,53,86,44,70,42,77,30,90,46,67,67,64,54,44,76,79,55,90,78,78,57,55,50,38,30,29,45,29,78,64,45,16,44,45,56,50,52,61,50,31,73,58,49,74,48,78,40,80,44,72,33,49,67,61,54,42,57,56,61,27,47,42,50,73,73,52,47,54,39,29,44,52,16,11,50,42,46,25,47,41,65,74,56,48,44,73,72,69,67,51,82,62,42,25,24,33,57,50,40,39,54,48,51,37,52,39,39,73,63,54,32,58,79,57,54,48,54,60,57,78,96,60,84,42,60,50,32,34,29,22,52,18,52,28,17,52,28,60,37,51,62,97,51,42,58,21,25,66,9,59,34,50,63,37,60,42,44,11,22,76,76,51,53,40,47,76,48,30,36,39,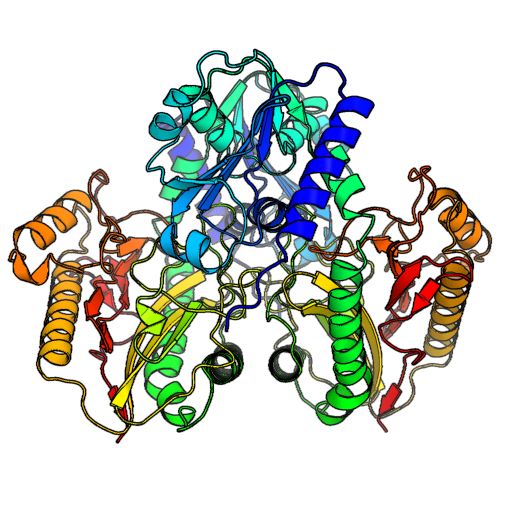34,39,39,36,52,30,17,26,83,44,20,31,32,42,38,30,44,27,30,22,31,56,35,78,64,58,68,67,56,54,52,53,22,51,49,22,41,51,49,39,52,52,54,29,59,52,31,22,56,63,36,32,30,21,57,55,34,48,56,53,60,69,69,52,54,73,74,60,54,56,23,40,25,4,39,80,92,50,54,51,78,55,46,30,28,4,37,27,71,25,54,58,36,43,59,44,28,14,79,86,31,71,67,53,40,46,66,40,21,32,35,28,37,45,34,28,32,35,40,88,95,40,17,48,35,30,36,24,39,23,25,37,26,27,91,85,12,34,44,64,42,36,63,82,78,82,42,59,47,79,49,107

Sequence (794 aa):
MVKRVPLEELKARMERFRTMMNQYNPEWKMAVIFSKINIYYFTGTMPEGMLLIPREDEAVLWVRRSFERAKDESLFPEIRPMNSYRDAVGSYQNLPDTVYLETEFVPIAMFQRFQKYFPFKNVKPLDMVIAKLRSVKSSYELEIVKQAGEIHKRVLEERVPEILEEGMTEAELATRLFSVMVEEGHQGISRFSMFDTEMVIGHICFGESSIYPTYFNGPGGCYGLSPAVPLLGSRERRLKKGDLVFIDVACGVDGYHTDKTMTYMFGSPLPDEAIENHKKCVDIQNKIASMLKPGAIPANIYRDIMDSLDEKFHQNFMGFGKRKVKFLGHGIGLQVDEMPVIAEGFNEPLKEGMVLALEPKKGIENVGMVGIENTFIVTGQGGKCITGDNPGLIPLYMVKRVPLEELKARMERFRTMMNQYNPEWKMAVIFSKINIYYFTGTMPEGMLLIPREDEAVLWVRRSFERAKDESLFPEIRPMNSYRDAVGSYQNLPDTVYLETEFVPIAMFQRFQKYFPFKNVKPLDMVIAKLRSVKSSYELEIVKQAGEIHKRVLEERVPEILEEGMTEAELATRLFSVMVEEGHQGISRFSMFDTEMVIGHICFGESSIYPTYFNGPGGCYGLSPAVPLLGSRERRLKKGDLVFIDVACGVDGYHTDKTMTYMFGSPLPDEAIENHKKCVDIQNKIASMLKPGAIPANIYRDIMDSLDEKFHQNFMGFGKRKVKFLGHGIGLQVDEMPVIAEGFNEPLKEGMVLALEPKKGIENVGMVGIENTFIVTGQGGKCITGDNPGLIPLY

Foldseek 3Di:
DADADDPVQLVVLLVLLLVLCCVPPVPAFKEKEQAQLVCCNNWVGRAHFMWIDGNPDDIATEHQPDQVVSVVHTPRPHYHYDVALLRVLVVPDDQEQEYEYAPLPQDPVNVVRNCVNVVHNYYDYCNVSSLVSQQFDDPVQVVFQLLQLVLLQCLQVPVLLVPDDFFQFLLRSLVVSLVSLVVSAFPQAAAAPPPPDGARWHAWDKFAQQQDDDPDQFATHHCADDPVGRYRHHRPDTDDQQIKIWDWGWGGHSLWIWTKIFIAHANDDHDPVLVVLQVVLLVLLVVLQQQLAFFRFLAVSLCVSVVVDDPVSPAQKRHHDPRHHFFFKAWTTSHRHGDDTNGHPRGDTHDFRRKMKGWTWGADPRHHIHYMIFMFGRYNRGTDTSNDSDSHHHYSD/DADADDPVQLVVLLVLLLVLCCVPPVPAFKEKEQAQLVCCNNWVGRAHFMWIDGNPDDIATEHQPDQVVSVVHTPRPHYHYDVALLRVLVVPDDQEQEYEYAPLPQDPVNVVRNCVNVVHNYYDYCNVSSLVSQQFDDPVQVVFQLLQLALLQCLQVPVLLVPDDFFQFLLRSLVVSLVSLVVSAFPQAAAAPPPPDGARWHAWDKFAQQQDDDPDQFATHHCADDPVGRYRHHRPDTDDQQIKIWDWGWGGHSLWIWTKIFIAHANDDHDPVLVVLQVVLLVLLVVLQQQLAFFRFLAVSLCVSVVVDDPVSPAQKRHHDPRHHFFFKAWTTSHRHGDDTNGHPRGDTHDFRRKMKGWTWGADPRHHIHYMIFMFGRYNRGTDTSNDSDSHHHYSD

Nearest PDB structures (foldseek):
  2zsg-assembly1_A  TM=8.418E-01  e=5.800E-28  Thermotoga maritima
  4ege-assembly1_A-2  TM=8.132E-01  e=1.283E-26  Mycobacterium ulcerans Agy99
  5cde-assembly1_B  TM=8.220E-01  e=4.086E-25  Xanthomonas campestris pv. campestris str. ATCC 33913
  4r60-assembly1_A  TM=8.171E-01  e=2.388E-23  Xanthomonas campestris pv. campestris str. ATCC 33913
  5fcf-assembly1_B  TM=8.101E-01  e=9.651E-23  Xanthomonas campestris pv. campestris str. ATCC 33913

pLDDT: mean 97.31, std 3.0, range [57.66, 98.94]

InterPro domains:
  IPR000587 Creatinase, N-terminal [PF01321] (13-136)
  IPR000994 Peptidase M24 [PF00557] (144-379)
  IPR001714 Peptidase M24, methionine aminopeptidase [PR00599] (243-259)
  IPR001714 Peptidase M24, methionine aminopeptidase [PR00599] (348-360)
  IPR029149 Creatinase/Aminopeptidase P/Spt16, N-terminal [G3DSA:3.40.350.10] (10-134)
  IPR029149 Creatinase/Aminopeptidase P/Spt16, N-terminal [SSF53092] (17-136)
  IPR036005 Creatinase/aminopeptidase-like [G3DSA:3.90.230.10] (135-391)
  IPR036005 Creatinase/aminopeptidase-like [SSF55920] (136-393)
  IPR050659 Peptidase M24B family [PTHR46112] (6-388)

Secondary structure (DSSP, 8-state):
---PPPHHHHHHHHHHHHHHHHHH-TT--EEEE--HHHHHHHHS---EEEEEEESSS--EEEEEE-HHHHHHH---S-EEE-SSHHHHHTT-S---SEEEE-TTTSBHHHHHHHHHHS--SEEEE-HHHHHHHHHBPPHHHHHHHHHHHHHHHHIIIIIHHHH--TT-BHHHHHHHHHHHHHHHT--S----SSTT---TTEEEEEGGGGGS--SSSSS-----SBTTB--B--SS-B--TTPEEEEEEEEEETTEEEEEEEEEEESSPPPHHHHHHHHHHHHHHHHHHHH--TT--HHHHHHHHHHHS-HHHHTTBTEETTEE-S-SEEE-SSSSSEEEESSTT--SPP-TTBEEEE--EEEETTTEEEE-BEEEEEETTEEEESS----S-EEE-/---PPPHHHHHHHHHHHHHHHHHH-TT--EEEE--HHHHHHHHS---EEEEEEESSS--EEEEEE-HHHHHHH---S-EEE-SSHHHHHTT-S---SEEEE-TTTSBHHHHHHHHHHS--SEEEE-HHHHHHHHHBPPHHHHHHHHHHHHHHHHIIIIIHHHH--TT-BHHHHHHHHHHHHHHHT--S----SSTT---TTEEEEEGGGGGS--SSSSS-----SBTTB--B--SS-B--TTPEEEEEEEEEETTEEEEEEEEEEESSPPPHHHHHHHHHHHHHHHHHHHH--TT--HHHHHHHHHHHS-HHHHTTBTEETTEE-S-SEEE-SSSSSEEEESSTT--SPP-TTBEEEE--EEEETTTEEEE-BEEEEEETTEEEESS----S-EEE-

Organism: Acetivibrio thermocellus (strain ATCC 27405 / DSM 1237 / JCM 9322 / NBRC 103400 / NCIMB 10682 / NRRL B-4536 / VPI 7372) (NCBI:txid203119)